Protein 5WX6 (pdb70)

Organism: NCBI:txid354523

Solvent-accessible surface area: 50178 Å² total; per-residue (Å²): 121,0,6,0,42,0,4,10,25,6,28,5,119,68,73,26,92,9,92,89,6,8,79,30,0,0,117,13,12,172,5,92,137,61,83,156,14,34,65,73,0,78,133,48,5,87,130,7,29,2,18,22,2,24,12,61,8,23,52,92,18,12,141,129,30,76,54,2,7,95,45,88,16,77,2,8,45,29,3,1,109,22,2,34,99,34,2,3,94,19,0,64,86,0,0,80,101,0,15,174,80,29,60,74,80,46,55,79,1,20,11,1,2,0,0,2,2,2,7,5,7,0,8,2,8,1,12,30,0,12,96,61,16,52,15,25,61,114,3,22,8,9,1,3,4,5,10,1,15,6,2,0,0,5,0,0,10,6,0,20,9,6,0,47,45,67,36,41,126,2,40,0,0,0,0,0,0,1,1,13,0,13,6,14,3,4,4,10,105,104,108,74,43,10,0,52,2,9,1,23,21,0,1,0,0,0,0,0,0,0,3,41,102,17,0,33,0,40,36,16,75,1,44,20,18,88,152,13,37,116,7,25,16,2,52,9,26,25,16,1,12,54,12,75,28,39,208,74,16,34,82,55,0,0,72,39,0,10,92,21,0,101,98,62,38,172,145,54,41,63,12,0,0,0,0,1,0,21,10,22,41,2,0,93,25,0,33,132,101,9,51,16,47,61,68,18,0,61,5,0,43,66,1,1,8,20,51,0,6,0,16,0,0,0,0,0,7,0,0,16,29,2,32,52,48,2,93,127,22,28,93,59,20,7,0,27,29,35,87,97,0,0,0,0,0,7,0,5,0,1,0,0,0,10,0,11,0,75,12,26,89,32,131,112,0,3,0,6,0,5,10,26,6,28,6,117,66,73,28,99,9,100,87,5,9,80,30,0,0,116,17,10,129,9,48,26,28,42,128,12,37,71,71,0,73,132,48,5,137,164,5,102,9,126,24,2,22,2,62,3,23,45,95,20,8,139,131,31,81,50,2,7,64,29,59,1,28,2,10,46,24,2,1,108,24,3,36,101,30,2,4,104,17,0,63,82,0,0,83,99,0,16,173,61,9,55,37,74,51,56,117,0,32,12,0,0,0,0,2,1,3,7,6,7,10,5,2,8,1,13,24,0,13,117,69,14,54,18,25,65,107,3,20,9,11,1,2,3,6,11,2,16,5,2,0,0,6,0,0,10,6,0,26,12,6,0,46,43,72,23,30,168,9,13,0,0,0,0,0,0,5,2,14,0,16,4,8,3,4,6,0,75,92,93,63,38,10,0,49,1,9,2,20,18,2,0,0,0,0,0,0,0,0,0,4,95,43,75,127,122,64,12,181,47,11,0,28,0,39,39,15,72,3,44,20,19,93,142,16,50,115,7,29,19,3,54,9,28,26,17,1,7,53,11,58,32,40,232,82,14,38,83,54,0,0,75,37,0,10,83,21,0,130,91,43,0,84,103,73,58,23,141,64,52,50,42,0,0,1,0,0,0,0,18,10,20,29,3,0,95,21,0,36,128,116,17,49,18,52,180,52,18,0,94,4,0,40,66,2,1,31,31,51,0,4,0,20,0,0,0,0,0,8,0,0,18,23,0,34,53,62,1,90,129,79,55,79,63,20,6,0,22,31,36,82,51,0,0,0,0,0,9,0,8,0,2,0,0,1,11,0,3,0,93,11,26,93,28,151,111,0,1,0,1,0,3,11,24,5,27,5,120,75,75,26,97,11,97,84,4,11,81,25,0,0,110,12,7,173,5,87,136,56,94,149,9,32,61,70,0,81,123,43,4,135,161,4,96,12,118,23,2,25,10,62,8,24,52,94,19,10,136,128,33,73,44,1,6,77,45,100,13,30,2,9,47,26,2,1,108,22,2,35,102,34,1,4,98,19,0,67,85,0,0,75,99,0,14,165,52,7,58,30,76,37,64,96,1,34,10,0,0,0,0,1,2,2,8,6,6,11,7,4,9,1,8,29,0,12,98,66,16,48,14,24,64,110,2,18,9,7,2,3,2,4,11,1,16,7,1,0,0,6,0,0,11,7,0,25,12,6,0,51,45,79,26,25,149,9,13,0,0,0,0,0,0,1,2,13,0,11,4,13,3,5,4,19,105,110,92,62,46,6,1,54,2,9,2,21,21,0,1,0,0,0,0,0,0,0,0,5,101,39,70,123,120,72,13,112,41,5,0,32,0,42,41,14,74,2,45,22,11,81,151,16,39,112,7,26,17,2,57,10,31,26,26,1,8,32,11,52,34,39,222,86,13,38,113,48,0,0,51,44,0,0,81,17,0,92,108,65,80,105,54,86,18,0,1,0,0,1,0,20,10,22,44,2,0,96,30,0,42,130,95,12,56,17,39,156,69,21,0,94,6,0,45,63,1,2,31,35,54,0,4,0,10,0,0,0,0,0,7,0,0,18,28,1,30,53,62,1,116,128,78,65,71,71,20,13,0,27,27,38,85,92,0,0,0,0,0,6,0,7,0,1,0,0,0,10,0,11,0,77,10,38,90,78,98,154,112,51,63,146,21,0,1,0,7,0,4,10,24,4,27,7,118,73,77,26,94,10,97,90,8,10,81,33,0,0,111,10,8,151,8,92,142,37,79,140,13,36,67,78,0,78,124,48,4,129,141,6,82,10,116,23,1,21,13,64,12,23,47,97,21,9,136,128,33,73,56,1,7,91,48,86,15,75,1,8,48,28,2,2,107,24,2,33,104,31,1,5,101,21,0,65,88,0,0,89,102,0,17,182,74,4,52,35,77,51,60,69,0,10,13,0,1,0,0,2,1,2,7,5,6,11,7,3,8,1,15,22,0,13,110,60,17,53,18,25,67,96,3,17,9,8,1,1,3,4,11,0,15,6,1,1,0,6,0,1,8,7,0,26,13,6,0,42,41,79,24,26,119,6,3,0,0,0,0,0,0,0,2,11,0,12,11,13,3,9,7,12,102,103,75,58,48,10,3,49,6,15,2,16,12,0,1,0,0,0,0,0,0,0,0,2,67,38,68,123,110,67,5,172,34,13,0,8,0,42,37,15,75,2,52,18,23,86,140,13,49,102,5,14,22,0,53,8,26,30,12,1,2,31,9,54,27,18,172,79,15,32,92,55,0,0,73,39,0,6,98,19,0,113,114,62,90,143,66,39,66,10,0,0,0,0,1,0,20,9,18,37,2,0,89,22,0,37,129,101,9,52,20,49,176,104,23,0,67,1,0,53,59,2,0,30,33,53,0,4,0,2,0,0,0,0,1,8,0,0,18,22,0,36,56,59,2,120,128,107,60,86,72,14,14,0,23,27,37,82,98,0,0,0,0,0,6,0,6,0,2,0,0,1,12,1,12,0,46,10,41,89,80

InterPro domains:
  IPR001099 Chalcone/stilbene synthase, N-terminal [PF00195] (6-221)
  IPR011141 Polyketide synthase, type III [PIRSF000451] (6-381)
  IPR011141 Polyketide synthase, type III [PTHR11877] (6-381)
  IPR012328 Chalcone/stilbene synthase, C-terminal [PF02797] (233-381)
  IPR016039 Thiolase-like [G3DSA:3.40.47.10] (2-229)
  IPR016039 Thiolase-like [G3DSA:3.40.47.10] (230-384)
  IPR016039 Thiolase-like [SSF53901] (7-221)
  IPR016039 Thiolase-like [SSF53901] (229-380)

Sequence (1482 aa):
QAAVLAIATANPPNIFYQADYPDFYFRVTKSEHMTQLKDKFKRMCEKSMIRKRHMYLTEDVIKENPNIGILNAPSFNARQEIMVEEVPKLGKEAALKAIKEWGQPLSKLTHLIFCTSSGVNMPSADYHLAKIMGLPPYVQRTMIYQQGCFAGATALRLAKDIAENNGGHTRILIVCVELMVVCFQAPSDTYLDLLVGNAIFSDGAAAAIVGAPIFNIVSANQTTIPDSEDGIVGHIREMGMKYYLSRTVPQVIGNNIVQCCRDTFTDWNSMFYIVHPGGPAVLRMMEEKLGLSKERMRASWHVLSEYGNMQGPSVLFILDEMRNKSMEEGKSTTGEGLEWGVMFGFGPGLTVETVVLRSVAINQAAVLAIATANPPNIFYQADYPDFYFRVTKSEHMTQLKDKFKRMCEKSMIRKRHMYLTEDVIKENPNIGILNAPSFNARQEIMVEEVPKLGKEAALKAIKEWGQPLSKLTHLIFCTSSGVNMPSADYHLAKIMGLPPYVQRTMIYQQGCFAGATALRLAKDIAENNGGHTRILIVCVELMMVVCFQAPSDTYLDLLVGNAIFSDGAAAAIVGADLDTTTERPIFNIVSANQTTIPDSEDGIVGHIREMGMKYYLSRTVPQVIGNNIVQCCRDTFTPLGINDWNSMFYIVHPGGPAVLRMMEEKLGLSKERMRASWHVLSEYGNMQGPSVLFILDEMRNKSMEEGKSTTGEGLEWGVMFGFGPGLTVETVVLRSVAINQAAVLAIATANPPNIFYQADYPDFYFRVTKSEHMTQLKDKFKRMCEKSMIRKRHMYLTEDVIKENPNIGILNAPSFNARQEIMVEEVPKLGKEAALKAIKEWGQPLSKLTHLIFCTSSGVNMPSADYHLAKIMGLPPYVQRTMIYQQGCFAGATALRLAKDIAENNGGHTRILIVCVELMVVCFQAPSDTYLDLLVGNAIFSDGAAAAIVGADLDTTTERPIFNIVSANQTTIPDSEDGIVGHIREMGMKYYLSRTVPQVIGNNIVQCCRDTFWNSMFYIVHPGGPAVLRMMEEKLGLSKERMRASWHVLSEYGNMQGPSVLFILDEMRNKSMEEGKSTTGEGLEWGVMFGFGPGLTVETVVLRSVAISKVESRQAAVLAIATANPPNIFYQADYPDFYFRVTKSEHMTQLKDKFKRMCEKSMIRKRHMYLTEDVIKENPNIGILNAPSFNARQEIMVEEVPKLGKEAALKAIKEWGQPLSKLTHLIFCTSSGVNMPSADYHLAKIMGLPPYVQRTMIYQQGCFAGATALRLAKDIAENNGGHTRILIVCVELMVVCFQAPSDTYLDLLVGNAIFSDGAAAAIVGADLDTTTERPIFNIVSANQTTIPDSEDGIVGHIREMGMKYYLSRTVPQVIGNNIVQCCRDTFDWNSMFYIVHPGGPAVLRMMEEKLGLSKERMRASWHVLSEYGNMQGPSVLFILDEMRNKSMEEGKSTTGEGLEWGVMFGFGPGLTVETVVLRSVAI

Nearest PDB structures (foldseek):
  5wx6-assembly2_B  TM=1.003E+00  e=2.037E-95  Tetradium ruticarpum
  5wx7-assembly2_C  TM=1.002E+00  e=7.881E-94  Tetradium ruticarpum
  5wx3-assembly1_A  TM=1.002E+00  e=5.242E-92  Tetradium ruticarpum
  6op5-assembly2_C  TM=9.780E-01  e=2.610E-65  Piper methysticum
  6op5-assembly1_B  TM=9.750E-01  e=3.917E-65  Piper methysticum

Radius of gyration: 42.51 Å; Cα contacts (8 Å, |Δi|>4): 3746; chains: 4; bounding box: 128×47×110 Å

CATH classification: 3.40.47.10 (+1 more: 3.40.47.10)

Foldseek 3Di:
DKEWLFKFKFFAPDKDFLQCQLVVQCVLLVNVVVPVLSVVLNVLLVQFLAGMAGAPDDSVLCVVQVLLSYAPRQRQVVQQVVCQPVFLVQLLVQLVRRVVSSVDDLQLAQEEEEEEQRHADVVGSQVVNCVVNVHDPRYHYHYHYNPWQCQQLVVVQVLVCVQVVPDFSHKYKYKYWYHCSQPQGRDDPVQCQNSNCSSFEHTMMMIIMMHVYFKGFPHKDKDFDPPCQQQWDWDQDSSGIHIGHDPCVLVSLLVVVLVVCVVVDPLPQQAAEQEQCPGVSSVVSNCVVSVYDDVRCVLVSVLCHHHGRHIHCRSSSSLVSQQVCCQVVVAFWSRNVHFKYWYWTAHRSRMIMITIMTTGTDD/DKFWFFKFKFFAPDKAFLQCQLVVQCVLLVNVVVPVVSVVLNVLLVQFLAGMAGAPDDSVLCVVQVLLSHAPRQRQVVQQVVCQPVQLVQQLVQLVRRVVSQPDDLQLEQEEEEEEQRHADVVGSQVVNCVVNVHDPRHHYDYHYNQWQCQQLVVVQVVVCVQVVVDDSYKYKYKYWYHCSQEQGRDDPVACQNSNCSSFEHTMMMMTMMHPNDPPVRTDGFKGFPHKDKDFDPPCQQQWDWDQDSSGIHIGHDPCVLVSVLVVVVVVCCVPCVVVPPPADAQAAEQEQCPGVSSLVSVCVVRVYDPPRCVLVSVLCHHHGRHIHCSSSSSLVSQQVCCAVVVAQWSRVVHFWYWHWTAHRSRMIMITIMGTGTDD/DKFWFFKFKFFAPDKDFLQCQLVQQCVLLVNVVVPVVSVVLNVLLVQFLAGMAGAPDDSVLCVVQVLLSHAPRQRLVVQQVVCQPVFLVQLLVQQVRRVVSLPDDLQLEQEEEEEEQRHADVVGSQVVNCVVNVRDPRHYYHYHYNPWQCQQLVVVQVVVCVQVVVDASHKYKYKYWYHCSQLRGRDDPVQVQSSSCSSFEHTMMMIIMMHPNYDPVRTDGFKGFDHKDKDFDPPCQLQWDWDQDSSGIDIGHDPCNLVSLLVVVVVVVVVPPAQLAAEQEQCPGPSSLVSCCVVVVYDPPRCVLVSVLCHHHGRHRHCSSSSSLVSQQVVLVVVVAQWSRNVHFKYWYWTAHRSRMIMITIMTTDTD/DVLLQLFKFWFFKFKFFADDKDFLQCLLVVQCVLLVNVVPPVQSVVLNVLLVQQLAGMAGAPDDSVLCVVQVLLSYAPRQRLVVQQVVCQPVQLVLLLVQLVVRCVRLQDDLQLEQEEEEEEQRHADVVGSQVVNCVVVVRDPRHHYDYHYNPWQCQQLVVVQVLGCQQNVPDQSHKYKYKYWYHCSQERHHDDPVQPQSSSCSSFEHTMMMMIMMHHNDDVPRTDGFKTFNHKDKDFDPPCQQQWDWDQDSNGIHIGHDPCVLVVVLVVVLVVVVVPHLPQQAAEQEQCPGPSSLVSCCVVSVYDPVRCVLLSVLCHHHGRHIHCSSSSSLVSQQVVCVVVVAQWSRVNHFKYWYWTAHRSGMIMITIMTTDTD

Secondary structure (DSSP, 8-state):
--EEEEEEEE--S-EEEGGGHHHHHHHHTT-TT-HHHHHHHHHHHHTS---EEE-S--HHHHHHSGGGGSTT---HHHHHHHHHHHHHHHHHHHHHHHHHHH-S-GGG--EEEEEESS---BS-HHHHHHHHHT--TTPEEEEEES-GGGHHHHHHHHHHHHHHHH-SS-EEEEEEEE-GGGT-----TT-THHHHHHHHB--EEEEEEEE---EEEEEEEEEE-TT-GGGEEEEEETTEEEEEE-TTHHHHHHHHHHHHHHHH---GGGSEEEE--S-HHHHHHHHHHHT--TTTSHHHHHHHHHH-B-STTHHHHHHHHHHHHHHHTT-SBTBTTBSEEEEEEEETTTEEEEEEEEE-B--/--EEEEEEEE--S-EEEGGGHHHHHHHHTT-TT-HHHHHHHHHHHHTS---EEE-S--HHHHHHSGGGGSTTS--HHHHHHHHHHHHHHHHHHHHHHHHHHH-S-GGG--EEEEEESS---BS-HHHHHHHHHT--TTPEEEEEES-GGGHHHHHHHHHHHHHHHH-TT-EEEEEEEE-GGGT-----TT-HHHHHHHHHB--EEEEEEEESS--TTT---SEEEEEEEEEE-TT-TTSEEEEEETTEEEEEE-TTHHHHHHHHHHHHHHHHHTTTT--SGGGSEEEE--S-HHHHHHHHHHHT--TTTTHHHHHHHHHH-B-STTHHHHHHHHHHHHHHHTT-SBTTTT-SEEEEEEEETTTEEEEEEEEE-B--/--EEEEEEEE--S-EEEGGGHHHHHHHHTT-TT-HHHHHHHHHHHHTS---EEE-S--HHHHHHSGGGGSTTS--HHHHHHHHHHHHHHHHHHHHHHHHHHHT--GGG--EEEEEESS---BS-HHHHHHHHHT--TT-EEEEEES-GGGHHHHHHHHHHHHHHHH-TT-EEEEEEEE-GGGT-----TT-HHHHHHHHHB--EEEEEEEESS--TTT---SEEEEEEEEEE-TT-TTSEEEEEETTEEEEEE-TTHHHHHHHHHHHHHHHH--TTEEEEE--S-HHHHHHHHHHHT--GGGSHHHHHHHHHH-B-STTHHHHHHHHHHHHHHHTT-SBTBTTBSEEEEEEEETTTEEEEEEEEE-B-/-HHHHTS-EEEEEEEE--S-EEEGGGHHHHHHHHTT-TT-HHHHHHHHHHHHTTT--EEE-S--HHHHHHSGGGGSTT---HHHHHHHHHHHHHHHHHHHHHHHHHHHT--GGG--EEEEEESS---BS-HHHHHHHHHT--TTPEEEEEES-GGGHHHHHHHHHHHHHHHH-TT-EEEEEEEE-GGGT-----SS-HHHHTHHHHB--EEEEEEEESS--TTT---SEEEEEEEEEE-TT-TTSEEEEEETTEEEEEE-TTHHHHHHHHHHHHHHHH--TTSSEEEE--S-HHHHHHHHHHHT--GGGSHHHHHHHHHH-B-STTHHHHHHHHHHHHHHHTT-SBTBTTBSEEEEEEEETTTEEEEEEEE--B-

B-factor: mean 37.38, std 15.33, range [15.09, 123.44]

Structure (mmCIF, N/CA/C/O backbone):
data_5WX6
#
_entry.id   5WX6
#
_cell.length_a   164.080
_cell.length_b   84.660
_cell.length_c   137.860
_cell.angle_alpha   90.000
_cell.angle_beta   124.630
_cell.angle_gamma   90.000
#
_symmetry.space_group_name_H-M   'C 1 2 1'
#
loop_
_entity.id
_entity.type
_entity.pdbx_description
1 polymer 'Alkyldiketide-CoA synthase'
2 non-polymer 'SULFATE ION'
3 non-polymer 'COENZYME A'
4 water water
#
loop_
_atom_site.group_PDB
_atom_site.id
_atom_site.type_symbol
_atom_site.label_atom_id
_atom_site.label_alt_id
_atom_site.label_comp_id
_atom_site.label_asym_id
_atom_site.label_entity_id
_atom_site.label_seq_id
_atom_site.pdbx_PDB_ins_code
_atom_site.Cartn_x
_atom_site.Cartn_y
_atom_site.Cartn_z
_atom_site.occupancy
_atom_site.B_iso_or_equiv
_atom_site.auth_seq_id
_atom_site.auth_comp_id
_atom_site.auth_asym_id
_atom_site.auth_atom_id
_atom_site.pdbx_PDB_model_num
ATOM 1 N N . GLN A 1 21 ? -2.481 -14.939 18.289 1.00 40.57 9 GLN A N 1
ATOM 2 C CA . GLN A 1 21 ? -1.730 -15.555 19.405 1.00 42.04 9 GLN A CA 1
ATOM 3 C C . GLN A 1 21 ? -0.933 -14.598 20.336 1.00 39.35 9 GLN A C 1
ATOM 4 O O . GLN A 1 21 ? -0.280 -13.659 19.875 1.00 36.33 9 GLN A O 1
ATOM 10 N N . ALA A 1 22 ? -0.957 -14.886 21.643 1.00 34.80 10 ALA A N 1
ATOM 11 C CA . ALA A 1 22 ? -0.381 -13.996 22.649 1.00 30.74 10 ALA A CA 1
ATOM 12 C C . ALA A 1 22 ? 1.139 -13.883 22.520 1.00 29.49 10 ALA A C 1
ATOM 13 O O . ALA A 1 22 ? 1.838 -14.875 22.305 1.00 32.76 10 ALA A O 1
ATOM 15 N N . ALA A 1 23 ? 1.652 -12.663 22.692 1.00 33.04 11 ALA A N 1
ATOM 16 C CA . ALA A 1 23 ? 3.084 -12.379 22.623 1.00 30.48 11 ALA A CA 1
ATOM 17 C C . ALA A 1 23 ? 3.502 -11.447 23.750 1.00 28.86 11 ALA A C 1
ATOM 18 O O . ALA A 1 23 ? 2.716 -10.627 24.226 1.00 27.38 11 ALA A O 1
ATOM 20 N N . VAL A 1 24 ? 4.763 -11.569 24.152 1.00 28.78 12 VAL A N 1
ATOM 21 C CA . VAL A 1 24 ? 5.382 -10.618 25.074 1.00 28.91 12 VAL A CA 1
ATOM 22 C C . VAL A 1 24 ? 5.857 -9.423 24.257 1.00 28.08 12 VAL A C 1
ATOM 23 O O . VAL A 1 24 ? 6.661 -9.576 23.332 1.00 31.44 12 VAL A O 1
ATOM 27 N N . LEU A 1 25 ? 5.377 -8.229 24.608 1.00 24.74 13 LEU A N 1
ATOM 28 C CA . LEU A 1 25 ? 5.656 -7.023 23.835 1.00 26.48 13 LEU A CA 1
ATOM 29 C C . LEU A 1 25 ? 6.715 -6.126 24.472 1.00 28.42 13 LEU A C 1
ATOM 30 O O . LEU A 1 25 ? 7.234 -5.232 23.793 1.00 33.81 13 LEU A O 1
ATOM 35 N N . ALA A 1 26 ? 7.036 -6.340 25.749 1.00 26.08 14 ALA A N 1
ATOM 36 C CA . ALA A 1 26 ? 7.994 -5.547 26.508 1.00 24.64 14 ALA A CA 1
ATOM 37 C C . ALA A 1 26 ? 8.311 -6.291 27.795 1.00 25.49 14 ALA A C 1
ATOM 38 O O . ALA A 1 26 ? 7.462 -7.029 28.304 1.00 24.70 14 ALA A O 1
ATOM 40 N N . ILE A 1 27 ? 9.539 -6.096 28.310 1.00 23.70 15 ILE A N 1
ATOM 41 C CA . ILE A 1 27 ? 9.982 -6.621 29.607 1.00 23.07 15 ILE A CA 1
ATOM 42 C C . ILE A 1 27 ? 10.941 -5.618 30.248 1.00 21.88 15 ILE A C 1
ATOM 43 O O . ILE A 1 27 ? 11.813 -5.061 29.572 1.00 24.17 15 ILE A O 1
ATOM 48 N N . ALA A 1 28 ? 10.804 -5.412 31.559 1.00 21.40 16 ALA A N 1
ATOM 49 C CA . ALA A 1 28 ? 11.752 -4.586 32.307 1.00 20.69 16 ALA A CA 1
ATOM 50 C C . ALA A 1 28 ? 11.772 -5.040 33.754 1.00 22.21 16 ALA A C 1
ATOM 51 O O . ALA A 1 28 ? 10.866 -5.730 34.224 1.00 21.25 16 ALA A O 1
ATOM 53 N N . THR A 1 29 ? 12.819 -4.632 34.465 1.00 23.16 17 THR A N 1
ATOM 54 C CA . THR A 1 29 ? 13.063 -5.125 35.815 1.00 24.69 17 THR A CA 1
ATOM 55 C C . THR A 1 29 ? 13.479 -3.971 36.723 1.00 21.57 17 THR A C 1
ATOM 56 O O . THR A 1 29 ? 13.887 -2.900 36.261 1.00 23.81 17 THR A O 1
ATOM 60 N N . ALA A 1 30 ? 13.372 -4.204 38.034 1.00 20.55 18 ALA A N 1
ATOM 61 C CA . ALA A 1 30 ? 13.887 -3.282 39.041 1.00 24.12 18 ALA A CA 1
ATOM 62 C C . ALA A 1 30 ? 14.305 -4.088 40.269 1.00 25.47 18 ALA A C 1
ATOM 63 O O . ALA A 1 30 ? 13.846 -5.214 40.461 1.00 21.93 18 ALA A O 1
ATOM 65 N N . ASN A 1 31 ? 15.174 -3.498 41.100 1.00 24.04 19 ASN A N 1
ATOM 66 C CA . ASN A 1 31 ? 15.643 -4.096 42.347 1.00 19.89 19 ASN A CA 1
ATOM 67 C C . ASN A 1 31 ? 15.869 -2.999 43.377 1.00 24.56 19 ASN A C 1
ATOM 68 O O . ASN A 1 31 ? 16.205 -1.857 42.998 1.00 23.67 19 ASN A O 1
ATOM 73 N N . PRO A 1 32 ? 15.741 -3.311 44.676 1.00 22.58 20 PRO A N 1
ATOM 74 C CA . PRO A 1 32 ? 16.176 -2.339 45.695 1.00 22.40 20 PRO A CA 1
ATOM 75 C C . PRO A 1 32 ? 17.627 -1.969 45.526 1.00 23.04 20 PRO A C 1
ATOM 76 O O . PRO A 1 32 ? 18.448 -2.790 45.074 1.00 22.81 20 PRO A O 1
ATOM 80 N N . PRO A 1 33 ? 18.019 -0.729 45.875 1.00 24.25 21 PRO A N 1
ATOM 81 C CA . PRO A 1 33 ? 19.355 -0.250 45.507 1.00 27.68 21 PRO A CA 1
ATOM 82 C C . PRO A 1 33 ? 20.508 -0.866 46.306 1.00 28.80 21 PRO A C 1
ATOM 83 O O . PRO A 1 33 ? 21.654 -0.858 45.819 1.00 28.35 21 PRO A O 1
ATOM 87 N N . ASN A 1 34 ? 20.254 -1.401 47.497 1.00 26.47 22 ASN A N 1
ATOM 88 C CA . ASN A 1 34 ? 21.327 -1.866 48.375 1.00 24.32 22 ASN A CA 1
ATOM 89 C C . ASN A 1 34 ? 21.821 -3.238 47.950 1.00 20.56 22 ASN A C 1
ATOM 90 O O . ASN A 1 34 ? 21.058 -4.202 47.952 1.00 24.94 22 ASN A O 1
ATOM 95 N N . ILE A 1 35 ? 23.104 -3.334 47.627 1.00 22.82 23 ILE A N 1
ATOM 96 C CA . ILE A 1 35 ? 23.710 -4.572 47.157 1.00 24.47 23 ILE A CA 1
ATOM 97 C C . ILE A 1 35 ? 24.393 -5.276 48.320 1.00 24.85 23 ILE A C 1
ATOM 98 O O . ILE A 1 35 ? 25.092 -4.650 49.126 1.00 26.13 23 ILE A O 1
ATOM 103 N N . PHE A 1 36 ? 24.176 -6.582 48.407 1.00 28.26 24 PHE A N 1
ATOM 104 C CA . PHE A 1 36 ? 24.799 -7.457 49.398 1.00 26.78 24 PHE A CA 1
ATOM 105 C C . PHE A 1 36 ? 25.616 -8.499 48.645 1.00 24.88 24 PHE A C 1
ATOM 106 O O . PHE A 1 36 ? 25.046 -9.455 48.106 1.00 25.07 24 PHE A O 1
ATOM 114 N N . TYR A 1 37 ? 26.940 -8.311 48.600 1.00 23.49 25 TYR A N 1
ATOM 115 C CA . TYR A 1 37 ? 27.811 -9.308 47.994 1.00 22.04 25 TYR A CA 1
ATOM 116 C C . TYR A 1 37 ? 27.840 -10.555 48.863 1.00 23.03 25 TYR A C 1
ATOM 117 O O . TYR A 1 37 ? 27.975 -10.466 50.085 1.00 28.34 25 TYR A O 1
ATOM 126 N N . GLN A 1 38 ? 27.688 -11.723 48.229 1.00 21.40 26 GLN A N 1
ATOM 127 C CA . GLN A 1 38 ? 27.550 -12.970 48.979 1.00 22.28 26 GLN A CA 1
ATOM 128 C C . GLN A 1 38 ? 28.781 -13.279 49.828 1.00 23.76 26 GLN A C 1
ATOM 129 O O . GLN A 1 38 ? 28.664 -13.918 50.879 1.00 23.58 26 GLN A O 1
ATOM 135 N N . ALA A 1 39 ? 29.966 -12.844 49.400 1.00 27.50 27 ALA A N 1
ATOM 136 C CA . ALA A 1 39 ? 31.175 -13.114 50.180 1.00 27.37 27 ALA A CA 1
ATOM 137 C C . ALA A 1 39 ? 31.094 -12.486 51.567 1.00 29.92 27 ALA A C 1
ATOM 138 O O . ALA A 1 39 ? 31.709 -12.986 52.517 1.00 29.94 27 ALA A O 1
ATOM 140 N N . ASP A 1 40 ? 30.328 -11.401 51.700 1.00 27.47 28 ASP A N 1
ATOM 141 C CA . ASP A 1 40 ? 30.203 -10.649 52.938 1.00 27.55 28 ASP A CA 1
ATOM 142 C C . ASP A 1 40 ? 29.007 -11.069 53.766 1.00 24.63 28 ASP A C 1
ATOM 143 O O . ASP A 1 40 ? 28.870 -10.597 54.897 1.00 26.50 28 ASP A O 1
ATOM 148 N N . TYR A 1 41 ? 28.135 -11.917 53.228 1.00 24.52 29 TYR A N 1
ATOM 149 C CA . TYR A 1 41 ? 26.805 -12.070 53.808 1.00 22.48 29 TYR A CA 1
ATOM 150 C C . TYR A 1 41 ? 26.783 -12.909 55.084 1.00 19.71 29 TYR A C 1
ATOM 151 O O . TYR A 1 41 ? 26.063 -12.534 56.015 1.00 21.30 29 TYR A O 1
ATOM 160 N N . PRO A 1 42 ? 27.513 -14.028 55.192 1.00 22.82 30 PRO A N 1
ATOM 161 C CA . PRO A 1 42 ? 27.553 -14.718 56.496 1.00 26.05 30 PRO A CA 1
ATOM 162 C C . PRO A 1 42 ? 27.970 -13.796 57.641 1.00 27.31 30 PRO A C 1
ATOM 163 O O . PRO A 1 42 ? 27.330 -13.799 58.701 1.00 24.34 30 PRO A O 1
ATOM 167 N N . ASP A 1 43 ? 29.008 -12.979 57.435 1.00 27.19 31 ASP A N 1
ATOM 168 C CA . ASP A 1 43 ? 29.410 -12.014 58.453 1.00 30.17 31 ASP A CA 1
ATOM 169 C C . ASP A 1 43 ? 28.279 -11.050 58.768 1.00 25.61 31 ASP A C 1
ATOM 170 O O . ASP A 1 43 ? 27.968 -10.799 59.937 1.00 29.12 31 ASP A O 1
ATOM 175 N N . PHE A 1 44 ? 27.658 -10.492 57.732 1.00 23.82 32 PHE A N 1
ATOM 176 C CA . PHE A 1 44 ? 26.586 -9.526 57.942 1.00 24.07 32 PHE A CA 1
ATOM 177 C C . PHE A 1 44 ? 25.387 -10.158 58.647 1.00 24.51 32 PHE A C 1
ATOM 178 O O . PHE A 1 44 ? 24.878 -9.615 59.635 1.00 26.36 32 PHE A O 1
ATOM 186 N N . TYR A 1 45 ? 24.916 -11.300 58.143 1.00 23.60 33 TYR A N 1
ATOM 187 C CA . TYR A 1 45 ? 23.720 -11.960 58.667 1.00 25.57 33 TYR A CA 1
ATOM 188 C C . TYR A 1 45 ? 23.868 -12.326 60.152 1.00 26.89 33 TYR A C 1
ATOM 189 O O . TYR A 1 45 ? 22.959 -12.090 60.959 1.00 25.54 33 TYR A O 1
ATOM 198 N N . PHE A 1 46 ? 24.999 -12.922 60.528 1.00 21.08 34 PHE A N 1
ATOM 199 C CA . PHE A 1 46 ? 25.219 -13.271 61.929 1.00 21.62 34 PHE A CA 1
ATOM 200 C C . PHE A 1 46 ? 25.506 -12.053 62.800 1.00 25.03 34 PHE A C 1
ATOM 201 O O . PHE A 1 46 ? 25.210 -12.085 64.000 1.00 26.79 34 PHE A O 1
ATOM 209 N N . ARG A 1 47 ? 26.000 -10.955 62.221 1.00 23.59 35 ARG A N 1
ATOM 210 C CA . ARG A 1 47 ? 26.243 -9.757 63.020 1.00 25.85 35 ARG A CA 1
ATOM 211 C C . ARG A 1 47 ? 24.943 -9.033 63.356 1.00 26.91 35 ARG A C 1
ATOM 212 O O . ARG A 1 47 ? 24.706 -8.703 64.525 1.00 25.12 35 ARG A O 1
ATOM 220 N N . VAL A 1 48 ? 24.081 -8.791 62.354 1.00 27.85 36 VAL A N 1
ATOM 221 C CA . VAL A 1 48 ? 22.865 -8.002 62.588 1.00 27.83 36 VAL A CA 1
ATOM 222 C C . VAL A 1 48 ? 21.847 -8.763 63.428 1.00 21.42 36 VAL A C 1
ATOM 223 O O . VAL A 1 48 ? 20.987 -8.140 64.061 1.00 24.15 36 VAL A O 1
ATOM 227 N N . THR A 1 49 ? 21.929 -10.090 63.460 1.00 21.83 37 THR A N 1
ATOM 228 C CA . THR A 1 49 ? 21.094 -10.913 64.326 1.00 22.74 37 THR A CA 1
ATOM 229 C C . THR A 1 49 ? 21.774 -11.240 65.661 1.00 24.71 37 THR A C 1
ATOM 230 O O . THR A 1 49 ? 21.222 -12.012 66.451 1.00 26.75 37 THR A O 1
ATOM 234 N N . LYS A 1 50 ? 22.939 -10.655 65.936 1.00 22.25 38 LYS A N 1
ATOM 235 C CA . LYS A 1 50 ? 23.664 -10.853 67.194 1.00 25.04 38 LYS A CA 1
ATOM 236 C C . LYS A 1 50 ? 23.780 -12.335 67.548 1.00 22.46 38 LYS A C 1
ATOM 237 O O . LYS A 1 50 ? 23.527 -12.754 68.678 1.00 23.11 38 LYS A O 1
ATOM 243 N N . SER A 1 51 ? 24.197 -13.127 66.556 1.00 25.83 39 SER A N 1
ATOM 244 C CA . SER A 1 51 ? 24.317 -14.578 66.682 1.00 24.43 39 SER A CA 1
ATOM 245 C C . SER A 1 51 ? 25.707 -15.100 66.348 1.00 22.31 39 SER A C 1
ATOM 246 O O . SER A 1 51 ? 25.856 -16.300 66.094 1.00 24.89 39 SER A O 1
ATOM 249 N N . GLU A 1 52 ? 26.733 -14.243 66.356 1.00 27.20 40 GLU A N 1
ATOM 250 C CA . GLU A 1 52 ? 28.050 -14.669 65.879 1.00 25.57 40 GLU A CA 1
ATOM 251 C C . GLU A 1 52 ? 28.747 -15.668 66.812 1.00 23.51 40 GLU A C 1
ATOM 252 O O . GLU A 1 52 ? 29.700 -16.322 66.385 1.00 26.12 40 GLU A O 1
ATOM 258 N N . HIS A 1 53 ? 28.288 -15.828 68.057 1.00 22.31 41 HIS A N 1
ATOM 259 C CA . HIS A 1 53 ? 28.813 -16.886 68.920 1.00 23.65 41 HIS A CA 1
ATOM 260 C C . HIS A 1 53 ? 28.373 -18.275 68.476 1.00 22.70 41 HIS A C 1
ATOM 261 O O . HIS A 1 53 ? 28.938 -19.270 68.937 1.00 24.89 41 HIS A O 1
ATOM 268 N N . MET A 1 54 ? 27.367 -18.366 67.606 1.00 21.71 42 MET A N 1
ATOM 269 C CA . MET A 1 54 ? 26.924 -19.640 67.051 1.00 23.84 42 MET A CA 1
ATOM 270 C C . MET A 1 54 ? 27.878 -20.031 65.922 1.00 22.76 42 MET A C 1
ATOM 271 O O . MET A 1 54 ? 27.536 -20.012 64.737 1.00 25.58 42 MET A O 1
ATOM 276 N N . THR A 1 55 ? 29.111 -20.371 66.316 1.00 22.64 43 THR A N 1
ATOM 277 C CA . THR A 1 55 ? 30.190 -20.417 65.336 1.00 24.66 43 THR A CA 1
ATOM 278 C C . THR A 1 55 ? 30.076 -21.622 64.411 1.00 27.93 43 THR A C 1
ATOM 279 O O . THR A 1 55 ? 30.415 -21.509 63.232 1.00 28.41 43 THR A O 1
ATOM 283 N N . GLN A 1 56 ? 29.598 -22.770 64.898 1.00 28.36 44 GLN A N 1
ATOM 284 C CA . GLN A 1 56 ? 29.447 -23.914 63.999 1.00 29.42 44 GLN A CA 1
ATOM 285 C C . GLN A 1 56 ? 28.298 -23.706 63.026 1.00 27.59 44 GLN A C 1
ATOM 286 O O . GLN A 1 56 ? 28.389 -24.085 61.852 1.00 24.52 44 GLN A O 1
ATOM 292 N N . LEU A 1 57 ? 27.207 -23.105 63.496 1.00 30.93 45 LEU A N 1
ATOM 293 C CA . LEU A 1 57 ? 26.119 -22.727 62.608 1.00 28.08 45 LEU A CA 1
ATOM 294 C C . LEU A 1 57 ? 26.598 -21.731 61.555 1.00 23.87 45 LEU A C 1
ATOM 295 O O . LEU A 1 57 ? 26.244 -21.844 60.374 1.00 23.25 45 LEU A O 1
ATOM 300 N N . LYS A 1 58 ? 27.441 -20.772 61.956 1.00 24.55 46 LYS A N 1
ATOM 301 C CA . LYS A 1 58 ? 27.913 -19.785 60.996 1.00 23.15 46 LYS A CA 1
ATOM 302 C C . LYS A 1 58 ? 28.809 -20.424 59.939 1.00 23.73 46 LYS A C 1
ATOM 303 O O . LYS A 1 58 ? 28.741 -20.045 58.763 1.00 28.19 46 LYS A O 1
ATOM 309 N N . ASP A 1 59 ? 29.642 -21.411 60.323 1.00 24.65 47 ASP A N 1
ATOM 310 C CA . ASP A 1 59 ? 30.471 -22.088 59.322 1.00 25.06 47 ASP A CA 1
ATOM 311 C C . ASP A 1 59 ? 29.619 -22.915 58.359 1.00 26.54 47 ASP A C 1
ATOM 312 O O . ASP A 1 59 ? 29.928 -22.998 57.167 1.00 27.21 47 ASP A O 1
ATOM 317 N N . LYS A 1 60 ? 28.533 -23.518 58.844 1.00 27.08 48 LYS A N 1
ATOM 318 C CA . LYS A 1 60 ? 27.605 -24.184 57.936 1.00 27.18 48 LYS A CA 1
ATOM 319 C C . LYS A 1 60 ? 26.983 -23.193 56.952 1.00 28.08 48 LYS A C 1
ATOM 320 O O . LYS A 1 60 ? 26.878 -23.480 55.755 1.00 26.16 48 LYS A O 1
ATOM 326 N N . PHE A 1 61 ? 26.583 -22.011 57.442 1.00 25.90 49 PHE A N 1
ATOM 327 C CA . PHE A 1 61 ? 26.028 -20.970 56.578 1.00 25.97 49 PHE A CA 1
ATOM 328 C C . PHE A 1 61 ? 27.044 -20.490 55.550 1.00 24.09 49 PHE A C 1
ATOM 329 O O . PHE A 1 61 ? 26.687 -20.259 54.390 1.00 23.49 49 PHE A O 1
ATOM 337 N N . LYS A 1 62 ? 28.309 -20.323 55.961 1.00 29.50 50 LYS A N 1
ATOM 338 C CA . LYS A 1 62 ? 29.373 -19.963 55.023 1.00 28.03 50 LYS A CA 1
ATOM 339 C C . LYS A 1 62 ? 29.475 -20.979 53.890 1.00 28.68 50 LYS A C 1
ATOM 340 O O . LYS A 1 62 ? 29.552 -20.613 52.711 1.00 27.48 50 LYS A O 1
ATOM 346 N N . ARG A 1 63 ? 29.495 -22.268 54.233 1.00 28.70 51 ARG A N 1
ATOM 347 C CA . ARG A 1 63 ? 29.550 -23.284 53.193 1.00 27.53 51 ARG A CA 1
ATOM 348 C C . ARG A 1 63 ? 28.341 -23.215 52.277 1.00 29.51 51 ARG A C 1
ATOM 349 O O . ARG A 1 63 ? 28.477 -23.442 51.073 1.00 35.14 51 ARG A O 1
ATOM 357 N N . MET A 1 64 ? 27.158 -22.875 52.804 1.00 28.89 52 MET A N 1
ATOM 358 C CA . MET A 1 64 ? 25.974 -22.750 51.953 1.00 30.42 52 MET A CA 1
ATOM 359 C C . MET A 1 64 ? 26.092 -21.568 50.997 1.00 28.84 52 MET A C 1
ATOM 360 O O . MET A 1 64 ? 25.780 -21.687 49.809 1.00 29.44 52 MET A O 1
ATOM 365 N N . CYS A 1 65 ? 26.527 -20.411 51.501 1.00 27.93 53 CYS A N 1
ATOM 366 C CA . CYS A 1 65 ? 26.710 -19.249 50.639 1.00 27.08 53 CYS A CA 1
ATOM 367 C C . CYS A 1 65 ? 27.787 -19.499 49.584 1.00 27.64 53 CYS A C 1
ATOM 368 O O . CYS A 1 65 ? 27.637 -19.100 48.419 1.00 31.80 53 CYS A O 1
ATOM 371 N N . GLU A 1 66 ? 28.865 -20.186 49.967 1.00 26.39 54 GLU A N 1
ATOM 372 C CA . GLU A 1 66 ? 29.974 -20.418 49.057 1.00 23.82 54 GLU A CA 1
ATOM 373 C C . GLU A 1 66 ? 29.619 -21.395 47.945 1.00 26.36 54 GLU A C 1
ATOM 374 O O . GLU A 1 66 ? 30.252 -21.357 46.884 1.00 31.92 54 GLU A O 1
ATOM 380 N N . LYS A 1 67 ? 28.607 -22.242 48.141 1.00 28.02 55 LYS A N 1
ATOM 381 C CA . LYS A 1 67 ? 28.170 -23.188 47.122 1.00 28.41 55 LYS A CA 1
ATOM 382 C C . LYS A 1 67 ? 26.937 -22.730 46.361 1.00 31.01 55 LYS A C 1
ATOM 383 O O . LYS A 1 67 ? 26.459 -23.464 45.488 1.00 30.71 55 LYS A O 1
ATOM 389 N N . SER A 1 68 ? 26.431 -21.528 46.647 1.00 32.20 56 SER A N 1
ATOM 390 C CA . SER A 1 68 ? 25.148 -21.080 46.114 1.00 28.36 56 SER A CA 1
ATOM 391 C C . SER A 1 68 ? 25.220 -20.629 44.660 1.00 25.40 56 SER A C 1
ATOM 392 O O . SER A 1 68 ? 24.178 -20.583 43.999 1.00 26.70 56 SER A O 1
ATOM 395 N N . MET A 1 69 ? 26.415 -20.306 44.153 1.00 26.59 57 MET A N 1
ATOM 396 C CA . MET A 1 69 ? 26.609 -19.664 42.851 1.00 28.26 57 MET A CA 1
ATOM 397 C C . MET A 1 69 ? 25.930 -18.291 42.770 1.00 22.04 57 MET A C 1
ATOM 398 O O . MET A 1 69 ? 25.638 -17.803 41.676 1.00 25.32 57 MET A O 1
ATOM 403 N N . ILE A 1 70 ? 25.703 -17.639 43.909 1.00 21.06 58 ILE A N 1
ATOM 404 C CA . ILE A 1 70 ? 25.187 -16.277 43.959 1.00 22.27 58 ILE A CA 1
ATOM 405 C C . ILE A 1 70 ? 26.341 -15.342 44.295 1.00 26.49 58 ILE A C 1
ATOM 406 O O . ILE A 1 70 ? 27.036 -15.542 45.298 1.00 24.68 58 ILE A O 1
ATOM 411 N N . ARG A 1 71 ? 26.552 -14.330 43.442 1.00 24.11 59 ARG A N 1
ATOM 412 C CA . ARG A 1 71 ? 27.591 -13.335 43.656 1.00 22.19 59 ARG A CA 1
ATOM 413 C C . ARG A 1 71 ? 27.075 -12.154 44.460 1.00 22.23 59 ARG A C 1
ATOM 414 O O . ARG A 1 71 ? 27.769 -11.668 45.362 1.00 25.98 59 ARG A O 1
ATOM 422 N N . LYS A 1 72 ? 25.858 -11.699 44.175 1.00 24.29 60 LYS A N 1
ATOM 423 C CA . LYS A 1 72 ? 25.294 -10.566 44.890 1.00 22.95 60 LYS A CA 1
ATOM 424 C C . LYS A 1 72 ? 23.779 -10.659 44.884 1.00 22.31 60 LYS A C 1
ATOM 425 O O . LYS A 1 72 ? 23.177 -11.313 44.029 1.00 23.95 60 LYS A O 1
ATOM 431 N N . ARG A 1 73 ? 23.173 -9.974 45.849 1.00 23.46 61 ARG A N 1
ATOM 432 C CA . ARG A 1 73 ? 21.725 -9.878 45.982 1.00 25.01 61 ARG A CA 1
ATOM 433 C C . ARG A 1 73 ? 21.355 -8.446 46.329 1.00 22.50 61 ARG A C 1
ATOM 434 O O . ARG A 1 73 ? 22.077 -7.774 47.073 1.00 23.12 61 ARG A O 1
ATOM 442 N N . HIS A 1 74 ? 20.242 -7.983 45.780 1.00 21.72 62 HIS A N 1
ATOM 443 C CA . HIS A 1 74 ? 19.665 -6.702 46.149 1.00 23.86 62 HIS A CA 1
ATOM 444 C C . HIS A 1 74 ? 18.584 -6.936 47.185 1.00 23.46 62 HIS A C 1
ATOM 445 O O . HIS A 1 74 ? 17.806 -7.884 47.075 1.00 24.12 62 HIS A O 1
ATOM 452 N N . MET A 1 75 ? 18.541 -6.080 48.197 1.00 25.17 63 MET A N 1
ATOM 453 C CA . MET A 1 75 ? 17.638 -6.329 49.303 1.00 23.19 63 MET A CA 1
ATOM 454 C C . MET A 1 75 ? 17.148 -5.019 49.902 1.00 23.54 63 MET A C 1
ATOM 455 O O . MET A 1 75 ? 17.928 -4.080 50.100 1.00 25.93 63 MET A O 1
ATOM 460 N N . TYR A 1 76 ? 15.834 -4.973 50.174 1.00 25.69 64 TYR A N 1
ATOM 461 C CA . TYR A 1 76 ? 15.232 -3.853 50.892 1.00 23.72 64 TYR A CA 1
ATOM 462 C C . TYR A 1 76 ? 15.661 -3.834 52.358 1.00 22.57 64 TYR A C 1
ATOM 463 O O . TYR A 1 76 ? 15.995 -2.778 52.911 1.00 24.88 64 TYR A O 1
ATOM 472 N N . LEU A 1 77 ? 15.608 -4.987 53.012 1.00 26.36 65 LEU A N 1
ATOM 473 C CA . LEU A 1 77 ? 15.928 -5.115 54.431 1.00 28.16 65 LEU A CA 1
ATOM 474 C C . LEU A 1 77 ? 17.415 -4.871 54.654 1.00 31.58 65 LEU A C 1
ATOM 475 O O . LEU A 1 77 ? 18.248 -5.759 54.457 1.00 30.72 65 LEU A O 1
ATOM 480 N N . THR A 1 78 ? 17.753 -3.666 55.085 1.00 32.48 66 THR A N 1
ATOM 481 C CA . THR A 1 78 ? 19.115 -3.336 55.449 1.00 28.74 66 THR A CA 1
ATOM 482 C C . THR A 1 78 ? 19.263 -3.399 56.963 1.00 27.26 66 THR A C 1
ATOM 483 O O . THR A 1 78 ? 18.294 -3.614 57.705 1.00 26.13 66 THR A O 1
ATOM 487 N N . GLU A 1 79 ? 20.508 -3.224 57.420 1.00 26.70 67 GLU A N 1
ATOM 488 C CA . GLU A 1 79 ? 20.769 -3.114 58.848 1.00 25.67 67 GLU A CA 1
ATOM 489 C C . GLU A 1 79 ? 19.939 -2.000 59.468 1.00 28.03 67 GLU A C 1
ATOM 490 O O . GLU A 1 79 ? 19.397 -2.161 60.568 1.00 31.10 67 GLU A O 1
ATOM 496 N N . ASP A 1 80 ? 19.798 -0.872 58.762 1.00 24.66 68 ASP A N 1
ATOM 497 C CA . ASP A 1 80 ? 19.001 0.233 59.286 1.00 26.57 68 ASP A CA 1
ATOM 498 C C . ASP A 1 80 ? 17.525 -0.141 59.411 1.00 26.38 68 ASP A C 1
ATOM 499 O O . ASP A 1 80 ? 16.863 0.257 60.373 1.00 27.93 68 ASP A O 1
ATOM 504 N N . VAL A 1 81 ? 16.988 -0.902 58.451 1.00 27.21 69 VAL A N 1
ATOM 505 C CA . VAL A 1 81 ? 15.590 -1.321 58.544 1.00 27.15 69 VAL A CA 1
ATOM 506 C C . VAL A 1 81 ? 15.415 -2.340 59.671 1.00 26.06 69 VAL A C 1
ATOM 507 O O . VAL A 1 81 ? 14.378 -2.357 60.343 1.00 27.40 69 VAL A O 1
ATOM 511 N N . ILE A 1 82 ? 16.418 -3.182 59.929 1.00 24.51 70 ILE A N 1
ATOM 512 C CA . ILE A 1 82 ? 16.341 -4.074 61.089 1.00 26.02 70 ILE A CA 1
ATOM 513 C C . ILE A 1 82 ? 16.378 -3.278 62.393 1.00 26.77 70 ILE A C 1
ATOM 514 O O . ILE A 1 82 ? 15.635 -3.574 63.333 1.00 32.35 70 ILE A O 1
ATOM 519 N N . LYS A 1 83 ? 17.247 -2.268 62.479 1.00 25.82 71 LYS A N 1
ATOM 520 C CA . LYS A 1 83 ? 17.298 -1.432 63.674 1.00 26.90 71 LYS A CA 1
ATOM 521 C C . LYS A 1 83 ? 15.978 -0.710 63.918 1.00 31.74 71 LYS A C 1
ATOM 522 O O . LYS A 1 83 ? 15.554 -0.552 65.067 1.00 34.01 71 LYS A O 1
ATOM 528 N N . GLU A 1 84 ? 15.331 -0.238 62.849 1.00 30.29 72 GLU A N 1
ATOM 529 C CA . GLU A 1 84 ? 14.028 0.409 62.990 1.00 31.42 72 GLU A CA 1
ATOM 530 C C . GLU A 1 84 ? 12.951 -0.587 63.411 1.00 33.61 72 GLU A C 1
ATOM 531 O O . GLU A 1 84 ? 11.961 -0.201 64.043 1.00 40.76 72 GLU A O 1
ATOM 537 N N . ASN A 1 85 ? 13.125 -1.864 63.069 1.00 30.41 73 ASN A N 1
ATOM 538 C CA . ASN A 1 85 ? 12.127 -2.909 63.315 1.00 29.53 73 ASN A CA 1
ATOM 539 C C . ASN A 1 85 ? 12.792 -4.077 64.024 1.00 29.10 73 ASN A C 1
ATOM 540 O O . ASN A 1 85 ? 12.861 -5.188 63.487 1.00 27.87 73 ASN A O 1
ATOM 545 N N . PRO A 1 86 ? 13.294 -3.860 65.242 1.00 32.33 74 PRO A N 1
ATOM 546 C CA . PRO A 1 86 ? 14.253 -4.826 65.810 1.00 32.72 74 PRO A CA 1
ATOM 547 C C . PRO A 1 86 ? 13.731 -6.254 65.885 1.00 30.70 74 PRO A C 1
ATOM 548 O O . PRO A 1 86 ? 14.531 -7.194 65.785 1.00 33.13 74 PRO A O 1
ATOM 552 N N . ASN A 1 87 ? 12.419 -6.456 66.019 1.00 28.01 75 ASN A N 1
ATOM 553 C CA . ASN A 1 87 ? 11.908 -7.816 66.179 1.00 29.96 75 ASN A CA 1
ATOM 554 C C . ASN A 1 87 ? 12.095 -8.660 64.929 1.00 24.86 75 ASN A C 1
ATOM 555 O O . ASN A 1 87 ? 12.100 -9.886 65.033 1.00 24.65 75 ASN A O 1
ATOM 560 N N . ILE A 1 88 ? 12.275 -8.041 63.759 1.00 26.49 76 ILE A N 1
ATOM 561 C CA . ILE A 1 88 ? 12.552 -8.825 62.557 1.00 27.70 76 ILE A CA 1
ATOM 562 C C . ILE A 1 88 ? 13.844 -9.623 62.731 1.00 30.21 76 ILE A C 1
ATOM 563 O O . ILE A 1 88 ? 13.968 -10.747 62.224 1.00 27.66 76 ILE A O 1
ATOM 568 N N . GLY A 1 89 ? 14.795 -9.089 63.491 1.00 28.75 77 GLY A N 1
ATOM 569 C CA . GLY A 1 89 ? 16.068 -9.735 63.722 1.00 26.36 77 GLY A CA 1
ATOM 570 C C . GLY A 1 89 ? 16.167 -10.587 64.968 1.00 26.90 77 GLY A C 1
ATOM 571 O O . GLY A 1 89 ? 17.273 -11.022 65.304 1.00 26.31 77 GLY A O 1
ATOM 572 N N . ILE A 1 90 ? 15.060 -10.846 65.664 1.00 27.54 78 ILE A N 1
ATOM 573 C CA . ILE A 1 90 ? 15.056 -11.625 66.900 1.00 27.53 78 ILE A CA 1
ATOM 574 C C . ILE A 1 90 ? 14.186 -12.848 66.667 1.00 27.30 78 ILE A C 1
ATOM 575 O O . ILE A 1 90 ? 12.978 -12.722 66.441 1.00 26.85 78 ILE A O 1
ATOM 580 N N . LEU A 1 91 ? 14.789 -14.030 66.709 1.00 24.90 79 LEU A N 1
ATOM 581 C CA . LEU A 1 91 ? 14.071 -15.223 66.292 1.00 26.47 79 LEU A CA 1
ATOM 582 C C . LEU A 1 91 ? 12.868 -15.468 67.194 1.00 29.94 79 LEU A C 1
ATOM 583 O O . LEU A 1 91 ? 12.974 -15.412 68.421 1.00 32.53 79 LEU A O 1
ATOM 588 N N . ASN A 1 92 ? 11.721 -15.728 66.572 1.00 29.82 80 ASN A N 1
ATOM 589 C CA . ASN A 1 92 ? 10.416 -16.030 67.151 1.00 30.39 80 ASN A CA 1
ATOM 590 C C . ASN A 1 92 ? 9.692 -14.781 67.661 1.00 30.04 80 ASN A C 1
ATOM 591 O O . ASN A 1 92 ? 8.518 -14.881 68.007 1.00 31.29 80 ASN A O 1
ATOM 596 N N . ALA A 1 93 ? 10.341 -13.619 67.724 1.00 28.60 81 ALA A N 1
ATOM 597 C CA . ALA A 1 93 ? 9.687 -12.407 68.201 1.00 28.23 81 ALA A CA 1
ATOM 598 C C . ALA A 1 93 ? 8.534 -12.006 67.276 1.00 36.01 81 ALA A C 1
ATOM 599 O O . ALA A 1 93 ? 8.575 -12.261 66.066 1.00 32.59 81 ALA A O 1
ATOM 601 N N . PRO A 1 94 ? 7.488 -11.376 67.818 1.00 38.74 82 PRO A N 1
ATOM 602 C CA . PRO A 1 94 ? 6.372 -10.920 66.968 1.00 39.69 82 PRO A CA 1
ATOM 603 C C . PRO A 1 94 ? 6.809 -9.766 66.077 1.00 31.44 82 PRO A C 1
ATOM 604 O O . PRO A 1 94 ? 7.134 -8.679 66.556 1.00 34.45 82 PRO A O 1
ATOM 608 N N . SER A 1 95 ? 6.794 -10.002 64.772 1.00 26.45 83 SER A N 1
ATOM 609 C CA . SER A 1 95 ? 7.271 -9.013 63.821 1.00 22.71 83 SER A CA 1
ATOM 610 C C . SER A 1 95 ? 6.374 -8.943 62.593 1.00 26.08 83 SER A C 1
ATOM 611 O O . SER A 1 95 ? 6.710 -8.241 61.631 1.00 23.98 83 SER A O 1
ATOM 614 N N . PHE A 1 96 ? 5.248 -9.650 62.597 1.00 29.60 84 PHE A N 1
ATOM 615 C CA . PHE A 1 96 ? 4.395 -9.711 61.415 1.00 26.85 84 PHE A CA 1
ATOM 616 C C . PHE A 1 96 ? 3.850 -8.331 61.043 1.00 24.69 84 PHE A C 1
ATOM 617 O O . PHE A 1 96 ? 3.877 -7.949 59.864 1.00 26.90 84 PHE A O 1
ATOM 625 N N . ASN A 1 97 ? 3.379 -7.555 62.030 1.00 22.86 85 ASN A N 1
ATOM 626 C CA . ASN A 1 97 ? 2.801 -6.244 61.726 1.00 25.77 85 ASN A CA 1
ATOM 627 C C . ASN A 1 97 ? 3.850 -5.315 61.138 1.00 24.52 85 ASN A C 1
ATOM 628 O O . ASN A 1 97 ? 3.562 -4.539 60.223 1.00 24.01 85 ASN A O 1
ATOM 633 N N . ALA A 1 98 ? 5.072 -5.383 61.666 1.00 30.12 86 ALA A N 1
ATOM 634 C CA . ALA A 1 98 ? 6.167 -4.561 61.155 1.00 26.80 86 ALA A CA 1
ATOM 635 C C . ALA A 1 98 ? 6.503 -4.933 59.725 1.00 23.32 86 ALA A C 1
ATOM 636 O O . ALA A 1 98 ? 6.685 -4.054 58.878 1.00 25.82 86 ALA A O 1
ATOM 638 N N . ARG A 1 99 ? 6.564 -6.236 59.434 1.00 21.62 87 ARG A N 1
ATOM 639 C CA . ARG A 1 99 ? 6.830 -6.690 58.072 1.00 22.64 87 ARG A CA 1
ATOM 640 C C . ARG A 1 99 ? 5.716 -6.263 57.126 1.00 24.30 87 ARG A C 1
ATOM 641 O O . ARG A 1 99 ? 5.977 -5.734 56.040 1.00 22.81 87 ARG A O 1
ATOM 649 N N . GLN A 1 100 ? 4.462 -6.504 57.527 1.00 25.12 88 GLN A N 1
ATOM 650 C CA . GLN A 1 100 ? 3.304 -6.138 56.716 1.00 23.51 88 GLN A CA 1
ATOM 651 C C . GLN A 1 100 ? 3.333 -4.660 56.348 1.00 25.21 88 GLN A C 1
ATOM 652 O O . GLN A 1 100 ? 3.141 -4.294 55.184 1.00 24.12 88 GLN A O 1
ATOM 658 N N . GLU A 1 101 ? 3.579 -3.793 57.325 1.00 25.52 89 GLU A N 1
ATOM 659 C CA . GLU A 1 101 ? 3.503 -2.368 57.048 1.00 29.54 89 GLU A CA 1
ATOM 660 C C . GLU A 1 101 ? 4.580 -1.919 56.077 1.00 30.16 89 GLU A C 1
ATOM 661 O O . GLU A 1 101 ? 4.338 -1.018 55.269 1.00 31.85 89 GLU A O 1
ATOM 667 N N . ILE A 1 102 ? 5.756 -2.547 56.109 1.00 28.33 90 ILE A N 1
ATOM 668 C CA . ILE A 1 102 ? 6.774 -2.242 55.106 1.00 27.21 90 ILE A CA 1
ATOM 669 C C . ILE A 1 102 ? 6.319 -2.709 53.724 1.00 27.64 90 ILE A C 1
ATOM 670 O O . ILE A 1 102 ? 6.382 -1.959 52.742 1.00 28.74 90 ILE A O 1
ATOM 675 N N . MET A 1 103 ? 5.835 -3.948 53.632 1.00 22.97 91 MET A N 1
ATOM 676 C CA . MET A 1 103 ? 5.635 -4.570 52.326 1.00 21.26 91 MET A CA 1
ATOM 677 C C . MET A 1 103 ? 4.417 -4.016 51.608 1.00 24.87 91 MET A C 1
ATOM 678 O O . MET A 1 103 ? 4.426 -3.895 50.379 1.00 24.61 91 MET A O 1
ATOM 683 N N . VAL A 1 104 ? 3.356 -3.683 52.350 1.00 26.84 92 VAL A N 1
ATOM 684 C CA . VAL A 1 104 ? 2.154 -3.182 51.696 1.00 27.69 92 VAL A CA 1
ATOM 685 C C . VAL A 1 104 ? 2.472 -1.884 50.964 1.00 24.00 92 VAL A C 1
ATOM 686 O O . VAL A 1 104 ? 1.933 -1.625 49.887 1.00 26.50 92 VAL A O 1
ATOM 690 N N . GLU A 1 105 ? 3.423 -1.106 51.477 1.00 26.55 93 GLU A N 1
ATOM 691 C CA . GLU A 1 105 ? 3.838 0.132 50.815 1.00 26.86 93 GLU A CA 1
ATOM 692 C C . GLU A 1 105 ? 4.910 -0.109 49.752 1.00 25.56 93 GLU A C 1
ATOM 693 O O . GLU A 1 105 ? 4.822 0.420 48.634 1.00 24.62 93 GLU A O 1
ATOM 699 N N . GLU A 1 106 ? 5.922 -0.915 50.078 1.00 23.44 94 GLU A N 1
ATOM 700 C CA . GLU A 1 106 ? 7.125 -1.003 49.257 1.00 21.20 94 GLU A CA 1
ATOM 701 C C . GLU A 1 106 ? 6.984 -1.953 48.074 1.00 21.47 94 GLU A C 1
ATOM 702 O O . GLU A 1 106 ? 7.663 -1.759 47.059 1.00 22.43 94 GLU A O 1
ATOM 708 N N . VAL A 1 107 ? 6.137 -2.978 48.179 1.00 21.40 95 VAL A N 1
ATOM 709 C CA . VAL A 1 107 ? 5.960 -3.905 47.059 1.00 20.69 95 VAL A CA 1
ATOM 710 C C . VAL A 1 107 ? 5.388 -3.207 45.833 1.00 23.61 95 VAL A C 1
ATOM 711 O O . VAL A 1 107 ? 5.983 -3.326 44.750 1.00 22.64 95 VAL A O 1
ATOM 715 N N . PRO A 1 108 ? 4.263 -2.482 45.913 1.00 24.84 96 PRO A N 1
ATOM 716 C CA . PRO A 1 108 ? 3.800 -1.791 44.703 1.00 24.78 96 PRO A CA 1
ATOM 717 C C . PRO A 1 108 ? 4.746 -0.694 44.243 1.00 22.85 96 PRO A C 1
ATOM 718 O O . PRO A 1 108 ? 4.866 -0.485 43.031 1.00 26.55 96 PRO A O 1
ATOM 722 N N . LYS A 1 109 ? 5.444 -0.004 45.147 1.00 20.46 97 LYS A N 1
ATOM 723 C CA . LYS A 1 109 ? 6.385 1.021 44.698 1.00 23.84 97 LYS A CA 1
ATOM 724 C C . LYS A 1 109 ? 7.498 0.424 43.846 1.00 26.20 97 LYS A C 1
ATOM 725 O O . LYS A 1 109 ? 7.851 0.982 42.799 1.00 26.20 97 LYS A O 1
ATOM 731 N N . LEU A 1 110 ? 8.064 -0.714 44.272 1.00 22.77 98 LEU A N 1
ATOM 732 C CA . LEU A 1 110 ? 9.095 -1.362 43.470 1.00 21.98 98 LEU A CA 1
ATOM 733 C C . LEU A 1 110 ? 8.524 -1.856 42.150 1.00 23.85 98 LEU A C 1
ATOM 734 O O . LEU A 1 110 ? 9.170 -1.713 41.103 1.00 22.71 98 LEU A O 1
ATOM 739 N N . GLY A 1 111 ? 7.312 -2.435 42.182 1.00 22.16 99 GLY A N 1
ATOM 740 C CA . GLY A 1 111 ? 6.665 -2.864 40.950 1.00 19.14 99 GLY A CA 1
ATOM 741 C C . GLY A 1 111 ? 6.465 -1.724 39.973 1.00 19.32 99 GLY A C 1
ATOM 742 O O . GLY A 1 111 ? 6.603 -1.906 38.763 1.00 21.57 99 GLY A O 1
ATOM 743 N N . LYS A 1 112 ? 6.154 -0.529 40.492 1.00 21.80 100 LYS A N 1
ATOM 744 C CA . LYS A 1 112 ? 5.937 0.643 39.649 1.00 22.11 100 LYS A CA 1
ATOM 745 C C . LYS A 1 112 ? 7.187 0.994 38.859 1.00 24.33 100 LYS A C 1
ATOM 746 O O . LYS A 1 112 ? 7.105 1.335 37.675 1.00 22.23 100 LYS A O 1
ATOM 752 N N . GLU A 1 113 ? 8.357 0.919 39.496 1.00 24.38 101 GLU A N 1
ATOM 753 C CA . GLU A 1 113 ? 9.597 1.240 38.801 1.00 24.92 101 GLU A CA 1
ATOM 754 C C . GLU A 1 113 ? 9.806 0.332 37.590 1.00 23.96 101 GLU A C 1
ATOM 755 O O . GLU A 1 113 ? 10.183 0.802 36.507 1.00 27.26 101 GLU A O 1
ATOM 761 N N . ALA A 1 114 ? 9.529 -0.968 37.743 1.00 23.09 102 ALA A N 1
ATOM 762 C CA . ALA A 1 114 ? 9.634 -1.896 36.616 1.00 25.03 102 ALA A CA 1
ATOM 763 C C . ALA A 1 114 ? 8.541 -1.660 35.569 1.00 23.75 102 ALA A C 1
ATOM 764 O O . ALA A 1 114 ? 8.820 -1.689 34.366 1.00 21.86 102 ALA A O 1
ATOM 766 N N . ALA A 1 115 ? 7.292 -1.447 36.007 1.00 23.70 103 ALA A N 1
ATOM 767 C CA . ALA A 1 115 ? 6.179 -1.266 35.073 1.00 21.39 103 ALA A CA 1
ATOM 768 C C . ALA A 1 115 ? 6.370 -0.035 34.206 1.00 23.48 103 ALA A C 1
ATOM 769 O O . ALA A 1 115 ? 6.072 -0.064 33.009 1.00 25.40 103 ALA A O 1
ATOM 771 N N . LEU A 1 116 ? 6.855 1.064 34.788 1.00 26.08 104 LEU A N 1
ATOM 772 C CA . LEU A 1 116 ? 7.081 2.268 33.992 1.00 26.89 104 LEU A CA 1
ATOM 773 C C . LEU A 1 116 ? 8.111 2.021 32.895 1.00 27.56 104 LEU A C 1
ATOM 774 O O . LEU A 1 116 ? 7.955 2.494 31.761 1.00 26.31 104 LEU A O 1
ATOM 779 N N . LYS A 1 117 ? 9.168 1.270 33.211 1.00 29.60 105 LYS A N 1
ATOM 780 C CA . LYS A 1 117 ? 10.172 0.957 32.203 1.00 25.43 105 LYS A CA 1
ATOM 781 C C . LYS A 1 117 ? 9.609 0.045 31.116 1.00 25.88 105 LYS A C 1
ATOM 782 O O . LYS A 1 117 ? 9.930 0.216 29.931 1.00 27.20 105 LYS A O 1
ATOM 788 N N . ALA A 1 118 ? 8.765 -0.924 31.494 1.00 24.07 106 ALA A N 1
ATOM 789 C CA . ALA A 1 118 ? 8.144 -1.797 30.500 1.00 22.79 106 ALA A CA 1
ATOM 790 C C . ALA A 1 118 ? 7.183 -1.028 29.595 1.00 30.98 106 ALA A C 1
ATOM 791 O O . ALA A 1 118 ? 7.135 -1.286 28.384 1.00 31.00 106 ALA A O 1
ATOM 793 N N . ILE A 1 119 ? 6.388 -0.103 30.158 1.00 29.21 107 ILE A N 1
ATOM 794 C CA . ILE A 1 119 ? 5.468 0.676 29.330 1.00 25.92 107 ILE A CA 1
ATOM 795 C C . ILE A 1 119 ? 6.257 1.556 28.370 1.00 27.54 107 ILE A C 1
ATOM 796 O O . ILE A 1 119 ? 5.858 1.751 27.216 1.00 27.90 107 ILE A O 1
ATOM 801 N N . LYS A 1 120 ? 7.404 2.074 28.822 1.00 33.20 108 LYS A N 1
ATOM 802 C CA . LYS A 1 120 ? 8.231 2.915 27.958 1.00 38.14 108 LYS A CA 1
ATOM 803 C C . LYS A 1 120 ? 8.782 2.128 26.776 1.00 35.96 108 LYS A C 1
ATOM 804 O O . LYS A 1 120 ? 8.748 2.607 25.637 1.00 38.83 108 LYS A O 1
ATOM 810 N N . GLU A 1 121 ? 9.317 0.928 27.023 1.00 28.51 109 GLU A N 1
ATOM 811 C CA . GLU A 1 121 ? 9.774 0.093 25.915 1.00 30.11 109 GLU A CA 1
ATOM 812 C C . GLU A 1 121 ? 8.636 -0.219 24.944 1.00 31.83 109 GLU A C 1
ATOM 813 O O . GLU A 1 121 ? 8.815 -0.164 23.718 1.00 34.55 109 GLU A O 1
ATOM 819 N N . TRP A 1 122 ? 7.455 -0.546 25.483 1.00 31.86 110 TRP A N 1
ATOM 820 C CA . TRP A 1 122 ? 6.273 -0.831 24.676 1.00 31.49 110 TRP A CA 1
ATOM 821 C C . TRP A 1 122 ? 5.975 0.284 23.673 1.00 33.87 110 TRP A C 1
ATOM 822 O O . TRP A 1 122 ? 5.616 0.015 22.519 1.00 35.33 110 TRP A O 1
ATOM 833 N N . GLY A 1 123 ? 6.107 1.545 24.100 1.00 31.48 111 GLY A N 1
ATOM 834 C CA . GLY A 1 123 ? 5.849 2.692 23.255 1.00 31.09 111 GLY A CA 1
ATOM 835 C C . GLY A 1 123 ? 4.405 3.166 23.199 1.00 32.43 111 GLY A C 1
ATOM 836 O O . GLY A 1 123 ? 4.143 4.209 22.595 1.00 34.87 111 GLY A O 1
ATOM 837 N N . GLN A 1 124 ? 3.462 2.443 23.797 1.00 34.19 112 GLN A N 1
ATOM 838 C CA . GLN A 1 124 ? 2.054 2.811 23.809 1.00 31.89 112 GLN A CA 1
ATOM 839 C C . GLN A 1 124 ? 1.691 3.533 25.098 1.00 34.73 112 GLN A C 1
ATOM 840 O O . GLN A 1 124 ? 2.381 3.394 26.116 1.00 36.08 112 GLN A O 1
ATOM 846 N N . PRO A 1 125 ? 0.605 4.315 25.090 1.00 35.10 113 PRO A N 1
ATOM 847 C CA . PRO A 1 125 ? 0.169 4.987 26.322 1.00 33.21 113 PRO A CA 1
ATOM 848 C C . PRO A 1 125 ? -0.172 4.001 27.431 1.00 27.33 113 PRO A C 1
ATOM 849 O O . PRO A 1 125 ? -0.722 2.923 27.195 1.00 26.42 113 PRO A O 1
ATOM 853 N N . LEU A 1 126 ? 0.155 4.398 28.658 1.00 25.19 114 LEU A N 1
ATOM 854 C CA . LEU A 1 126 ? -0.292 3.661 29.831 1.00 27.74 114 LEU A CA 1
ATOM 855 C C . LEU A 1 126 ? -1.795 3.398 29.785 1.00 29.29 114 LEU A C 1
ATOM 856 O O . LEU A 1 126 ? -2.251 2.338 30.226 1.00 28.99 114 LEU A O 1
ATOM 861 N N . SER A 1 127 ? -2.576 4.333 29.235 1.00 29.28 115 SER A N 1
ATOM 862 C CA . SER A 1 127 ? -4.033 4.208 29.197 1.00 32.80 115 SER A CA 1
ATOM 863 C C . SER A 1 127 ? -4.528 3.146 28.213 1.00 29.93 115 SER A C 1
ATOM 864 O O . SER A 1 127 ? -5.715 2.804 28.248 1.00 29.71 115 SER A O 1
ATOM 867 N N . LYS A 1 128 ? -3.653 2.610 27.353 1.00 32.81 116 LYS A N 1
ATOM 868 C CA . LYS A 1 128 ? -4.003 1.570 26.384 1.00 31.52 116 LYS A CA 1
ATOM 869 C C . LYS A 1 128 ? -4.030 0.171 26.994 1.00 27.65 116 LYS A C 1
ATOM 870 O O . LYS A 1 128 ? -4.466 -0.778 26.329 1.00 26.30 116 LYS A O 1
ATOM 876 N N . LEU A 1 129 ? -3.550 0.014 28.224 1.00 24.07 117 LEU A N 1
ATOM 877 C CA . LEU A 1 129 ? -3.699 -1.247 28.928 1.00 22.49 117 LEU A CA 1
ATOM 878 C C . LEU A 1 129 ? -5.155 -1.507 29.279 1.00 27.45 117 LEU A C 1
ATOM 879 O O . LEU A 1 129 ? -5.940 -0.588 29.538 1.00 32.53 117 LEU A O 1
ATOM 884 N N . THR A 1 130 ? -5.517 -2.784 29.274 1.00 27.67 118 THR A N 1
ATOM 885 C CA . THR A 1 130 ? -6.849 -3.215 29.668 1.00 26.39 118 THR A CA 1
ATOM 886 C C . THR A 1 130 ? -6.847 -4.075 30.922 1.00 24.74 118 THR A C 1
ATOM 887 O O . THR A 1 130 ? -7.880 -4.148 31.598 1.00 24.99 118 THR A O 1
ATOM 891 N N . HIS A 1 131 ? -5.714 -4.696 31.263 1.00 23.82 119 HIS A N 1
ATOM 892 C CA . HIS A 1 131 ? -5.623 -5.656 32.353 1.00 21.99 119 HIS A CA 1
ATOM 893 C C . HIS A 1 131 ? -4.320 -5.468 33.114 1.00 22.48 119 HIS A C 1
ATOM 894 O O . HIS A 1 131 ? -3.306 -5.055 32.544 1.00 25.31 119 HIS A O 1
ATOM 901 N N . LEU A 1 132 ? -4.358 -5.796 34.408 1.00 22.50 120 LEU A N 1
ATOM 902 C CA . LEU A 1 132 ? -3.189 -5.852 35.276 1.00 19.09 120 LEU A CA 1
ATOM 903 C C . LEU A 1 132 ? -3.221 -7.170 36.036 1.00 17.98 120 LEU A C 1
ATOM 904 O O . LEU A 1 132 ? -4.222 -7.492 36.677 1.00 25.29 120 LEU A O 1
ATOM 909 N N . ILE A 1 133 ? -2.147 -7.944 35.952 1.00 18.83 121 ILE A N 1
ATOM 910 C CA . ILE A 1 133 ? -1.962 -9.103 36.818 1.00 19.26 121 ILE A CA 1
ATOM 911 C C . ILE A 1 133 ? -0.790 -8.801 37.744 1.00 21.61 121 ILE A C 1
ATOM 912 O O . ILE A 1 133 ? 0.340 -8.638 37.279 1.00 22.69 121 ILE A O 1
ATOM 917 N N . PHE A 1 134 ? -1.046 -8.729 39.047 1.00 22.83 122 PHE A N 1
ATOM 918 C CA . PHE A 1 134 ? 0.001 -8.499 40.035 1.00 23.05 122 PHE A CA 1
ATOM 919 C C . PHE A 1 134 ? 0.272 -9.804 40.777 1.00 24.71 122 PHE A C 1
ATOM 920 O O . PHE A 1 134 ? -0.675 -10.502 41.154 1.00 24.64 122 PHE A O 1
ATOM 928 N N . CYS A 1 135 ? 1.557 -10.143 40.959 1.00 21.07 123 CYS A N 1
ATOM 929 C CA . CYS A 1 135 ? 1.979 -11.345 41.682 1.00 23.62 123 CYS A CA 1
ATOM 930 C C . CYS A 1 135 ? 2.976 -11.004 42.781 1.00 22.96 123 CYS A C 1
ATOM 931 O O . CYS A 1 135 ? 4.016 -10.398 42.511 1.00 20.34 123 CYS A O 1
ATOM 934 N N . THR A 1 136 ? 2.690 -11.434 44.008 1.00 20.91 124 THR A N 1
ATOM 935 C CA . THR A 1 136 ? 3.666 -11.301 45.074 1.00 21.89 124 THR A CA 1
ATOM 936 C C . THR A 1 136 ? 3.352 -12.319 46.155 1.00 22.35 124 THR A C 1
ATOM 937 O O . THR A 1 136 ? 2.197 -12.668 46.380 1.00 22.88 124 THR A O 1
ATOM 941 N N . SER A 1 137 ? 4.395 -12.797 46.821 1.00 21.20 125 SER A N 1
ATOM 942 C CA . SER A 1 137 ? 4.222 -13.537 48.059 1.00 23.36 125 SER A CA 1
ATOM 943 C C . SER A 1 137 ? 4.718 -12.726 49.251 1.00 28.29 125 SER A C 1
ATOM 944 O O . SER A 1 137 ? 4.970 -13.288 50.323 1.00 32.59 125 SER A O 1
ATOM 947 N N . SER A 1 138 ? 4.860 -11.412 49.083 1.00 21.31 126 SER A N 1
ATOM 948 C CA . SER A 1 138 ? 5.432 -10.532 50.105 1.00 21.85 126 SER A CA 1
ATOM 949 C C . SER A 1 138 ? 4.362 -9.555 50.580 1.00 23.25 126 SER A C 1
ATOM 950 O O . SER A 1 138 ? 4.271 -8.432 50.087 1.00 25.80 126 SER A O 1
ATOM 953 N N . GLY A 1 139 ? 3.570 -9.975 51.549 1.00 25.43 127 GLY A N 1
ATOM 954 C CA . GLY A 1 139 ? 2.575 -9.100 52.143 1.00 28.17 127 GLY A CA 1
ATOM 955 C C . GLY A 1 139 ? 1.192 -9.382 51.601 1.00 30.64 127 GLY A C 1
ATOM 956 O O . GLY A 1 139 ? 1.024 -9.828 50.464 1.00 34.14 127 GLY A O 1
ATOM 957 N N . VAL A 1 140 ? 0.175 -9.144 52.433 1.00 29.45 128 VAL A N 1
ATOM 958 C CA . VAL A 1 140 ? -1.223 -9.272 52.025 1.00 26.03 128 VAL A CA 1
ATOM 959 C C . VAL A 1 140 ? -2.016 -8.130 52.641 1.00 29.22 128 VAL A C 1
ATOM 960 O O . VAL A 1 140 ? -1.804 -7.762 53.803 1.00 28.43 128 VAL A O 1
ATOM 964 N N . ASN A 1 141 ? -2.935 -7.573 51.856 1.00 27.34 129 ASN A N 1
ATOM 965 C CA . ASN A 1 141 ? -3.737 -6.442 52.292 1.00 22.69 129 ASN A CA 1
ATOM 966 C C . ASN A 1 141 ? -5.010 -6.430 51.467 1.00 26.17 129 ASN A C 1
ATOM 967 O O . ASN A 1 141 ? -5.076 -7.034 50.392 1.00 29.89 129 ASN A O 1
ATOM 972 N N . MET A 1 142 ? -6.026 -5.744 51.986 1.00 26.53 130 MET A N 1
ATOM 973 C CA . MET A 1 142 ? -7.248 -5.471 51.211 1.00 26.62 130 MET A CA 1
ATOM 974 C C . MET A 1 142 ? -7.565 -3.974 51.279 1.00 23.95 130 MET A C 1
ATOM 975 O O . MET A 1 142 ? -7.793 -3.449 52.363 1.00 28.19 130 MET A O 1
ATOM 980 N N . PRO A 1 143 ? -7.567 -3.275 50.129 1.00 24.31 131 PRO A N 1
ATOM 981 C CA . PRO A 1 143 ? -7.286 -3.795 48.791 1.00 25.19 131 PRO A CA 1
ATOM 982 C C . PRO A 1 143 ? -5.836 -4.188 48.612 1.00 23.18 131 PRO A C 1
ATOM 983 O O . PRO A 1 143 ? -4.945 -3.767 49.362 1.00 22.23 131 PRO A O 1
ATOM 987 N N . SER A 1 144 ? -5.598 -5.021 47.616 1.00 22.18 132 SER A N 1
ATOM 988 C CA . SER A 1 144 ? -4.311 -5.674 47.525 1.00 25.42 132 SER A CA 1
ATOM 989 C C . SER A 1 144 ? -3.327 -4.859 46.700 1.00 27.33 132 SER A C 1
ATOM 990 O O . SER A 1 144 ? -3.621 -3.763 46.210 1.00 28.16 132 SER A O 1
ATOM 993 N N . ALA A 1 145 ? -2.136 -5.436 46.544 1.00 24.82 133 ALA A N 1
ATOM 994 C CA . ALA A 1 145 ? -1.042 -4.760 45.879 1.00 18.82 133 ALA A CA 1
ATOM 995 C C . ALA A 1 145 ? -1.402 -4.356 44.463 1.00 21.20 133 ALA A C 1
ATOM 996 O O . ALA A 1 145 ? -0.881 -3.354 43.969 1.00 22.84 133 ALA A O 1
ATOM 998 N N . ASP A 1 146 ? -2.269 -5.127 43.789 1.00 22.24 134 ASP A N 1
ATOM 999 C CA . ASP A 1 146 ? -2.671 -4.775 42.429 1.00 20.27 134 ASP A CA 1
ATOM 1000 C C . ASP A 1 146 ? -3.418 -3.448 42.404 1.00 24.73 134 ASP A C 1
ATOM 1001 O O . ASP A 1 146 ? -3.168 -2.604 41.529 1.00 22.91 134 ASP A O 1
ATOM 1006 N N . TYR A 1 147 ? -4.334 -3.239 43.361 1.00 24.97 135 TYR A N 1
ATOM 1007 C CA . TYR A 1 147 ? -5.014 -1.951 43.462 1.00 23.04 135 TYR A CA 1
ATOM 1008 C C . TYR A 1 147 ? -4.022 -0.838 43.777 1.00 25.15 135 TYR A C 1
ATOM 1009 O O . TYR A 1 147 ? -4.040 0.221 43.137 1.00 24.18 135 TYR A O 1
ATOM 1018 N N . HIS A 1 148 ? -3.150 -1.059 44.771 1.00 20.61 136 HIS A N 1
ATOM 1019 C CA . HIS A 1 148 ? -2.188 -0.029 45.155 1.00 24.97 136 HIS A CA 1
ATOM 1020 C C . HIS A 1 148 ? -1.299 0.364 43.984 1.00 23.94 136 HIS A C 1
ATOM 1021 O O . HIS A 1 148 ? -1.035 1.547 43.779 1.00 25.18 136 HIS A O 1
ATOM 1028 N N . LEU A 1 149 ? -0.857 -0.615 43.188 1.00 25.13 137 LEU A N 1
ATOM 1029 C CA . LEU A 1 149 ? -0.100 -0.302 41.979 1.00 24.42 137 LEU A CA 1
ATOM 1030 C C . LEU A 1 149 ? -0.927 0.551 41.026 1.00 23.61 137 LEU A C 1
ATOM 1031 O O . LEU A 1 149 ? -0.460 1.591 40.548 1.00 23.04 137 LEU A O 1
ATOM 1036 N N . ALA A 1 150 ? -2.161 0.121 40.727 1.00 21.70 138 ALA A N 1
ATOM 1037 C CA . ALA A 1 150 ? -3.009 0.911 39.840 1.00 24.66 138 ALA A CA 1
ATOM 1038 C C . ALA A 1 150 ? -3.168 2.328 40.370 1.00 26.10 138 ALA A C 1
ATOM 1039 O O . ALA A 1 150 ? -3.202 3.292 39.597 1.00 29.23 138 ALA A O 1
ATOM 1041 N N . LYS A 1 151 ? -3.241 2.468 41.691 1.00 24.26 139 LYS A N 1
ATOM 1042 C CA . LYS A 1 151 ? -3.429 3.775 42.301 1.00 27.07 139 LYS A CA 1
ATOM 1043 C C . LYS A 1 151 ? -2.185 4.646 42.142 1.00 27.67 139 LYS A C 1
ATOM 1044 O O . LYS A 1 151 ? -2.266 5.793 41.684 1.00 29.13 139 LYS A O 1
ATOM 1050 N N . ILE A 1 152 ? -1.020 4.126 42.512 1.00 29.05 140 ILE A N 1
ATOM 1051 C CA . ILE A 1 152 ? 0.170 4.967 42.453 1.00 28.78 140 ILE A CA 1
ATOM 1052 C C . ILE A 1 152 ? 0.650 5.158 41.016 1.00 25.63 140 ILE A C 1
ATOM 1053 O O . ILE A 1 152 ? 1.369 6.123 40.741 1.00 23.68 140 ILE A O 1
ATOM 1058 N N . MET A 1 153 ? 0.245 4.298 40.080 1.00 25.89 141 MET A N 1
ATOM 1059 C CA . MET A 1 153 ? 0.550 4.509 38.671 1.00 27.36 141 MET A CA 1
ATOM 1060 C C . MET A 1 153 ? -0.468 5.362 37.951 1.00 28.51 141 MET A C 1
ATOM 1061 O O . MET A 1 153 ? -0.208 5.769 36.814 1.00 31.98 141 MET A O 1
ATOM 1066 N N . GLY A 1 154 ? -1.617 5.623 38.565 1.00 26.40 142 GLY A N 1
ATOM 1067 C CA . GLY A 1 154 ? -2.690 6.302 37.869 1.00 25.95 142 GLY A CA 1
ATOM 1068 C C . GLY A 1 154 ? -3.250 5.503 36.714 1.00 29.63 142 GLY A C 1
ATOM 1069 O O . GLY A 1 154 ? -3.587 6.086 35.678 1.00 31.09 142 GLY A O 1
ATOM 1070 N N . LEU A 1 155 ? -3.336 4.176 36.853 1.00 25.42 143 LEU A N 1
ATOM 1071 C CA . LEU A 1 155 ? -4.001 3.380 35.831 1.00 24.93 143 LEU A CA 1
ATOM 1072 C C . LEU A 1 155 ? -5.482 3.751 35.773 1.00 28.32 143 LEU A C 1
ATOM 1073 O O . LEU A 1 155 ? -6.113 3.936 36.826 1.00 29.53 143 LEU A O 1
ATOM 1078 N N . PRO A 1 156 ? -6.069 3.871 34.576 1.00 26.95 144 PRO A N 1
ATOM 1079 C CA . PRO A 1 156 ? -7.483 4.268 34.467 1.00 26.09 144 PRO A CA 1
ATOM 1080 C C . PRO A 1 156 ? -8.388 3.262 35.153 1.00 26.58 144 PRO A C 1
ATOM 1081 O O . PRO A 1 156 ? -8.016 2.085 35.297 1.00 25.80 144 PRO A O 1
ATOM 1085 N N . PRO A 1 157 ? -9.586 3.690 35.572 1.00 27.55 145 PRO A N 1
ATOM 1086 C CA . PRO A 1 157 ? -10.496 2.791 36.305 1.00 26.54 145 PRO A CA 1
ATOM 1087 C C . PRO A 1 157 ? -10.992 1.610 35.499 1.00 25.53 145 PRO A C 1
ATOM 1088 O O . PRO A 1 157 ? -11.574 0.694 36.089 1.00 25.35 145 PRO A O 1
ATOM 1092 N N . TYR A 1 158 ? -10.802 1.601 34.182 1.00 23.03 146 TYR A N 1
ATOM 1093 C CA . TYR A 1 158 ? -11.236 0.472 33.377 1.00 22.63 146 TYR A CA 1
ATOM 1094 C C . TYR A 1 158 ? -10.223 -0.673 33.342 1.00 24.47 146 TYR A C 1
ATOM 1095 O O . TYR A 1 158 ? -10.539 -1.737 32.797 1.00 25.00 146 TYR A O 1
ATOM 1104 N N . VAL A 1 159 ? -9.028 -0.496 33.905 1.00 23.12 147 VAL A N 1
ATOM 1105 C CA . VAL A 1 159 ? -8.045 -1.576 33.916 1.00 23.10 147 VAL A CA 1
ATOM 1106 C C . VAL A 1 159 ? -8.529 -2.664 34.869 1.00 21.82 147 VAL A C 1
ATOM 1107 O O . VAL A 1 159 ? -8.819 -2.400 36.043 1.00 23.28 147 VAL A O 1
ATOM 1111 N N . GLN A 1 160 ? -8.655 -3.887 34.353 1.00 23.10 148 GLN A N 1
ATOM 1112 C CA . GLN A 1 160 ? -9.221 -4.998 35.109 1.00 22.33 148 GLN A CA 1
ATOM 1113 C C . GLN A 1 160 ? -8.094 -5.748 35.804 1.00 21.10 148 GLN A C 1
ATOM 1114 O O . GLN A 1 160 ? -7.177 -6.244 35.146 1.00 25.96 148 GLN A O 1
ATOM 1120 N N . ARG A 1 161 ? -8.166 -5.838 37.125 1.00 21.55 149 ARG A N 1
ATOM 1121 C CA . ARG A 1 161 ? -7.064 -6.325 37.937 1.00 23.97 149 ARG A CA 1
ATOM 1122 C C . ARG A 1 161 ? -7.268 -7.771 38.372 1.00 24.35 149 ARG A C 1
ATOM 1123 O O . ARG A 1 161 ? -8.396 -8.221 38.593 1.00 24.53 149 ARG A O 1
ATOM 1131 N N . THR A 1 162 ? -6.156 -8.495 38.483 1.00 22.42 150 THR A N 1
ATOM 1132 C CA . THR A 1 162 ? -6.123 -9.840 39.049 1.00 24.94 150 THR A CA 1
ATOM 1133 C C . THR A 1 162 ? -4.931 -9.901 39.992 1.00 25.43 150 THR A C 1
ATOM 1134 O O . THR A 1 162 ? -3.831 -9.487 39.621 1.00 25.19 150 THR A O 1
ATOM 1138 N N . MET A 1 163 ? -5.154 -10.394 41.207 1.00 23.59 151 MET A N 1
ATOM 1139 C CA . MET A 1 163 ? -4.119 -10.479 42.227 1.00 23.53 151 MET A CA 1
ATOM 1140 C C . MET A 1 163 ? -3.731 -11.940 42.428 1.00 26.22 151 MET A C 1
ATOM 1141 O O . MET A 1 163 ? -4.579 -12.769 42.779 1.00 23.04 151 MET A O 1
ATOM 1146 N N . ILE A 1 164 ? -2.454 -12.249 42.228 1.00 25.28 152 ILE A N 1
ATOM 1147 C CA . ILE A 1 164 ? -1.921 -13.589 42.470 1.00 24.33 152 ILE A CA 1
ATOM 1148 C C . ILE A 1 164 ? -1.017 -13.520 43.700 1.00 21.57 152 ILE A C 1
ATOM 1149 O O . ILE A 1 164 ? 0.149 -13.134 43.600 1.00 21.20 152 ILE A O 1
ATOM 1154 N N . TYR A 1 165 ? -1.551 -13.920 44.857 1.00 24.42 153 TYR A N 1
ATOM 1155 C CA . TYR A 1 165 ? -0.856 -13.902 46.139 1.00 22.44 153 TYR A CA 1
ATOM 1156 C C . TYR A 1 165 ? -0.310 -15.288 46.496 1.00 22.27 153 TYR A C 1
ATOM 1157 O O . TYR A 1 165 ? -0.970 -16.303 46.261 1.00 23.32 153 TYR A O 1
ATOM 1166 N N . GLN A 1 166 ? 0.912 -15.315 47.047 1.00 24.06 154 GLN A N 1
ATOM 1167 C CA . GLN A 1 166 ? 1.510 -16.450 47.786 1.00 29.49 154 GLN A CA 1
ATOM 1168 C C . GLN A 1 166 ? 1.773 -17.689 46.931 1.00 28.05 154 GLN A C 1
ATOM 1169 O O . GLN A 1 166 ? 1.870 -18.800 47.470 1.00 33.41 154 GLN A O 1
ATOM 1175 N N . GLN A 1 167 ? 1.938 -17.547 45.613 1.00 21.32 155 GLN A N 1
ATOM 1176 C CA . GLN A 1 167 ? 2.184 -18.703 44.757 1.00 24.57 155 GLN A CA 1
ATOM 1177 C C . GLN A 1 167 ? 3.672 -19.029 44.588 1.00 35.50 155 GLN A C 1
ATOM 1178 O O . GLN A 1 167 ? 4.027 -19.798 43.692 1.00 45.76 155 GLN A O 1
ATOM 1184 N N . GLY A 1 168 ? 4.545 -18.474 45.422 1.00 36.18 156 GLY A N 1
ATOM 1185 C CA . GLY A 1 168 ? 5.926 -18.907 45.340 1.00 34.94 156 GLY A CA 1
ATOM 1186 C C . GLY A 1 168 ? 6.612 -18.530 44.043 1.00 34.67 156 GLY A C 1
ATOM 1187 O O . GLY A 1 168 ? 6.338 -17.500 43.417 1.00 40.78 156 GLY A O 1
ATOM 1188 N N . CYS A 1 169 ? 7.521 -19.396 43.624 1.00 31.60 157 CYS A N 1
ATOM 1189 C CA . CYS A 1 169 ? 8.400 -19.097 42.504 1.00 31.91 157 CYS A CA 1
ATOM 1190 C C . CYS A 1 169 ? 7.808 -19.450 41.136 1.00 34.16 157 CYS A C 1
ATOM 1191 O O . CYS A 1 169 ? 8.492 -19.271 40.118 1.00 34.38 157 CYS A O 1
ATOM 1194 N N . PHE A 1 170 ? 6.571 -19.943 41.062 1.00 29.86 158 PHE A N 1
ATOM 1195 C CA . PHE A 1 170 ? 5.974 -20.177 39.755 1.00 25.94 158 PHE A CA 1
ATOM 1196 C C . PHE A 1 170 ? 4.991 -19.082 39.356 1.00 27.00 158 PHE A C 1
ATOM 1197 O O . PHE A 1 170 ? 4.418 -19.154 38.264 1.00 26.36 158 PHE A O 1
ATOM 1205 N N . ALA A 1 171 ? 4.851 -18.039 40.188 1.00 25.98 159 ALA A N 1
ATOM 1206 C CA . ALA A 1 171 ? 3.902 -16.957 39.939 1.00 25.87 159 ALA A CA 1
ATOM 1207 C C . ALA A 1 171 ? 4.156 -16.267 38.602 1.00 26.23 159 ALA A C 1
ATOM 1208 O O . ALA A 1 171 ? 3.214 -15.876 37.909 1.00 26.16 159 ALA A O 1
ATOM 1210 N N . GLY A 1 172 ? 5.423 -16.081 38.236 1.00 26.64 160 GLY A N 1
ATOM 1211 C CA . GLY A 1 172 ? 5.720 -15.387 36.995 1.00 26.62 160 GLY A CA 1
ATOM 1212 C C . GLY A 1 172 ? 5.253 -16.157 35.778 1.00 31.80 160 GLY A C 1
ATOM 1213 O O . GLY A 1 172 ? 4.628 -15.591 34.874 1.00 32.60 160 GLY A O 1
ATOM 1214 N N . ALA A 1 173 ? 5.522 -17.464 35.750 1.00 31.83 161 ALA A N 1
ATOM 1215 C CA . ALA A 1 173 ? 5.021 -18.301 34.668 1.00 26.30 161 ALA A CA 1
ATOM 1216 C C . ALA A 1 173 ? 3.503 -18.411 34.711 1.00 26.65 161 ALA A C 1
ATOM 1217 O O . ALA A 1 173 ? 2.851 -18.402 33.660 1.00 32.15 161 ALA A O 1
ATOM 1219 N N . THR A 1 174 ? 2.914 -18.499 35.916 1.00 26.90 162 THR A N 1
ATOM 1220 C CA . THR A 1 174 ? 1.455 -18.602 36.013 1.00 28.76 162 THR A CA 1
ATOM 1221 C C . THR A 1 174 ? 0.767 -17.360 35.447 1.00 24.23 162 THR A C 1
ATOM 1222 O O . THR A 1 174 ? -0.296 -17.466 34.828 1.00 23.29 162 THR A O 1
ATOM 1226 N N . ALA A 1 175 ? 1.376 -16.181 35.602 1.00 24.24 163 ALA A N 1
ATOM 1227 C CA . ALA A 1 175 ? 0.773 -14.976 35.053 1.00 23.85 163 ALA A CA 1
ATOM 1228 C C . ALA A 1 175 ? 0.810 -14.991 33.530 1.00 26.66 163 ALA A C 1
ATOM 1229 O O . ALA A 1 175 ? -0.120 -14.500 32.883 1.00 28.29 163 ALA A O 1
ATOM 1231 N N . LEU A 1 176 ? 1.854 -15.577 32.945 1.00 22.62 164 LEU A N 1
ATOM 1232 C CA . LEU A 1 176 ? 1.886 -15.754 31.499 1.00 25.24 164 LEU A CA 1
ATOM 1233 C C . LEU A 1 176 ? 0.813 -16.726 31.032 1.00 23.86 164 LEU A C 1
ATOM 1234 O O . LEU A 1 176 ? 0.237 -16.544 29.954 1.00 24.25 164 LEU A O 1
ATOM 1239 N N . ARG A 1 177 ? 0.544 -17.770 31.819 1.00 24.08 165 ARG A N 1
ATOM 1240 C CA . ARG A 1 177 ? -0.465 -18.744 31.427 1.00 25.31 165 ARG A CA 1
ATOM 1241 C C . ARG A 1 177 ? -1.851 -18.116 31.407 1.00 28.57 165 ARG A C 1
ATOM 1242 O O . ARG A 1 177 ? -2.640 -18.363 30.483 1.00 31.16 165 ARG A O 1
ATOM 1250 N N . LEU A 1 178 ? -2.151 -17.275 32.400 1.00 28.72 166 LEU A N 1
ATOM 1251 C CA . LEU A 1 178 ? -3.438 -16.595 32.420 1.00 28.55 166 LEU A CA 1
ATOM 1252 C C . LEU A 1 178 ? -3.496 -15.501 31.363 1.00 26.92 166 LEU A C 1
ATOM 1253 O O . LEU A 1 178 ? -4.512 -15.349 30.682 1.00 27.19 166 LEU A O 1
ATOM 1258 N N . ALA A 1 179 ? -2.409 -14.742 31.207 1.00 28.56 167 ALA A N 1
ATOM 1259 C CA . ALA A 1 179 ? -2.392 -13.649 30.238 1.00 27.22 167 ALA A CA 1
ATOM 1260 C C . ALA A 1 179 ? -2.608 -14.147 28.818 1.00 28.42 167 ALA A C 1
ATOM 1261 O O . ALA A 1 179 ? -3.202 -13.439 27.999 1.00 28.14 167 ALA A O 1
ATOM 1263 N N . LYS A 1 180 ? -2.129 -15.350 28.506 1.00 26.62 168 LYS A N 1
ATOM 1264 C CA . LYS A 1 180 ? -2.321 -15.892 27.171 1.00 25.70 168 LYS A CA 1
ATOM 1265 C C . LYS A 1 180 ? -3.803 -16.048 26.863 1.00 28.51 168 LYS A C 1
ATOM 1266 O O . LYS A 1 180 ? -4.279 -15.623 25.807 1.00 32.07 168 LYS A O 1
ATOM 1272 N N . ASP A 1 181 ? -4.553 -16.643 27.785 1.00 27.98 169 ASP A N 1
ATOM 1273 C CA . ASP A 1 181 ? -5.968 -16.857 27.519 1.00 30.19 169 ASP A CA 1
ATOM 1274 C C . ASP A 1 181 ? -6.762 -15.553 27.548 1.00 30.94 169 ASP A C 1
ATOM 1275 O O . ASP A 1 181 ? -7.740 -15.422 26.803 1.00 31.42 169 ASP A O 1
ATOM 1280 N N . ILE A 1 182 ? -6.363 -14.577 28.370 1.00 29.91 170 ILE A N 1
ATOM 1281 C CA . ILE A 1 182 ? -7.059 -13.286 28.390 1.00 29.76 170 ILE A CA 1
ATOM 1282 C C . ILE A 1 182 ? -6.816 -12.522 27.090 1.00 32.26 170 ILE A C 1
ATOM 1283 O O . ILE A 1 182 ? -7.753 -11.995 26.469 1.00 32.98 170 ILE A O 1
ATOM 1288 N N . ALA A 1 183 ? -5.553 -12.445 26.664 1.00 29.23 171 ALA A N 1
ATOM 1289 C CA . ALA A 1 183 ? -5.227 -11.733 25.436 1.00 30.47 171 ALA A CA 1
ATOM 1290 C C . ALA A 1 183 ? -5.887 -12.381 24.224 1.00 36.29 171 ALA A C 1
ATOM 1291 O O . ALA A 1 183 ? -6.427 -11.681 23.360 1.00 37.82 171 ALA A O 1
ATOM 1293 N N . GLU A 1 184 ? -5.857 -13.717 24.143 1.00 32.21 172 GLU A N 1
ATOM 1294 C CA . GLU A 1 184 ? -6.337 -14.409 22.951 1.00 32.13 172 GLU A CA 1
ATOM 1295 C C . GLU A 1 184 ? -7.863 -14.482 22.876 1.00 34.69 172 GLU A C 1
ATOM 1296 O O . GLU A 1 184 ? -8.424 -14.520 21.768 1.00 35.52 172 GLU A O 1
ATOM 1302 N N . ASN A 1 185 ? -8.556 -14.492 24.019 1.00 31.69 173 ASN A N 1
ATOM 1303 C CA . ASN A 1 185 ? -10.008 -14.613 23.970 1.00 36.09 173 ASN A CA 1
ATOM 1304 C C . ASN A 1 185 ? -10.731 -13.274 23.858 1.00 33.42 173 ASN A C 1
ATOM 1305 O O . ASN A 1 185 ? -11.907 -13.257 23.496 1.00 37.78 173 ASN A O 1
ATOM 1310 N N . ASN A 1 186 ? -10.047 -12.176 24.162 1.00 36.45 174 ASN A N 1
ATOM 1311 C CA . ASN A 1 186 ? -10.676 -10.858 24.120 1.00 36.55 174 ASN A CA 1
ATOM 1312 C C . ASN A 1 186 ? -10.436 -10.058 22.839 1.00 42.49 174 ASN A C 1
ATOM 1313 O O . ASN A 1 186 ? -11.145 -9.090 22.571 1.00 49.96 174 ASN A O 1
ATOM 1318 N N . GLY A 1 187 ? -9.440 -10.450 22.053 1.00 45.93 175 GLY A N 1
ATOM 1319 C CA . GLY A 1 187 ? -9.162 -9.751 20.812 1.00 56.77 175 GLY A CA 1
ATOM 1320 C C . GLY A 1 187 ? -7.767 -9.170 20.690 1.00 62.03 175 GLY A C 1
ATOM 1321 O O . GLY A 1 187 ? -6.813 -9.693 21.264 1.00 68.33 175 GLY A O 1
ATOM 1322 N N . GLY A 1 188 ? -7.653 -8.080 19.937 1.00 60.38 176 GLY A N 1
ATOM 1323 C CA . GLY A 1 188 ? -6.372 -7.433 19.717 1.00 61.79 176 GLY A CA 1
ATOM 1324 C C . GLY A 1 188 ? -6.145 -6.151 20.496 1.00 57.82 176 GLY A C 1
ATOM 1325 O O . GLY A 1 188 ? -5.014 -5.678 20.593 1.00 68.65 176 GLY A O 1
ATOM 1326 N N . HIS A 1 189 ? -7.211 -5.581 21.046 1.00 43.55 177 HIS A N 1
ATOM 1327 C CA . HIS A 1 189 ? -7.090 -4.347 21.816 1.00 45.38 177 HIS A CA 1
ATOM 1328 C C . HIS A 1 189 ? -6.735 -4.641 23.273 1.00 41.32 177 HIS A C 1
ATOM 1329 O O . HIS A 1 189 ? -6.333 -3.750 24.019 1.00 42.66 177 HIS A O 1
ATOM 1336 N N . THR A 1 190 ? -6.886 -5.902 23.662 1.00 36.13 178 THR A N 1
ATOM 1337 C CA . THR A 1 190 ? -6.577 -6.348 25.014 1.00 30.42 178 THR A CA 1
ATOM 1338 C C . THR A 1 190 ? -5.072 -6.335 25.242 1.00 29.02 178 THR A C 1
ATOM 1339 O O . THR A 1 190 ? -4.321 -6.939 24.473 1.00 31.67 178 THR A O 1
ATOM 1343 N N . ARG A 1 191 ? -4.638 -5.630 26.288 1.00 24.46 179 ARG A N 1
ATOM 1344 C CA . ARG A 1 191 ? -3.228 -5.499 26.644 1.00 25.71 179 ARG A CA 1
ATOM 1345 C C . ARG A 1 191 ? -3.107 -5.681 28.145 1.00 24.77 179 ARG A C 1
ATOM 1346 O O . ARG A 1 191 ? -3.719 -4.938 28.916 1.00 26.19 179 ARG A O 1
ATOM 1354 N N . ILE A 1 192 ? -2.296 -6.648 28.551 1.00 25.38 180 ILE A N 1
ATOM 1355 C CA . ILE A 1 192 ? -2.166 -7.054 29.942 1.00 25.25 180 ILE A CA 1
ATOM 1356 C C . ILE A 1 192 ? -0.790 -6.632 30.447 1.00 24.26 180 ILE A C 1
ATOM 1357 O O . ILE A 1 192 ? 0.239 -7.008 29.869 1.00 26.92 180 ILE A O 1
ATOM 1362 N N . LEU A 1 193 ? -0.770 -5.858 31.521 1.00 22.52 181 LEU A N 1
ATOM 1363 C CA . LEU A 1 193 ? 0.457 -5.603 32.266 1.00 24.45 181 LEU A CA 1
ATOM 1364 C C . LEU A 1 193 ? 0.612 -6.669 33.351 1.00 22.00 181 LEU A C 1
ATOM 1365 O O . LEU A 1 193 ? -0.293 -6.870 34.167 1.00 21.28 181 LEU A O 1
ATOM 1370 N N . ILE A 1 194 ? 1.736 -7.376 33.336 1.00 20.87 182 ILE A N 1
ATOM 1371 C CA . ILE A 1 194 ? 2.083 -8.330 34.387 1.00 23.11 182 ILE A CA 1
ATOM 1372 C C . ILE A 1 194 ? 3.167 -7.707 35.264 1.00 20.91 182 ILE A C 1
ATOM 1373 O O . ILE A 1 194 ? 4.182 -7.233 34.745 1.00 20.23 182 ILE A O 1
ATOM 1378 N N . VAL A 1 195 ? 2.967 -7.700 36.589 1.00 22.10 183 VAL A N 1
ATOM 1379 C CA . VAL A 1 195 ? 3.955 -7.172 37.542 1.00 20.42 183 VAL A CA 1
ATOM 1380 C C . VAL A 1 195 ? 4.151 -8.185 38.673 1.00 19.41 183 VAL A C 1
ATOM 1381 O O . VAL A 1 195 ? 3.193 -8.520 39.387 1.00 19.61 183 VAL A O 1
ATOM 1385 N N . CYS A 1 196 ? 5.390 -8.660 38.840 1.00 17.75 184 CYS A N 1
ATOM 1386 C CA . CYS A 1 196 ? 5.778 -9.598 39.899 1.00 22.15 184 CYS A CA 1
ATOM 1387 C C . CYS A 1 196 ? 6.836 -8.955 40.780 1.00 21.97 184 CYS A C 1
ATOM 1388 O O . CYS A 1 196 ? 7.860 -8.487 40.273 1.00 21.92 184 CYS A O 1
ATOM 1391 N N . VAL A 1 197 ? 6.607 -8.952 42.091 1.00 21.40 185 VAL A N 1
ATOM 1392 C CA . VAL A 1 197 ? 7.510 -8.312 43.039 1.00 19.56 185 VAL A CA 1
ATOM 1393 C C . VAL A 1 197 ? 7.733 -9.243 44.222 1.00 19.81 185 VAL A C 1
ATOM 1394 O O . VAL A 1 197 ? 6.798 -9.904 44.685 1.00 21.32 185 VAL A O 1
ATOM 1398 N N . GLU A 1 198 ? 8.972 -9.293 44.715 1.00 21.97 186 GLU A N 1
ATOM 1399 C CA . GLU A 1 198 ? 9.257 -9.977 45.970 1.00 24.70 186 GLU A CA 1
ATOM 1400 C C . GLU A 1 198 ? 10.197 -9.139 46.819 1.00 20.40 186 GLU A C 1
ATOM 1401 O O . GLU A 1 198 ? 11.170 -8.564 46.314 1.00 20.35 186 GLU A O 1
ATOM 1407 N N . LEU A 1 199 ? 9.897 -9.081 48.114 1.00 18.75 187 LEU A N 1
ATOM 1408 C CA . LEU A 1 199 ? 10.780 -8.504 49.125 1.00 21.69 187 LEU A CA 1
ATOM 1409 C C . LEU A 1 199 ? 10.961 -9.524 50.234 1.00 23.66 187 LEU A C 1
ATOM 1410 O O . LEU A 1 199 ? 9.973 -9.992 50.801 1.00 22.72 187 LEU A O 1
ATOM 1415 N N . MET A 1 200 ? 12.214 -9.861 50.555 1.00 21.62 188 MET A N 1
ATOM 1416 C CA . MET A 1 200 ? 12.466 -10.856 51.594 1.00 25.01 188 MET A CA 1
ATOM 1417 C C . MET A 1 200 ? 12.297 -10.310 53.016 1.00 23.86 188 MET A C 1
ATOM 1418 O O . MET A 1 200 ? 12.547 -11.046 53.976 1.00 26.03 188 MET A O 1
ATOM 1423 N N . VAL A 1 201 ? 11.845 -9.060 53.170 1.00 25.29 189 VAL A N 1
ATOM 1424 C CA . VAL A 1 201 ? 11.248 -8.622 54.427 1.00 24.87 189 VAL A CA 1
ATOM 1425 C C . VAL A 1 201 ? 10.253 -9.666 54.915 1.00 26.66 189 VAL A C 1
ATOM 1426 O O . VAL A 1 201 ? 10.099 -9.876 56.127 1.00 26.16 189 VAL A O 1
ATOM 1430 N N . VAL A 1 202 ? 9.596 -10.369 53.985 1.00 27.35 190 VAL A N 1
ATOM 1431 C CA . VAL A 1 202 ? 8.493 -11.260 54.346 1.00 25.07 190 VAL A CA 1
ATOM 1432 C C . VAL A 1 202 ? 8.990 -12.426 55.191 1.00 29.25 190 VAL A C 1
ATOM 1433 O O . VAL A 1 202 ? 8.304 -12.858 56.126 1.00 29.18 190 VAL A O 1
ATOM 1437 N N . CYS A 1 203 ? 10.204 -12.931 54.909 1.00 26.22 191 CYS A N 1
ATOM 1438 C CA . CYS A 1 203 ? 10.623 -14.226 55.429 1.00 22.32 191 CYS A CA 1
ATOM 1439 C C . CYS A 1 203 ? 12.007 -14.241 56.046 1.00 23.52 191 CYS A C 1
ATOM 1440 O O . CYS A 1 203 ? 12.451 -15.312 56.474 1.00 25.03 191 CYS A O 1
ATOM 1443 N N . PHE A 1 204 ? 12.707 -13.102 56.099 1.00 22.16 192 PHE A N 1
ATOM 1444 C CA . PHE A 1 204 ? 13.981 -13.035 56.805 1.00 24.08 192 PHE A CA 1
ATOM 1445 C C . PHE A 1 204 ? 13.811 -13.562 58.223 1.00 25.28 192 PHE A C 1
ATOM 1446 O O . PHE A 1 204 ? 12.886 -13.160 58.936 1.00 23.31 192 PHE A O 1
ATOM 1454 N N . GLN A 1 205 ? 14.696 -14.484 58.622 1.00 23.05 193 GLN A N 1
ATOM 1455 C CA . GLN A 1 205 ? 14.674 -15.060 59.965 1.00 24.90 193 GLN A CA 1
ATOM 1456 C C . GLN A 1 205 ? 16.096 -15.217 60.499 1.00 26.03 193 GLN A C 1
ATOM 1457 O O . GLN A 1 205 ? 17.009 -15.581 59.753 1.00 22.94 193 GLN A O 1
ATOM 1463 N N . ALA A 1 206 ? 16.265 -14.936 61.801 1.00 26.27 194 ALA A N 1
ATOM 1464 C CA . ALA A 1 206 ? 17.524 -15.081 62.504 1.00 23.16 194 ALA A CA 1
ATOM 1465 C C . ALA A 1 206 ? 17.902 -16.557 62.613 1.00 26.48 194 ALA A C 1
ATOM 1466 O O . ALA A 1 206 ? 17.033 -17.436 62.564 1.00 24.53 194 ALA A O 1
ATOM 1468 N N . PRO A 1 207 ? 19.199 -16.862 62.752 1.00 28.22 195 PRO A N 1
ATOM 1469 C CA . PRO A 1 207 ? 19.622 -18.267 62.689 1.00 25.78 195 PRO A CA 1
ATOM 1470 C C . PRO A 1 207 ? 19.254 -19.065 63.937 1.00 25.88 195 PRO A C 1
ATOM 1471 O O . PRO A 1 207 ? 19.215 -18.548 65.058 1.00 27.09 195 PRO A O 1
ATOM 1475 N N . SER A 1 208 ? 18.971 -20.352 63.720 1.00 27.95 196 SER A N 1
ATOM 1476 C CA . SER A 1 208 ? 18.779 -21.318 64.794 1.00 34.74 196 SER A CA 1
ATOM 1477 C C . SER A 1 208 ? 19.403 -22.645 64.401 1.00 32.13 196 SER A C 1
ATOM 1478 O O . SER A 1 208 ? 19.280 -23.074 63.251 1.00 37.27 196 SER A O 1
ATOM 1481 N N . ASP A 1 209 ? 20.041 -23.307 65.368 1.00 27.96 197 ASP A N 1
ATOM 1482 C CA . ASP A 1 209 ? 20.700 -24.583 65.113 1.00 40.16 197 ASP A CA 1
ATOM 1483 C C . ASP A 1 209 ? 19.723 -25.748 64.980 1.00 45.93 197 ASP A C 1
ATOM 1484 O O . ASP A 1 209 ? 20.141 -26.843 64.577 1.00 48.88 197 ASP A O 1
ATOM 1489 N N . THR A 1 210 ? 18.447 -25.542 65.305 1.00 42.38 198 THR A N 1
ATOM 1490 C CA . THR A 1 210 ? 17.445 -26.594 65.261 1.00 48.05 198 THR A CA 1
ATOM 1491 C C . THR A 1 210 ? 16.438 -26.396 64.131 1.00 56.02 198 THR A C 1
ATOM 1492 O O . THR A 1 210 ? 15.524 -27.218 63.966 1.00 57.61 198 THR A O 1
ATOM 1496 N N . TYR A 1 211 ? 16.645 -25.339 63.354 1.00 59.51 199 TYR A N 1
ATOM 1497 C CA . TYR A 1 211 ? 15.810 -25.013 62.210 1.00 59.61 199 TYR A CA 1
ATOM 1498 C C . TYR A 1 211 ? 16.755 -24.652 61.071 1.00 45.39 199 TYR A C 1
ATOM 1499 O O . TYR A 1 211 ? 16.971 -23.477 60.777 1.00 43.06 199 TYR A O 1
ATOM 1508 N N . LEU A 1 212 ? 17.314 -25.677 60.432 1.00 39.62 200 LEU A N 1
ATOM 1509 C CA . LEU A 1 212 ? 18.275 -25.498 59.341 1.00 42.06 200 LEU A CA 1
ATOM 1510 C C . LEU A 1 212 ? 17.678 -25.086 57.993 1.00 46.67 200 LEU A C 1
ATOM 1511 O O . LEU A 1 212 ? 18.415 -24.757 57.064 1.00 43.25 200 LEU A O 1
ATOM 1516 N N . ASP A 1 213 ? 16.353 -25.100 57.884 1.00 49.37 201 ASP A N 1
ATOM 1517 C CA . ASP A 1 213 ? 15.683 -24.708 56.649 1.00 44.17 201 ASP A CA 1
ATOM 1518 C C . ASP A 1 213 ? 15.879 -23.220 56.374 1.00 50.84 201 ASP A C 1
ATOM 1519 O O . ASP A 1 213 ? 16.004 -22.803 55.223 1.00 55.24 201 ASP A O 1
ATOM 1524 N N . LEU A 1 214 ? 15.910 -22.423 57.440 1.00 47.93 202 LEU A N 1
ATOM 1525 C CA . LEU A 1 214 ? 16.106 -20.982 57.326 1.00 51.70 202 LEU A CA 1
ATOM 1526 C C . LEU A 1 214 ? 17.491 -20.664 56.772 1.00 56.34 202 LEU A C 1
ATOM 1527 O O . LEU A 1 214 ? 17.659 -19.716 56.006 1.00 64.28 202 LEU A O 1
ATOM 1532 N N . LEU A 1 215 ? 18.481 -21.454 57.173 1.00 46.92 203 LEU A N 1
ATOM 1533 C CA . LEU A 1 215 ? 19.845 -21.263 56.704 1.00 45.37 203 LEU A CA 1
ATOM 1534 C C . LEU A 1 215 ? 19.888 -21.270 55.181 1.00 39.91 203 LEU A C 1
ATOM 1535 O O . LEU A 1 215 ? 20.605 -20.479 54.571 1.00 43.03 203 LEU A O 1
ATOM 1540 N N . VAL A 1 216 ? 19.118 -22.164 54.566 1.00 30.61 204 VAL A N 1
ATOM 1541 C CA . VAL A 1 216 ? 19.092 -22.244 53.109 1.00 27.74 204 VAL A CA 1
ATOM 1542 C C . VAL A 1 216 ? 18.468 -20.989 52.529 1.00 26.17 204 VAL A C 1
ATOM 1543 O O . VAL A 1 216 ? 19.041 -20.343 51.645 1.00 30.36 204 VAL A O 1
ATOM 1547 N N . GLY A 1 217 ? 17.284 -20.620 53.022 1.00 27.92 205 GLY A N 1
ATOM 1548 C CA . GLY A 1 217 ? 16.579 -19.483 52.452 1.00 24.80 205 GLY A CA 1
ATOM 1549 C C . GLY A 1 217 ? 17.334 -18.181 52.620 1.00 21.98 205 GLY A C 1
ATOM 1550 O O . GLY A 1 217 ? 17.321 -17.326 51.730 1.00 21.24 205 GLY A O 1
ATOM 1551 N N . ASN A 1 218 ? 18.032 -18.026 53.751 1.00 22.51 206 ASN A N 1
ATOM 1552 C CA . ASN A 1 218 ? 18.829 -16.826 53.974 1.00 22.50 206 ASN A CA 1
ATOM 1553 C C . ASN A 1 218 ? 20.067 -16.774 53.086 1.00 20.89 206 ASN A C 1
ATOM 1554 O O . ASN A 1 218 ? 20.614 -15.689 52.876 1.00 26.37 206 ASN A O 1
ATOM 1559 N N . ALA A 1 219 ? 20.509 -17.906 52.541 1.00 23.88 207 ALA A N 1
ATOM 1560 C CA . ALA A 1 219 ? 21.635 -17.894 51.618 1.00 25.62 207 ALA A CA 1
ATOM 1561 C C . ALA A 1 219 ? 21.216 -17.597 50.180 1.00 25.92 207 ALA A C 1
ATOM 1562 O O . ALA A 1 219 ? 22.074 -17.222 49.368 1.00 24.94 207 ALA A O 1
ATOM 1564 N N . ILE A 1 220 ? 19.928 -17.742 49.844 1.00 22.04 208 ILE A N 1
ATOM 1565 C CA . ILE A 1 220 ? 19.530 -17.704 48.439 1.00 20.99 208 ILE A CA 1
ATOM 1566 C C . ILE A 1 220 ? 18.486 -16.640 48.091 1.00 23.24 208 ILE A C 1
ATOM 1567 O O . ILE A 1 220 ? 18.507 -16.119 46.967 1.00 25.43 208 ILE A O 1
ATOM 1572 N N . PHE A 1 221 ? 17.558 -16.307 49.001 1.00 22.96 209 PHE A N 1
ATOM 1573 C CA . PHE A 1 221 ? 16.408 -15.465 48.621 1.00 23.33 209 PHE A CA 1
ATOM 1574 C C . PHE A 1 221 ? 16.770 -13.980 48.557 1.00 23.32 209 PHE A C 1
ATOM 1575 O O . PHE A 1 221 ? 17.544 -13.475 49.374 1.00 24.26 209 PHE A O 1
ATOM 1583 N N . SER A 1 222 ? 16.192 -13.274 47.581 1.00 20.74 210 SER A N 1
ATOM 1584 C CA . SER A 1 222 ? 16.559 -11.887 47.299 1.00 21.24 210 SER A CA 1
ATOM 1585 C C . SER A 1 222 ? 15.355 -11.108 46.758 1.00 17.57 210 SER A C 1
ATOM 1586 O O . SER A 1 222 ? 14.283 -11.669 46.516 1.00 21.68 210 SER A O 1
ATOM 1589 N N . ASP A 1 223 ? 15.555 -9.805 46.526 1.00 18.33 211 ASP A N 1
ATOM 1590 C CA . ASP A 1 223 ? 14.492 -8.865 46.174 1.00 18.29 211 ASP A CA 1
ATOM 1591 C C . ASP A 1 223 ? 14.556 -8.451 44.710 1.00 20.34 211 ASP A C 1
ATOM 1592 O O . ASP A 1 223 ? 15.641 -8.261 44.159 1.00 23.09 211 ASP A O 1
ATOM 1597 N N . GLY A 1 224 ? 13.387 -8.267 44.097 1.00 20.79 212 GLY A N 1
ATOM 1598 C CA . GLY A 1 224 ? 13.336 -7.774 42.730 1.00 21.09 212 GLY A CA 1
ATOM 1599 C C . GLY A 1 224 ? 11.910 -7.637 42.245 1.00 19.36 212 GLY A C 1
ATOM 1600 O O . GLY A 1 224 ? 10.964 -8.167 42.840 1.00 21.10 212 GLY A O 1
ATOM 1601 N N . ALA A 1 225 ? 11.773 -6.912 41.141 1.00 19.54 213 ALA A N 1
ATOM 1602 C CA . ALA A 1 225 ? 10.497 -6.741 40.468 1.00 21.29 213 ALA A CA 1
ATOM 1603 C C . ALA A 1 225 ? 10.713 -6.857 38.968 1.00 23.69 213 ALA A C 1
ATOM 1604 O O . ALA A 1 225 ? 11.731 -6.389 38.446 1.00 21.67 213 ALA A O 1
ATOM 1606 N N . ALA A 1 226 ? 9.758 -7.486 38.276 1.00 20.13 214 ALA A N 1
ATOM 1607 C CA . ALA A 1 226 ? 9.760 -7.522 36.822 1.00 18.99 214 ALA A CA 1
ATOM 1608 C C . ALA A 1 226 ? 8.361 -7.215 36.297 1.00 24.54 214 ALA A C 1
ATOM 1609 O O . ALA A 1 226 ? 7.351 -7.505 36.951 1.00 23.76 214 ALA A O 1
ATOM 1611 N N . ALA A 1 227 ? 8.320 -6.601 35.112 1.00 21.92 215 ALA A N 1
ATOM 1612 C CA . ALA A 1 227 ? 7.080 -6.243 34.441 1.00 22.18 215 ALA A CA 1
ATOM 1613 C C . ALA A 1 227 ? 7.137 -6.698 32.990 1.00 23.93 215 ALA A C 1
ATOM 1614 O O . ALA A 1 227 ? 8.190 -6.626 32.344 1.00 23.45 215 ALA A O 1
ATOM 1616 N N . ALA A 1 228 ? 5.999 -7.173 32.486 1.00 21.88 216 ALA A N 1
ATOM 1617 C CA . ALA A 1 228 ? 5.853 -7.587 31.100 1.00 20.28 216 ALA A CA 1
ATOM 1618 C C . ALA A 1 228 ? 4.487 -7.146 30.599 1.00 19.88 216 ALA A C 1
ATOM 1619 O O . ALA A 1 228 ? 3.526 -7.054 31.376 1.00 23.66 216 ALA A O 1
ATOM 1621 N N . ILE A 1 229 ? 4.412 -6.849 29.300 1.00 25.50 217 ILE A N 1
ATOM 1622 C CA . ILE A 1 229 ? 3.159 -6.519 28.619 1.00 25.12 217 ILE A CA 1
ATOM 1623 C C . ILE A 1 229 ? 2.842 -7.648 27.651 1.00 25.69 217 ILE A C 1
ATOM 1624 O O . ILE A 1 229 ? 3.708 -8.041 26.858 1.00 28.08 217 ILE A O 1
ATOM 1629 N N . VAL A 1 230 ? 1.608 -8.154 27.694 1.00 23.75 218 VAL A N 1
ATOM 1630 C CA . VAL A 1 230 ? 1.159 -9.221 26.799 1.00 27.84 218 VAL A CA 1
ATOM 1631 C C . VAL A 1 230 ? -0.029 -8.729 25.969 1.00 24.91 218 VAL A C 1
ATOM 1632 O O . VAL A 1 230 ? -0.928 -8.052 26.479 1.00 25.24 218 VAL A O 1
ATOM 1636 N N . GLY A 1 231 ? -0.016 -9.057 24.676 1.00 28.12 219 GLY A N 1
ATOM 1637 C CA . GLY A 1 231 ? -1.148 -8.798 23.804 1.00 27.62 219 GLY A CA 1
ATOM 1638 C C . GLY A 1 231 ? -1.155 -9.795 22.666 1.00 31.21 219 GLY A C 1
ATOM 1639 O O . GLY A 1 231 ? -0.133 -10.410 22.337 1.00 29.79 219 GLY A O 1
ATOM 1640 N N . ALA A 1 232 ? -2.316 -9.939 22.037 1.00 51.59 220 ALA A N 1
ATOM 1641 C CA . ALA A 1 232 ? -2.475 -10.841 20.905 1.00 46.44 220 ALA A CA 1
ATOM 1642 C C . ALA A 1 232 ? -2.877 -10.038 19.672 1.00 41.31 220 ALA A C 1
ATOM 1643 O O . ALA A 1 232 ? -3.692 -9.123 19.766 1.00 42.09 220 ALA A O 1
ATOM 1645 N N . PRO A 1 241 ? 6.625 -8.084 18.723 1.00 27.55 229 PRO A N 1
ATOM 1646 C CA . PRO A 1 241 ? 6.776 -9.149 19.718 1.00 32.50 229 PRO A CA 1
ATOM 1647 C C . PRO A 1 241 ? 8.234 -9.499 19.970 1.00 38.95 229 PRO A C 1
ATOM 1648 O O . PRO A 1 241 ? 9.109 -9.330 19.115 1.00 42.62 229 PRO A O 1
ATOM 1652 N N . ILE A 1 242 ? 8.477 -10.002 21.176 1.00 36.72 230 ILE A N 1
ATOM 1653 C CA . ILE A 1 242 ? 9.786 -10.469 21.605 1.00 25.98 230 ILE A CA 1
ATOM 1654 C C . ILE A 1 242 ? 9.821 -11.992 21.688 1.00 26.23 230 ILE A C 1
ATOM 1655 O O . ILE A 1 242 ? 10.763 -12.632 21.216 1.00 28.54 230 ILE A O 1
ATOM 1660 N N . PHE A 1 243 ? 8.798 -12.585 22.303 1.00 23.73 231 PHE A N 1
ATOM 1661 C CA . PHE A 1 243 ? 8.552 -14.017 22.276 1.00 24.65 231 PHE A CA 1
ATOM 1662 C C . PHE A 1 243 ? 7.057 -14.211 22.085 1.00 28.75 231 PHE A C 1
ATOM 1663 O O . PHE A 1 243 ? 6.258 -13.361 22.481 1.00 29.67 231 PHE A O 1
ATOM 1671 N N . ASN A 1 244 ? 6.690 -15.365 21.536 1.00 30.72 232 ASN A N 1
ATOM 1672 C CA . ASN A 1 244 ? 5.295 -15.734 21.338 1.00 32.57 232 ASN A CA 1
ATOM 1673 C C . ASN A 1 244 ? 4.970 -16.832 22.348 1.00 29.17 232 ASN A C 1
ATOM 1674 O O . ASN A 1 244 ? 5.751 -17.766 22.527 1.00 30.13 232 ASN A O 1
ATOM 1679 N N . ILE A 1 245 ? 3.821 -16.721 23.008 1.00 23.90 233 ILE A N 1
ATOM 1680 C CA . ILE A 1 245 ? 3.423 -17.690 24.022 1.00 27.17 233 ILE A CA 1
ATOM 1681 C C . ILE A 1 245 ? 2.634 -18.784 23.313 1.00 24.69 233 ILE A C 1
ATOM 1682 O O . ILE A 1 245 ? 1.436 -18.651 23.085 1.00 32.34 233 ILE A O 1
ATOM 1687 N N . VAL A 1 246 ? 3.320 -19.872 22.966 1.00 27.00 234 VAL A N 1
ATOM 1688 C CA . VAL A 1 246 ? 2.691 -20.947 22.209 1.00 30.52 234 VAL A CA 1
ATOM 1689 C C . VAL A 1 246 ? 1.691 -21.701 23.075 1.00 30.85 234 VAL A C 1
ATOM 1690 O O . VAL A 1 246 ? 0.550 -21.947 22.668 1.00 31.17 234 VAL A O 1
ATOM 1694 N N . SER A 1 247 ? 2.105 -22.093 24.274 1.00 31.17 235 SER A N 1
ATOM 1695 C CA . SER A 1 247 ? 1.212 -22.799 25.183 1.00 33.80 235 SER A CA 1
ATOM 1696 C C . SER A 1 247 ? 1.774 -22.662 26.584 1.00 29.58 235 SER A C 1
ATOM 1697 O O . SER A 1 247 ? 2.920 -22.252 26.772 1.00 26.53 235 SER A O 1
ATOM 1700 N N . ALA A 1 248 ? 0.949 -23.010 27.570 1.00 32.95 236 ALA A N 1
ATOM 1701 C CA . ALA A 1 248 ? 1.350 -22.976 28.969 1.00 32.55 236 ALA A CA 1
ATOM 1702 C C . ALA A 1 248 ? 0.526 -24.002 29.724 1.00 32.73 236 ALA A C 1
ATOM 1703 O O . ALA A 1 248 ? -0.686 -24.094 29.512 1.00 30.80 236 ALA A O 1
ATOM 1705 N N . ASN A 1 249 ? 1.181 -24.775 30.597 1.00 30.44 237 ASN A N 1
ATOM 1706 C CA . ASN A 1 249 ? 0.491 -25.815 31.348 1.00 29.19 237 ASN A CA 1
ATOM 1707 C C . ASN A 1 249 ? 1.088 -25.941 32.736 1.00 29.65 237 ASN A C 1
ATOM 1708 O O . ASN A 1 249 ? 2.310 -25.969 32.902 1.00 27.84 237 ASN A O 1
ATOM 1713 N N . GLN A 1 250 ? 0.215 -26.045 33.726 1.00 28.18 238 GLN A N 1
ATOM 1714 C CA . GLN A 1 250 ? 0.626 -26.345 35.081 1.00 24.56 238 GLN A CA 1
ATOM 1715 C C . GLN A 1 250 ? 0.424 -27.827 35.363 1.00 30.50 238 GLN A C 1
ATOM 1716 O O . GLN A 1 250 ? -0.559 -28.426 34.921 1.00 33.57 238 GLN A O 1
ATOM 1722 N N . THR A 1 251 ? 1.364 -28.408 36.100 1.00 33.62 239 THR A N 1
ATOM 1723 C CA . THR A 1 251 ? 1.242 -29.758 36.619 1.00 35.21 239 THR A CA 1
ATOM 1724 C C . THR A 1 251 ? 1.709 -29.773 38.071 1.00 33.88 239 THR A C 1
ATOM 1725 O O . THR A 1 251 ? 2.379 -28.849 38.546 1.00 32.75 239 THR A O 1
ATOM 1729 N N . THR A 1 252 ? 1.341 -30.827 38.783 1.00 30.86 240 THR A N 1
ATOM 1730 C CA . THR A 1 252 ? 1.735 -30.990 40.173 1.00 30.26 240 THR A CA 1
ATOM 1731 C C . THR A 1 252 ? 2.449 -32.333 40.338 1.00 33.89 240 THR A C 1
ATOM 1732 O O . THR A 1 252 ? 2.063 -33.328 39.721 1.00 34.12 240 THR A O 1
ATOM 1736 N N . ILE A 1 253 ? 3.507 -32.348 41.143 1.00 33.79 241 ILE A N 1
ATOM 1737 C CA . ILE A 1 253 ? 4.294 -33.551 41.383 1.00 32.19 241 ILE A CA 1
ATOM 1738 C C . ILE A 1 253 ? 3.692 -34.264 42.589 1.00 35.47 241 ILE A C 1
ATOM 1739 O O . ILE A 1 253 ? 3.600 -33.653 43.677 1.00 32.19 241 ILE A O 1
ATOM 1744 N N . PRO A 1 254 ? 3.267 -35.520 42.447 1.00 41.94 242 PRO A N 1
ATOM 1745 C CA . PRO A 1 254 ? 2.666 -36.234 43.583 1.00 42.95 242 PRO A CA 1
ATOM 1746 C C . PRO A 1 254 ? 3.644 -36.432 44.732 1.00 38.06 242 PRO A C 1
ATOM 1747 O O . PRO A 1 254 ? 4.854 -36.534 44.529 1.00 40.67 242 PRO A O 1
ATOM 1751 N N . ASP A 1 255 ? 3.096 -36.487 45.949 1.00 43.61 243 ASP A N 1
ATOM 1752 C CA . ASP A 1 255 ? 3.845 -36.845 47.163 1.00 43.35 243 ASP A CA 1
ATOM 1753 C C . ASP A 1 255 ? 5.082 -35.975 47.326 1.00 41.96 243 ASP A C 1
ATOM 1754 O O . ASP A 1 255 ? 6.175 -36.457 47.617 1.00 41.84 243 ASP A O 1
ATOM 1759 N N . SER A 1 256 ? 4.898 -34.672 47.131 1.00 41.86 244 SER A N 1
ATOM 1760 C CA . SER A 1 256 ? 5.984 -33.708 47.255 1.00 36.79 244 SER A CA 1
ATOM 1761 C C . SER A 1 256 ? 5.548 -32.483 48.045 1.00 31.81 244 SER A C 1
ATOM 1762 O O . SER A 1 256 ? 6.195 -31.440 47.965 1.00 33.64 244 SER A O 1
ATOM 1765 N N . GLU A 1 257 ? 4.446 -32.582 48.790 1.00 32.68 245 GLU A N 1
ATOM 1766 C CA . GLU A 1 257 ? 3.872 -31.396 49.413 1.00 32.56 245 GLU A CA 1
ATOM 1767 C C . GLU A 1 257 ? 4.872 -30.711 50.333 1.00 33.59 245 GLU A C 1
ATOM 1768 O O . GLU A 1 257 ? 4.920 -29.476 50.400 1.00 36.41 245 GLU A O 1
ATOM 1774 N N . ASP A 1 258 ? 5.693 -31.494 51.031 1.00 34.36 246 ASP A N 1
ATOM 1775 C CA . ASP A 1 258 ? 6.576 -30.975 52.064 1.00 37.25 246 ASP A CA 1
ATOM 1776 C C . ASP A 1 258 ? 7.903 -30.471 51.525 1.00 33.41 246 ASP A C 1
ATOM 1777 O O . ASP A 1 258 ? 8.780 -30.122 52.317 1.00 35.89 246 ASP A O 1
ATOM 1782 N N . GLY A 1 259 ? 8.061 -30.392 50.205 1.00 31.44 247 GLY A N 1
ATOM 1783 C CA . GLY A 1 259 ? 9.326 -29.947 49.648 1.00 25.96 247 GLY A CA 1
ATOM 1784 C C . GLY A 1 259 ? 9.575 -28.461 49.827 1.00 24.21 247 GLY A C 1
ATOM 1785 O O . GLY A 1 259 ? 10.677 -28.054 50.182 1.00 28.08 247 GLY A O 1
ATOM 1786 N N . ILE A 1 260 ? 8.573 -27.632 49.566 1.00 28.67 248 ILE A N 1
ATOM 1787 C CA . ILE A 1 260 ? 8.667 -26.184 49.741 1.00 27.83 248 ILE A CA 1
ATOM 1788 C C . ILE A 1 260 ? 7.418 -25.746 50.487 1.00 28.87 248 ILE A C 1
ATOM 1789 O O . ILE A 1 260 ? 6.316 -25.763 49.925 1.00 29.91 248 ILE A O 1
ATOM 1794 N N . VAL A 1 261 ? 7.585 -25.358 51.748 1.00 30.60 249 VAL A N 1
ATOM 1795 C CA . VAL A 1 261 ? 6.476 -25.053 52.640 1.00 32.40 249 VAL A CA 1
ATOM 1796 C C . VAL A 1 261 ? 6.671 -23.653 53.209 1.00 35.10 249 VAL A C 1
ATOM 1797 O O . VAL A 1 261 ? 7.746 -23.336 53.728 1.00 32.29 249 VAL A O 1
ATOM 1801 N N . GLY A 1 262 ? 5.631 -22.817 53.106 1.00 31.46 250 GLY A N 1
ATOM 1802 C CA . GLY A 1 262 ? 5.638 -21.478 53.675 1.00 27.90 250 GLY A CA 1
ATOM 1803 C C . GLY A 1 262 ? 4.544 -21.247 54.703 1.00 29.28 250 GLY A C 1
ATOM 1804 O O . GLY A 1 262 ? 3.353 -21.297 54.376 1.00 29.78 250 GLY A O 1
ATOM 1805 N N . HIS A 1 263 ? 4.932 -20.989 55.953 1.00 32.13 251 HIS A N 1
ATOM 1806 C CA . HIS A 1 263 ? 3.994 -20.832 57.059 1.00 29.26 251 HIS A CA 1
ATOM 1807 C C . HIS A 1 263 ? 4.019 -19.379 57.508 1.00 27.65 251 HIS A C 1
ATOM 1808 O O . HIS A 1 263 ? 5.009 -18.924 58.090 1.00 27.80 251 HIS A O 1
ATOM 1815 N N . ILE A 1 264 ? 2.941 -18.655 57.212 1.00 28.16 252 ILE A N 1
ATOM 1816 C CA . ILE A 1 264 ? 2.828 -17.237 57.536 1.00 27.29 252 ILE A CA 1
ATOM 1817 C C . ILE A 1 264 ? 2.320 -17.136 58.968 1.00 24.13 252 ILE A C 1
ATOM 1818 O O . ILE A 1 264 ? 1.246 -17.654 59.294 1.00 27.11 252 ILE A O 1
ATOM 1823 N N . ARG A 1 265 ? 3.102 -16.485 59.827 1.00 23.31 253 ARG A N 1
ATOM 1824 C CA . ARG A 1 265 ? 2.920 -16.540 61.271 1.00 24.57 253 ARG A CA 1
ATOM 1825 C C . ARG A 1 265 ? 3.156 -15.156 61.859 1.00 24.18 253 ARG A C 1
ATOM 1826 O O . ARG A 1 265 ? 3.549 -14.217 61.159 1.00 26.17 253 ARG A O 1
ATOM 1834 N N . GLU A 1 266 ? 2.972 -15.053 63.177 1.00 26.08 254 GLU A N 1
ATOM 1835 C CA . GLU A 1 266 ? 3.198 -13.792 63.878 1.00 23.92 254 GLU A CA 1
ATOM 1836 C C . GLU A 1 266 ? 4.667 -13.378 63.894 1.00 24.90 254 GLU A C 1
ATOM 1837 O O . GLU A 1 266 ? 4.960 -12.197 64.120 1.00 24.73 254 GLU A O 1
ATOM 1843 N N . MET A 1 267 ? 5.591 -14.312 63.653 1.00 26.25 255 MET A N 1
ATOM 1844 C CA . MET A 1 267 ? 7.017 -14.025 63.505 1.00 29.70 255 MET A CA 1
ATOM 1845 C C . MET A 1 267 ? 7.433 -13.767 62.058 1.00 28.21 255 MET A C 1
ATOM 1846 O O . MET A 1 267 ? 8.637 -13.725 61.767 1.00 27.89 255 MET A O 1
ATOM 1851 N N . GLY A 1 268 ? 6.473 -13.570 61.163 1.00 27.88 256 GLY A N 1
ATOM 1852 C CA . GLY A 1 268 ? 6.734 -13.506 59.748 1.00 25.86 256 GLY A CA 1
ATOM 1853 C C . GLY A 1 268 ? 6.567 -14.863 59.104 1.00 26.71 256 GLY A C 1
ATOM 1854 O O . GLY A 1 268 ? 6.046 -15.818 59.687 1.00 28.44 256 GLY A O 1
ATOM 1855 N N . MET A 1 269 ? 7.041 -14.949 57.872 1.00 26.41 257 MET A N 1
ATOM 1856 C CA . MET A 1 269 ? 6.938 -16.185 57.110 1.00 30.48 257 MET A CA 1
ATOM 1857 C C . MET A 1 269 ? 8.039 -17.164 57.512 1.00 33.84 257 MET A C 1
ATOM 1858 O O . MET A 1 269 ? 9.224 -16.813 57.538 1.00 31.67 257 MET A O 1
ATOM 1863 N N . LYS A 1 270 ? 7.629 -18.391 57.813 1.00 35.49 258 LYS A N 1
ATOM 1864 C CA . LYS A 1 270 ? 8.546 -19.457 58.185 1.00 36.22 258 LYS A CA 1
ATOM 1865 C C . LYS A 1 270 ? 8.537 -20.485 57.063 1.00 36.76 258 LYS A C 1
ATOM 1866 O O . LYS A 1 270 ? 7.555 -21.201 56.873 1.00 37.08 258 LYS A O 1
ATOM 1872 N N . TYR A 1 271 ? 9.631 -20.549 56.315 1.00 40.28 259 TYR A N 1
ATOM 1873 C CA . TYR A 1 271 ? 9.733 -21.479 55.199 1.00 41.46 259 TYR A CA 1
ATOM 1874 C C . TYR A 1 271 ? 10.489 -22.751 55.562 1.00 44.59 259 TYR A C 1
ATOM 1875 O O . TYR A 1 271 ? 11.323 -22.761 56.466 1.00 46.36 259 TYR A O 1
ATOM 1884 N N . TYR A 1 272 ? 10.182 -23.823 54.842 1.00 39.76 260 TYR A N 1
ATOM 1885 C CA . TYR A 1 272 ? 10.826 -25.110 55.047 1.00 35.15 260 TYR A CA 1
ATOM 1886 C C . TYR A 1 272 ? 11.203 -25.667 53.683 1.00 41.24 260 TYR A C 1
ATOM 1887 O O . TYR A 1 272 ? 10.333 -25.969 52.867 1.00 42.71 260 TYR A O 1
ATOM 1896 N N . LEU A 1 273 ? 12.501 -25.789 53.434 1.00 38.37 261 LEU A N 1
ATOM 1897 C CA . LEU A 1 273 ? 12.981 -26.292 52.155 1.00 36.87 261 LEU A CA 1
ATOM 1898 C C . LEU A 1 273 ? 13.632 -27.664 52.269 1.00 39.22 261 LEU A C 1
ATOM 1899 O O . LEU A 1 273 ? 14.650 -27.824 52.940 1.00 43.64 261 LEU A O 1
ATOM 1904 N N . SER A 1 274 ? 13.034 -28.651 51.612 1.00 37.55 262 SER A N 1
ATOM 1905 C CA . SER A 1 274 ? 13.571 -30.001 51.620 1.00 38.29 262 SER A CA 1
ATOM 1906 C C . SER A 1 274 ? 14.860 -30.074 50.800 1.00 41.24 262 SER A C 1
ATOM 1907 O O . SER A 1 274 ? 14.981 -29.474 49.733 1.00 38.77 262 SER A O 1
ATOM 1910 N N . ARG A 1 275 ? 15.828 -30.828 51.305 1.00 44.28 263 ARG A N 1
ATOM 1911 C CA . ARG A 1 275 ? 17.090 -30.995 50.602 1.00 49.17 263 ARG A CA 1
ATOM 1912 C C . ARG A 1 275 ? 16.936 -31.725 49.277 1.00 45.82 263 ARG A C 1
ATOM 1913 O O . ARG A 1 275 ? 17.827 -31.640 48.425 1.00 49.82 263 ARG A O 1
ATOM 1921 N N . THR A 1 276 ? 15.854 -32.485 49.106 1.00 41.24 264 THR A N 1
ATOM 1922 C CA . THR A 1 276 ? 15.644 -33.258 47.886 1.00 46.75 264 THR A CA 1
ATOM 1923 C C . THR A 1 276 ? 14.869 -32.491 46.825 1.00 46.16 264 THR A C 1
ATOM 1924 O O . THR A 1 276 ? 14.616 -33.044 45.750 1.00 45.22 264 THR A O 1
ATOM 1928 N N . VAL A 1 277 ? 14.484 -31.244 47.102 1.00 41.81 265 VAL A N 1
ATOM 1929 C CA . VAL A 1 277 ? 13.715 -30.474 46.129 1.00 35.33 265 VAL A CA 1
ATOM 1930 C C . VAL A 1 277 ? 14.426 -30.349 44.789 1.00 33.43 265 VAL A C 1
ATOM 1931 O O . VAL A 1 277 ? 13.792 -30.622 43.755 1.00 32.13 265 VAL A O 1
ATOM 1935 N N . PRO A 1 278 ? 15.703 -29.938 44.716 1.00 31.87 266 PRO A N 1
ATOM 1936 C CA . PRO A 1 278 ? 16.336 -29.790 43.393 1.00 32.85 266 PRO A CA 1
ATOM 1937 C C . PRO A 1 278 ? 16.335 -31.059 42.564 1.00 36.42 266 PRO A C 1
ATOM 1938 O O . PRO A 1 278 ? 16.329 -30.977 41.330 1.00 39.94 266 PRO A O 1
ATOM 1942 N N . GLN A 1 279 ? 16.348 -32.231 43.195 1.00 37.38 267 GLN A N 1
ATOM 1943 C CA . GLN A 1 279 ? 16.358 -33.474 42.435 1.00 37.35 267 GLN A CA 1
ATOM 1944 C C . GLN A 1 279 ? 14.954 -33.856 41.980 1.00 37.42 267 GLN A C 1
ATOM 1945 O O . GLN A 1 279 ? 14.777 -34.363 40.867 1.00 37.90 267 GLN A O 1
ATOM 1951 N N . VAL A 1 280 ? 13.947 -33.626 42.825 1.00 34.26 268 VAL A N 1
ATOM 1952 C CA . VAL A 1 280 ? 12.568 -33.862 42.417 1.00 32.02 268 VAL A CA 1
ATOM 1953 C C . VAL A 1 280 ? 12.193 -32.902 41.296 1.00 32.93 268 VAL A C 1
ATOM 1954 O O . VAL A 1 280 ? 11.635 -33.305 40.269 1.00 33.45 268 VAL A O 1
ATOM 1958 N N . ILE A 1 281 ? 12.539 -31.623 41.462 1.00 35.77 269 ILE A N 1
ATOM 1959 C CA . ILE A 1 281 ? 12.270 -30.626 40.425 1.00 36.26 269 ILE A CA 1
ATOM 1960 C C . ILE A 1 281 ? 13.005 -30.982 39.139 1.00 34.55 269 ILE A C 1
ATOM 1961 O O . ILE A 1 281 ? 12.397 -31.096 38.066 1.00 36.43 269 ILE A O 1
ATOM 1966 N N . GLY A 1 282 ? 14.326 -31.166 39.232 1.00 33.47 270 GLY A N 1
ATOM 1967 C CA . GLY A 1 282 ? 15.136 -31.345 38.038 1.00 33.94 270 GLY A CA 1
ATOM 1968 C C . GLY A 1 282 ? 14.742 -32.562 37.226 1.00 39.60 270 GLY A C 1
ATOM 1969 O O . GLY A 1 282 ? 14.703 -32.509 35.994 1.00 41.54 270 GLY A O 1
ATOM 1970 N N . ASN A 1 283 ? 14.448 -33.678 37.900 1.00 41.66 271 ASN A N 1
ATOM 1971 C CA . ASN A 1 283 ? 14.006 -34.871 37.183 1.00 42.53 271 ASN A CA 1
ATOM 1972 C C . ASN A 1 283 ? 12.665 -34.633 36.517 1.00 42.70 271 ASN A C 1
ATOM 1973 O O . ASN A 1 283 ? 12.410 -35.122 35.409 1.00 40.00 271 ASN A O 1
ATOM 1978 N N . ASN A 1 284 ? 11.803 -33.863 37.174 1.00 44.29 272 ASN A N 1
ATOM 1979 C CA . ASN A 1 284 ? 10.480 -33.604 36.632 1.00 46.36 272 ASN A CA 1
ATOM 1980 C C . ASN A 1 284 ? 10.542 -32.697 35.399 1.00 42.77 272 ASN A C 1
ATOM 1981 O O . ASN A 1 284 ? 9.947 -33.012 34.361 1.00 42.83 272 ASN A O 1
ATOM 1986 N N . ILE A 1 285 ? 11.270 -31.573 35.472 1.00 43.80 273 ILE A N 1
ATOM 1987 C CA . ILE A 1 285 ? 11.278 -30.673 34.318 1.00 39.66 273 ILE A CA 1
ATOM 1988 C C . ILE A 1 285 ? 12.084 -31.261 33.165 1.00 43.19 273 ILE A C 1
ATOM 1989 O O . ILE A 1 285 ? 11.782 -30.984 31.997 1.00 48.99 273 ILE A O 1
ATOM 1994 N N . VAL A 1 286 ? 13.118 -32.060 33.450 1.00 42.92 274 VAL A N 1
ATOM 1995 C CA . VAL A 1 286 ? 13.759 -32.812 32.375 1.00 42.32 274 VAL A CA 1
ATOM 1996 C C . VAL A 1 286 ? 12.722 -33.670 31.666 1.00 43.46 274 VAL A C 1
ATOM 1997 O O . VAL A 1 286 ? 12.677 -33.725 30.431 1.00 47.25 274 VAL A O 1
ATOM 2001 N N . GLN A 1 287 ? 11.833 -34.304 32.436 1.00 42.81 275 GLN A N 1
ATOM 2002 C CA . GLN A 1 287 ? 10.793 -35.140 31.842 1.00 43.39 275 GLN A CA 1
ATOM 2003 C C . GLN A 1 287 ? 9.749 -34.300 31.105 1.00 46.44 275 GLN A C 1
ATOM 2004 O O . GLN A 1 287 ? 9.276 -34.699 30.034 1.00 46.99 275 GLN A O 1
ATOM 2010 N N . CYS A 1 288 ? 9.384 -33.135 31.658 1.00 48.21 276 CYS A N 1
ATOM 2011 C CA . CYS A 1 288 ? 8.461 -32.215 30.986 1.00 46.75 276 CYS A CA 1
ATOM 2012 C C . CYS A 1 288 ? 8.963 -31.818 29.606 1.00 42.09 276 CYS A C 1
ATOM 2013 O O . CYS A 1 288 ? 8.190 -31.784 28.642 1.00 47.91 276 CYS A O 1
ATOM 2016 N N . CYS A 1 289 ? 10.243 -31.455 29.505 1.00 33.91 277 CYS A N 1
ATOM 2017 C CA . CYS A 1 289 ? 10.864 -31.225 28.204 1.00 38.82 277 CYS A CA 1
ATOM 2018 C C . CYS A 1 289 ? 10.577 -32.362 27.238 1.00 45.23 277 CYS A C 1
ATOM 2019 O O . CYS A 1 289 ? 10.100 -32.144 26.118 1.00 46.87 277 CYS A O 1
ATOM 2022 N N . ARG A 1 290 ? 10.890 -33.587 27.655 1.00 51.46 278 ARG A N 1
ATOM 2023 C CA . ARG A 1 290 ? 10.744 -34.739 26.779 1.00 59.46 278 ARG A CA 1
ATOM 2024 C C . ARG A 1 290 ? 9.298 -34.896 26.305 1.00 61.31 278 ARG A C 1
ATOM 2025 O O . ARG A 1 290 ? 9.033 -34.965 25.096 1.00 63.88 278 ARG A O 1
ATOM 2033 N N . ASP A 1 291 ? 8.346 -34.937 27.244 1.00 57.28 279 ASP A N 1
ATOM 2034 C CA . ASP A 1 291 ? 6.945 -35.121 26.874 1.00 57.97 279 ASP A CA 1
ATOM 2035 C C . ASP A 1 291 ? 6.432 -33.963 26.027 1.00 57.65 279 ASP A C 1
ATOM 2036 O O . ASP A 1 291 ? 5.631 -34.164 25.105 1.00 60.66 279 ASP A O 1
ATOM 2041 N N . THR A 1 292 ? 6.869 -32.743 26.327 1.00 53.47 280 THR A N 1
ATOM 2042 C CA . THR A 1 292 ? 6.278 -31.593 25.654 1.00 55.02 280 THR A CA 1
ATOM 2043 C C . THR A 1 292 ? 6.807 -31.441 24.235 1.00 54.11 280 THR A C 1
ATOM 2044 O O . THR A 1 292 ? 6.028 -31.221 23.301 1.00 56.29 280 THR A O 1
ATOM 2048 N N . PHE A 1 293 ? 8.111 -31.597 24.045 1.00 51.13 281 PHE A N 1
ATOM 2049 C CA . PHE A 1 293 ? 8.754 -31.272 22.782 1.00 54.59 281 PHE A CA 1
ATOM 2050 C C . PHE A 1 293 ? 8.876 -32.525 21.917 1.00 62.86 281 PHE A C 1
ATOM 2051 O O . PHE A 1 293 ? 9.553 -33.486 22.293 1.00 63.81 281 PHE A O 1
ATOM 2059 N N . THR A 1 294 ? 8.174 -32.523 20.781 1.00 71.58 282 THR A N 1
ATOM 2060 C CA . THR A 1 294 ? 8.110 -33.656 19.849 1.00 69.81 282 THR A CA 1
ATOM 2061 C C . THR A 1 294 ? 8.005 -33.175 18.398 1.00 69.32 282 THR A C 1
ATOM 2062 O O . THR A 1 294 ? 8.976 -32.701 17.806 1.00 70.00 282 THR A O 1
ATOM 2066 N N . ASP A 1 300 ? 17.270 -32.571 18.664 1.00 54.81 288 ASP A N 1
ATOM 2067 C CA . ASP A 1 300 ? 18.444 -32.163 19.442 1.00 55.44 288 ASP A CA 1
ATOM 2068 C C . ASP A 1 300 ? 18.120 -31.121 20.523 1.00 54.96 288 ASP A C 1
ATOM 2069 O O . ASP A 1 300 ? 17.580 -30.063 20.213 1.00 55.00 288 ASP A O 1
ATOM 2074 N N . TRP A 1 301 ? 18.506 -31.403 21.778 1.00 53.20 289 TRP A N 1
ATOM 2075 C CA . TRP A 1 301 ? 18.150 -30.532 22.899 1.00 45.21 289 TRP A CA 1
ATOM 2076 C C . TRP A 1 301 ? 18.955 -29.240 22.924 1.00 42.98 289 TRP A C 1
ATOM 2077 O O . TRP A 1 301 ? 18.491 -28.253 23.500 1.00 47.31 289 TRP A O 1
ATOM 2088 N N . ASN A 1 302 ? 20.142 -29.216 22.321 1.00 36.92 290 ASN A N 1
ATOM 2089 C CA . ASN A 1 302 ? 20.898 -27.974 22.219 1.00 40.40 290 ASN A CA 1
ATOM 2090 C C . ASN A 1 302 ? 20.321 -27.001 21.208 1.00 40.44 290 ASN A C 1
ATOM 2091 O O . ASN A 1 302 ? 20.819 -25.873 21.117 1.00 41.11 290 ASN A O 1
ATOM 2096 N N . SER A 1 303 ? 19.311 -27.404 20.440 1.00 38.00 291 SER A N 1
ATOM 2097 C CA . SER A 1 303 ? 18.765 -26.568 19.382 1.00 40.60 291 SER A CA 1
ATOM 2098 C C . SER A 1 303 ? 17.542 -25.784 19.823 1.00 39.83 291 SER A C 1
ATOM 2099 O O . SER A 1 303 ? 16.912 -25.132 18.991 1.00 40.21 291 SER A O 1
ATOM 2102 N N . MET A 1 304 ? 17.184 -25.836 21.100 1.00 34.56 292 MET A N 1
ATOM 2103 C CA . MET A 1 304 ? 16.134 -24.989 21.636 1.00 30.28 292 MET A CA 1
ATOM 2104 C C . MET A 1 304 ? 16.686 -24.180 22.793 1.00 31.69 292 MET A C 1
ATOM 2105 O O . MET A 1 304 ? 17.747 -24.491 23.332 1.00 33.56 292 MET A O 1
ATOM 2110 N N . PHE A 1 305 ? 15.977 -23.122 23.163 1.00 30.53 293 PHE A N 1
ATOM 2111 C CA . PHE A 1 305 ? 16.451 -22.279 24.248 1.00 31.43 293 PHE A CA 1
ATOM 2112 C C . PHE A 1 305 ? 15.651 -22.542 25.523 1.00 27.53 293 PHE A C 1
ATOM 2113 O O . PHE A 1 305 ? 14.581 -23.155 25.490 1.00 28.70 293 PHE A O 1
ATOM 2121 N N . TYR A 1 306 ? 16.207 -22.085 26.658 1.00 30.26 294 TYR A N 1
ATOM 2122 C CA . TYR A 1 306 ? 15.780 -22.486 28.001 1.00 28.47 294 TYR A CA 1
ATOM 2123 C C . TYR A 1 306 ? 15.786 -21.312 28.977 1.00 25.73 294 TYR A C 1
ATOM 2124 O O . TYR A 1 306 ? 16.777 -20.581 29.067 1.00 28.66 294 TYR A O 1
ATOM 2133 N N . ILE A 1 307 ? 14.686 -21.156 29.723 1.00 26.77 295 ILE A N 1
ATOM 2134 C CA . ILE A 1 307 ? 14.596 -20.268 30.887 1.00 26.02 295 ILE A CA 1
ATOM 2135 C C . ILE A 1 307 ? 14.177 -21.141 32.062 1.00 25.80 295 ILE A C 1
ATOM 2136 O O . ILE A 1 307 ? 13.050 -21.652 32.079 1.00 27.44 295 ILE A O 1
ATOM 2141 N N . VAL A 1 308 ? 15.070 -21.332 33.036 1.00 27.87 296 VAL A N 1
ATOM 2142 C CA . VAL A 1 308 ? 14.786 -22.161 34.206 1.00 24.81 296 VAL A CA 1
ATOM 2143 C C . VAL A 1 308 ? 14.913 -21.290 35.445 1.00 26.03 296 VAL A C 1
ATOM 2144 O O . VAL A 1 308 ? 15.966 -20.676 35.669 1.00 28.48 296 VAL A O 1
ATOM 2148 N N . HIS A 1 309 ? 13.838 -21.229 36.242 1.00 26.39 297 HIS A N 1
ATOM 2149 C CA . HIS A 1 309 ? 13.839 -20.498 37.502 1.00 26.72 297 HIS A CA 1
ATOM 2150 C C . HIS A 1 309 ? 15.068 -20.888 38.317 1.00 31.42 297 HIS A C 1
ATOM 2151 O O . HIS A 1 309 ? 15.261 -22.083 38.609 1.00 28.90 297 HIS A O 1
ATOM 2158 N N . PRO A 1 310 ? 15.868 -19.985 38.671 1.00 31.49 298 PRO A N 1
ATOM 2159 C CA . PRO A 1 310 ? 17.130 -20.330 39.338 1.00 33.46 298 PRO A CA 1
ATOM 2160 C C . PRO A 1 310 ? 16.901 -20.715 40.796 1.00 31.03 298 PRO A C 1
ATOM 2161 O O . PRO A 1 310 ? 17.208 -19.979 41.746 1.00 34.51 298 PRO A O 1
ATOM 2165 N N . GLY A 1 311 ? 16.328 -21.901 41.001 1.00 25.59 299 GLY A N 1
ATOM 2166 C CA . GLY A 1 311 ? 16.077 -22.359 42.355 1.00 35.49 299 GLY A CA 1
ATOM 2167 C C . GLY A 1 311 ? 17.352 -22.610 43.127 1.00 47.23 299 GLY A C 1
ATOM 2168 O O . GLY A 1 311 ? 17.384 -22.445 44.353 1.00 46.28 299 GLY A O 1
ATOM 2169 N N . GLY A 1 312 ? 18.418 -22.987 42.416 1.00 51.96 300 GLY A N 1
ATOM 2170 C CA . GLY A 1 312 ? 19.732 -23.234 42.961 1.00 49.60 300 GLY A CA 1
ATOM 2171 C C . GLY A 1 312 ? 20.589 -23.847 41.873 1.00 44.72 300 GLY A C 1
ATOM 2172 O O . GLY A 1 312 ? 20.109 -24.115 40.768 1.00 44.63 300 GLY A O 1
ATOM 2173 N N . PRO A 1 313 ? 21.875 -24.074 42.143 1.00 41.31 301 PRO A N 1
ATOM 2174 C CA . PRO A 1 313 ? 22.736 -24.593 41.068 1.00 37.87 301 PRO A CA 1
ATOM 2175 C C . PRO A 1 313 ? 22.388 -26.010 40.638 1.00 36.52 301 PRO A C 1
ATOM 2176 O O . PRO A 1 313 ? 22.549 -26.334 39.455 1.00 38.11 301 PRO A O 1
ATOM 2180 N N . ALA A 1 314 ? 21.884 -26.852 41.544 1.00 36.72 302 ALA A N 1
ATOM 2181 C CA . ALA A 1 314 ? 21.720 -28.268 41.225 1.00 36.00 302 ALA A CA 1
ATOM 2182 C C . ALA A 1 314 ? 20.613 -28.494 40.194 1.00 35.89 302 ALA A C 1
ATOM 2183 O O . ALA A 1 314 ? 20.734 -29.384 39.344 1.00 36.51 302 ALA A O 1
ATOM 2185 N N . VAL A 1 315 ? 19.537 -27.697 40.236 1.00 34.61 303 VAL A N 1
ATOM 2186 C CA . VAL A 1 315 ? 18.490 -27.813 39.216 1.00 32.21 303 VAL A CA 1
ATOM 2187 C C . VAL A 1 315 ? 19.059 -27.509 37.830 1.00 30.56 303 VAL A C 1
ATOM 2188 O O . VAL A 1 315 ? 18.854 -28.269 36.878 1.00 29.19 303 VAL A O 1
ATOM 2192 N N . LEU A 1 316 ? 19.786 -26.394 37.695 1.00 29.68 304 LEU A N 1
ATOM 2193 C CA . LEU A 1 316 ? 20.396 -26.066 36.409 1.00 32.20 304 LEU A CA 1
ATOM 2194 C C . LEU A 1 316 ? 21.387 -27.140 35.971 1.00 36.22 304 LEU A C 1
ATOM 2195 O O . LEU A 1 316 ? 21.417 -27.527 34.796 1.00 35.92 304 LEU A O 1
ATOM 2200 N N . ARG A 1 317 ? 22.208 -27.642 36.897 1.00 35.24 305 ARG A N 1
ATOM 2201 C CA . ARG A 1 317 ? 23.186 -28.647 36.501 1.00 38.58 305 ARG A CA 1
ATOM 2202 C C . ARG A 1 317 ? 22.515 -29.947 36.071 1.00 40.44 305 ARG A C 1
ATOM 2203 O O . ARG A 1 317 ? 23.073 -30.689 35.257 1.00 45.75 305 ARG A O 1
ATOM 2211 N N . MET A 1 318 ? 21.322 -30.232 36.595 1.00 35.72 306 MET A N 1
ATOM 2212 C CA . MET A 1 318 ? 20.597 -31.439 36.207 1.00 38.21 306 MET A CA 1
ATOM 2213 C C . MET A 1 318 ? 20.053 -31.336 34.788 1.00 40.65 306 MET A C 1
ATOM 2214 O O . MET A 1 318 ? 20.107 -32.302 34.020 1.00 39.90 306 MET A O 1
ATOM 2219 N N . MET A 1 319 ? 19.498 -30.179 34.442 1.00 41.56 307 MET A N 1
ATOM 2220 C CA . MET A 1 319 ? 19.099 -29.913 33.070 1.00 42.61 307 MET A CA 1
ATOM 2221 C C . MET A 1 319 ? 20.265 -30.107 32.112 1.00 42.06 307 MET A C 1
ATOM 2222 O O . MET A 1 319 ? 20.142 -30.810 31.102 1.00 46.07 307 MET A O 1
ATOM 2227 N N . GLU A 1 320 ? 21.404 -29.479 32.406 1.00 37.60 308 GLU A N 1
ATOM 2228 C CA . GLU A 1 320 ? 22.549 -29.610 31.515 1.00 43.94 308 GLU A CA 1
ATOM 2229 C C . GLU A 1 320 ? 22.958 -31.067 31.361 1.00 48.64 308 GLU A C 1
ATOM 2230 O O . GLU A 1 320 ? 23.270 -31.518 30.252 1.00 48.47 308 GLU A O 1
ATOM 2236 N N . GLU A 1 321 ? 22.931 -31.830 32.457 1.00 51.21 309 GLU A N 1
ATOM 2237 C CA . GLU A 1 321 ? 23.488 -33.179 32.426 1.00 56.74 309 GLU A CA 1
ATOM 2238 C C . GLU A 1 321 ? 22.525 -34.182 31.806 1.00 54.43 309 GLU A C 1
ATOM 2239 O O . GLU A 1 321 ? 22.941 -35.022 30.999 1.00 58.70 309 GLU A O 1
ATOM 2245 N N . LYS A 1 322 ? 21.237 -34.109 32.150 1.00 48.94 310 LYS A N 1
ATOM 2246 C CA . LYS A 1 322 ? 20.292 -35.092 31.625 1.00 46.96 310 LYS A CA 1
ATOM 2247 C C . LYS A 1 322 ? 19.949 -34.834 30.155 1.00 51.96 310 LYS A C 1
ATOM 2248 O O . LYS A 1 322 ? 19.615 -35.778 29.423 1.00 54.01 310 LYS A O 1
ATOM 2254 N N . LEU A 1 323 ? 20.039 -33.584 29.696 1.00 49.94 311 LEU A N 1
ATOM 2255 C CA . LEU A 1 323 ? 19.752 -33.251 28.306 1.00 46.03 311 LEU A CA 1
ATOM 2256 C C . LEU A 1 323 ? 21.000 -33.068 27.460 1.00 45.73 311 LEU A C 1
ATOM 2257 O O . LEU A 1 323 ? 20.881 -32.772 26.265 1.00 49.24 311 LEU A O 1
ATOM 2262 N N . GLY A 1 324 ? 22.185 -33.236 28.046 1.00 45.21 312 GLY A N 1
ATOM 2263 C CA . GLY A 1 324 ? 23.436 -33.059 27.336 1.00 45.80 312 GLY A CA 1
ATOM 2264 C C . GLY A 1 324 ? 23.548 -31.685 26.720 1.00 47.95 312 GLY A C 1
ATOM 2265 O O . GLY A 1 324 ? 23.900 -31.545 25.545 1.00 51.46 312 GLY A O 1
ATOM 2266 N N . LEU A 1 325 ? 23.229 -30.661 27.507 1.00 47.55 313 LEU A N 1
ATOM 2267 C CA . LEU A 1 325 ? 23.232 -29.292 27.018 1.00 42.79 313 LEU A CA 1
ATOM 2268 C C . LEU A 1 325 ? 24.637 -28.715 27.053 1.00 45.39 313 LEU A C 1
ATOM 2269 O O . LEU A 1 325 ? 25.403 -28.952 27.993 1.00 51.90 313 LEU A O 1
ATOM 2274 N N . SER A 1 326 ? 24.979 -27.960 26.017 1.00 41.76 314 SER A N 1
ATOM 2275 C CA . SER A 1 326 ? 26.243 -27.256 26.036 1.00 49.01 314 SER A CA 1
ATOM 2276 C C . SER A 1 326 ? 26.159 -26.112 27.041 1.00 52.93 314 SER A C 1
ATOM 2277 O O . SER A 1 326 ? 25.103 -25.826 27.611 1.00 57.40 314 SER A O 1
ATOM 2280 N N . LYS A 1 327 ? 27.292 -25.446 27.255 1.00 54.57 315 LYS A N 1
ATOM 2281 C CA . LYS A 1 327 ? 27.426 -24.500 28.356 1.00 60.97 315 LYS A CA 1
ATOM 2282 C C . LYS A 1 327 ? 26.645 -23.208 28.134 1.00 64.48 315 LYS A C 1
ATOM 2283 O O . LYS A 1 327 ? 26.194 -22.584 29.104 1.00 68.57 315 LYS A O 1
ATOM 2289 N N . GLU A 1 328 ? 26.470 -22.787 26.883 1.00 62.55 316 GLU A N 1
ATOM 2290 C CA . GLU A 1 328 ? 25.780 -21.533 26.619 1.00 59.21 316 GLU A CA 1
ATOM 2291 C C . GLU A 1 328 ? 24.268 -21.637 26.769 1.00 45.46 316 GLU A C 1
ATOM 2292 O O . GLU A 1 328 ? 23.595 -20.598 26.792 1.00 45.78 316 GLU A O 1
ATOM 2298 N N . ARG A 1 329 ? 23.713 -22.850 26.871 1.00 33.97 317 ARG A N 1
ATOM 2299 C CA . ARG A 1 329 ? 22.259 -22.964 26.936 1.00 32.74 317 ARG A CA 1
ATOM 2300 C C . ARG A 1 329 ? 21.719 -22.348 28.220 1.00 39.94 317 ARG A C 1
ATOM 2301 O O . ARG A 1 329 ? 20.739 -21.595 28.191 1.00 41.71 317 ARG A O 1
ATOM 2309 N N . MET A 1 330 ? 22.352 -22.635 29.359 1.00 38.23 318 MET A N 1
ATOM 2310 C CA . MET A 1 330 ? 21.871 -22.148 30.647 1.00 31.40 318 MET A CA 1
ATOM 2311 C C . MET A 1 330 ? 22.487 -20.817 31.054 1.00 28.16 318 MET A C 1
ATOM 2312 O O . MET A 1 330 ? 22.208 -20.341 32.158 1.00 33.17 318 MET A O 1
ATOM 2317 N N . ARG A 1 331 ? 23.287 -20.204 30.176 1.00 25.38 319 ARG A N 1
ATOM 2318 C CA . ARG A 1 331 ? 24.047 -19.001 30.512 1.00 25.99 319 ARG A CA 1
ATOM 2319 C C . ARG A 1 331 ? 23.171 -17.907 31.124 1.00 28.71 319 ARG A C 1
ATOM 2320 O O . ARG A 1 331 ? 23.554 -17.277 32.116 1.00 28.45 319 ARG A O 1
ATOM 2328 N N . ALA A 1 332 ? 21.993 -17.657 30.544 1.00 28.67 320 ALA A N 1
ATOM 2329 C CA . ALA A 1 332 ? 21.142 -16.580 31.049 1.00 23.44 320 ALA A CA 1
ATOM 2330 C C . ALA A 1 332 ? 20.579 -16.913 32.429 1.00 21.64 320 ALA A C 1
ATOM 2331 O O . ALA A 1 332 ? 20.466 -16.031 33.287 1.00 23.72 320 ALA A O 1
ATOM 2333 N N . SER A 1 333 ? 20.249 -18.184 32.672 1.00 23.28 321 SER A N 1
ATOM 2334 C CA . SER A 1 333 ? 19.725 -18.593 33.974 1.00 23.70 321 SER A CA 1
ATOM 2335 C C . SER A 1 333 ? 20.806 -18.554 35.047 1.00 27.43 321 SER A C 1
ATOM 2336 O O . SER A 1 333 ? 20.541 -18.155 36.188 1.00 21.35 321 SER A O 1
ATOM 2339 N N . TRP A 1 334 ? 22.015 -19.010 34.702 1.00 27.91 322 TRP A N 1
ATOM 2340 C CA . TRP A 1 334 ? 23.171 -18.863 35.579 1.00 26.90 322 TRP A CA 1
ATOM 2341 C C . TRP A 1 334 ? 23.469 -17.396 35.870 1.00 26.64 322 TRP A C 1
ATOM 2342 O O . TRP A 1 334 ? 23.850 -17.040 36.995 1.00 23.46 322 TRP A O 1
ATOM 2353 N N . HIS A 1 335 ? 23.321 -16.531 34.860 1.00 24.89 323 HIS A N 1
ATOM 2354 C CA . HIS A 1 335 ? 23.675 -15.131 35.041 1.00 23.21 323 HIS A CA 1
ATOM 2355 C C . HIS A 1 335 ? 22.753 -14.458 36.044 1.00 24.67 323 HIS A C 1
ATOM 2356 O O . HIS A 1 335 ? 23.209 -13.693 36.901 1.00 25.97 323 HIS A O 1
ATOM 2363 N N . VAL A 1 336 ? 21.452 -14.734 35.960 1.00 22.62 324 VAL A N 1
ATOM 2364 C CA . VAL A 1 336 ? 20.520 -14.105 36.887 1.00 24.23 324 VAL A CA 1
ATOM 2365 C C . VAL A 1 336 ? 20.755 -14.617 38.311 1.00 22.66 324 VAL A C 1
ATOM 2366 O O . VAL A 1 336 ? 20.806 -13.831 39.266 1.00 23.68 324 VAL A O 1
ATOM 2370 N N . LEU A 1 337 ? 20.940 -15.930 38.475 1.00 22.12 325 LEU A N 1
ATOM 2371 C CA . LEU A 1 337 ? 21.300 -16.462 39.788 1.00 23.33 325 LEU A CA 1
ATOM 2372 C C . LEU A 1 337 ? 22.539 -15.773 40.356 1.00 24.27 325 LEU A C 1
ATOM 2373 O O . LEU A 1 337 ? 22.555 -15.352 41.514 1.00 24.82 325 LEU A O 1
ATOM 2378 N N . SER A 1 338 ? 23.591 -15.654 39.550 1.00 22.59 326 SER A N 1
ATOM 2379 C CA . SER A 1 338 ? 24.820 -14.995 39.997 1.00 25.06 326 SER A CA 1
ATOM 2380 C C . SER A 1 338 ? 24.570 -13.569 40.476 1.00 25.06 326 SER A C 1
ATOM 2381 O O . SER A 1 338 ? 25.017 -13.178 41.563 1.00 20.96 326 SER A O 1
ATOM 2384 N N . GLU A 1 339 ? 23.852 -12.772 39.685 1.00 26.68 327 GLU A N 1
ATOM 2385 C CA . GLU A 1 339 ? 23.805 -11.330 39.878 1.00 22.80 327 GLU A CA 1
ATOM 2386 C C . GLU A 1 339 ? 22.613 -10.864 40.693 1.00 19.71 327 GLU A C 1
ATOM 2387 O O . GLU A 1 339 ? 22.602 -9.714 41.148 1.00 23.16 327 GLU A O 1
ATOM 2393 N N . TYR A 1 340 ? 21.620 -11.720 40.901 1.00 22.14 328 TYR A N 1
ATOM 2394 C CA . TYR A 1 340 ? 20.449 -11.351 41.671 1.00 23.70 328 TYR A CA 1
ATOM 2395 C C . TYR A 1 340 ? 20.042 -12.370 42.722 1.00 24.14 328 TYR A C 1
ATOM 2396 O O . TYR A 1 340 ? 19.206 -12.036 43.563 1.00 28.54 328 TYR A O 1
ATOM 2405 N N . GLY A 1 341 ? 20.585 -13.585 42.708 1.00 23.30 329 GLY A N 1
ATOM 2406 C CA . GLY A 1 341 ? 20.057 -14.550 43.653 1.00 22.85 329 GLY A CA 1
ATOM 2407 C C . GLY A 1 341 ? 18.702 -15.097 43.205 1.00 24.54 329 GLY A C 1
ATOM 2408 O O . GLY A 1 341 ? 18.271 -14.937 42.060 1.00 26.78 329 GLY A O 1
ATOM 2409 N N . ASN A 1 342 ? 18.019 -15.746 44.150 1.00 22.60 330 ASN A N 1
ATOM 2410 C CA . ASN A 1 342 ? 16.711 -16.365 43.923 1.00 20.91 330 ASN A CA 1
ATOM 2411 C C . ASN A 1 342 ? 15.633 -15.360 44.334 1.00 24.43 330 ASN A C 1
ATOM 2412 O O . ASN A 1 342 ? 15.266 -15.266 45.511 1.00 24.08 330 ASN A O 1
ATOM 2417 N N . MET A 1 343 ? 15.121 -14.602 43.361 1.00 21.27 331 MET A N 1
ATOM 2418 C CA . MET A 1 343 ? 14.092 -13.595 43.602 1.00 22.68 331 MET A CA 1
ATOM 2419 C C . MET A 1 343 ? 12.677 -14.168 43.589 1.00 28.78 331 MET A C 1
ATOM 2420 O O . MET A 1 343 ? 11.712 -13.394 43.604 1.00 36.32 331 MET A O 1
ATOM 2425 N N . GLN A 1 344 ? 12.528 -15.491 43.551 1.00 28.17 332 GLN A N 1
ATOM 2426 C CA . GLN A 1 344 ? 11.213 -16.161 43.554 1.00 28.95 332 GLN A CA 1
ATOM 2427 C C . GLN A 1 344 ? 10.430 -15.689 42.331 1.00 28.96 332 GLN A C 1
ATOM 2428 O O . GLN A 1 344 ? 10.993 -15.698 41.226 1.00 33.45 332 GLN A O 1
ATOM 2434 N N . GLY A 1 345 ? 9.177 -15.262 42.480 1.00 31.52 333 GLY A N 1
ATOM 2435 C CA . GLY A 1 345 ? 8.257 -14.991 41.388 1.00 28.58 333 GLY A CA 1
ATOM 2436 C C . GLY A 1 345 ? 8.800 -14.346 40.120 1.00 26.90 333 GLY A C 1
ATOM 2437 O O . GLY A 1 345 ? 8.633 -14.888 39.022 1.00 27.27 333 GLY A O 1
ATOM 2438 N N . PRO A 1 346 ? 9.447 -13.173 40.237 1.00 23.91 334 PRO A N 1
ATOM 2439 C CA . PRO A 1 346 ? 9.902 -12.447 39.036 1.00 23.28 334 PRO A CA 1
ATOM 2440 C C . PRO A 1 346 ? 11.136 -13.035 38.332 1.00 27.39 334 PRO A C 1
ATOM 2441 O O . PRO A 1 346 ? 11.496 -12.529 37.261 1.00 27.81 334 PRO A O 1
ATOM 2445 N N . SER A 1 347 ? 11.784 -14.073 38.872 1.00 24.48 335 SER A N 1
ATOM 2446 C CA . SER A 1 347 ? 13.078 -14.509 38.347 1.00 21.45 335 SER A CA 1
ATOM 2447 C C . SER A 1 347 ? 13.036 -14.899 36.867 1.00 21.56 335 SER A C 1
ATOM 2448 O O . SER A 1 347 ? 13.960 -14.564 36.120 1.00 21.90 335 SER A O 1
ATOM 2451 N N . VAL A 1 348 ? 12.004 -15.635 36.428 1.00 24.64 336 VAL A N 1
ATOM 2452 C CA . VAL A 1 348 ? 11.953 -16.082 35.025 1.00 27.30 336 VAL A CA 1
ATOM 2453 C C . VAL A 1 348 ? 11.877 -14.903 34.064 1.00 25.57 336 VAL A C 1
ATOM 2454 O O . VAL A 1 348 ? 12.382 -14.983 32.936 1.00 24.78 336 VAL A O 1
ATOM 2458 N N . LEU A 1 349 ? 11.243 -13.802 34.474 1.00 23.78 337 LEU A N 1
ATOM 2459 C CA . LEU A 1 349 ? 11.185 -12.629 33.608 1.00 25.37 337 LEU A CA 1
ATOM 2460 C C . LEU A 1 349 ? 12.542 -11.928 33.518 1.00 23.64 337 LEU A C 1
ATOM 2461 O O . LEU A 1 349 ? 12.899 -11.397 32.459 1.00 23.03 337 LEU A O 1
ATOM 2466 N N . PHE A 1 350 ? 13.296 -11.889 34.621 1.00 23.44 338 PHE A N 1
ATOM 2467 C CA . PHE A 1 350 ? 14.680 -11.418 34.558 1.00 24.47 338 PHE A CA 1
ATOM 2468 C C . PHE A 1 350 ? 15.487 -12.219 33.540 1.00 22.98 338 PHE A C 1
ATOM 2469 O O . PHE A 1 350 ? 16.270 -11.645 32.766 1.00 22.36 338 PHE A O 1
ATOM 2477 N N . ILE A 1 351 ? 15.312 -13.551 33.539 1.00 24.72 339 ILE A N 1
ATOM 2478 C CA . ILE A 1 351 ? 16.082 -14.432 32.660 1.00 22.76 339 ILE A CA 1
ATOM 2479 C C . ILE A 1 351 ? 15.641 -14.244 31.223 1.00 24.16 339 ILE A C 1
ATOM 2480 O O . ILE A 1 351 ? 16.468 -14.196 30.306 1.00 25.79 339 ILE A O 1
ATOM 2485 N N . LEU A 1 352 ? 14.327 -14.139 31.008 1.00 22.93 340 LEU A N 1
ATOM 2486 C CA . LEU A 1 352 ? 13.800 -13.853 29.678 1.00 24.01 340 LEU A CA 1
ATOM 2487 C C . LEU A 1 352 ? 14.346 -12.537 29.139 1.00 24.92 340 LEU A C 1
ATOM 2488 O O . LEU A 1 352 ? 14.752 -12.457 27.973 1.00 29.41 340 LEU A O 1
ATOM 2493 N N . ASP A 1 353 ? 14.386 -11.502 29.985 1.00 25.49 341 ASP A N 1
ATOM 2494 C CA . ASP A 1 353 ? 14.920 -10.200 29.584 1.00 25.23 341 ASP A CA 1
ATOM 2495 C C . ASP A 1 353 ? 16.410 -10.283 29.249 1.00 26.54 341 ASP A C 1
ATOM 2496 O O . ASP A 1 353 ? 16.852 -9.774 28.212 1.00 26.70 341 ASP A O 1
ATOM 2501 N N . GLU A 1 354 ? 17.198 -10.919 30.122 1.00 24.64 342 GLU A N 1
ATOM 2502 C CA . GLU A 1 354 ? 18.636 -11.061 29.877 1.00 29.47 342 GLU A CA 1
ATOM 2503 C C . GLU A 1 354 ? 18.903 -11.808 28.571 1.00 26.15 342 GLU A C 1
ATOM 2504 O O . GLU A 1 354 ? 19.827 -11.466 27.823 1.00 26.19 342 GLU A O 1
ATOM 2510 N N . MET A 1 355 ? 18.097 -12.831 28.285 1.00 25.82 343 MET A N 1
ATOM 2511 C CA . MET A 1 355 ? 18.318 -13.646 27.098 1.00 25.03 343 MET A CA 1
ATOM 2512 C C . MET A 1 355 ? 18.131 -12.832 25.827 1.00 27.90 343 MET A C 1
ATOM 2513 O O . MET A 1 355 ? 19.006 -12.825 24.951 1.00 27.51 343 MET A O 1
ATOM 2518 N N . ARG A 1 356 ? 16.995 -12.133 25.699 1.00 28.16 344 ARG A N 1
ATOM 2519 C CA . ARG A 1 356 ? 16.757 -11.359 24.485 1.00 25.82 344 ARG A CA 1
ATOM 2520 C C . ARG A 1 356 ? 17.697 -10.164 24.390 1.00 25.21 344 ARG A C 1
ATOM 2521 O O . ARG A 1 356 ? 18.126 -9.806 23.287 1.00 27.95 344 ARG A O 1
ATOM 2529 N N . ASN A 1 357 ? 18.066 -9.562 25.522 1.00 20.78 345 ASN A N 1
ATOM 2530 C CA . ASN A 1 357 ? 18.991 -8.434 25.475 1.00 19.93 345 ASN A CA 1
ATOM 2531 C C . ASN A 1 357 ? 20.353 -8.870 24.949 1.00 28.71 345 ASN A C 1
ATOM 2532 O O . ASN A 1 357 ? 20.911 -8.243 24.041 1.00 31.05 345 ASN A O 1
ATOM 2537 N N . LYS A 1 358 ? 20.897 -9.957 25.500 1.00 28.73 346 LYS A N 1
ATOM 2538 C CA . LYS A 1 358 ? 22.197 -10.438 25.050 1.00 28.94 346 LYS A CA 1
ATOM 2539 C C . LYS A 1 358 ? 22.130 -10.972 23.628 1.00 26.35 346 LYS A C 1
ATOM 2540 O O . LYS A 1 358 ? 23.116 -10.873 22.888 1.00 29.85 346 LYS A O 1
ATOM 2546 N N . SER A 1 359 ? 20.971 -11.516 23.231 1.00 29.14 347 SER A N 1
ATOM 2547 C CA . SER A 1 359 ? 20.778 -12.007 21.872 1.00 27.42 347 SER A CA 1
ATOM 2548 C C . SER A 1 359 ? 20.918 -10.878 20.863 1.00 30.51 347 SER A C 1
ATOM 2549 O O . SER A 1 359 ? 21.557 -11.045 19.823 1.00 33.65 347 SER A O 1
ATOM 2552 N N . MET A 1 360 ? 20.325 -9.722 21.169 1.00 31.20 348 MET A N 1
ATOM 2553 C CA . MET A 1 360 ? 20.442 -8.556 20.304 1.00 32.28 348 MET A CA 1
ATOM 2554 C C . MET A 1 360 ? 21.869 -8.014 20.292 1.00 32.21 348 MET A C 1
ATOM 2555 O O . MET A 1 360 ? 22.463 -7.829 19.226 1.00 33.85 348 MET A O 1
ATOM 2560 N N . GLU A 1 361 ? 22.420 -7.735 21.476 1.00 30.71 349 GLU A N 1
ATOM 2561 C CA . GLU A 1 361 ? 23.723 -7.082 21.580 1.00 34.69 349 GLU A CA 1
ATOM 2562 C C . GLU A 1 361 ? 24.844 -7.929 20.997 1.00 33.92 349 GLU A C 1
ATOM 2563 O O . GLU A 1 361 ? 25.842 -7.385 20.517 1.00 31.66 349 GLU A O 1
ATOM 2569 N N . GLU A 1 362 ? 24.725 -9.251 21.066 1.00 35.79 350 GLU A N 1
ATOM 2570 C CA . GLU A 1 362 ? 25.768 -10.144 20.593 1.00 37.13 350 GLU A CA 1
ATOM 2571 C C . GLU A 1 362 ? 25.509 -10.618 19.177 1.00 39.39 350 GLU A C 1
ATOM 2572 O O . GLU A 1 362 ? 26.218 -11.505 18.689 1.00 38.46 350 GLU A O 1
ATOM 2578 N N . GLY A 1 363 ? 24.525 -10.027 18.501 1.00 36.97 351 GLY A N 1
ATOM 2579 C CA . GLY A 1 363 ? 24.333 -10.261 17.083 1.00 30.28 351 GLY A CA 1
ATOM 2580 C C . GLY A 1 363 ? 23.727 -11.592 16.714 1.00 29.19 351 GLY A C 1
ATOM 2581 O O . GLY A 1 363 ? 23.964 -12.077 15.605 1.00 33.45 351 GLY A O 1
ATOM 2582 N N . LYS A 1 364 ? 22.946 -12.196 17.607 1.00 28.38 352 LYS A N 1
ATOM 2583 C CA . LYS A 1 364 ? 22.243 -13.435 17.307 1.00 28.12 352 LYS A CA 1
ATOM 2584 C C . LYS A 1 364 ? 21.028 -13.160 16.412 1.00 31.15 352 LYS A C 1
ATOM 2585 O O . LYS A 1 364 ? 20.534 -12.031 16.314 1.00 33.77 352 LYS A O 1
ATOM 2591 N N . SER A 1 365 ? 20.533 -14.213 15.761 1.00 29.19 353 SER A N 1
ATOM 2592 C CA . SER A 1 365 ? 19.522 -14.035 14.726 1.00 32.45 353 SER A CA 1
ATOM 2593 C C . SER A 1 365 ? 18.093 -14.052 15.256 1.00 34.31 353 SER A C 1
ATOM 2594 O O . SER A 1 365 ? 17.179 -13.654 14.529 1.00 32.28 353 SER A O 1
ATOM 2597 N N . THR A 1 366 ? 17.870 -14.510 16.484 1.00 31.91 354 THR A N 1
ATOM 2598 C CA . THR A 1 366 ? 16.552 -14.458 17.093 1.00 26.36 354 THR A CA 1
ATOM 2599 C C . THR A 1 366 ? 16.689 -14.003 18.536 1.00 31.71 354 THR A C 1
ATOM 2600 O O . THR A 1 366 ? 17.791 -13.944 19.099 1.00 32.89 354 THR A O 1
ATOM 2604 N N . THR A 1 367 ? 15.537 -13.716 19.143 1.00 31.56 355 THR A N 1
ATOM 2605 C CA . THR A 1 367 ? 15.502 -13.329 20.549 1.00 32.66 355 THR A CA 1
ATOM 2606 C C . THR A 1 367 ? 15.837 -14.483 21.486 1.00 26.91 355 THR A C 1
ATOM 2607 O O . THR A 1 367 ? 16.152 -14.242 22.653 1.00 25.73 355 THR A O 1
ATOM 2611 N N . GLY A 1 368 ? 15.749 -15.720 21.010 1.00 25.81 356 GLY A N 1
ATOM 2612 C CA . GLY A 1 368 ? 16.101 -16.869 21.805 1.00 23.39 356 GLY A CA 1
ATOM 2613 C C . GLY A 1 368 ? 17.457 -17.413 21.418 1.00 26.80 356 GLY A C 1
ATOM 2614 O O . GLY A 1 368 ? 17.589 -18.611 21.151 1.00 31.56 356 GLY A O 1
ATOM 2615 N N . GLU A 1 369 ? 18.466 -16.533 21.368 1.00 26.50 357 GLU A N 1
ATOM 2616 C CA . GLU A 1 369 ? 19.870 -16.919 21.202 1.00 32.68 357 GLU A CA 1
ATOM 2617 C C . GLU A 1 369 ? 20.141 -17.534 19.829 1.00 38.96 357 GLU A C 1
ATOM 2618 O O . GLU A 1 369 ? 21.055 -18.354 19.679 1.00 34.77 357 GLU A O 1
ATOM 2624 N N . GLY A 1 370 ? 19.358 -17.106 18.819 1.00 36.77 358 GLY A N 1
ATOM 2625 C CA . GLY A 1 370 ? 19.423 -17.621 17.469 1.00 26.84 358 GLY A CA 1
ATOM 2626 C C . GLY A 1 370 ? 18.571 -18.845 17.231 1.00 28.62 358 GLY A C 1
ATOM 2627 O O . GLY A 1 370 ? 18.517 -19.340 16.100 1.00 33.57 358 GLY A O 1
ATOM 2628 N N . LEU A 1 371 ? 17.906 -19.351 18.255 1.00 25.50 359 LEU A N 1
ATOM 2629 C CA . LEU A 1 371 ? 17.126 -20.571 18.161 1.00 27.44 359 LEU A CA 1
ATOM 2630 C C . LEU A 1 371 ? 15.644 -20.244 17.998 1.00 31.09 359 LEU A C 1
ATOM 2631 O O . LEU A 1 371 ? 15.194 -19.120 18.248 1.00 29.88 359 LEU A O 1
ATOM 2636 N N . GLU A 1 372 ? 14.879 -21.249 17.571 1.00 30.95 360 GLU A N 1
ATOM 2637 C CA . GLU A 1 372 ? 13.480 -21.015 17.226 1.00 34.58 360 GLU A CA 1
ATOM 2638 C C . GLU A 1 372 ? 12.534 -21.283 18.392 1.00 31.72 360 GLU A C 1
ATOM 2639 O O . GLU A 1 372 ? 11.744 -20.414 18.771 1.00 33.87 360 GLU A O 1
ATOM 2645 N N . TRP A 1 373 ? 12.586 -22.485 18.952 1.00 28.50 361 TRP A N 1
ATOM 2646 C CA . TRP A 1 373 ? 11.724 -22.857 20.064 1.00 28.35 361 TRP A CA 1
ATOM 2647 C C . TRP A 1 373 ? 12.454 -22.738 21.393 1.00 29.01 361 TRP A C 1
ATOM 2648 O O . TRP A 1 373 ? 13.663 -22.949 21.478 1.00 32.07 361 TRP A O 1
ATOM 2659 N N . GLY A 1 374 ? 11.690 -22.439 22.447 1.00 31.90 362 GLY A N 1
ATOM 2660 C CA . GLY A 1 374 ? 12.220 -22.381 23.794 1.00 29.63 362 GLY A CA 1
ATOM 2661 C C . GLY A 1 374 ? 11.195 -22.852 24.802 1.00 29.35 362 GLY A C 1
ATOM 2662 O O . GLY A 1 374 ? 10.041 -23.139 24.465 1.00 28.94 362 GLY A O 1
ATOM 2663 N N . VAL A 1 375 ? 11.638 -22.932 26.059 1.00 30.53 363 VAL A N 1
ATOM 2664 C CA . VAL A 1 375 ? 10.776 -23.333 27.167 1.00 26.29 363 VAL A CA 1
ATOM 2665 C C . VAL A 1 375 ? 11.148 -22.532 28.405 1.00 29.48 363 VAL A C 1
ATOM 2666 O O . VAL A 1 375 ? 12.329 -22.273 28.673 1.00 30.57 363 VAL A O 1
ATOM 2670 N N . MET A 1 376 ? 10.128 -22.129 29.153 1.00 29.46 364 MET A N 1
ATOM 2671 C CA . MET A 1 376 ? 10.292 -21.486 30.445 1.00 28.00 364 MET A CA 1
ATOM 2672 C C . MET A 1 376 ? 9.691 -22.394 31.516 1.00 22.93 364 MET A C 1
ATOM 2673 O O . MET A 1 376 ? 8.578 -22.905 31.337 1.00 27.15 364 MET A O 1
ATOM 2678 N N . PHE A 1 377 ? 10.434 -22.617 32.608 1.00 26.44 365 PHE A N 1
ATOM 2679 C CA . PHE A 1 377 ? 9.987 -23.434 33.736 1.00 26.36 365 PHE A CA 1
ATOM 2680 C C . PHE A 1 377 ? 9.961 -22.585 34.996 1.00 23.67 365 PHE A C 1
ATOM 2681 O O . PHE A 1 377 ? 11.009 -22.113 35.441 1.00 25.61 365 PHE A O 1
ATOM 2689 N N . GLY A 1 378 ? 8.777 -22.416 35.583 1.00 27.26 366 GLY A N 1
ATOM 2690 C CA . GLY A 1 378 ? 8.672 -21.936 36.955 1.00 27.81 366 GLY A CA 1
ATOM 2691 C C . GLY A 1 378 ? 8.252 -23.065 37.882 1.00 24.09 366 GLY A C 1
ATOM 2692 O O . GLY A 1 378 ? 7.634 -24.021 37.411 1.00 26.58 366 GLY A O 1
ATOM 2693 N N . PHE A 1 379 ? 8.567 -22.997 39.177 1.00 26.17 367 PHE A N 1
ATOM 2694 C CA . PHE A 1 379 ? 8.164 -24.070 40.083 1.00 24.01 367 PHE A CA 1
ATOM 2695 C C . PHE A 1 379 ? 8.163 -23.544 41.509 1.00 25.83 367 PHE A C 1
ATOM 2696 O O . PHE A 1 379 ? 8.813 -22.546 41.821 1.00 30.19 367 PHE A O 1
ATOM 2704 N N . GLY A 1 380 ? 7.424 -24.234 42.377 1.00 26.40 368 GLY A N 1
ATOM 2705 C CA . GLY A 1 380 ? 7.258 -23.778 43.737 1.00 28.30 368 GLY A CA 1
ATOM 2706 C C . GLY A 1 380 ? 6.431 -24.736 44.564 1.00 27.45 368 GLY A C 1
ATOM 2707 O O . GLY A 1 380 ? 6.327 -25.927 44.247 1.00 28.37 368 GLY A O 1
ATOM 2708 N N . PRO A 1 381 ? 5.811 -24.230 45.634 1.00 27.90 369 PRO A N 1
ATOM 2709 C CA . PRO A 1 381 ? 5.189 -25.129 46.615 1.00 27.95 369 PRO A CA 1
ATOM 2710 C C . PRO A 1 381 ? 4.148 -26.025 45.961 1.00 31.13 369 PRO A C 1
ATOM 2711 O O . PRO A 1 381 ? 3.441 -25.610 45.040 1.00 27.41 369 PRO A O 1
ATOM 2715 N N . GLY A 1 382 ? 4.082 -27.272 46.429 1.00 33.20 370 GLY A N 1
ATOM 2716 C CA . GLY A 1 382 ? 3.193 -28.269 45.844 1.00 34.61 370 GLY A CA 1
ATOM 2717 C C . GLY A 1 382 ? 3.671 -29.722 45.886 1.00 32.95 370 GLY A C 1
ATOM 2718 O O . GLY A 1 382 ? 3.053 -30.551 46.545 1.00 32.36 370 GLY A O 1
ATOM 2719 N N . LEU A 1 383 ? 4.736 -30.068 45.167 1.00 30.15 371 LEU A N 1
ATOM 2720 C CA . LEU A 1 383 ? 5.450 -29.168 44.273 1.00 25.94 371 LEU A CA 1
ATOM 2721 C C . LEU A 1 383 ? 4.683 -28.926 42.982 1.00 26.65 371 LEU A C 1
ATOM 2722 O O . LEU A 1 383 ? 4.134 -29.845 42.396 1.00 28.82 371 LEU A O 1
ATOM 2727 N N . THR A 1 384 ? 4.674 -27.677 42.547 1.00 25.78 372 THR A N 1
ATOM 2728 C CA . THR A 1 384 ? 3.959 -27.256 41.358 1.00 24.33 372 THR A CA 1
ATOM 2729 C C . THR A 1 384 ? 4.964 -26.822 40.306 1.00 27.09 372 THR A C 1
ATOM 2730 O O . THR A 1 384 ? 5.979 -26.192 40.630 1.00 29.02 372 THR A O 1
ATOM 2734 N N . VAL A 1 385 ? 4.685 -27.183 39.053 1.00 28.41 373 VAL A N 1
ATOM 2735 C CA . VAL A 1 385 ? 5.520 -26.844 37.908 1.00 28.24 373 VAL A CA 1
ATOM 2736 C C . VAL A 1 385 ? 4.659 -26.127 36.878 1.00 24.29 373 VAL A C 1
ATOM 2737 O O . VAL A 1 385 ? 3.598 -26.631 36.501 1.00 22.37 373 VAL A O 1
ATOM 2741 N N . GLU A 1 386 ? 5.116 -24.955 36.430 1.00 25.25 374 GLU A N 1
ATOM 2742 C CA . GLU A 1 386 ? 4.506 -24.217 35.327 1.00 26.18 374 GLU A CA 1
ATOM 2743 C C . GLU A 1 386 ? 5.445 -24.273 34.123 1.00 22.78 374 GLU A C 1
ATOM 2744 O O . GLU A 1 386 ? 6.588 -23.820 34.210 1.00 25.23 374 GLU A O 1
ATOM 2750 N N . THR A 1 387 ? 4.959 -24.824 33.006 1.00 31.08 375 THR A N 1
ATOM 2751 C CA . THR A 1 387 ? 5.726 -24.987 31.770 1.00 31.25 375 THR A CA 1
ATOM 2752 C C . THR A 1 387 ? 5.139 -24.071 30.703 1.00 30.00 375 THR A C 1
ATOM 2753 O O . THR A 1 387 ? 3.950 -24.172 30.385 1.00 29.80 375 THR A O 1
ATOM 2757 N N . VAL A 1 388 ? 5.965 -23.196 30.140 1.00 31.02 376 VAL A N 1
ATOM 2758 C CA . VAL A 1 388 ? 5.525 -22.252 29.117 1.00 30.89 376 VAL A CA 1
ATOM 2759 C C . VAL A 1 388 ? 6.357 -22.509 27.867 1.00 30.06 376 VAL A C 1
ATOM 2760 O O . VAL A 1 388 ? 7.574 -22.292 27.871 1.00 28.17 376 VAL A O 1
ATOM 2764 N N . VAL A 1 389 ? 5.709 -22.970 26.801 1.00 32.48 377 VAL A N 1
ATOM 2765 C CA . VAL A 1 389 ? 6.363 -23.140 25.506 1.00 35.28 377 VAL A CA 1
ATOM 2766 C C . VAL A 1 389 ? 6.443 -21.783 24.819 1.00 31.26 377 VAL A C 1
ATOM 2767 O O . VAL A 1 389 ? 5.422 -21.118 24.614 1.00 31.21 377 VAL A O 1
ATOM 2771 N N . LEU A 1 390 ? 7.653 -21.375 24.459 1.00 24.82 378 LEU A N 1
ATOM 2772 C CA . LEU A 1 390 ? 7.873 -20.088 23.828 1.00 26.80 378 LEU A CA 1
ATOM 2773 C C . LEU A 1 390 ? 8.390 -20.267 22.416 1.00 34.12 378 LEU A C 1
ATOM 2774 O O . LEU A 1 390 ? 8.865 -21.335 22.030 1.00 34.54 378 LEU A O 1
ATOM 2779 N N . ARG A 1 391 ? 8.306 -19.187 21.655 1.00 35.80 379 ARG A N 1
ATOM 2780 C CA . ARG A 1 391 ? 8.944 -19.117 20.359 1.00 36.81 379 ARG A CA 1
ATOM 2781 C C . ARG A 1 391 ? 9.605 -17.758 20.202 1.00 28.72 379 ARG A C 1
ATOM 2782 O O . ARG A 1 391 ? 9.025 -16.738 20.583 1.00 30.08 379 ARG A O 1
ATOM 2790 N N . SER A 1 392 ? 10.819 -17.751 19.650 1.00 26.20 380 SER A N 1
ATOM 2791 C CA . SER A 1 392 ? 11.579 -16.525 19.463 1.00 30.33 380 SER A CA 1
ATOM 2792 C C . SER A 1 392 ? 11.065 -15.742 18.250 1.00 28.52 380 SER A C 1
ATOM 2793 O O . SER A 1 392 ? 10.245 -16.220 17.455 1.00 31.90 380 SER A O 1
ATOM 2796 N N . VAL A 1 393 ? 11.546 -14.511 18.114 1.00 30.75 381 VAL A N 1
ATOM 2797 C CA . VAL A 1 393 ? 11.274 -13.707 16.929 1.00 32.66 381 VAL A CA 1
ATOM 2798 C C . VAL A 1 393 ? 12.610 -13.283 16.343 1.00 38.63 381 VAL A C 1
ATOM 2799 O O . VAL A 1 393 ? 13.621 -13.192 17.048 1.00 39.25 381 VAL A O 1
ATOM 2803 N N . ALA A 1 394 ? 12.610 -13.026 15.040 1.00 38.03 382 ALA A N 1
ATOM 2804 C CA . ALA A 1 394 ? 13.851 -12.713 14.350 1.00 35.50 382 ALA A CA 1
ATOM 2805 C C . ALA A 1 394 ? 14.337 -11.309 14.695 1.00 33.97 382 ALA A C 1
ATOM 2806 O O . ALA A 1 394 ? 13.550 -10.360 14.776 1.00 36.26 382 ALA A O 1
ATOM 2808 N N . ILE A 1 395 ? 15.646 -11.186 14.899 1.00 30.30 383 ILE A N 1
ATOM 2809 C CA . ILE A 1 395 ? 16.300 -9.902 15.097 1.00 31.93 383 ILE A CA 1
ATOM 2810 C C . ILE A 1 395 ? 17.570 -9.907 14.261 1.00 36.36 383 ILE A C 1
ATOM 2811 O O . ILE A 1 395 ? 17.805 -10.833 13.475 1.00 38.31 383 ILE A O 1
ATOM 2816 N N . ASN A 1 396 ? 18.397 -8.877 14.426 1.00 40.03 384 ASN A N 1
ATOM 2817 C CA . ASN A 1 396 ? 19.839 -8.997 14.148 1.00 47.59 384 ASN A CA 1
ATOM 2818 C C . ASN A 1 396 ? 20.673 -8.535 15.367 1.00 41.82 384 ASN A C 1
ATOM 2819 O O . ASN A 1 396 ? 21.050 -7.370 15.513 1.00 40.81 384 ASN A O 1
ATOM 2825 N N . GLN B 1 21 ? 79.832 -16.442 9.641 1.00 36.05 9 GLN B N 1
ATOM 2826 C CA . GLN B 1 21 ? 78.853 -17.045 10.554 1.00 35.95 9 GLN B CA 1
ATOM 2827 C C . GLN B 1 21 ? 78.049 -16.005 11.334 1.00 33.16 9 GLN B C 1
ATOM 2828 O O . GLN B 1 21 ? 78.611 -15.069 11.898 1.00 37.20 9 GLN B O 1
ATOM 2834 N N . ALA B 1 22 ? 76.731 -16.205 11.375 1.00 31.90 10 ALA B N 1
ATOM 2835 C CA . ALA B 1 22 ? 75.812 -15.224 11.935 1.00 26.63 10 ALA B CA 1
ATOM 2836 C C . ALA B 1 22 ? 75.993 -15.070 13.441 1.00 28.57 10 ALA B C 1
ATOM 2837 O O . ALA B 1 22 ? 76.233 -16.044 14.164 1.00 30.15 10 ALA B O 1
ATOM 2839 N N . ALA B 1 23 ? 75.835 -13.835 13.917 1.00 30.68 11 ALA B N 1
ATOM 2840 C CA . ALA B 1 23 ? 76.003 -13.505 15.324 1.00 27.68 11 ALA B CA 1
ATOM 2841 C C . ALA B 1 23 ? 74.878 -12.585 15.776 1.00 26.39 11 ALA B C 1
ATOM 2842 O O . ALA B 1 23 ? 74.333 -11.811 14.981 1.00 25.84 11 ALA B O 1
ATOM 2844 N N . VAL B 1 24 ? 74.523 -12.686 17.058 1.00 29.02 12 VAL B N 1
ATOM 2845 C CA . VAL B 1 24 ? 73.654 -11.697 17.691 1.00 29.60 12 VAL B CA 1
ATOM 2846 C C . VAL B 1 24 ? 74.520 -10.517 18.116 1.00 26.73 12 VAL B C 1
ATOM 2847 O O . VAL B 1 24 ? 75.475 -10.684 18.878 1.00 25.33 12 VAL B O 1
ATOM 2851 N N . LEU B 1 25 ? 74.178 -9.324 17.621 1.00 31.06 13 LEU B N 1
ATOM 2852 C CA . LEU B 1 25 ? 74.949 -8.104 17.831 1.00 29.17 13 LEU B CA 1
ATOM 2853 C C . LEU B 1 25 ? 74.323 -7.163 18.844 1.00 26.46 13 LEU B C 1
ATOM 2854 O O . LEU B 1 25 ? 75.005 -6.253 19.322 1.00 31.11 13 LEU B O 1
ATOM 2859 N N . ALA B 1 26 ? 73.040 -7.337 19.138 1.00 27.11 14 ALA B N 1
ATOM 2860 C CA . ALA B 1 26 ? 72.339 -6.524 20.116 1.00 28.71 14 ALA B CA 1
ATOM 2861 C C . ALA B 1 26 ? 71.124 -7.312 20.569 1.00 28.32 14 ALA B C 1
ATOM 2862 O O . ALA B 1 26 ? 70.586 -8.120 19.808 1.00 28.84 14 ALA B O 1
ATOM 2864 N N . ILE B 1 27 ? 70.735 -7.104 21.831 1.00 30.89 15 ILE B N 1
ATOM 2865 C CA . ILE B 1 27 ? 69.498 -7.632 22.417 1.00 26.79 15 ILE B CA 1
ATOM 2866 C C . ILE B 1 27 ? 68.904 -6.542 23.304 1.00 25.18 15 ILE B C 1
ATOM 2867 O O . ILE B 1 27 ? 69.630 -5.873 24.044 1.00 29.06 15 ILE B O 1
ATOM 2872 N N . ALA B 1 28 ? 67.588 -6.360 23.242 1.00 26.62 16 ALA B N 1
ATOM 2873 C CA . ALA B 1 28 ? 66.917 -5.449 24.160 1.00 22.44 16 ALA B CA 1
ATOM 2874 C C . ALA B 1 28 ? 65.475 -5.892 24.328 1.00 24.97 16 ALA B C 1
ATOM 2875 O O . ALA B 1 28 ? 64.934 -6.637 23.505 1.00 25.44 16 ALA B O 1
ATOM 2877 N N . THR B 1 29 ? 64.850 -5.416 25.406 1.00 28.95 17 THR B N 1
ATOM 2878 C CA . THR B 1 29 ? 63.520 -5.874 25.798 1.00 26.87 17 THR B CA 1
ATOM 2879 C C . THR B 1 29 ? 62.660 -4.694 26.250 1.00 25.46 17 THR B C 1
ATOM 2880 O O . THR B 1 29 ? 63.162 -3.607 26.527 1.00 28.76 17 THR B O 1
ATOM 2884 N N . ALA B 1 30 ? 61.348 -4.933 26.326 1.00 22.47 18 ALA B N 1
ATOM 2885 C CA . ALA B 1 30 ? 60.374 -3.979 26.843 1.00 23.78 18 ALA B CA 1
ATOM 2886 C C . ALA B 1 30 ? 59.145 -4.752 27.309 1.00 26.67 18 ALA B C 1
ATOM 2887 O O . ALA B 1 30 ? 58.896 -5.876 26.860 1.00 26.23 18 ALA B O 1
ATOM 2889 N N . ASN B 1 31 ? 58.374 -4.137 28.211 1.00 29.32 19 ASN B N 1
ATOM 2890 C CA . ASN B 1 31 ? 57.132 -4.707 28.740 1.00 25.16 19 ASN B CA 1
ATOM 2891 C C . ASN B 1 31 ? 56.113 -3.598 28.980 1.00 25.55 19 ASN B C 1
ATOM 2892 O O . ASN B 1 31 ? 56.499 -2.448 29.221 1.00 26.78 19 ASN B O 1
ATOM 2897 N N . PRO B 1 32 ? 54.814 -3.909 28.930 1.00 25.47 20 PRO B N 1
ATOM 2898 C CA . PRO B 1 32 ? 53.820 -2.946 29.399 1.00 25.17 20 PRO B CA 1
ATOM 2899 C C . PRO B 1 32 ? 54.103 -2.551 30.834 1.00 29.12 20 PRO B C 1
ATOM 2900 O O . PRO B 1 32 ? 54.648 -3.349 31.618 1.00 27.85 20 PRO B O 1
ATOM 2904 N N . PRO B 1 33 ? 53.767 -1.312 31.223 1.00 32.36 21 PRO B N 1
ATOM 2905 C CA . PRO B 1 33 ? 54.223 -0.810 32.532 1.00 29.64 21 PRO B CA 1
ATOM 2906 C C . PRO B 1 33 ? 53.457 -1.353 33.722 1.00 29.07 21 PRO B C 1
ATOM 2907 O O . PRO B 1 33 ? 53.972 -1.290 34.845 1.00 30.60 21 PRO B O 1
ATOM 2911 N N . ASN B 1 34 ? 52.258 -1.883 33.527 1.00 30.76 22 ASN B N 1
ATOM 2912 C CA . ASN B 1 34 ? 51.437 -2.301 34.651 1.00 31.61 22 ASN B CA 1
ATOM 2913 C C . ASN B 1 34 ? 51.869 -3.670 35.148 1.00 28.56 22 ASN B C 1
ATOM 2914 O O . ASN B 1 34 ? 51.863 -4.646 34.392 1.00 25.85 22 ASN B O 1
ATOM 2919 N N . ILE B 1 35 ? 52.223 -3.732 36.429 1.00 32.39 23 ILE B N 1
ATOM 2920 C CA . ILE B 1 35 ? 52.754 -4.932 37.062 1.00 30.42 23 ILE B CA 1
ATOM 2921 C C . ILE B 1 35 ? 51.655 -5.616 37.864 1.00 27.85 23 ILE B C 1
ATOM 2922 O O . ILE B 1 35 ? 50.962 -4.980 38.667 1.00 30.92 23 ILE B O 1
ATOM 2927 N N . PHE B 1 36 ? 51.522 -6.918 37.669 1.00 23.30 24 PHE B N 1
ATOM 2928 C CA . PHE B 1 36 ? 50.576 -7.740 38.409 1.00 22.12 24 PHE B CA 1
ATOM 2929 C C . PHE B 1 36 ? 51.366 -8.776 39.199 1.00 22.91 24 PHE B C 1
ATOM 2930 O O . PHE B 1 36 ? 51.842 -9.767 38.638 1.00 28.19 24 PHE B O 1
ATOM 2938 N N . TYR B 1 37 ? 51.507 -8.543 40.496 1.00 25.16 25 TYR B N 1
ATOM 2939 C CA . TYR B 1 37 ? 52.166 -9.519 41.347 1.00 26.26 25 TYR B CA 1
ATOM 2940 C C . TYR B 1 37 ? 51.288 -10.750 41.481 1.00 21.06 25 TYR B C 1
ATOM 2941 O O . TYR B 1 37 ? 50.072 -10.651 41.656 1.00 21.72 25 TYR B O 1
ATOM 2950 N N . GLN B 1 38 ? 51.918 -11.922 41.382 1.00 23.26 26 GLN B N 1
ATOM 2951 C CA . GLN B 1 38 ? 51.164 -13.164 41.306 1.00 24.97 26 GLN B CA 1
ATOM 2952 C C . GLN B 1 38 ? 50.404 -13.454 42.601 1.00 23.69 26 GLN B C 1
ATOM 2953 O O . GLN B 1 38 ? 49.323 -14.061 42.561 1.00 22.17 26 GLN B O 1
ATOM 2959 N N . ALA B 1 39 ? 50.947 -13.021 43.751 1.00 25.90 27 ALA B N 1
ATOM 2960 C CA . ALA B 1 39 ? 50.251 -13.193 45.029 1.00 25.00 27 ALA B CA 1
ATOM 2961 C C . ALA B 1 39 ? 48.847 -12.566 45.015 1.00 24.85 27 ALA B C 1
ATOM 2962 O O . ALA B 1 39 ? 47.935 -13.087 45.666 1.00 28.04 27 ALA B O 1
ATOM 2964 N N . ASP B 1 40 ? 48.644 -11.477 44.264 1.00 24.01 28 ASP B N 1
ATOM 2965 C CA . ASP B 1 40 ? 47.370 -10.764 44.211 1.00 26.99 28 ASP B CA 1
ATOM 2966 C C . ASP B 1 40 ? 46.518 -11.158 43.020 1.00 29.33 28 ASP B C 1
ATOM 2967 O O . ASP B 1 40 ? 45.393 -10.666 42.902 1.00 26.29 28 ASP B O 1
ATOM 2972 N N . TYR B 1 41 ? 47.028 -12.001 42.121 1.00 27.27 29 TYR B N 1
ATOM 2973 C CA . TYR B 1 41 ? 46.340 -12.182 40.849 1.00 27.07 29 TYR B CA 1
ATOM 2974 C C . TYR B 1 41 ? 45.049 -12.998 40.945 1.00 23.19 29 TYR B C 1
ATOM 2975 O O . TYR B 1 41 ? 44.082 -12.644 40.269 1.00 21.91 29 TYR B O 1
ATOM 2984 N N . PRO B 1 42 ? 44.966 -14.076 41.737 1.00 23.89 30 PRO B N 1
ATOM 2985 C CA . PRO B 1 42 ? 43.672 -14.771 41.835 1.00 23.75 30 PRO B CA 1
ATOM 2986 C C . PRO B 1 42 ? 42.533 -13.863 42.266 1.00 25.99 30 PRO B C 1
ATOM 2987 O O . PRO B 1 42 ? 41.414 -13.980 41.738 1.00 27.09 30 PRO B O 1
ATOM 2991 N N . ASP B 1 43 ? 42.798 -12.935 43.188 1.00 24.33 31 ASP B N 1
ATOM 2992 C CA . ASP B 1 43 ? 41.773 -11.984 43.600 1.00 24.61 31 ASP B CA 1
ATOM 2993 C C . ASP B 1 43 ? 41.397 -11.056 42.457 1.00 23.76 31 ASP B C 1
ATOM 2994 O O . ASP B 1 43 ? 40.216 -10.840 42.190 1.00 26.29 31 ASP B O 1
ATOM 2999 N N . PHE B 1 44 ? 42.397 -10.477 41.789 1.00 25.26 32 PHE B N 1
ATOM 3000 C CA . PHE B 1 44 ? 42.146 -9.550 40.687 1.00 24.47 32 PHE B CA 1
ATOM 3001 C C . PHE B 1 44 ? 41.367 -10.218 39.553 1.00 23.88 32 PHE B C 1
ATOM 3002 O O . PHE B 1 44 ? 40.359 -9.684 39.075 1.00 24.52 32 PHE B O 1
ATOM 3010 N N . TYR B 1 45 ? 41.828 -11.394 39.120 1.00 23.86 33 TYR B N 1
ATOM 3011 C CA . TYR B 1 45 ? 41.248 -12.095 37.981 1.00 23.70 33 TYR B CA 1
ATOM 3012 C C . TYR B 1 45 ? 39.779 -12.443 38.215 1.00 25.13 33 TYR B C 1
ATOM 3013 O O . TYR B 1 45 ? 38.922 -12.166 37.367 1.00 23.24 33 TYR B O 1
ATOM 3022 N N . PHE B 1 46 ? 39.466 -13.065 39.352 1.00 25.34 34 PHE B N 1
ATOM 3023 C CA . PHE B 1 46 ? 38.072 -13.420 39.605 1.00 24.90 34 PHE B CA 1
ATOM 3024 C C . PHE B 1 46 ? 37.213 -12.194 39.868 1.00 24.59 34 PHE B C 1
ATOM 3025 O O . PHE B 1 46 ? 36.017 -12.217 39.586 1.00 27.82 34 PHE B O 1
ATOM 3033 N N . ARG B 1 47 ? 37.804 -11.107 40.363 1.00 23.23 35 ARG B N 1
ATOM 3034 C CA . ARG B 1 47 ? 37.028 -9.908 40.622 1.00 23.66 35 ARG B CA 1
ATOM 3035 C C . ARG B 1 47 ? 36.704 -9.174 39.327 1.00 23.93 35 ARG B C 1
ATOM 3036 O O . ARG B 1 47 ? 35.547 -8.823 39.090 1.00 26.50 35 ARG B O 1
ATOM 3044 N N . VAL B 1 48 ? 37.687 -8.963 38.448 1.00 23.47 36 VAL B N 1
ATOM 3045 C CA . VAL B 1 48 ? 37.396 -8.203 37.226 1.00 24.25 36 VAL B CA 1
ATOM 3046 C C . VAL B 1 48 ? 36.598 -9.010 36.200 1.00 26.41 36 VAL B C 1
ATOM 3047 O O . VAL B 1 48 ? 36.025 -8.428 35.274 1.00 29.75 36 VAL B O 1
ATOM 3051 N N . THR B 1 49 ? 36.547 -10.327 36.329 1.00 24.57 37 THR B N 1
ATOM 3052 C CA . THR B 1 49 ? 35.649 -11.146 35.540 1.00 25.00 37 THR B CA 1
ATOM 3053 C C . THR B 1 49 ? 34.331 -11.407 36.251 1.00 26.13 37 THR B C 1
ATOM 3054 O O . THR B 1 49 ? 33.540 -12.209 35.760 1.00 25.77 37 THR B O 1
ATOM 3058 N N . LYS B 1 50 ? 34.099 -10.771 37.401 1.00 27.18 38 LYS B N 1
ATOM 3059 C CA . LYS B 1 50 ? 32.863 -10.909 38.174 1.00 27.50 38 LYS B CA 1
ATOM 3060 C C . LYS B 1 50 ? 32.502 -12.377 38.386 1.00 27.83 38 LYS B C 1
ATOM 3061 O O . LYS B 1 50 ? 31.367 -12.809 38.176 1.00 25.44 38 LYS B O 1
ATOM 3067 N N . SER B 1 51 ? 33.497 -13.159 38.800 1.00 26.64 39 SER B N 1
ATOM 3068 C CA . SER B 1 51 ? 33.299 -14.591 38.972 1.00 23.80 39 SER B CA 1
ATOM 3069 C C . SER B 1 51 ? 33.665 -15.068 40.371 1.00 23.99 39 SER B C 1
ATOM 3070 O O . SER B 1 51 ? 33.960 -16.252 40.537 1.00 28.04 39 SER B O 1
ATOM 3073 N N . GLU B 1 52 ? 33.633 -14.187 41.382 1.00 29.75 40 GLU B N 1
ATOM 3074 C CA . GLU B 1 52 ? 34.013 -14.592 42.742 1.00 30.82 40 GLU B CA 1
ATOM 3075 C C . GLU B 1 52 ? 33.134 -15.694 43.306 1.00 33.52 40 GLU B C 1
ATOM 3076 O O . GLU B 1 52 ? 33.532 -16.345 44.277 1.00 34.67 40 GLU B O 1
ATOM 3082 N N . HIS B 1 53 ? 31.936 -15.883 42.766 1.00 33.93 41 HIS B N 1
ATOM 3083 C CA . HIS B 1 53 ? 31.015 -16.875 43.293 1.00 26.37 41 HIS B CA 1
ATOM 3084 C C . HIS B 1 53 ? 31.396 -18.296 42.900 1.00 25.89 41 HIS B C 1
ATOM 3085 O O . HIS B 1 53 ? 30.841 -19.245 43.463 1.00 28.82 41 HIS B O 1
ATOM 3092 N N . MET B 1 54 ? 32.311 -18.469 41.946 1.00 25.34 42 MET B N 1
ATOM 3093 C CA . MET B 1 54 ? 32.866 -19.789 41.635 1.00 26.29 42 MET B CA 1
ATOM 3094 C C . MET B 1 54 ? 33.991 -20.104 42.618 1.00 25.23 42 MET B C 1
ATOM 3095 O O . MET B 1 54 ? 35.182 -20.066 42.295 1.00 25.18 42 MET B O 1
ATOM 3100 N N . THR B 1 55 ? 33.594 -20.431 43.851 1.00 27.31 43 THR B N 1
ATOM 3101 C CA . THR B 1 55 ? 34.577 -20.425 44.934 1.00 27.93 43 THR B CA 1
ATOM 3102 C C . THR B 1 55 ? 35.563 -21.590 44.812 1.00 24.44 43 THR B C 1
ATOM 3103 O O . THR B 1 55 ? 36.768 -21.394 44.971 1.00 23.93 43 THR B O 1
ATOM 3107 N N . GLN B 1 56 ? 35.086 -22.796 44.490 1.00 29.55 44 GLN B N 1
ATOM 3108 C CA . GLN B 1 56 ? 35.995 -23.925 44.285 1.00 27.51 44 GLN B CA 1
ATOM 3109 C C . GLN B 1 56 ? 36.978 -23.653 43.160 1.00 26.82 44 GLN B C 1
ATOM 3110 O O . GLN B 1 56 ? 38.166 -23.978 43.267 1.00 26.59 44 GLN B O 1
ATOM 3116 N N . LEU B 1 57 ? 36.482 -23.109 42.050 1.00 26.43 45 LEU B N 1
ATOM 3117 C CA . LEU B 1 57 ? 37.336 -22.797 40.912 1.00 22.45 45 LEU B CA 1
ATOM 3118 C C . LEU B 1 57 ? 38.399 -21.791 41.301 1.00 22.53 45 LEU B C 1
ATOM 3119 O O . LEU B 1 57 ? 39.556 -21.901 40.879 1.00 22.75 45 LEU B O 1
ATOM 3124 N N . LYS B 1 58 ? 38.037 -20.816 42.129 1.00 23.28 46 LYS B N 1
ATOM 3125 C CA . LYS B 1 58 ? 39.027 -19.844 42.572 1.00 22.96 46 LYS B CA 1
ATOM 3126 C C . LYS B 1 58 ? 40.094 -20.490 43.461 1.00 23.18 46 LYS B C 1
ATOM 3127 O O . LYS B 1 58 ? 41.279 -20.144 43.363 1.00 25.21 46 LYS B O 1
ATOM 3133 N N . ASP B 1 59 ? 39.703 -21.440 44.325 1.00 25.57 47 ASP B N 1
ATOM 3134 C CA . ASP B 1 59 ? 40.698 -22.173 45.119 1.00 25.00 47 ASP B CA 1
ATOM 3135 C C . ASP B 1 59 ? 41.676 -22.919 44.225 1.00 22.97 47 ASP B C 1
ATOM 3136 O O . ASP B 1 59 ? 42.884 -22.936 44.484 1.00 26.32 47 ASP B O 1
ATOM 3141 N N . LYS B 1 60 ? 41.163 -23.568 43.184 1.00 25.12 48 LYS B N 1
ATOM 3142 C CA . LYS B 1 60 ? 42.005 -24.278 42.233 1.00 22.66 48 LYS B CA 1
ATOM 3143 C C . LYS B 1 60 ? 42.938 -23.332 41.488 1.00 25.30 48 LYS B C 1
ATOM 3144 O O . LYS B 1 60 ? 44.099 -23.671 41.233 1.00 24.56 48 LYS B O 1
ATOM 3150 N N . PHE B 1 61 ? 42.453 -22.142 41.120 1.00 23.23 49 PHE B N 1
ATOM 3151 C CA . PHE B 1 61 ? 43.301 -21.178 40.420 1.00 22.33 49 PHE B CA 1
ATOM 3152 C C . PHE B 1 61 ? 44.378 -20.597 41.338 1.00 24.11 49 PHE B C 1
ATOM 3153 O O . PHE B 1 61 ? 45.499 -20.325 40.885 1.00 23.74 49 PHE B O 1
ATOM 3161 N N . LYS B 1 62 ? 44.051 -20.372 42.624 1.00 24.76 50 LYS B N 1
ATOM 3162 C CA . LYS B 1 62 ? 45.063 -19.964 43.601 1.00 20.72 50 LYS B CA 1
ATOM 3163 C C . LYS B 1 62 ? 46.198 -20.965 43.676 1.00 22.46 50 LYS B C 1
ATOM 3164 O O . LYS B 1 62 ? 47.367 -20.571 43.724 1.00 23.12 50 LYS B O 1
ATOM 3170 N N . ARG B 1 63 ? 45.875 -22.265 43.722 1.00 23.79 51 ARG B N 1
ATOM 3171 C CA . ARG B 1 63 ? 46.915 -23.289 43.787 1.00 24.23 51 ARG B CA 1
ATOM 3172 C C . ARG B 1 63 ? 47.751 -23.293 42.517 1.00 31.24 51 ARG B C 1
ATOM 3173 O O . ARG B 1 63 ? 48.973 -23.489 42.575 1.00 30.59 51 ARG B O 1
ATOM 3181 N N . MET B 1 64 ? 47.105 -23.095 41.362 1.00 27.18 52 MET B N 1
ATOM 3182 C CA . MET B 1 64 ? 47.839 -23.001 40.108 1.00 26.61 52 MET B CA 1
ATOM 3183 C C . MET B 1 64 ? 48.801 -21.825 40.119 1.00 26.49 52 MET B C 1
ATOM 3184 O O . MET B 1 64 ? 49.953 -21.954 39.695 1.00 25.96 52 MET B O 1
ATOM 3189 N N . CYS B 1 65 ? 48.349 -20.667 40.589 1.00 22.72 53 CYS B N 1
ATOM 3190 C CA . CYS B 1 65 ? 49.251 -19.521 40.703 1.00 23.87 53 CYS B CA 1
ATOM 3191 C C . CYS B 1 65 ? 50.352 -19.760 41.740 1.00 24.71 53 CYS B C 1
ATOM 3192 O O . CYS B 1 65 ? 51.516 -19.398 41.513 1.00 25.10 53 CYS B O 1
ATOM 3195 N N . GLU B 1 66 ? 50.022 -20.383 42.876 1.00 23.37 54 GLU B N 1
ATOM 3196 C CA . GLU B 1 66 ? 51.026 -20.617 43.913 1.00 25.48 54 GLU B CA 1
ATOM 3197 C C . GLU B 1 66 ? 52.110 -21.597 43.471 1.00 29.61 54 GLU B C 1
ATOM 3198 O O . GLU B 1 66 ? 53.234 -21.546 43.996 1.00 30.95 54 GLU B O 1
ATOM 3204 N N . LYS B 1 67 ? 51.817 -22.456 42.495 1.00 24.96 55 LYS B N 1
ATOM 3205 C CA . LYS B 1 67 ? 52.791 -23.405 41.969 1.00 25.96 55 LYS B CA 1
ATOM 3206 C C . LYS B 1 67 ? 53.500 -22.909 40.708 1.00 22.78 55 LYS B C 1
ATOM 3207 O O . LYS B 1 67 ? 54.401 -23.595 40.212 1.00 23.26 55 LYS B O 1
ATOM 3213 N N . SER B 1 68 ? 53.144 -21.728 40.192 1.00 21.47 56 SER B N 1
ATOM 3214 C CA . SER B 1 68 ? 53.653 -21.274 38.900 1.00 21.35 56 SER B CA 1
ATOM 3215 C C . SER B 1 68 ? 55.101 -20.813 38.943 1.00 21.19 56 SER B C 1
ATOM 3216 O O . SER B 1 68 ? 55.732 -20.737 37.885 1.00 20.51 56 SER B O 1
ATOM 3219 N N . MET B 1 69 ? 55.623 -20.469 40.126 1.00 22.75 57 MET B N 1
ATOM 3220 C CA . MET B 1 69 ? 56.975 -19.923 40.265 1.00 20.96 57 MET B CA 1
ATOM 3221 C C . MET B 1 69 ? 57.121 -18.599 39.505 1.00 20.78 57 MET B C 1
ATOM 3222 O O . MET B 1 69 ? 58.220 -18.213 39.094 1.00 19.69 57 MET B O 1
ATOM 3227 N N . ILE B 1 70 ? 56.000 -17.896 39.336 1.00 21.03 58 ILE B N 1
ATOM 3228 C CA . ILE B 1 70 ? 55.946 -16.564 38.736 1.00 20.94 58 ILE B CA 1
ATOM 3229 C C . ILE B 1 70 ? 55.722 -15.562 39.859 1.00 20.10 58 ILE B C 1
ATOM 3230 O O . ILE B 1 70 ? 54.757 -15.685 40.623 1.00 21.85 58 ILE B O 1
ATOM 3235 N N . ARG B 1 71 ? 56.609 -14.573 39.968 1.00 19.02 59 ARG B N 1
ATOM 3236 C CA . ARG B 1 71 ? 56.456 -13.557 41.002 1.00 19.57 59 ARG B CA 1
ATOM 3237 C C . ARG B 1 71 ? 55.653 -12.361 40.512 1.00 20.69 59 ARG B C 1
ATOM 3238 O O . ARG B 1 71 ? 54.850 -11.798 41.264 1.00 22.53 59 ARG B O 1
ATOM 3246 N N . LYS B 1 72 ? 55.825 -11.974 39.254 1.00 21.07 60 LYS B N 1
ATOM 3247 C CA . LYS B 1 72 ? 55.046 -10.864 38.738 1.00 24.13 60 LYS B CA 1
ATOM 3248 C C . LYS B 1 72 ? 54.945 -10.991 37.226 1.00 22.09 60 LYS B C 1
ATOM 3249 O O . LYS B 1 72 ? 55.708 -11.724 36.589 1.00 19.59 60 LYS B O 1
ATOM 3255 N N . ARG B 1 73 ? 53.977 -10.276 36.667 1.00 23.47 61 ARG B N 1
ATOM 3256 C CA . ARG B 1 73 ? 53.803 -10.202 35.224 1.00 22.61 61 ARG B CA 1
ATOM 3257 C C . ARG B 1 73 ? 53.450 -8.776 34.832 1.00 24.00 61 ARG B C 1
ATOM 3258 O O . ARG B 1 73 ? 52.834 -8.032 35.595 1.00 26.70 61 ARG B O 1
ATOM 3266 N N . HIS B 1 74 ? 53.903 -8.396 33.649 1.00 25.48 62 HIS B N 1
ATOM 3267 C CA . HIS B 1 74 ? 53.541 -7.135 33.026 1.00 26.20 62 HIS B CA 1
ATOM 3268 C C . HIS B 1 74 ? 52.438 -7.407 32.024 1.00 22.11 62 HIS B C 1
ATOM 3269 O O . HIS B 1 74 ? 52.534 -8.344 31.227 1.00 24.67 62 HIS B O 1
ATOM 3276 N N . MET B 1 75 ? 51.388 -6.607 32.074 1.00 23.40 63 MET B N 1
ATOM 3277 C CA . MET B 1 75 ? 50.247 -6.891 31.224 1.00 26.40 63 MET B CA 1
ATOM 3278 C C . MET B 1 75 ? 49.607 -5.600 30.746 1.00 25.41 63 MET B C 1
ATOM 3279 O O . MET B 1 75 ? 49.436 -4.652 31.523 1.00 25.56 63 MET B O 1
ATOM 3284 N N . TYR B 1 76 ? 49.307 -5.562 29.441 1.00 25.65 64 TYR B N 1
ATOM 3285 C CA . TYR B 1 76 ? 48.597 -4.428 28.868 1.00 26.76 64 TYR B CA 1
ATOM 3286 C C . TYR B 1 76 ? 47.149 -4.386 29.346 1.00 26.35 64 TYR B C 1
ATOM 3287 O O . TYR B 1 7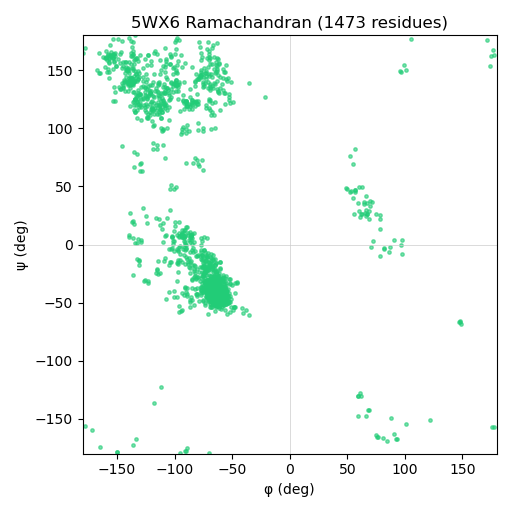6 ? 46.588 -3.301 29.540 1.00 27.74 64 TYR B O 1
ATOM 3296 N N . LEU B 1 77 ? 46.534 -5.546 29.548 1.00 28.25 65 LEU B N 1
ATOM 3297 C CA . LEU B 1 77 ? 45.119 -5.629 29.898 1.00 29.73 65 LEU B CA 1
ATOM 3298 C C . LEU B 1 77 ? 44.951 -5.335 31.384 1.00 33.44 65 LEU B C 1
ATOM 3299 O O . LEU B 1 77 ? 45.139 -6.212 32.233 1.00 37.41 65 LEU B O 1
ATOM 3304 N N . THR B 1 78 ? 44.586 -4.092 31.694 1.00 29.88 66 THR B N 1
ATOM 3305 C CA . THR B 1 78 ? 44.308 -3.635 33.043 1.00 28.10 66 THR B CA 1
ATOM 3306 C C . THR B 1 78 ? 42.805 -3.701 33.297 1.00 33.19 66 THR B C 1
ATOM 3307 O O . THR B 1 78 ? 42.012 -4.019 32.404 1.00 31.72 66 THR B O 1
ATOM 3311 N N . GLU B 1 79 ? 42.401 -3.392 34.534 1.00 35.20 67 GLU B N 1
ATOM 3312 C CA . GLU B 1 79 ? 40.973 -3.322 34.826 1.00 31.35 67 GLU B CA 1
ATOM 3313 C C . GLU B 1 79 ? 40.306 -2.215 34.017 1.00 29.05 67 GLU B C 1
ATOM 3314 O O . GLU B 1 79 ? 39.167 -2.375 33.568 1.00 29.82 67 GLU B O 1
ATOM 3320 N N . ASP B 1 80 ? 41.010 -1.092 33.805 1.00 28.48 68 ASP B N 1
ATOM 3321 C CA . ASP B 1 80 ? 40.463 -0.011 32.984 1.00 36.35 68 ASP B CA 1
ATOM 3322 C C . ASP B 1 80 ? 40.199 -0.480 31.558 1.00 32.51 68 ASP B C 1
ATOM 3323 O O . ASP B 1 80 ? 39.152 -0.165 30.977 1.00 33.15 68 ASP B O 1
ATOM 3328 N N . VAL B 1 81 ? 41.134 -1.240 30.982 1.00 28.64 69 VAL B N 1
ATOM 3329 C CA . VAL B 1 81 ? 40.969 -1.742 29.622 1.00 28.56 69 VAL B CA 1
ATOM 3330 C C . VAL B 1 81 ? 39.783 -2.694 29.545 1.00 28.93 69 VAL B C 1
ATOM 3331 O O . VAL B 1 81 ? 39.014 -2.666 28.575 1.00 29.20 69 VAL B O 1
ATOM 3335 N N . ILE B 1 82 ? 39.598 -3.538 30.567 1.00 27.41 70 ILE B N 1
ATOM 3336 C CA . ILE B 1 82 ? 38.468 -4.464 30.547 1.00 25.67 70 ILE B CA 1
ATOM 3337 C C . ILE B 1 82 ? 37.155 -3.705 30.676 1.00 30.07 70 ILE B C 1
ATOM 3338 O O . ILE B 1 82 ? 36.171 -4.029 30.003 1.00 34.01 70 ILE B O 1
ATOM 3343 N N . LYS B 1 83 ? 37.119 -2.664 31.508 1.00 29.50 71 LYS B N 1
ATOM 3344 C CA . LYS B 1 83 ? 35.895 -1.876 31.613 1.00 27.57 71 LYS B CA 1
ATOM 3345 C C . LYS B 1 83 ? 35.571 -1.160 30.309 1.00 29.07 71 LYS B C 1
ATOM 3346 O O . LYS B 1 83 ? 34.394 -0.971 29.991 1.00 38.55 71 LYS B O 1
ATOM 3352 N N . GLU B 1 84 ? 36.587 -0.756 29.540 1.00 30.75 72 GLU B N 1
ATOM 3353 C CA . GLU B 1 84 ? 36.342 -0.129 28.242 1.00 32.27 72 GLU B CA 1
ATOM 3354 C C . GLU B 1 84 ? 35.915 -1.137 27.177 1.00 33.14 72 GLU B C 1
ATOM 3355 O O . GLU B 1 84 ? 35.271 -0.747 26.197 1.00 31.43 72 GLU B O 1
ATOM 3361 N N . ASN B 1 85 ? 36.274 -2.410 27.341 1.00 32.01 73 ASN B N 1
ATOM 3362 C CA . ASN B 1 85 ? 35.940 -3.480 26.400 1.00 29.54 73 ASN B CA 1
ATOM 3363 C C . ASN B 1 85 ? 35.347 -4.636 27.190 1.00 27.76 73 ASN B C 1
ATOM 3364 O O . ASN B 1 85 ? 35.962 -5.702 27.320 1.00 27.90 73 ASN B O 1
ATOM 3369 N N . PRO B 1 86 ? 34.140 -4.456 27.730 1.00 28.94 74 PRO B N 1
ATOM 3370 C CA . PRO B 1 86 ? 33.646 -5.386 28.771 1.00 28.51 74 PRO B CA 1
ATOM 3371 C C . PRO B 1 86 ? 33.502 -6.829 28.327 1.00 31.73 74 PRO B C 1
ATOM 3372 O O . PRO B 1 86 ? 33.599 -7.719 29.178 1.00 30.90 74 PRO B O 1
ATOM 3376 N N . ASN B 1 87 ? 33.238 -7.096 27.039 1.00 31.63 75 ASN B N 1
ATOM 3377 C CA . ASN B 1 87 ? 33.068 -8.479 26.594 1.00 23.02 75 ASN B CA 1
ATOM 3378 C C . ASN B 1 87 ? 34.359 -9.280 26.704 1.00 22.09 75 ASN B C 1
ATOM 3379 O O . ASN B 1 87 ? 34.311 -10.514 26.732 1.00 24.12 75 ASN B O 1
ATOM 3384 N N . ILE B 1 88 ? 35.511 -8.612 26.783 1.00 21.74 76 ILE B N 1
ATOM 3385 C CA . ILE B 1 88 ? 36.743 -9.349 27.016 1.00 24.79 76 ILE B CA 1
ATOM 3386 C C . ILE B 1 88 ? 36.657 -10.119 28.332 1.00 25.43 76 ILE B C 1
ATOM 3387 O O . ILE B 1 88 ? 37.187 -11.230 28.449 1.00 26.04 76 ILE B O 1
ATOM 3392 N N . GLY B 1 89 ? 35.946 -9.579 29.319 1.00 28.20 77 GLY B N 1
ATOM 3393 C CA . GLY B 1 89 ? 35.773 -10.234 30.594 1.00 26.60 77 GLY B CA 1
ATOM 3394 C C . GLY B 1 89 ? 34.537 -11.091 30.762 1.00 24.12 77 GLY B C 1
ATOM 3395 O O . GLY B 1 89 ? 34.267 -11.523 31.887 1.00 28.53 77 GLY B O 1
ATOM 3396 N N . ILE B 1 90 ? 33.789 -11.365 29.695 1.00 27.60 78 ILE B N 1
ATOM 3397 C CA . ILE B 1 90 ? 32.544 -12.139 29.758 1.00 28.72 78 ILE B CA 1
ATOM 3398 C C . ILE B 1 90 ? 32.749 -13.394 28.927 1.00 27.84 78 ILE B C 1
ATOM 3399 O O . ILE B 1 90 ? 32.858 -13.310 27.698 1.00 27.02 78 ILE B O 1
ATOM 3404 N N . LEU B 1 91 ? 32.792 -14.555 29.580 1.00 24.04 79 LEU B N 1
ATOM 3405 C CA . LEU B 1 91 ? 33.095 -15.781 28.852 1.00 25.93 79 LEU B CA 1
ATOM 3406 C C . LEU B 1 91 ? 32.104 -15.992 27.710 1.00 29.02 79 LEU B C 1
ATOM 3407 O O . LEU B 1 91 ? 30.889 -15.879 27.891 1.00 28.95 79 LEU B O 1
ATOM 3412 N N . ASN B 1 92 ? 32.645 -16.265 26.524 1.00 29.02 80 ASN B N 1
ATOM 3413 C CA . ASN B 1 92 ? 31.930 -16.558 25.287 1.00 29.49 80 ASN B CA 1
ATOM 3414 C C . ASN B 1 92 ? 31.243 -15.345 24.665 1.00 27.04 80 ASN B C 1
ATOM 3415 O O . ASN B 1 92 ? 30.574 -15.505 23.630 1.00 28.96 80 ASN B O 1
ATOM 3420 N N . ALA B 1 93 ? 31.379 -14.142 25.234 1.00 25.25 81 ALA B N 1
ATOM 3421 C CA . ALA B 1 93 ? 30.837 -12.957 24.576 1.00 27.49 81 ALA B CA 1
ATOM 3422 C C . ALA B 1 93 ? 31.694 -12.584 23.361 1.00 27.89 81 ALA B C 1
ATOM 3423 O O . ALA B 1 93 ? 32.899 -12.830 23.346 1.00 28.19 81 ALA B O 1
ATOM 3425 N N . PRO B 1 94 ? 31.093 -11.998 22.311 1.00 30.91 82 PRO B N 1
ATOM 3426 C CA . PRO B 1 94 ? 31.906 -11.580 21.159 1.00 27.76 82 PRO B CA 1
ATOM 3427 C C . PRO B 1 94 ? 32.846 -10.434 21.515 1.00 27.25 82 PRO B C 1
ATOM 3428 O O . PRO B 1 94 ? 32.413 -9.327 21.841 1.00 30.40 82 PRO B O 1
ATOM 3432 N N . SER B 1 95 ? 34.147 -10.694 21.483 1.00 25.35 83 SER B N 1
ATOM 3433 C CA . SER B 1 95 ? 35.134 -9.701 21.891 1.00 24.29 83 SER B CA 1
ATOM 3434 C C . SER B 1 95 ? 36.300 -9.658 20.910 1.00 28.40 83 SER B C 1
ATOM 3435 O O . SER B 1 95 ? 37.276 -8.941 21.155 1.00 27.22 83 SER B O 1
ATOM 3438 N N . PHE B 1 96 ? 36.219 -10.405 19.802 1.00 27.97 84 PHE B N 1
ATOM 3439 C CA . PHE B 1 96 ? 37.343 -10.513 18.877 1.00 24.49 84 PHE B CA 1
ATOM 3440 C C . PHE B 1 96 ? 37.671 -9.178 18.216 1.00 24.36 84 PHE B C 1
ATOM 3441 O O . PHE B 1 96 ? 38.850 -8.837 18.080 1.00 23.45 84 PHE B O 1
ATOM 3449 N N . ASN B 1 97 ? 36.651 -8.418 17.782 1.00 23.65 85 ASN B N 1
ATOM 3450 C CA . ASN B 1 97 ? 36.901 -7.095 17.197 1.00 23.48 85 ASN B CA 1
ATOM 3451 C C . ASN B 1 97 ? 37.593 -6.171 18.199 1.00 23.14 85 ASN B C 1
ATOM 3452 O O . ASN B 1 97 ? 38.552 -5.466 17.853 1.00 23.86 85 ASN B O 1
ATOM 3457 N N . ALA B 1 98 ? 37.101 -6.147 19.444 1.00 23.24 86 ALA B N 1
ATOM 3458 C CA . ALA B 1 98 ? 37.717 -5.312 20.479 1.00 27.44 86 ALA B CA 1
ATOM 3459 C C . ALA B 1 98 ? 39.182 -5.687 20.713 1.00 27.35 86 ALA B C 1
ATOM 3460 O O . ALA B 1 98 ? 40.050 -4.811 20.817 1.00 26.03 86 ALA B O 1
ATOM 3462 N N . ARG B 1 99 ? 39.478 -6.984 20.800 1.00 23.37 87 ARG B N 1
ATOM 3463 C CA . ARG B 1 99 ? 40.855 -7.411 21.008 1.00 21.07 87 ARG B CA 1
ATOM 3464 C C . ARG B 1 99 ? 41.732 -7.053 19.813 1.00 24.61 87 ARG B C 1
ATOM 3465 O O . ARG B 1 99 ? 42.861 -6.570 19.987 1.00 24.75 87 ARG B O 1
ATOM 3473 N N . GLN B 1 100 ? 41.233 -7.292 18.594 1.00 24.98 88 GLN B N 1
ATOM 3474 C CA . GLN B 1 100 ? 41.988 -6.985 17.379 1.00 21.30 88 GLN B CA 1
ATOM 3475 C C . GLN B 1 100 ? 42.350 -5.504 17.302 1.00 25.66 88 GLN B C 1
ATOM 3476 O O . GLN B 1 100 ? 43.502 -5.150 17.027 1.00 27.64 88 GLN B O 1
ATOM 3482 N N . GLU B 1 101 ? 41.364 -4.625 17.512 1.00 26.10 89 GLU B N 1
ATOM 3483 C CA . GLU B 1 101 ? 41.626 -3.189 17.482 1.00 27.96 89 GLU B CA 1
ATOM 3484 C C . GLU B 1 101 ? 42.738 -2.794 18.458 1.00 30.74 89 GLU B C 1
ATOM 3485 O O . GLU B 1 101 ? 43.629 -2.009 18.108 1.00 31.60 89 GLU B O 1
ATOM 3491 N N . ILE B 1 102 ? 42.719 -3.343 19.676 1.00 27.51 90 ILE B N 1
ATOM 3492 C CA . ILE B 1 102 ? 43.784 -3.058 20.637 1.00 27.84 90 ILE B CA 1
ATOM 3493 C C . ILE B 1 102 ? 45.136 -3.531 20.106 1.00 27.33 90 ILE B C 1
ATOM 3494 O O . ILE B 1 102 ? 46.123 -2.788 20.120 1.00 26.45 90 ILE B O 1
ATOM 3499 N N . MET B 1 103 ? 45.202 -4.764 19.617 1.00 27.69 91 MET B N 1
ATOM 3500 C CA . MET B 1 103 ? 46.495 -5.386 19.350 1.00 25.21 91 MET B CA 1
ATOM 3501 C C . MET B 1 103 ? 47.148 -4.887 18.070 1.00 27.71 91 MET B C 1
ATOM 3502 O O . MET B 1 103 ? 48.378 -4.784 18.007 1.00 26.47 91 MET B O 1
ATOM 3507 N N . VAL B 1 104 ? 46.361 -4.620 17.028 1.00 29.46 92 VAL B N 1
ATOM 3508 C CA . VAL B 1 104 ? 46.936 -4.161 15.764 1.00 31.27 92 VAL B CA 1
ATOM 3509 C C . VAL B 1 104 ? 47.737 -2.877 15.974 1.00 28.60 92 VAL B C 1
ATOM 3510 O O . VAL B 1 104 ? 48.765 -2.664 15.319 1.00 32.15 92 VAL B O 1
ATOM 3514 N N . GLU B 1 105 ? 47.334 -2.045 16.934 1.00 24.50 93 GLU B N 1
ATOM 3515 C CA . GLU B 1 105 ? 48.063 -0.830 17.301 1.00 26.50 93 GLU B CA 1
ATOM 3516 C C . GLU B 1 105 ? 49.167 -1.072 18.337 1.00 30.81 93 GLU B C 1
ATOM 3517 O O . GLU B 1 105 ? 50.306 -0.621 18.150 1.00 29.70 93 GLU B O 1
ATOM 3523 N N . GLU B 1 106 ? 48.851 -1.768 19.442 1.00 25.99 94 GLU B N 1
ATOM 3524 C CA . GLU B 1 106 ? 49.750 -1.814 20.598 1.00 26.37 94 GLU B CA 1
ATOM 3525 C C . GLU B 1 106 ? 50.913 -2.785 20.435 1.00 24.31 94 GLU B C 1
ATOM 3526 O O . GLU B 1 106 ? 51.943 -2.593 21.094 1.00 25.81 94 GLU B O 1
ATOM 3532 N N . VAL B 1 107 ? 50.781 -3.805 19.586 1.00 22.01 95 VAL B N 1
ATOM 3533 C CA . VAL B 1 107 ? 51.847 -4.781 19.368 1.00 22.24 95 VAL B CA 1
ATOM 3534 C C . VAL B 1 107 ? 53.019 -4.107 18.652 1.00 25.72 95 VAL B C 1
ATOM 3535 O O . VAL B 1 107 ? 54.158 -4.215 19.144 1.00 28.33 95 VAL B O 1
ATOM 3539 N N . PRO B 1 108 ? 52.827 -3.388 17.529 1.00 29.54 96 PRO B N 1
ATOM 3540 C CA . PRO B 1 108 ? 53.977 -2.663 16.954 1.00 30.38 96 PRO B CA 1
ATOM 3541 C C . PRO B 1 108 ? 54.528 -1.551 17.844 1.00 29.03 96 PRO B C 1
ATOM 3542 O O . PRO B 1 108 ? 55.741 -1.307 17.803 1.00 25.24 96 PRO B O 1
ATOM 3546 N N . LYS B 1 109 ? 53.693 -0.881 18.651 1.00 29.99 97 LYS B N 1
ATOM 3547 C CA . LYS B 1 109 ? 54.198 0.153 19.559 1.00 27.87 97 LYS B CA 1
ATOM 3548 C C . LYS B 1 109 ? 55.183 -0.421 20.567 1.00 22.73 97 LYS B C 1
ATOM 3549 O O . LYS B 1 109 ? 56.253 0.149 20.796 1.00 28.53 97 LYS B O 1
ATOM 3555 N N . LEU B 1 110 ? 54.834 -1.546 21.193 1.00 23.27 98 LEU B N 1
ATOM 3556 C CA . LEU B 1 110 ? 55.733 -2.155 22.163 1.00 23.86 98 LEU B CA 1
ATOM 3557 C C . LEU B 1 110 ? 56.975 -2.723 21.479 1.00 26.04 98 LEU B C 1
ATOM 3558 O O . LEU B 1 110 ? 58.064 -2.722 22.068 1.00 24.75 98 LEU B O 1
ATOM 3563 N N . GLY B 1 111 ? 56.834 -3.188 20.234 1.00 25.73 99 GLY B N 1
ATOM 3564 C CA . GLY B 1 111 ? 57.987 -3.679 19.500 1.00 26.12 99 GLY B CA 1
ATOM 3565 C C . GLY B 1 111 ? 58.992 -2.587 19.189 1.00 27.15 99 GLY B C 1
ATOM 3566 O O . GLY B 1 111 ? 60.202 -2.822 19.223 1.00 27.11 99 GLY B O 1
ATOM 3567 N N . LYS B 1 112 ? 58.509 -1.377 18.889 1.00 25.29 100 LYS B N 1
ATOM 3568 C CA . LYS B 1 112 ? 59.422 -0.271 18.599 1.00 26.35 100 LYS B CA 1
ATOM 3569 C C . LYS B 1 112 ? 60.275 0.106 19.807 1.00 23.73 100 LYS B C 1
ATOM 3570 O O . LYS B 1 112 ? 61.437 0.491 19.645 1.00 26.55 100 LYS B O 1
ATOM 3576 N N . GLU B 1 113 ? 59.727 -0.009 21.020 1.00 22.67 101 GLU B N 1
ATOM 3577 C CA . GLU B 1 113 ? 60.490 0.321 22.226 1.00 28.12 101 GLU B CA 1
ATOM 3578 C C . GLU B 1 113 ? 61.683 -0.613 22.422 1.00 28.20 101 GLU B C 1
ATOM 3579 O O . GLU B 1 113 ? 62.779 -0.164 22.779 1.00 28.64 101 GLU B O 1
ATOM 3585 N N . ALA B 1 114 ? 61.483 -1.919 22.224 1.00 28.13 102 ALA B N 1
ATOM 3586 C CA . ALA B 1 114 ? 62.597 -2.862 22.297 1.00 26.41 102 ALA B CA 1
ATOM 3587 C C . ALA B 1 114 ? 63.580 -2.655 21.147 1.00 26.64 102 ALA B C 1
ATOM 3588 O O . ALA B 1 114 ? 64.799 -2.669 21.353 1.00 26.81 102 ALA B O 1
ATOM 3590 N N . ALA B 1 115 ? 63.067 -2.449 19.932 1.00 26.81 103 ALA B N 1
ATOM 3591 C CA . ALA B 1 115 ? 63.929 -2.321 18.761 1.00 25.70 103 ALA B CA 1
ATOM 3592 C C . ALA B 1 115 ? 64.798 -1.073 18.830 1.00 23.23 103 ALA B C 1
ATOM 3593 O O . ALA B 1 115 ? 65.960 -1.102 18.417 1.00 28.26 103 ALA B O 1
ATOM 3595 N N . LEU B 1 116 ? 64.247 0.044 19.317 1.00 24.49 104 LEU B N 1
ATOM 3596 C CA . LEU B 1 116 ? 65.046 1.257 19.449 1.00 28.54 104 LEU B CA 1
ATOM 3597 C C . LEU B 1 116 ? 66.220 1.048 20.402 1.00 30.29 104 LEU B C 1
ATOM 3598 O O . LEU B 1 116 ? 67.314 1.584 20.188 1.00 27.79 104 LEU B O 1
ATOM 3603 N N . LYS B 1 117 ? 66.017 0.269 21.459 1.00 30.44 105 LYS B N 1
ATOM 3604 C CA . LYS B 1 117 ? 67.112 0.024 22.385 1.00 28.78 105 LYS B CA 1
ATOM 3605 C C . LYS B 1 117 ? 68.145 -0.925 21.788 1.00 27.67 105 LYS B C 1
ATOM 3606 O O . LYS B 1 117 ? 69.349 -0.746 22.011 1.00 34.19 105 LYS B O 1
ATOM 3612 N N . ALA B 1 118 ? 67.701 -1.925 21.013 1.00 27.71 106 ALA B N 1
ATOM 3613 C CA . ALA B 1 118 ? 68.643 -2.854 20.388 1.00 23.92 106 ALA B CA 1
ATOM 3614 C C . ALA B 1 118 ? 69.491 -2.149 19.331 1.00 29.52 106 ALA B C 1
ATOM 3615 O O . ALA B 1 118 ? 70.693 -2.412 19.213 1.00 27.20 106 ALA B O 1
ATOM 3617 N N . ILE B 1 119 ? 68.889 -1.227 18.573 1.00 29.08 107 ILE B N 1
ATOM 3618 C CA . ILE B 1 119 ? 69.636 -0.466 17.575 1.00 27.23 107 ILE B CA 1
ATOM 3619 C C . ILE B 1 119 ? 70.647 0.449 18.248 1.00 30.97 107 ILE B C 1
ATOM 3620 O O . ILE B 1 119 ? 71.764 0.640 17.751 1.00 34.05 107 ILE B O 1
ATOM 3625 N N . LYS B 1 120 ? 70.272 1.032 19.387 1.00 31.29 108 LYS B N 1
ATOM 3626 C CA . LYS B 1 120 ? 71.196 1.886 20.116 1.00 30.86 108 LYS B CA 1
ATOM 3627 C C . LYS B 1 120 ? 72.384 1.084 20.618 1.00 36.23 108 LYS B C 1
ATOM 3628 O O . LYS B 1 120 ? 73.531 1.540 20.529 1.00 38.91 108 LYS B O 1
ATOM 3634 N N . GLU B 1 121 ? 72.136 -0.125 21.129 1.00 33.07 109 GLU B N 1
ATOM 3635 C CA . GLU B 1 121 ? 73.244 -0.990 21.525 1.00 34.48 109 GLU B CA 1
ATOM 3636 C C . GLU B 1 121 ? 74.100 -1.367 20.321 1.00 32.19 109 GLU B C 1
ATOM 3637 O O . GLU B 1 121 ? 75.332 -1.308 20.374 1.00 34.47 109 GLU B O 1
ATOM 3643 N N . TRP B 1 122 ? 73.458 -1.781 19.232 1.00 28.61 110 TRP B N 1
ATOM 3644 C CA . TRP B 1 122 ? 74.167 -2.108 17.999 1.00 30.41 110 TRP B CA 1
ATOM 3645 C C . TRP B 1 122 ? 75.066 -0.961 17.550 1.00 34.12 110 TRP B C 1
ATOM 3646 O O . TRP B 1 122 ? 76.240 -1.162 17.207 1.00 32.33 110 TRP B O 1
ATOM 3657 N N . GLY B 1 123 ? 74.525 0.255 17.540 1.00 33.37 111 GLY B N 1
ATOM 3658 C CA . GLY B 1 123 ? 75.319 1.444 17.349 1.00 33.75 111 GLY B CA 1
ATOM 3659 C C . GLY B 1 123 ? 75.344 1.990 15.945 1.00 40.98 111 GLY B C 1
ATOM 3660 O O . GLY B 1 123 ? 76.061 2.967 15.699 1.00 45.89 111 GLY B O 1
ATOM 3661 N N . GLN B 1 124 ? 74.591 1.400 15.022 1.00 40.73 112 GLN B N 1
ATOM 3662 C CA . GLN B 1 124 ? 74.517 1.795 13.623 1.00 38.80 112 GLN B CA 1
ATOM 3663 C C . GLN B 1 124 ? 73.187 2.476 13.331 1.00 38.09 112 GLN B C 1
ATOM 3664 O O . GLN B 1 124 ? 72.215 2.302 14.074 1.00 40.66 112 GLN B O 1
ATOM 3670 N N . PRO B 1 125 ? 73.103 3.260 12.256 1.00 37.51 113 PRO B N 1
ATOM 3671 C CA . PRO B 1 125 ? 71.825 3.901 11.908 1.00 37.50 113 PRO B CA 1
ATOM 3672 C C . PRO B 1 125 ? 70.809 2.906 11.368 1.00 37.51 113 PRO B C 1
ATOM 3673 O O . PRO B 1 125 ? 71.144 1.812 10.911 1.00 36.37 113 PRO B O 1
ATOM 3677 N N . LEU B 1 126 ? 69.539 3.324 11.425 1.00 39.72 114 LEU B N 1
ATOM 3678 C CA . LEU B 1 126 ? 68.446 2.572 10.817 1.00 40.45 114 LEU B CA 1
ATOM 3679 C C . LEU B 1 126 ? 68.758 2.149 9.393 1.00 41.56 114 LEU B C 1
ATOM 3680 O O . LEU B 1 126 ? 68.300 1.089 8.946 1.00 37.70 114 LEU B O 1
ATOM 3685 N N . SER B 1 127 ? 69.511 2.980 8.662 1.00 41.93 115 SER B N 1
ATOM 3686 C CA . SER B 1 127 ? 69.718 2.788 7.232 1.00 40.23 115 SER B CA 1
ATOM 3687 C C . SER B 1 127 ? 70.654 1.627 6.917 1.00 40.54 115 SER B C 1
ATOM 3688 O O . SER B 1 127 ? 70.722 1.212 5.755 1.00 43.39 115 SER B O 1
ATOM 3691 N N . LYS B 1 128 ? 71.386 1.109 7.904 1.00 32.45 116 LYS B N 1
ATOM 3692 C CA . LYS B 1 128 ? 72.200 -0.082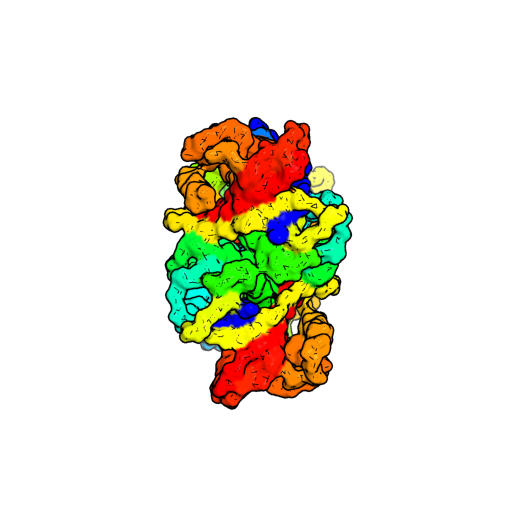 7.702 1.00 29.49 116 LYS B CA 1
ATOM 3693 C C . LYS B 1 128 ? 71.416 -1.375 7.891 1.00 30.64 116 LYS B C 1
ATOM 3694 O O . LYS B 1 128 ? 71.969 -2.457 7.658 1.00 29.74 116 LYS B O 1
ATOM 3700 N N . LEU B 1 129 ? 70.149 -1.286 8.307 1.00 30.86 117 LEU B N 1
ATOM 3701 C CA . LEU B 1 129 ? 69.270 -2.444 8.380 1.00 26.52 117 LEU B CA 1
ATOM 3702 C C . LEU B 1 129 ? 68.827 -2.848 6.987 1.00 27.21 117 LEU B C 1
ATOM 3703 O O . LEU B 1 129 ? 68.481 -2.001 6.159 1.00 29.58 117 LEU B O 1
ATOM 3708 N N . THR B 1 130 ? 68.846 -4.152 6.727 1.00 27.72 118 THR B N 1
ATOM 3709 C CA . THR B 1 130 ? 68.377 -4.671 5.458 1.00 27.50 118 THR B CA 1
ATOM 3710 C C . THR B 1 130 ? 67.147 -5.556 5.574 1.00 27.96 118 THR B C 1
ATOM 3711 O O . THR B 1 130 ? 66.431 -5.705 4.582 1.00 30.07 118 THR B O 1
ATOM 3715 N N . HIS B 1 131 ? 66.878 -6.140 6.738 1.00 26.15 119 HIS B N 1
ATOM 3716 C CA . HIS B 1 131 ? 65.728 -7.012 6.904 1.00 27.13 119 HIS B CA 1
ATOM 3717 C C . HIS B 1 131 ? 65.068 -6.755 8.246 1.00 26.35 119 HIS B C 1
ATOM 3718 O O . HIS B 1 131 ? 65.699 -6.286 9.199 1.00 26.62 119 HIS B O 1
ATOM 3725 N N . LEU B 1 132 ? 63.786 -7.112 8.304 1.00 26.18 120 LEU B N 1
ATOM 3726 C CA . LEU B 1 132 ? 63.002 -7.121 9.528 1.00 23.32 120 LEU B CA 1
ATOM 3727 C C . LEU B 1 132 ? 62.218 -8.426 9.570 1.00 21.10 120 LEU B C 1
ATOM 3728 O O . LEU B 1 132 ? 61.523 -8.764 8.607 1.00 24.32 120 LEU B O 1
ATOM 3733 N N . ILE B 1 133 ? 62.376 -9.186 10.653 1.00 21.59 121 ILE B N 1
ATOM 3734 C CA . ILE B 1 133 ? 61.530 -10.334 10.960 1.00 21.22 121 ILE B CA 1
ATOM 3735 C C . ILE B 1 133 ? 60.729 -9.983 12.204 1.00 23.74 121 ILE B C 1
ATOM 3736 O O . ILE B 1 133 ? 61.303 -9.779 13.279 1.00 25.46 121 ILE B O 1
ATOM 3741 N N . PHE B 1 134 ? 59.414 -9.895 12.058 1.00 22.01 122 PHE B N 1
ATOM 3742 C CA . PHE B 1 134 ? 58.498 -9.599 13.154 1.00 21.11 122 PHE B CA 1
ATOM 3743 C C . PHE B 1 134 ? 57.722 -10.869 13.477 1.00 22.59 122 PHE B C 1
ATOM 3744 O O . PHE B 1 134 ? 57.191 -11.512 12.564 1.00 23.36 122 PHE B O 1
ATOM 3752 N N . CYS B 1 135 ? 57.672 -11.235 14.766 1.00 26.40 123 CYS B N 1
ATOM 3753 C CA . CYS B 1 135 ? 56.967 -12.423 15.254 1.00 22.90 123 CYS B CA 1
ATOM 3754 C C . CYS B 1 135 ? 55.932 -12.009 16.287 1.00 21.34 123 CYS B C 1
ATOM 3755 O O . CYS B 1 135 ? 56.272 -11.294 17.238 1.00 22.14 123 CYS B O 1
ATOM 3758 N N . THR B 1 136 ? 54.681 -12.462 16.108 1.00 21.79 124 THR B N 1
ATOM 3759 C CA . THR B 1 136 ? 53.641 -12.313 17.132 1.00 20.25 124 THR B CA 1
ATOM 3760 C C . THR B 1 136 ? 52.544 -13.351 16.921 1.00 22.77 124 THR B C 1
ATOM 3761 O O . THR B 1 136 ? 52.308 -13.817 15.804 1.00 22.12 124 THR B O 1
ATOM 3765 N N . SER B 1 137 ? 51.904 -13.741 18.025 1.00 24.89 125 SER B N 1
ATOM 3766 C CA . SER B 1 137 ? 50.652 -14.489 17.999 1.00 26.18 125 SER B CA 1
ATOM 3767 C C . SER B 1 137 ? 49.504 -13.650 18.542 1.00 25.83 125 SER B C 1
ATOM 3768 O O . SER B 1 137 ? 48.446 -14.192 18.878 1.00 27.21 125 SER B O 1
ATOM 3771 N N . SER B 1 138 ? 49.701 -12.331 18.613 1.00 23.60 126 SER B N 1
ATOM 3772 C CA . SER B 1 138 ? 48.796 -11.370 19.244 1.00 26.31 126 SER B CA 1
ATOM 3773 C C . SER B 1 138 ? 48.260 -10.430 18.167 1.00 29.74 126 SER B C 1
ATOM 3774 O O . SER B 1 138 ? 48.763 -9.318 17.992 1.00 29.15 126 SER B O 1
ATOM 3777 N N . GLY B 1 139 ? 47.227 -10.877 17.457 1.00 30.02 127 GLY B N 1
ATOM 3778 C CA . GLY B 1 139 ? 46.531 -10.105 16.443 1.00 28.93 127 GLY B CA 1
ATOM 3779 C C . GLY B 1 139 ? 46.999 -10.450 15.041 1.00 29.09 127 GLY B C 1
ATOM 3780 O O . GLY B 1 139 ? 48.118 -10.928 14.829 1.00 32.87 127 GLY B O 1
ATOM 3781 N N . VAL B 1 140 ? 46.128 -10.223 14.064 1.00 27.34 128 VAL B N 1
ATOM 3782 C CA . V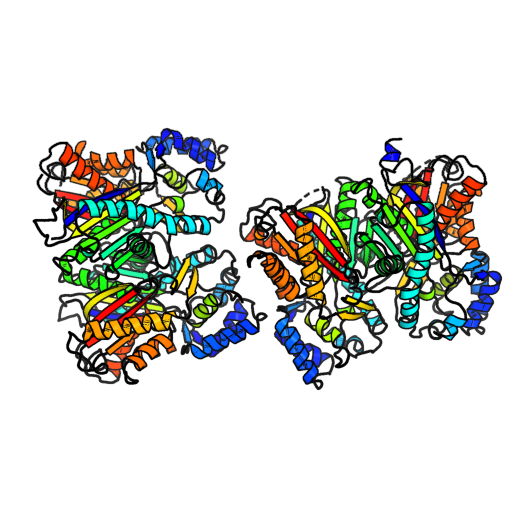AL B 1 140 ? 46.474 -10.353 12.649 1.00 27.28 128 VAL B CA 1
ATOM 3783 C C . VAL B 1 140 ? 45.820 -9.211 11.875 1.00 26.13 128 VAL B C 1
ATOM 3784 O O . VAL B 1 140 ? 44.669 -8.845 12.135 1.00 27.68 128 VAL B O 1
ATOM 3788 N N . ASN B 1 141 ? 46.549 -8.661 10.906 1.00 24.86 129 ASN B N 1
ATOM 3789 C CA . ASN B 1 141 ? 46.029 -7.569 10.096 1.00 22.81 129 ASN B CA 1
ATOM 3790 C C . ASN B 1 141 ? 46.755 -7.579 8.756 1.00 23.53 129 ASN B C 1
ATOM 3791 O O . ASN B 1 141 ? 47.774 -8.253 8.584 1.00 26.09 129 ASN B O 1
ATOM 3796 N N . MET B 1 142 ? 46.204 -6.846 7.798 1.00 23.83 130 MET B N 1
ATOM 3797 C CA . MET B 1 142 ? 46.847 -6.624 6.497 1.00 26.41 130 MET B CA 1
ATOM 3798 C C . MET B 1 142 ? 46.786 -5.124 6.153 1.00 22.09 130 MET B C 1
ATOM 3799 O O . MET B 1 142 ? 45.690 -4.577 5.999 1.00 26.01 130 MET B O 1
ATOM 3804 N N . PRO B 1 143 ? 47.946 -4.439 6.050 1.00 24.83 131 PRO B N 1
ATOM 3805 C CA . PRO B 1 143 ? 49.341 -4.870 6.213 1.00 23.38 131 PRO B CA 1
ATOM 3806 C C . PRO B 1 143 ? 49.577 -5.368 7.630 1.00 25.70 131 PRO B C 1
ATOM 3807 O O . PRO B 1 143 ? 48.796 -4.994 8.507 1.00 26.89 131 PRO B O 1
ATOM 3811 N N . SER B 1 144 ? 50.628 -6.159 7.860 1.00 26.80 132 SER B N 1
ATOM 3812 C CA . SER B 1 144 ? 50.838 -6.808 9.145 1.00 24.37 132 SER B CA 1
ATOM 3813 C C . SER B 1 144 ? 51.677 -5.951 10.084 1.00 22.01 132 SER B C 1
ATOM 3814 O O . SER B 1 144 ? 52.085 -4.834 9.760 1.00 24.00 132 SER B O 1
ATOM 3817 N N . ALA B 1 145 ? 51.951 -6.509 11.267 1.00 22.29 133 ALA B N 1
ATOM 3818 C CA . ALA B 1 145 ? 52.700 -5.802 12.304 1.00 20.39 133 ALA B CA 1
ATOM 3819 C C . ALA B 1 145 ? 54.121 -5.469 11.863 1.00 25.40 133 ALA B C 1
ATOM 3820 O O . ALA B 1 145 ? 54.683 -4.465 12.317 1.00 24.91 133 ALA B O 1
ATOM 3822 N N . ASP B 1 146 ? 54.723 -6.303 11.000 1.00 27.63 134 ASP B N 1
ATOM 3823 C CA . ASP B 1 146 ? 56.043 -5.993 10.442 1.00 24.81 134 ASP B CA 1
ATOM 3824 C C . ASP B 1 146 ? 56.001 -4.702 9.633 1.00 28.75 134 ASP B C 1
ATOM 3825 O O . ASP B 1 146 ? 56.911 -3.868 9.731 1.00 27.47 134 ASP B O 1
ATOM 3830 N N . TYR B 1 147 ? 54.938 -4.513 8.840 1.00 30.54 135 TYR B N 1
ATOM 3831 C CA . TYR B 1 147 ? 54.774 -3.267 8.101 1.00 25.99 135 TYR B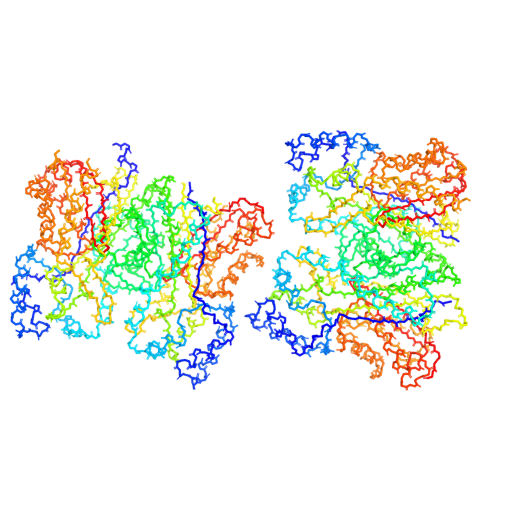 CA 1
ATOM 3832 C C . TYR B 1 147 ? 54.546 -2.102 9.053 1.00 24.16 135 TYR B C 1
ATOM 3833 O O . TYR B 1 147 ? 55.188 -1.053 8.933 1.00 23.82 135 TYR B O 1
ATOM 3842 N N . HIS B 1 148 ? 53.629 -2.267 10.006 1.00 22.56 136 HIS B N 1
ATOM 3843 C CA . HIS B 1 148 ? 53.324 -1.180 10.936 1.00 24.38 136 HIS B CA 1
ATOM 3844 C C . HIS B 1 148 ? 54.537 -0.772 11.772 1.00 27.04 136 HIS B C 1
ATOM 3845 O O . HIS B 1 148 ? 54.714 0.412 12.069 1.00 26.21 136 HIS B O 1
ATOM 3852 N N . LEU B 1 149 ? 55.368 -1.735 12.184 1.00 26.11 137 LEU B N 1
ATOM 3853 C CA . LEU B 1 149 ? 56.610 -1.390 12.873 1.00 26.35 137 LEU B CA 1
ATOM 3854 C C . LEU B 1 149 ? 57.541 -0.591 11.966 1.00 26.95 137 LEU B C 1
ATOM 3855 O O . LEU B 1 149 ? 58.141 0.396 12.405 1.00 24.76 137 LEU B O 1
ATOM 3860 N N . ALA B 1 150 ? 57.677 -1.007 10.697 1.00 26.37 138 ALA B N 1
ATOM 3861 C CA . ALA B 1 150 ? 58.517 -0.274 9.753 1.00 25.71 138 ALA B CA 1
ATOM 3862 C C . ALA B 1 150 ? 58.023 1.153 9.571 1.00 28.12 138 ALA B C 1
ATOM 3863 O O . ALA B 1 150 ? 58.826 2.092 9.485 1.00 29.81 138 ALA B O 1
ATOM 3865 N N . LYS B 1 151 ? 56.701 1.335 9.522 1.00 26.83 139 LYS B N 1
ATOM 3866 C CA . LYS B 1 151 ? 56.129 2.669 9.369 1.00 29.34 139 LYS B CA 1
ATOM 3867 C C . LYS B 1 151 ? 56.456 3.564 10.559 1.00 29.63 139 LYS B C 1
ATOM 3868 O O . LYS B 1 151 ? 56.974 4.674 10.392 1.00 30.55 139 LYS B O 1
ATOM 3874 N N . ILE B 1 152 ? 56.152 3.102 11.775 1.00 29.46 140 ILE B N 1
ATOM 3875 C CA . ILE B 1 152 ? 56.310 3.959 12.946 1.00 30.14 140 ILE B CA 1
ATOM 3876 C C . ILE B 1 152 ? 57.769 4.136 13.342 1.00 27.85 140 ILE B C 1
ATOM 3877 O O . ILE B 1 152 ? 58.090 5.067 14.082 1.00 32.67 140 ILE B O 1
ATOM 3882 N N . MET B 1 153 ? 58.661 3.269 12.886 1.00 30.23 141 MET B N 1
ATOM 3883 C CA . MET B 1 153 ? 60.088 3.461 13.094 1.00 27.99 141 MET B CA 1
ATOM 3884 C C . MET B 1 153 ? 60.739 4.253 11.975 1.00 31.26 141 MET B C 1
ATOM 3885 O O . MET B 1 153 ? 61.901 4.665 12.117 1.00 35.06 141 MET B O 1
ATOM 3890 N N . GLY B 1 154 ? 60.024 4.468 10.877 1.00 32.31 142 GLY B N 1
ATOM 3891 C CA . GLY B 1 154 ? 60.564 5.160 9.723 1.00 34.12 142 GLY B CA 1
ATOM 3892 C C . GLY B 1 154 ? 61.653 4.382 9.024 1.00 38.86 142 GLY B C 1
ATOM 3893 O O . GLY B 1 154 ? 62.617 4.986 8.529 1.00 37.67 142 GLY B O 1
ATOM 3894 N N . LEU B 1 155 ? 61.532 3.052 8.980 1.00 34.69 143 LEU B N 1
ATOM 3895 C CA . LEU B 1 155 ? 62.553 2.245 8.332 1.00 31.51 143 LEU B CA 1
ATOM 3896 C C . LEU B 1 155 ? 62.573 2.541 6.831 1.00 31.71 143 LEU B C 1
ATOM 3897 O O . LEU B 1 155 ? 61.549 2.913 6.249 1.00 36.35 143 LEU B O 1
ATOM 3902 N N . PRO B 1 156 ? 63.730 2.392 6.187 1.00 32.41 144 PRO B N 1
ATOM 3903 C CA . PRO B 1 156 ? 63.813 2.665 4.752 1.00 32.70 144 PRO B CA 1
ATOM 3904 C C . PRO B 1 156 ? 62.963 1.705 3.954 1.00 30.56 144 PRO B C 1
ATOM 3905 O O . PRO B 1 156 ? 62.714 0.557 4.376 1.00 28.87 144 PRO B O 1
ATOM 3909 N N . PRO B 1 157 ? 62.518 2.111 2.755 1.00 36.39 145 PRO B N 1
ATOM 3910 C CA . PRO B 1 157 ? 61.604 1.266 1.962 1.00 37.11 145 PRO B CA 1
ATOM 3911 C C . PRO B 1 157 ? 62.246 0.007 1.430 1.00 32.61 145 PRO B C 1
ATOM 3912 O O . PRO B 1 157 ? 61.525 -0.863 0.923 1.00 32.36 145 PRO B O 1
ATOM 3916 N N . TYR B 1 158 ? 63.568 -0.107 1.501 1.00 30.81 146 TYR B N 1
ATOM 3917 C CA . TYR B 1 158 ? 64.288 -1.289 1.050 1.00 32.74 146 TYR B CA 1
ATOM 3918 C C . TYR B 1 158 ? 64.508 -2.321 2.152 1.00 28.75 146 TYR B C 1
ATOM 3919 O O . TYR B 1 158 ? 65.097 -3.370 1.877 1.00 29.00 146 TYR B O 1
ATOM 3928 N N . VAL B 1 159 ? 64.085 -2.051 3.390 1.00 26.84 147 VAL B N 1
ATOM 3929 C CA . VAL B 1 159 ? 64.144 -3.079 4.426 1.00 24.85 147 VAL B CA 1
ATOM 3930 C C . VAL B 1 159 ? 63.151 -4.181 4.073 1.00 31.47 147 VAL B C 1
ATOM 3931 O O . VAL B 1 159 ? 61.947 -3.933 3.924 1.00 32.45 147 VAL B O 1
ATOM 3935 N N . GLN B 1 160 ? 63.660 -5.403 3.930 1.00 29.65 148 GLN B N 1
ATOM 3936 C CA . GLN B 1 160 ? 62.881 -6.540 3.455 1.00 27.65 148 GLN B CA 1
ATOM 3937 C C . GLN B 1 160 ? 62.233 -7.258 4.636 1.00 28.94 148 GLN B C 1
ATOM 3938 O O . GLN B 1 160 ? 62.934 -7.803 5.498 1.00 26.78 148 GLN B O 1
ATOM 3944 N N . ARG B 1 161 ? 60.901 -7.303 4.642 1.00 26.73 149 ARG B N 1
ATOM 3945 C CA . ARG B 1 161 ? 60.122 -7.740 5.791 1.00 24.14 149 ARG B CA 1
ATOM 3946 C C . ARG B 1 161 ? 59.683 -9.192 5.667 1.00 26.03 149 ARG B C 1
ATOM 3947 O O . ARG B 1 161 ? 59.329 -9.657 4.578 1.00 23.74 149 ARG B O 1
ATOM 3955 N N . THR B 1 162 ? 59.713 -9.896 6.804 1.00 27.23 150 THR B N 1
ATOM 3956 C CA . THR B 1 162 ? 59.149 -11.231 6.972 1.00 27.54 150 THR B CA 1
ATOM 3957 C C . THR B 1 162 ? 58.311 -11.243 8.243 1.00 26.55 150 THR B C 1
ATOM 3958 O O . THR B 1 162 ? 58.767 -10.795 9.302 1.00 24.58 150 THR B O 1
ATOM 3962 N N . MET B 1 163 ? 57.082 -11.745 8.125 1.00 27.26 151 MET B N 1
ATOM 3963 C CA . MET B 1 163 ? 56.090 -11.736 9.192 1.00 26.56 151 MET B CA 1
ATOM 3964 C C . MET B 1 163 ? 55.798 -13.179 9.613 1.00 25.27 151 MET B C 1
ATOM 3965 O O . MET B 1 163 ? 55.376 -14.002 8.788 1.00 23.62 151 MET B O 1
ATOM 3970 N N . ILE B 1 164 ? 56.054 -13.488 10.884 1.00 22.43 152 ILE B N 1
ATOM 3971 C CA . ILE B 1 164 ? 55.858 -14.823 11.446 1.00 22.31 152 ILE B CA 1
ATOM 3972 C C . ILE B 1 164 ? 54.697 -14.716 12.429 1.00 19.97 152 ILE B C 1
ATOM 3973 O O . ILE B 1 164 ? 54.855 -14.253 13.562 1.00 18.87 152 ILE B O 1
ATOM 3978 N N . TYR B 1 165 ? 53.513 -15.127 11.990 1.00 22.48 153 TYR B N 1
ATOM 3979 C CA . TYR B 1 165 ? 52.285 -15.042 12.766 1.00 22.76 153 TYR B CA 1
ATOM 3980 C C . TYR B 1 165 ? 51.966 -16.391 13.403 1.00 22.87 153 TYR B C 1
ATOM 3981 O O . TYR B 1 165 ? 52.083 -17.433 12.750 1.00 24.73 153 TYR B O 1
ATOM 3990 N N . GLN B 1 166 ? 51.525 -16.357 14.667 1.00 26.91 154 GLN B N 1
ATOM 3991 C CA . GLN B 1 166 ? 50.844 -17.477 15.343 1.00 29.70 154 GLN B CA 1
ATOM 3992 C C . GLN B 1 166 ? 51.754 -18.681 15.581 1.00 31.24 154 GLN B C 1
ATOM 3993 O O . GLN B 1 166 ? 51.277 -19.813 15.651 1.00 34.75 154 GLN B O 1
ATOM 3999 N N . GLN B 1 167 ? 53.059 -18.502 15.697 1.00 26.47 155 GLN B N 1
ATOM 4000 C CA . GLN B 1 167 ? 53.896 -19.667 15.923 1.00 23.94 155 GLN B CA 1
ATOM 4001 C C . GLN B 1 167 ? 54.154 -19.911 17.400 1.00 31.45 155 GLN B C 1
ATOM 4002 O O . GLN B 1 167 ? 54.956 -20.782 17.743 1.00 41.20 155 GLN B O 1
ATOM 4008 N N . GLY B 1 168 ? 53.486 -19.173 18.277 1.00 29.07 156 GLY B N 1
ATOM 4009 C CA . GLY B 1 168 ? 53.534 -19.496 19.692 1.00 30.65 156 GLY B CA 1
ATOM 4010 C C . GLY B 1 168 ? 54.894 -19.243 20.301 1.00 31.32 156 GLY B C 1
ATOM 4011 O O . GLY B 1 168 ? 55.603 -18.292 19.952 1.00 33.33 156 GLY B O 1
ATOM 4012 N N . CYS B 1 169 ? 55.277 -20.128 21.205 1.00 29.42 157 CYS B N 1
ATOM 4013 C CA . CYS B 1 169 ? 56.453 -19.925 22.033 1.00 26.89 157 CYS B CA 1
ATOM 4014 C C . CYS B 1 169 ? 57.751 -20.371 21.370 1.00 25.20 157 CYS B C 1
ATOM 4015 O O . CYS B 1 169 ? 58.798 -20.356 22.027 1.00 32.13 157 CYS B O 1
ATOM 4018 N N . PHE B 1 170 ? 57.732 -20.785 20.103 1.00 19.70 158 PHE B N 1
ATOM 4019 C CA . PHE B 1 170 ? 58.997 -21.069 19.443 1.00 19.21 158 PHE B CA 1
ATOM 4020 C C . PHE B 1 170 ? 59.352 -20.017 18.407 1.00 20.52 158 PHE B C 1
ATOM 4021 O O . PHE B 1 170 ? 60.360 -20.167 17.709 1.00 22.83 158 PHE B O 1
ATOM 4029 N N . ALA B 1 171 ? 58.596 -18.917 18.346 1.00 20.31 159 ALA B N 1
ATOM 4030 C CA . ALA B 1 171 ? 58.805 -17.925 17.293 1.00 22.57 159 ALA B CA 1
ATOM 4031 C C . ALA B 1 171 ? 60.137 -17.189 17.445 1.00 23.32 159 ALA B C 1
ATOM 4032 O O . ALA B 1 171 ? 60.730 -16.790 16.441 1.00 27.05 159 ALA B O 1
ATOM 4034 N N . GLY B 1 172 ? 60.621 -16.983 18.672 1.00 22.49 160 GLY B N 1
ATOM 4035 C CA . GLY B 1 172 ? 61.903 -16.313 18.831 1.00 25.57 160 GLY B CA 1
ATOM 4036 C C . GLY B 1 172 ? 63.054 -17.142 18.294 1.00 28.11 160 GLY B C 1
ATOM 4037 O O . GLY B 1 172 ? 63.939 -16.637 17.592 1.00 28.47 160 GLY B O 1
ATOM 4038 N N . ALA B 1 173 ? 63.051 -18.437 18.613 1.00 28.04 161 ALA B N 1
ATOM 4039 C CA . ALA B 1 173 ? 64.068 -19.336 18.084 1.00 25.27 161 ALA B CA 1
ATOM 4040 C C . ALA B 1 173 ? 63.953 -19.455 16.570 1.00 22.76 161 ALA B C 1
ATOM 4041 O O . ALA B 1 173 ? 64.966 -19.429 15.859 1.00 26.88 161 ALA B O 1
ATOM 4043 N N . THR B 1 174 ? 62.724 -19.550 16.052 1.00 19.40 162 THR B N 1
ATOM 4044 C CA . THR B 1 174 ? 62.541 -19.719 14.616 1.00 22.08 162 THR B CA 1
ATOM 4045 C C . THR B 1 174 ? 63.013 -18.489 13.854 1.00 21.89 162 THR B C 1
ATOM 4046 O O . THR B 1 174 ? 63.505 -18.610 12.729 1.00 22.37 162 THR B O 1
ATOM 4050 N N . ALA B 1 175 ? 62.895 -17.301 14.452 1.00 23.40 163 ALA B N 1
ATOM 4051 C CA . ALA B 1 175 ? 63.405 -16.099 13.803 1.00 24.46 163 ALA B CA 1
ATOM 4052 C C . ALA B 1 175 ? 64.918 -16.169 13.664 1.00 26.08 163 ALA B C 1
ATOM 4053 O O . ALA B 1 175 ? 65.470 -15.796 12.621 1.00 25.00 163 ALA B O 1
ATOM 4055 N N . LEU B 1 176 ? 65.604 -16.671 14.700 1.00 25.53 164 LEU B N 1
ATOM 4056 C CA . LEU B 1 176 ? 67.051 -16.848 14.633 1.00 25.39 164 LEU B CA 1
ATOM 4057 C C . LEU B 1 176 ? 67.443 -17.881 13.586 1.00 23.28 164 LEU B C 1
ATOM 4058 O O . LEU B 1 176 ? 68.478 -17.746 12.929 1.00 23.30 164 LEU B O 1
ATOM 4063 N N . ARG B 1 177 ? 66.650 -18.937 13.449 1.00 24.51 165 ARG B N 1
ATOM 4064 C CA . ARG B 1 177 ? 66.963 -19.933 12.432 1.00 25.75 165 ARG B CA 1
ATOM 4065 C C . ARG B 1 177 ? 66.864 -19.324 11.043 1.00 23.94 165 ARG B C 1
ATOM 4066 O O . ARG B 1 177 ? 67.698 -19.596 10.172 1.00 23.86 165 ARG B O 1
ATOM 4074 N N . LEU B 1 178 ? 65.869 -18.462 10.833 1.00 23.77 166 LEU B N 1
ATOM 4075 C CA . LEU B 1 178 ? 65.697 -17.820 9.535 1.00 25.24 166 LEU B CA 1
ATOM 4076 C C . LEU B 1 178 ? 66.764 -16.758 9.297 1.00 23.05 166 LEU B C 1
ATOM 4077 O O . LEU B 1 178 ? 67.337 -16.689 8.205 1.00 23.63 166 LEU B O 1
ATOM 4082 N N . ALA B 1 179 ? 67.047 -15.930 10.308 1.00 25.30 167 ALA B N 1
ATOM 4083 C CA . ALA B 1 179 ? 68.042 -14.872 10.156 1.00 22.08 167 ALA B CA 1
ATOM 4084 C C . ALA B 1 179 ? 69.432 -15.434 9.880 1.00 22.87 167 ALA B C 1
ATOM 4085 O O . ALA B 1 179 ? 70.205 -14.827 9.135 1.00 26.72 167 ALA B O 1
ATOM 4087 N N . LYS B 1 180 ? 69.770 -16.583 10.467 1.00 21.70 168 LYS B N 1
ATOM 4088 C CA . LYS B 1 180 ? 71.062 -17.199 10.184 1.00 26.10 168 LYS B CA 1
ATOM 4089 C C . LYS B 1 180 ? 71.266 -17.387 8.688 1.00 28.41 168 LYS B C 1
ATOM 4090 O O . LYS B 1 180 ? 72.287 -16.974 8.134 1.00 29.66 168 LYS B O 1
ATOM 4096 N N . ASP B 1 181 ? 70.291 -17.988 8.008 1.00 27.27 169 ASP B N 1
ATOM 4097 C CA . ASP B 1 181 ? 70.460 -18.255 6.586 1.00 27.81 169 ASP B CA 1
ATOM 4098 C C . ASP B 1 181 ? 70.392 -16.979 5.763 1.00 25.59 169 ASP B C 1
ATOM 4099 O O . ASP B 1 181 ? 71.068 -16.877 4.737 1.00 28.94 169 ASP B O 1
ATOM 4104 N N . ILE B 1 182 ? 69.593 -15.999 6.182 1.00 25.65 170 ILE B N 1
ATOM 4105 C CA . ILE B 1 182 ? 69.551 -14.735 5.454 1.00 25.11 170 ILE B CA 1
ATOM 4106 C C . ILE B 1 182 ? 70.867 -13.992 5.618 1.00 30.40 170 ILE B C 1
ATOM 4107 O O . ILE B 1 182 ? 71.420 -13.449 4.654 1.00 32.97 170 ILE B O 1
ATOM 4112 N N . ALA B 1 183 ? 71.371 -13.938 6.854 1.00 25.47 171 ALA B N 1
ATOM 4113 C CA . ALA B 1 183 ? 72.601 -13.215 7.127 1.00 25.70 171 ALA B CA 1
ATOM 4114 C C . ALA B 1 183 ? 73.787 -13.860 6.417 1.00 33.13 171 ALA B C 1
ATOM 4115 O O . ALA B 1 183 ? 74.664 -13.164 5.893 1.00 34.88 171 ALA B O 1
ATOM 4117 N N . GLU B 1 184 ? 73.833 -15.191 6.382 1.00 28.51 172 GLU B N 1
ATOM 4118 C CA . GLU B 1 184 ? 75.017 -15.844 5.846 1.00 27.23 172 GLU B CA 1
ATOM 4119 C C . GLU B 1 184 ? 74.964 -15.968 4.334 1.00 28.07 172 GLU B C 1
ATOM 4120 O O . GLU B 1 184 ? 76.008 -15.921 3.684 1.00 29.25 172 GLU B O 1
ATOM 4126 N N . ASN B 1 185 ? 73.784 -16.087 3.742 1.00 28.35 173 ASN B N 1
ATOM 4127 C CA . ASN B 1 185 ? 73.744 -16.232 2.291 1.00 31.19 173 ASN B CA 1
ATOM 4128 C C . ASN B 1 185 ? 73.887 -14.905 1.554 1.00 33.97 173 ASN B C 1
ATOM 4129 O O . ASN B 1 185 ? 74.281 -14.912 0.386 1.00 42.42 173 ASN B O 1
ATOM 4134 N N . ASN B 1 186 ? 73.608 -13.768 2.197 1.00 35.66 174 ASN B N 1
ATOM 4135 C CA . ASN B 1 186 ? 73.660 -12.477 1.514 1.00 42.70 174 ASN B CA 1
ATOM 4136 C C . ASN B 1 186 ? 74.914 -11.652 1.828 1.00 51.37 174 ASN B C 1
ATOM 4137 O O . ASN B 1 186 ? 75.097 -10.575 1.244 1.00 52.19 174 ASN B O 1
ATOM 4142 N N . GLY B 1 187 ? 75.778 -12.119 2.725 1.00 59.36 175 GLY B N 1
ATOM 4143 C CA . GLY B 1 187 ? 77.105 -11.544 2.846 1.00 65.54 175 GLY B CA 1
ATOM 4144 C C . GLY B 1 187 ? 77.256 -10.362 3.782 1.00 66.58 175 GLY B C 1
ATOM 4145 O O . GLY B 1 187 ? 76.531 -10.243 4.772 1.00 66.91 175 GLY B O 1
ATOM 4146 N N . GLY B 1 188 ? 78.191 -9.471 3.454 1.00 67.11 176 GLY B N 1
ATOM 4147 C CA . GLY B 1 188 ? 78.658 -8.436 4.356 1.00 65.95 176 GLY B CA 1
ATOM 4148 C C . GLY B 1 188 ? 77.644 -7.481 4.957 1.00 59.87 176 GLY B C 1
ATOM 4149 O O . GLY B 1 188 ? 77.568 -7.357 6.182 1.00 63.83 176 GLY B O 1
ATOM 4150 N N . HIS B 1 189 ? 76.868 -6.793 4.127 1.00 53.32 177 HIS B N 1
ATOM 4151 C CA . HIS B 1 189 ? 76.081 -5.663 4.600 1.00 53.45 177 HIS B CA 1
ATOM 4152 C C . HIS B 1 189 ? 74.644 -6.034 5.003 1.00 47.37 177 HIS B C 1
ATOM 4153 O O . HIS B 1 189 ? 73.829 -5.136 5.240 1.00 48.51 177 HIS B O 1
ATOM 4160 N N . THR B 1 190 ? 74.330 -7.325 5.126 1.00 38.85 178 THR B N 1
ATOM 4161 C CA . THR B 1 190 ? 72.997 -7.770 5.530 1.00 32.55 178 THR B CA 1
ATOM 4162 C C . THR B 1 190 ? 72.843 -7.712 7.045 1.00 29.86 178 THR B C 1
ATOM 4163 O O . THR B 1 190 ? 73.578 -8.380 7.777 1.00 34.14 178 THR B O 1
ATOM 4167 N N . ARG B 1 191 ? 71.893 -6.916 7.520 1.00 28.09 179 ARG B N 1
ATOM 4168 C CA . ARG B 1 191 ? 71.616 -6.792 8.944 1.00 27.13 179 ARG B CA 1
ATOM 4169 C C . ARG B 1 191 ? 70.135 -6.985 9.161 1.00 28.99 179 ARG B C 1
ATOM 4170 O O . ARG B 1 191 ? 69.323 -6.284 8.547 1.00 28.76 179 ARG B O 1
ATOM 4178 N N . ILE B 1 192 ? 69.790 -7.925 10.035 1.00 29.42 180 ILE B N 1
ATOM 4179 C CA . ILE B 1 192 ? 68.415 -8.344 10.251 1.00 25.91 180 ILE B CA 1
ATOM 4180 C C . ILE B 1 192 ? 67.988 -7.871 11.624 1.00 26.95 180 ILE B C 1
ATOM 4181 O O . ILE B 1 192 ? 68.616 -8.227 12.627 1.00 30.24 180 ILE B O 1
ATOM 4186 N N . LEU B 1 193 ? 66.923 -7.077 11.681 1.00 23.41 181 LEU B N 1
ATOM 4187 C CA . LEU B 1 193 ? 66.305 -6.732 12.955 1.00 22.94 181 LEU B CA 1
ATOM 4188 C C . LEU B 1 193 ? 65.190 -7.740 13.233 1.00 23.15 181 LEU B C 1
ATOM 4189 O O . LEU B 1 193 ? 64.313 -7.951 12.390 1.00 26.39 181 LEU B O 1
ATOM 4194 N N . ILE B 1 194 ? 65.264 -8.412 14.379 1.00 24.16 182 ILE B N 1
ATOM 4195 C CA . ILE B 1 194 ? 64.247 -9.355 14.834 1.00 22.08 182 ILE B CA 1
ATOM 4196 C C . ILE B 1 194 ? 63.467 -8.687 15.954 1.00 22.39 182 ILE B C 1
ATOM 4197 O O . ILE B 1 194 ? 64.067 -8.110 16.864 1.00 23.80 182 ILE B O 1
ATOM 4202 N N . VAL B 1 195 ? 62.137 -8.761 15.893 1.00 21.78 183 VAL B N 1
ATOM 4203 C CA . VAL B 1 195 ? 61.278 -8.182 16.925 1.00 21.04 183 VAL B CA 1
ATOM 4204 C C . VAL B 1 195 ? 60.141 -9.161 17.194 1.00 21.81 183 VAL B C 1
ATOM 4205 O O . VAL B 1 195 ? 59.361 -9.479 16.289 1.00 22.59 183 VAL B O 1
ATOM 4209 N N . CYS B 1 196 ? 60.049 -9.636 18.433 1.00 20.90 184 CYS B N 1
ATOM 4210 C CA . CYS B 1 196 ? 58.986 -10.519 18.893 1.00 24.75 184 CYS B CA 1
ATOM 4211 C C . CYS B 1 196 ? 58.196 -9.812 19.976 1.00 23.21 184 CYS B C 1
ATOM 4212 O O . CYS B 1 196 ? 58.781 -9.279 20.924 1.00 29.80 184 CYS B O 1
ATOM 4215 N N . VAL B 1 197 ? 56.875 -9.838 19.851 1.00 18.93 185 VAL B N 1
ATOM 4216 C CA . VAL B 1 197 ? 55.975 -9.149 20.767 1.00 22.08 185 VAL B CA 1
ATOM 4217 C C . VAL B 1 197 ? 54.818 -10.082 21.090 1.00 20.29 185 VAL B C 1
ATOM 4218 O O . VAL B 1 197 ? 54.342 -10.817 20.218 1.00 23.22 185 VAL B O 1
ATOM 4222 N N . GLU B 1 198 ? 54.368 -10.065 22.346 1.00 22.62 186 GLU B N 1
ATOM 4223 C CA . GLU B 1 198 ? 53.126 -10.736 22.726 1.00 22.69 186 GLU B CA 1
ATOM 4224 C C . GLU B 1 198 ? 52.358 -9.869 23.713 1.00 20.25 186 GLU B C 1
ATOM 4225 O O . GLU B 1 198 ? 52.950 -9.237 24.591 1.00 23.87 186 GLU B O 1
ATOM 4231 N N . LEU B 1 199 ? 51.038 -9.842 23.542 1.00 22.93 187 LEU B N 1
ATOM 4232 C CA . LEU B 1 199 ? 50.101 -9.192 24.445 1.00 22.32 187 LEU B CA 1
ATOM 4233 C C . LEU B 1 199 ? 48.993 -10.202 24.694 1.00 21.06 187 LEU B C 1
ATOM 4234 O O . LEU B 1 199 ? 48.368 -10.660 23.738 1.00 23.35 187 LEU B O 1
ATOM 4239 N N . MET B 1 200 ? 48.745 -10.562 25.961 1.00 25.12 188 MET B N 1
ATOM 4240 C CA A MET B 1 200 ? 47.708 -11.551 26.272 0.59 25.99 188 MET B CA 1
ATOM 4241 C CA B MET B 1 200 ? 47.710 -11.548 26.251 0.41 25.66 188 MET B CA 1
ATOM 4242 C C . MET B 1 200 ? 46.283 -10.988 26.150 1.00 25.39 188 MET B C 1
ATOM 4243 O O . MET B 1 200 ? 45.323 -11.671 26.533 1.00 25.98 188 MET B O 1
ATOM 4252 N N . VAL B 1 201 ? 46.111 -9.782 25.603 1.00 25.47 189 VAL B N 1
ATOM 4253 C CA . VAL B 1 201 ? 44.789 -9.356 25.156 1.00 23.13 189 VAL B CA 1
ATOM 4254 C C . VAL B 1 201 ? 44.194 -10.400 24.212 1.00 25.63 189 VAL B C 1
ATOM 4255 O O . VAL B 1 201 ? 42.969 -10.576 24.139 1.00 23.56 189 VAL B O 1
ATOM 4259 N N . VAL B 1 202 ? 45.050 -11.114 23.483 1.00 27.95 190 VAL B N 1
ATOM 4260 C CA . VAL B 1 202 ? 44.582 -12.039 22.455 1.00 25.64 190 VAL B CA 1
ATOM 4261 C C . VAL B 1 202 ? 43.785 -13.187 23.072 1.00 24.36 190 VAL B C 1
ATOM 4262 O O . VAL B 1 202 ? 42.796 -13.660 22.490 1.00 24.02 190 VAL B O 1
ATOM 4266 N N . CYS B 1 203 ? 44.186 -13.647 24.266 1.00 24.76 191 CYS B N 1
ATOM 4267 C CA . CYS B 1 203 ? 43.692 -14.918 24.777 1.00 25.87 191 CYS B CA 1
ATOM 4268 C C . CYS B 1 203 ? 43.201 -14.880 26.210 1.00 24.64 191 CYS B C 1
ATOM 4269 O O . CYS B 1 203 ? 42.854 -15.943 26.740 1.00 26.98 191 CYS B O 1
ATOM 4272 N N . PHE B 1 204 ? 43.163 -13.711 26.856 1.00 22.57 192 PHE B N 1
ATOM 4273 C CA . PHE B 1 204 ? 42.567 -13.626 28.185 1.00 22.80 192 PHE B CA 1
ATOM 4274 C C . PHE B 1 204 ? 41.137 -14.148 28.141 1.00 21.84 192 PHE B C 1
ATOM 4275 O O . PHE B 1 204 ? 40.354 -13.779 27.259 1.00 26.19 192 PHE B O 1
ATOM 4283 N N . GLN B 1 205 ? 40.798 -15.044 29.068 1.00 22.25 193 GLN B N 1
ATOM 4284 C CA . GLN B 1 205 ? 39.444 -15.583 29.113 1.00 27.82 193 GLN B CA 1
ATOM 4285 C C . GLN B 1 205 ? 38.965 -15.678 30.557 1.00 28.43 193 GLN B C 1
ATOM 4286 O O . GLN B 1 205 ? 39.722 -16.077 31.446 1.00 26.09 193 GLN B O 1
ATOM 4292 N N . ALA B 1 206 ? 37.706 -15.295 30.785 1.00 27.87 194 ALA B N 1
ATOM 4293 C CA . ALA B 1 206 ? 37.068 -15.443 32.086 1.00 32.04 194 ALA B CA 1
ATOM 4294 C C . ALA B 1 206 ? 36.995 -16.921 32.471 1.00 25.94 194 ALA B C 1
ATOM 4295 O O . ALA B 1 206 ? 36.997 -17.794 31.603 1.00 27.25 194 ALA B O 1
ATOM 4297 N N . PRO B 1 207 ? 36.915 -17.227 33.771 1.00 27.34 195 PRO B N 1
ATOM 4298 C CA . PRO B 1 207 ? 36.996 -18.635 34.215 1.00 30.07 195 PRO B CA 1
ATOM 4299 C C . PRO B 1 207 ? 35.740 -19.476 33.939 1.00 29.69 195 PRO B C 1
ATOM 4300 O O . PRO B 1 207 ? 34.613 -18.973 33.902 1.00 30.93 195 PRO B O 1
ATOM 4304 N N . SER B 1 208 ? 35.950 -20.795 33.765 1.00 29.39 196 SER B N 1
ATOM 4305 C CA . SER B 1 208 ? 34.842 -21.743 33.668 1.00 31.85 196 SER B CA 1
ATOM 4306 C C . SER B 1 208 ? 35.174 -23.031 34.398 1.00 30.11 196 SER B C 1
ATOM 4307 O O . SER B 1 208 ? 36.272 -23.570 34.251 1.00 31.76 196 SER B O 1
ATOM 4310 N N . ASP B 1 209 ? 34.181 -23.540 35.130 1.00 49.40 197 ASP B N 1
ATOM 4311 C CA . ASP B 1 209 ? 34.310 -24.766 35.910 1.00 54.87 197 ASP B CA 1
ATOM 4312 C C . ASP B 1 209 ? 34.667 -25.970 35.048 1.00 52.09 197 ASP B C 1
ATOM 4313 O O . ASP B 1 209 ? 35.297 -26.915 35.535 1.00 53.70 197 ASP B O 1
ATOM 4318 N N . THR B 1 210 ? 34.254 -25.971 33.782 1.00 48.23 198 THR B N 1
ATOM 4319 C CA . THR B 1 210 ? 34.336 -27.143 32.919 1.00 46.19 198 THR B CA 1
ATOM 4320 C C . THR B 1 210 ? 35.491 -27.083 31.941 1.00 45.73 198 THR B C 1
ATOM 4321 O O . THR B 1 210 ? 35.728 -28.047 31.207 1.00 49.98 198 THR B O 1
ATOM 4325 N N . TYR B 1 211 ? 36.231 -25.987 31.935 1.00 45.30 199 TYR B N 1
ATOM 4326 C CA . TYR B 1 211 ? 37.289 -25.755 30.968 1.00 47.99 199 TYR B CA 1
ATOM 4327 C C . TYR B 1 211 ? 38.503 -25.290 31.755 1.00 45.30 199 TYR B C 1
ATOM 4328 O O . TYR B 1 211 ? 38.805 -24.093 31.831 1.00 41.08 199 TYR B O 1
ATOM 4337 N N . LEU B 1 212 ? 39.184 -26.248 32.377 1.00 41.98 200 LEU B N 1
ATOM 4338 C CA . LEU B 1 212 ? 40.350 -25.965 33.209 1.00 38.56 200 LEU B CA 1
ATOM 4339 C C . LEU B 1 212 ? 41.579 -25.496 32.436 1.00 33.40 200 LEU B C 1
ATOM 4340 O O . LEU B 1 212 ? 42.551 -25.034 33.031 1.00 37.10 200 LEU B O 1
ATOM 4345 N N . ASP B 1 213 ? 41.535 -25.610 31.113 1.00 36.18 201 ASP B N 1
ATOM 4346 C CA . ASP B 1 213 ? 42.655 -25.181 30.284 1.00 38.30 201 ASP B CA 1
ATOM 4347 C C . ASP B 1 213 ? 42.867 -23.674 30.397 1.00 44.03 201 ASP B C 1
ATOM 4348 O O . ASP B 1 213 ? 44.002 -23.199 30.432 1.00 47.21 201 ASP B O 1
ATOM 4353 N N . LEU B 1 214 ? 41.768 -22.928 30.456 1.00 39.06 202 LEU B N 1
ATOM 4354 C CA . LEU B 1 214 ? 41.826 -21.476 30.572 1.00 46.80 202 LEU B CA 1
ATOM 4355 C C . LEU B 1 214 ? 42.499 -21.061 31.875 1.00 50.34 202 LEU B C 1
ATOM 4356 O O . LEU B 1 214 ? 43.280 -20.111 31.907 1.00 57.75 202 LEU B O 1
ATOM 4361 N N . LEU B 1 215 ? 42.192 -21.780 32.949 1.00 40.41 203 LEU B N 1
ATOM 4362 C CA . LEU B 1 215 ? 42.773 -21.491 34.252 1.00 46.23 203 LEU B CA 1
ATOM 4363 C C . LEU B 1 215 ? 44.295 -21.499 34.173 1.00 49.49 203 LEU B C 1
ATOM 4364 O O . LEU B 1 215 ? 44.958 -20.581 34.654 1.00 60.96 203 LEU B O 1
ATOM 4369 N N . VAL B 1 216 ? 44.843 -22.544 33.562 1.00 35.40 204 VAL B N 1
ATOM 4370 C CA . VAL B 1 216 ? 46.285 -22.671 33.419 1.00 28.84 204 VAL B CA 1
ATOM 4371 C C . VAL B 1 216 ? 46.890 -21.484 32.677 1.00 24.32 204 VAL B C 1
ATOM 4372 O O . VAL B 1 216 ? 47.887 -20.915 33.118 1.00 27.33 204 VAL B O 1
ATOM 4376 N N . GLY B 1 217 ? 46.285 -21.103 31.555 1.00 22.68 205 GLY B N 1
ATOM 4377 C CA . GLY B 1 217 ? 46.808 -19.997 30.780 1.00 20.73 205 GLY B CA 1
ATOM 4378 C C . GLY B 1 217 ? 46.781 -18.684 31.537 1.00 20.95 205 GLY B C 1
ATOM 4379 O O . GLY B 1 217 ? 47.730 -17.906 31.473 1.00 21.00 205 GLY B O 1
ATOM 4380 N N . ASN B 1 218 ? 45.691 -18.417 32.257 1.00 22.36 206 ASN B N 1
ATOM 4381 C CA . ASN B 1 218 ? 45.565 -17.160 32.987 1.00 23.71 206 ASN B CA 1
ATOM 4382 C C . ASN B 1 218 ? 46.522 -17.083 34.165 1.00 29.09 206 ASN B C 1
ATOM 4383 O O . ASN B 1 218 ? 46.756 -15.988 34.684 1.00 30.12 206 ASN B O 1
ATOM 4388 N N . ALA B 1 219 ? 47.095 -18.217 34.581 1.00 26.83 207 ALA B N 1
ATOM 4389 C CA . ALA B 1 219 ? 48.098 -18.236 35.635 1.00 27.18 207 ALA B CA 1
ATOM 4390 C C . ALA B 1 219 ? 49.504 -17.920 35.131 1.00 26.27 207 ALA B C 1
ATOM 4391 O O . ALA B 1 219 ? 50.337 -17.508 35.935 1.00 30.09 207 ALA B O 1
ATOM 4393 N N . ILE B 1 220 ? 49.791 -18.076 33.829 1.00 26.1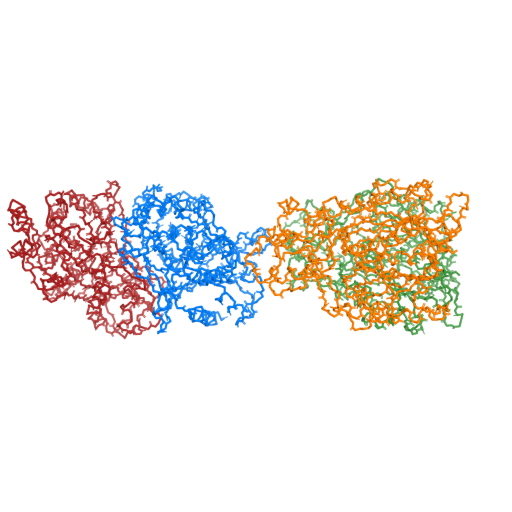3 208 ILE B N 1
ATOM 4394 C CA . ILE B 1 220 ? 51.180 -18.056 33.365 1.00 23.64 208 ILE B CA 1
ATOM 4395 C C . ILE B 1 220 ? 51.471 -17.048 32.255 1.00 21.30 208 ILE B C 1
ATOM 4396 O O . ILE B 1 220 ? 52.600 -16.558 32.152 1.00 23.43 208 ILE B O 1
ATOM 4401 N N . PHE B 1 221 ? 50.503 -16.749 31.400 1.00 21.73 209 PHE B N 1
ATOM 4402 C CA . PHE B 1 221 ? 50.774 -15.951 30.206 1.00 23.09 209 PHE B CA 1
ATOM 4403 C C . PHE B 1 221 ? 50.920 -14.475 30.549 1.00 20.92 209 PHE B C 1
ATOM 4404 O O . PHE B 1 221 ? 50.212 -13.955 31.414 1.00 23.92 209 PHE B O 1
ATOM 4412 N N . SER B 1 222 ? 51.819 -13.792 29.833 1.00 20.25 210 SER B N 1
ATOM 4413 C CA . SER B 1 222 ? 52.162 -12.403 30.131 1.00 22.59 210 SER B CA 1
ATOM 4414 C C . SER B 1 222 ? 52.654 -11.712 28.858 1.00 23.63 210 SER B C 1
ATOM 4415 O O . SER B 1 222 ? 52.787 -12.331 27.799 1.00 20.46 210 SER B O 1
ATOM 4418 N N . ASP B 1 223 ? 52.935 -10.413 28.983 1.00 25.78 211 ASP B N 1
ATOM 4419 C CA . ASP B 1 223 ? 53.247 -9.522 27.866 1.00 25.32 211 ASP B CA 1
ATOM 4420 C C . ASP B 1 223 ? 54.726 -9.124 27.855 1.00 25.66 211 ASP B C 1
ATOM 4421 O O . ASP B 1 223 ? 55.355 -8.961 28.906 1.00 24.11 211 ASP B O 1
ATOM 4426 N N . GLY B 1 224 ? 55.262 -8.912 26.658 1.00 21.62 212 GLY B N 1
ATOM 4427 C CA . GLY B 1 224 ? 56.630 -8.442 26.534 1.00 22.46 212 GLY B CA 1
ATOM 4428 C C . GLY B 1 224 ? 57.049 -8.392 25.079 1.00 25.20 212 GLY B C 1
ATOM 4429 O O . GLY B 1 224 ? 56.430 -9.007 24.205 1.00 21.95 212 GLY B O 1
ATOM 4430 N N . ALA B 1 225 ? 58.118 -7.637 24.839 1.00 25.97 213 ALA B N 1
ATOM 4431 C CA . ALA B 1 225 ? 58.729 -7.495 23.526 1.00 22.62 213 ALA B CA 1
ATOM 4432 C C . ALA B 1 225 ? 60.238 -7.673 23.666 1.00 24.62 213 ALA B C 1
ATOM 4433 O O . ALA B 1 225 ? 60.833 -7.206 24.643 1.00 21.16 213 ALA B O 1
ATOM 4435 N N . ALA B 1 226 ? 60.852 -8.357 22.696 1.00 23.26 214 ALA B N 1
ATOM 4436 C CA . ALA B 1 226 ? 62.303 -8.467 22.605 1.00 23.95 214 ALA B CA 1
ATOM 4437 C C . ALA B 1 226 ? 62.755 -8.167 21.180 1.00 28.59 214 ALA B C 1
ATOM 4438 O O . ALA B 1 226 ? 62.021 -8.410 20.214 1.00 27.79 214 ALA B O 1
ATOM 4440 N N . ALA B 1 227 ? 63.965 -7.619 21.052 1.00 27.47 215 ALA B N 1
ATOM 4441 C CA . ALA B 1 227 ? 64.503 -7.266 19.747 1.00 24.78 215 ALA B CA 1
ATOM 4442 C C . ALA B 1 227 ? 65.972 -7.637 19.700 1.00 29.85 215 ALA B C 1
ATOM 4443 O O . ALA B 1 227 ? 66.694 -7.493 20.691 1.00 29.72 215 ALA B O 1
ATOM 4445 N N . ALA B 1 228 ? 66.412 -8.099 18.536 1.00 30.24 216 ALA B N 1
ATOM 4446 C CA . ALA B 1 228 ? 67.792 -8.505 18.346 1.00 26.11 216 ALA B CA 1
ATOM 4447 C C . ALA B 1 228 ? 68.228 -8.071 16.959 1.00 24.51 216 ALA B C 1
ATOM 4448 O O . ALA B 1 228 ? 67.411 -7.974 16.044 1.00 26.11 216 ALA B O 1
ATOM 4450 N N . ILE B 1 229 ? 69.519 -7.782 16.819 1.00 26.77 217 ILE B N 1
ATOM 4451 C CA . ILE B 1 229 ? 70.146 -7.508 15.530 1.00 28.98 217 ILE B CA 1
ATOM 4452 C C . ILE B 1 229 ? 71.057 -8.684 15.197 1.00 31.26 217 ILE B C 1
ATOM 4453 O O . ILE B 1 229 ? 71.849 -9.127 16.039 1.00 30.45 217 ILE B O 1
ATOM 4458 N N . VAL B 1 230 ? 70.935 -9.204 13.982 1.00 23.56 218 VAL B N 1
ATOM 4459 C CA . VAL B 1 230 ? 71.729 -10.344 13.546 1.00 25.63 218 VAL B CA 1
ATOM 4460 C C . VAL B 1 230 ? 72.456 -9.984 12.257 1.00 27.70 218 VAL B C 1
ATOM 4461 O O . VAL B 1 230 ? 71.873 -9.379 11.347 1.00 28.14 218 VAL B O 1
ATOM 4465 N N . GLY B 1 231 ? 73.738 -10.345 12.187 1.00 28.20 219 GLY B N 1
ATOM 4466 C CA . GLY B 1 231 ? 74.501 -10.153 10.969 1.00 26.33 219 GLY B CA 1
ATOM 4467 C C . GLY B 1 231 ? 75.695 -11.074 10.916 1.00 31.50 219 GLY B C 1
ATOM 4468 O O . GLY B 1 231 ? 76.113 -11.644 11.928 1.00 33.87 219 GLY B O 1
ATOM 4469 N N . ALA B 1 232 ? 76.242 -11.219 9.712 1.00 34.40 220 ALA B N 1
ATOM 4470 C CA . ALA B 1 232 ? 77.490 -11.925 9.479 1.00 40.63 220 ALA B CA 1
ATOM 4471 C C . ALA B 1 232 ? 78.471 -10.989 8.782 1.00 51.09 220 ALA B C 1
ATOM 4472 O O . ALA B 1 232 ? 78.086 -9.949 8.239 1.00 55.74 220 ALA B O 1
ATOM 4474 N N . ASP B 1 233 ? 79.749 -11.362 8.810 1.00 58.97 221 ASP B N 1
ATOM 4475 C CA . ASP B 1 233 ? 80.841 -10.513 8.323 1.00 63.56 221 ASP B CA 1
ATOM 4476 C C . ASP B 1 233 ? 80.799 -9.147 9.012 1.00 52.81 221 ASP B C 1
ATOM 4477 O O . ASP B 1 233 ? 80.489 -8.113 8.417 1.00 50.07 221 ASP B O 1
ATOM 4482 N N . LEU B 1 234 ? 81.113 -9.189 10.304 1.00 48.67 222 LEU B N 1
ATOM 4483 C CA . LEU B 1 234 ? 81.068 -7.992 11.130 1.00 48.87 222 LEU B CA 1
ATOM 4484 C C . LEU B 1 234 ? 82.164 -7.007 10.744 1.00 56.16 222 LEU B C 1
ATOM 4485 O O . LEU B 1 234 ? 83.326 -7.384 10.551 1.00 58.98 222 LEU B O 1
ATOM 4490 N N . ASP B 1 235 ? 81.785 -5.740 10.628 1.00 57.50 223 ASP B N 1
ATOM 4491 C CA . ASP B 1 235 ? 82.749 -4.656 10.679 1.00 58.06 223 ASP B CA 1
ATOM 4492 C C . ASP B 1 235 ? 83.336 -4.684 12.079 1.00 61.06 223 ASP B C 1
ATOM 4493 O O . ASP B 1 235 ? 82.700 -4.252 13.042 1.00 60.50 223 ASP B O 1
ATOM 4498 N N . THR B 1 236 ? 84.534 -5.263 12.195 1.00 64.79 224 THR B N 1
ATOM 4499 C CA . THR B 1 236 ? 85.210 -5.382 13.486 1.00 68.44 224 THR B CA 1
ATOM 4500 C C . THR B 1 236 ? 85.283 -4.040 14.209 1.00 69.23 224 THR B C 1
ATOM 4501 O O . THR B 1 236 ? 85.199 -3.979 15.442 1.00 64.35 224 THR B O 1
ATOM 4505 N N . THR B 1 237 ? 85.431 -2.954 13.446 1.00 72.75 225 THR B N 1
ATOM 4506 C CA . THR B 1 237 ? 85.566 -1.621 14.024 1.00 74.93 225 THR B CA 1
ATOM 4507 C C . THR B 1 237 ? 84.345 -1.237 14.854 1.00 69.72 225 THR B C 1
ATOM 4508 O O . THR B 1 237 ? 84.484 -0.696 15.957 1.00 72.50 225 THR B O 1
ATOM 4512 N N . THR B 1 238 ? 83.140 -1.526 14.355 1.00 61.70 226 THR B N 1
ATOM 4513 C CA . THR B 1 238 ? 81.925 -0.945 14.913 1.00 55.35 226 THR B CA 1
ATOM 4514 C C . THR B 1 238 ? 80.977 -1.941 15.569 1.00 54.51 226 THR B C 1
ATOM 4515 O O . THR B 1 238 ? 80.066 -1.512 16.286 1.00 60.47 226 THR B O 1
ATOM 4519 N N . GLU B 1 239 ? 81.154 -3.241 15.350 1.00 47.41 227 GLU B N 1
ATOM 4520 C CA . GLU B 1 239 ? 80.155 -4.229 15.733 1.00 45.50 227 GLU B CA 1
ATOM 4521 C C . GLU B 1 239 ? 80.775 -5.307 16.611 1.00 45.07 227 GLU B C 1
ATOM 4522 O O . GLU B 1 239 ? 81.821 -5.867 16.267 1.00 44.92 227 GLU B O 1
ATOM 4528 N N . ARG B 1 240 ? 80.114 -5.596 17.738 1.00 44.27 228 ARG B N 1
ATOM 4529 C CA . ARG B 1 240 ? 80.535 -6.616 18.694 1.00 43.68 228 ARG B CA 1
ATOM 4530 C C . ARG B 1 240 ? 79.508 -7.740 18.719 1.00 37.98 228 ARG B C 1
ATOM 4531 O O . ARG B 1 240 ? 78.326 -7.483 18.992 1.00 38.51 228 ARG B O 1
ATOM 4539 N N . PRO B 1 241 ? 79.896 -8.981 18.454 1.00 31.22 229 PRO B N 1
ATOM 4540 C CA . PRO B 1 241 ? 78.971 -10.103 18.619 1.00 28.22 229 PRO B CA 1
ATOM 4541 C C . PRO B 1 241 ? 78.807 -10.495 20.079 1.00 31.99 229 PRO B C 1
ATOM 4542 O O . PRO B 1 241 ? 79.745 -10.414 20.878 1.00 33.54 229 PRO B O 1
ATOM 4546 N N . ILE B 1 242 ? 77.594 -10.924 20.417 1.00 28.37 230 ILE B N 1
ATOM 4547 C CA . ILE B 1 242 ? 77.273 -11.436 21.756 1.00 30.16 230 ILE B CA 1
ATOM 4548 C C . ILE B 1 242 ? 77.258 -12.960 21.772 1.00 28.30 230 ILE B C 1
ATOM 4549 O O . ILE B 1 242 ? 77.805 -13.594 22.677 1.00 26.77 230 ILE B O 1
ATOM 4554 N N . PHE B 1 243 ? 76.627 -13.560 20.768 1.00 26.20 231 PHE B N 1
ATOM 4555 C CA . PHE B 1 243 ? 76.586 -15.000 20.601 1.00 27.10 231 PHE B CA 1
ATOM 4556 C C . PHE B 1 243 ? 76.683 -15.296 19.114 1.00 27.05 231 PHE B C 1
ATOM 4557 O O . PHE B 1 243 ? 76.223 -14.508 18.284 1.00 26.22 231 PHE B O 1
ATOM 4565 N N . ASN B 1 244 ? 77.266 -16.443 18.781 1.00 25.79 232 ASN B N 1
ATOM 4566 C CA . ASN B 1 244 ? 77.269 -16.941 17.412 1.00 26.93 232 ASN B CA 1
ATOM 4567 C C . ASN B 1 244 ? 76.225 -18.030 17.244 1.00 26.69 232 ASN B C 1
ATOM 4568 O O . ASN B 1 244 ? 76.088 -18.910 18.096 1.00 26.70 232 ASN B O 1
ATOM 4573 N N . ILE B 1 245 ? 75.490 -17.969 16.138 1.00 30.19 233 ILE B N 1
ATOM 4574 C CA . ILE B 1 245 ? 74.447 -18.944 15.852 1.00 27.18 233 ILE B CA 1
ATOM 4575 C C . ILE B 1 245 ? 75.093 -20.036 15.001 1.00 23.57 233 ILE B C 1
ATOM 4576 O O . ILE B 1 245 ? 75.278 -19.884 13.793 1.00 25.71 233 ILE B O 1
ATOM 4581 N N . VAL B 1 246 ? 75.449 -21.146 15.648 1.00 22.40 234 VAL B N 1
ATOM 4582 C CA . VAL B 1 246 ? 76.214 -22.200 14.985 1.00 24.14 234 VAL B CA 1
ATOM 4583 C C . VAL B 1 246 ? 75.311 -23.070 14.111 1.00 27.37 234 VAL B C 1
ATOM 4584 O O . VAL B 1 246 ? 75.625 -23.341 12.948 1.00 27.58 234 VAL B O 1
ATOM 4588 N N . SER B 1 247 ? 74.187 -23.534 14.653 1.00 26.91 235 SER B N 1
ATOM 4589 C CA . SER B 1 247 ? 73.187 -24.226 13.856 1.00 25.92 235 SER B CA 1
ATOM 4590 C C . SER B 1 247 ? 71.836 -24.035 14.517 1.00 22.47 235 SER B C 1
ATOM 4591 O O . SER B 1 247 ? 71.740 -23.623 15.672 1.00 22.42 235 SER B O 1
ATOM 4594 N N . ALA B 1 248 ? 70.789 -24.313 13.747 1.00 24.20 236 ALA B N 1
ATOM 4595 C CA . ALA B 1 248 ? 69.416 -24.185 14.210 1.00 25.99 236 ALA B CA 1
ATOM 4596 C C . ALA B 1 248 ? 68.556 -25.182 13.447 1.00 25.23 236 ALA B C 1
ATOM 4597 O O . ALA B 1 248 ? 68.635 -25.259 12.216 1.00 25.99 236 ALA B O 1
ATOM 4599 N N . ASN B 1 249 ? 67.750 -25.946 14.181 1.00 22.01 237 ASN B N 1
ATOM 4600 C CA . ASN B 1 249 ? 66.922 -26.988 13.598 1.00 25.08 237 ASN B CA 1
ATOM 4601 C C . ASN B 1 249 ? 65.590 -27.050 14.316 1.00 21.82 237 ASN B C 1
ATOM 4602 O O . ASN B 1 249 ? 65.536 -27.103 15.548 1.00 24.80 237 ASN B O 1
ATOM 4607 N N . GLN B 1 250 ? 64.531 -27.078 13.536 1.00 23.69 238 GLN B N 1
ATOM 4608 C CA . GLN B 1 250 ? 63.211 -27.381 14.035 1.00 20.86 238 GLN B CA 1
ATOM 4609 C C . GLN B 1 250 ? 62.949 -28.872 13.916 1.00 25.15 238 GLN B C 1
ATOM 4610 O O . GLN B 1 250 ? 63.313 -29.505 12.917 1.00 24.38 238 GLN B O 1
ATOM 4616 N N . THR B 1 251 ? 62.316 -29.431 14.943 1.00 26.58 239 THR B N 1
ATOM 4617 C CA . THR B 1 251 ? 61.791 -30.786 14.889 1.00 24.70 239 THR B CA 1
ATOM 4618 C C . THR B 1 251 ? 60.365 -30.800 15.426 1.00 22.82 239 THR B C 1
ATOM 4619 O O . THR B 1 251 ? 59.929 -29.891 16.138 1.00 20.42 239 THR B O 1
ATOM 4623 N N . THR B 1 252 ? 59.645 -31.853 15.060 1.00 25.32 240 THR B N 1
ATOM 4624 C CA . THR B 1 252 ? 58.247 -32.045 15.412 1.00 26.71 240 THR B CA 1
ATOM 4625 C C . THR B 1 252 ? 58.111 -33.351 16.175 1.00 29.47 240 THR B C 1
ATOM 4626 O O . THR B 1 252 ? 58.626 -34.382 15.736 1.00 31.78 240 THR B O 1
ATOM 4630 N N . ILE B 1 253 ? 57.428 -33.311 17.310 1.00 26.58 241 ILE B N 1
ATOM 4631 C CA . ILE B 1 253 ? 57.256 -34.484 18.161 1.00 29.71 241 ILE B CA 1
ATOM 4632 C C . ILE B 1 253 ? 56.058 -35.265 17.632 1.00 29.66 241 ILE B C 1
ATOM 4633 O O . ILE B 1 253 ? 54.951 -34.699 17.555 1.00 25.79 241 ILE B O 1
ATOM 4638 N N . PRO B 1 254 ? 56.231 -36.524 17.226 1.00 31.82 242 PRO B N 1
ATOM 4639 C CA . PRO B 1 254 ? 55.112 -37.275 16.646 1.00 38.40 242 PRO B CA 1
ATOM 4640 C C . PRO B 1 254 ? 53.982 -37.478 17.646 1.00 39.46 242 PRO B C 1
ATOM 4641 O O . PRO B 1 254 ? 54.215 -37.694 18.839 1.00 38.02 242 PRO B O 1
ATOM 4645 N N . ASP B 1 255 ? 52.746 -37.368 17.147 1.00 35.06 243 ASP B N 1
ATOM 4646 C CA . ASP B 1 255 ? 51.551 -37.756 17.896 1.00 36.90 243 ASP B CA 1
ATOM 4647 C C . ASP B 1 255 ? 51.405 -36.958 19.195 1.00 35.48 243 ASP B C 1
ATOM 4648 O O . ASP B 1 255 ? 51.185 -37.520 20.272 1.00 37.00 243 ASP B O 1
ATOM 4653 N N . SER B 1 256 ? 51.528 -35.625 19.088 1.00 32.31 244 SER B N 1
ATOM 4654 C CA . SER B 1 256 ? 51.386 -34.750 20.250 1.00 28.19 244 SER B CA 1
ATOM 4655 C C . SER B 1 256 ? 50.558 -33.504 19.934 1.00 27.60 244 SER B C 1
ATOM 4656 O O . SER B 1 256 ? 50.631 -32.514 20.671 1.00 29.69 244 SER B O 1
ATOM 4659 N N . GLU B 1 257 ? 49.760 -33.530 18.869 1.00 29.60 245 GLU B N 1
ATOM 4660 C CA . GLU B 1 257 ? 49.171 -32.295 18.361 1.00 33.96 245 GLU B CA 1
ATOM 4661 C C . GLU B 1 257 ? 48.111 -31.700 19.283 1.00 30.22 245 GLU B C 1
ATOM 4662 O O . GLU B 1 257 ? 47.793 -30.514 19.152 1.00 32.02 245 GLU B O 1
ATOM 4668 N N . ASP B 1 258 ? 47.556 -32.475 20.209 1.00 26.97 246 ASP B N 1
ATOM 4669 C CA . ASP B 1 258 ? 46.596 -31.923 21.150 1.00 31.27 246 ASP B CA 1
ATOM 4670 C C . ASP B 1 258 ? 47.262 -31.324 22.387 1.00 31.19 246 ASP B C 1
ATOM 4671 O O . ASP B 1 258 ? 46.564 -30.904 23.312 1.00 34.07 246 ASP B O 1
ATOM 4676 N N . GLY B 1 259 ? 48.593 -31.251 22.412 1.00 29.78 247 GLY B N 1
ATOM 4677 C CA . GLY B 1 259 ? 49.271 -30.764 23.600 1.00 23.06 247 GLY B CA 1
ATOM 4678 C C . GLY B 1 259 ? 49.072 -29.278 23.829 1.00 24.41 247 GLY B C 1
ATOM 4679 O O . GLY B 1 259 ? 48.819 -28.840 24.954 1.00 28.15 247 GLY B O 1
ATOM 4680 N N . ILE B 1 260 ? 49.217 -28.478 22.774 1.00 22.47 248 ILE B N 1
ATOM 4681 C CA . ILE B 1 260 ? 49.042 -27.026 22.828 1.00 21.15 248 ILE B CA 1
ATOM 4682 C C . ILE B 1 260 ? 48.183 -26.644 21.622 1.00 27.00 248 ILE B C 1
ATOM 4683 O O . ILE B 1 260 ? 48.618 -26.796 20.471 1.00 30.49 248 ILE B O 1
ATOM 4688 N N . VAL B 1 261 ? 46.965 -26.166 21.872 1.00 23.59 249 VAL B N 1
ATOM 4689 C CA . VAL B 1 261 ? 46.026 -25.847 20.805 1.00 22.07 249 VAL B CA 1
ATOM 4690 C C . VAL B 1 261 ? 45.475 -24.443 21.028 1.00 28.19 249 VAL B C 1
ATOM 4691 O O . VAL B 1 261 ? 45.006 -24.123 22.124 1.00 27.95 249 VAL B O 1
ATOM 4695 N N . GLY B 1 262 ? 45.535 -23.607 19.986 1.00 26.48 250 GLY B N 1
ATOM 4696 C CA . GLY B 1 262 ? 44.973 -22.266 20.017 1.00 24.40 250 GLY B CA 1
ATOM 4697 C C . GLY B 1 262 ? 43.912 -22.062 18.952 1.00 25.47 250 GLY B C 1
ATOM 4698 O O . GLY B 1 262 ? 44.200 -22.148 17.755 1.00 25.04 250 GLY B O 1
ATOM 4699 N N . HIS B 1 263 ? 42.677 -21.803 19.365 1.00 24.61 251 HIS B N 1
ATOM 4700 C CA . HIS B 1 263 ? 41.558 -21.654 18.446 1.00 22.96 251 HIS B CA 1
ATOM 4701 C C . HIS B 1 263 ? 41.145 -20.195 18.462 1.00 19.20 251 HIS B C 1
ATOM 4702 O O . HIS B 1 263 ? 40.698 -19.682 19.489 1.00 24.53 251 HIS B O 1
ATOM 4709 N N . ILE B 1 264 ? 41.339 -19.523 17.338 1.00 22.20 252 ILE B N 1
ATOM 4710 C CA . ILE B 1 264 ? 41.030 -18.104 17.214 1.00 21.48 252 ILE B CA 1
ATOM 4711 C C . ILE B 1 264 ? 39.572 -17.984 16.798 1.00 19.63 252 ILE B C 1
ATOM 4712 O O . ILE B 1 264 ? 39.182 -18.460 15.725 1.00 24.04 252 ILE B O 1
ATOM 4717 N N . ARG B 1 265 ? 38.759 -17.372 17.660 1.00 23.02 253 ARG B N 1
ATOM 4718 C CA . ARG B 1 265 ? 37.300 -17.387 17.544 1.00 25.97 253 ARG B CA 1
ATOM 4719 C C . ARG B 1 265 ? 36.744 -15.978 17.759 1.00 23.43 253 ARG B C 1
ATOM 4720 O O . ARG B 1 265 ? 37.482 -15.023 18.004 1.00 25.70 253 ARG B O 1
ATOM 4728 N N . GLU B 1 266 ? 35.420 -15.865 17.676 1.00 23.43 254 GLU B N 1
ATOM 4729 C CA . GLU B 1 266 ? 34.723 -14.601 17.922 1.00 22.37 254 GLU B CA 1
ATOM 4730 C C . GLU B 1 266 ? 34.883 -14.116 19.365 1.00 22.60 254 GLU B C 1
ATOM 4731 O O . GLU B 1 266 ? 34.747 -12.916 19.627 1.00 23.63 254 GLU B O 1
ATOM 4737 N N . MET B 1 267 ? 35.182 -15.016 20.302 1.00 25.77 255 MET B N 1
ATOM 4738 C CA . MET B 1 267 ? 35.428 -14.669 21.694 1.00 27.76 255 MET B CA 1
ATOM 4739 C C . MET B 1 267 ? 36.900 -14.398 21.986 1.00 27.55 255 MET B C 1
ATOM 4740 O O . MET B 1 267 ? 37.270 -14.283 23.153 1.00 27.74 255 MET B O 1
ATOM 4745 N N . GLY B 1 268 ? 37.730 -14.258 20.957 1.00 21.36 256 GLY B N 1
ATOM 4746 C CA . GLY B 1 268 ? 39.157 -14.218 21.115 1.00 20.70 256 GLY B CA 1
ATOM 4747 C C . GLY B 1 268 ? 39.723 -15.611 20.976 1.00 20.25 256 GLY B C 1
ATOM 4748 O O . GLY B 1 268 ? 39.054 -16.551 20.544 1.00 22.95 256 GLY B O 1
ATOM 4749 N N . MET B 1 269 ? 40.983 -15.752 21.358 1.00 24.78 257 MET B N 1
ATOM 4750 C CA . MET B 1 269 ? 41.667 -17.028 21.205 1.00 26.46 257 MET B CA 1
ATOM 4751 C C . MET B 1 269 ? 41.404 -17.900 22.418 1.00 25.57 257 MET B C 1
ATOM 4752 O O . MET B 1 269 ? 41.670 -17.490 23.551 1.00 25.42 257 MET B O 1
ATOM 4757 N N . LYS B 1 270 ? 40.928 -19.114 22.163 1.00 29.91 258 LYS B N 1
ATOM 4758 C CA . LYS B 1 270 ? 40.672 -20.089 23.209 1.00 28.70 258 LYS B CA 1
ATOM 4759 C C . LYS B 1 270 ? 41.789 -21.122 23.142 1.00 35.66 258 LYS B C 1
ATOM 4760 O O . LYS B 1 270 ? 41.835 -21.937 22.222 1.00 43.40 258 LYS B O 1
ATOM 4766 N N . TYR B 1 271 ? 42.696 -21.076 24.109 1.00 42.13 259 TYR B N 1
ATOM 4767 C CA . TYR B 1 271 ? 43.818 -22.004 24.143 1.00 47.52 259 TYR B CA 1
ATOM 4768 C C . TYR B 1 271 ? 43.496 -23.265 24.936 1.00 55.60 259 TYR B C 1
ATOM 4769 O O . TYR B 1 271 ? 42.614 -23.266 25.795 1.00 68.52 259 TYR B O 1
ATOM 4778 N N . TYR B 1 272 ? 44.215 -24.340 24.633 1.00 46.56 260 TYR B N 1
ATOM 4779 C CA . TYR B 1 272 ? 44.032 -25.615 25.315 1.00 38.95 260 TYR B CA 1
ATOM 4780 C C . TYR B 1 272 ? 45.394 -26.206 25.652 1.00 37.98 260 TYR B C 1
ATOM 4781 O O . TYR B 1 272 ? 46.175 -26.530 24.758 1.00 32.58 260 TYR B O 1
ATOM 4790 N N . LEU B 1 273 ? 45.677 -26.340 26.943 1.00 38.17 261 LEU B N 1
ATOM 4791 C CA . LEU B 1 273 ? 46.955 -26.882 27.387 1.00 30.41 261 LEU B CA 1
ATOM 4792 C C . LEU B 1 273 ? 46.803 -28.234 28.074 1.00 28.36 261 LEU B C 1
ATOM 4793 O O . LEU B 1 273 ? 46.116 -28.354 29.086 1.00 32.22 261 LEU B O 1
ATOM 4798 N N . SER B 1 274 ? 47.448 -29.250 27.511 1.00 27.14 262 SER B N 1
ATOM 4799 C CA . SER B 1 274 ? 47.406 -30.592 28.070 1.00 30.20 262 SER B CA 1
ATOM 4800 C C . SER B 1 274 ? 48.251 -30.655 29.339 1.00 36.51 262 SER B C 1
ATOM 4801 O O . SER B 1 274 ? 49.302 -30.016 29.429 1.00 37.54 262 SER B O 1
ATOM 4804 N N . ARG B 1 275 ? 47.785 -31.412 30.337 1.00 36.58 263 ARG B N 1
ATOM 4805 C CA . ARG B 1 275 ? 48.569 -31.548 31.564 1.00 40.93 263 ARG B CA 1
ATOM 4806 C C . ARG B 1 275 ? 49.927 -32.189 31.317 1.00 39.56 263 ARG B C 1
ATOM 4807 O O . ARG B 1 275 ? 50.863 -31.965 32.094 1.00 41.20 263 ARG B O 1
ATOM 4815 N N . THR B 1 276 ? 50.062 -32.969 30.255 1.00 36.64 264 THR B N 1
ATOM 4816 C CA . THR B 1 276 ? 51.277 -33.725 30.013 1.00 34.85 264 THR B CA 1
ATOM 4817 C C . THR B 1 276 ? 52.318 -32.977 29.177 1.00 33.39 264 THR B C 1
ATOM 4818 O O . THR B 1 276 ? 53.404 -33.519 28.960 1.00 34.51 264 THR B O 1
ATOM 4822 N N . VAL B 1 277 ? 52.031 -31.759 28.701 1.00 28.84 265 VAL B N 1
ATOM 4823 C CA . VAL B 1 277 ? 52.967 -31.081 27.788 1.00 29.23 265 VAL B CA 1
ATOM 4824 C C . VAL B 1 277 ? 54.343 -30.868 28.406 1.00 34.60 265 VAL B C 1
ATOM 4825 O O . VAL B 1 277 ? 55.349 -31.089 27.706 1.00 32.22 265 VAL B O 1
ATOM 4829 N N . PRO B 1 278 ? 54.484 -30.456 29.683 1.00 35.26 266 PRO B N 1
ATOM 4830 C CA . PRO B 1 278 ? 55.843 -30.265 30.237 1.00 30.67 266 PRO B CA 1
ATOM 4831 C C . PRO B 1 278 ? 56.701 -31.512 30.207 1.00 34.41 266 PRO B C 1
ATOM 4832 O O . PRO B 1 278 ? 57.913 -31.418 29.976 1.00 45.13 266 PRO B O 1
ATOM 4836 N N . GLN B 1 279 ? 56.109 -32.682 30.441 1.00 33.89 267 GLN B N 1
ATOM 4837 C CA . GLN B 1 279 ? 56.881 -33.920 30.434 1.00 39.04 267 GLN B CA 1
ATOM 4838 C C . GLN B 1 279 ? 57.249 -34.329 29.015 1.00 36.42 267 GLN B C 1
ATOM 4839 O O . GLN B 1 279 ? 58.366 -34.806 28.770 1.00 33.11 267 GLN B O 1
ATOM 4845 N N . VAL B 1 280 ? 56.322 -34.138 28.066 1.00 32.98 268 VAL B N 1
ATOM 4846 C CA . VAL B 1 280 ? 56.576 -34.508 26.676 1.00 29.14 268 VAL B CA 1
ATOM 4847 C C . VAL B 1 280 ? 57.645 -33.600 26.077 1.00 29.23 268 VAL B C 1
ATOM 4848 O O . VAL B 1 280 ? 58.571 -34.072 25.399 1.00 28.00 268 VAL B O 1
ATOM 4852 N N . ILE B 1 281 ? 57.552 -32.293 26.344 1.00 28.47 269 ILE B N 1
ATOM 4853 C CA . ILE B 1 281 ? 58.568 -31.349 25.879 1.00 25.29 269 ILE B CA 1
ATOM 4854 C C . ILE B 1 281 ? 59.899 -31.619 26.571 1.00 26.89 269 ILE B C 1
ATOM 4855 O O . ILE B 1 281 ? 60.935 -31.771 25.915 1.00 27.29 269 ILE B O 1
ATOM 4860 N N . GLY B 1 282 ? 59.883 -31.685 27.908 1.00 27.08 270 GLY B N 1
ATOM 4861 C CA . GLY B 1 282 ? 61.109 -31.900 28.657 1.00 26.72 270 GLY B CA 1
ATOM 4862 C C . GLY B 1 282 ? 61.877 -33.119 28.197 1.00 29.63 270 GLY B C 1
ATOM 4863 O O . GLY B 1 282 ? 63.082 -33.043 27.933 1.00 33.53 270 GLY B O 1
ATOM 4864 N N . ASN B 1 283 ? 61.194 -34.265 28.089 1.00 25.72 271 ASN B N 1
ATOM 4865 C CA . ASN B 1 283 ? 61.892 -35.488 27.705 1.00 30.31 271 ASN B CA 1
ATOM 4866 C C . ASN B 1 283 ? 62.469 -35.368 26.306 1.00 31.29 271 ASN B C 1
ATOM 4867 O O . ASN B 1 283 ? 63.550 -35.903 26.015 1.00 27.08 271 ASN B O 1
ATOM 4872 N N . ASN B 1 284 ? 61.765 -34.647 25.430 1.00 28.38 272 ASN B N 1
ATOM 4873 C CA . ASN B 1 284 ? 62.229 -34.494 24.057 1.00 29.02 272 ASN B CA 1
ATOM 4874 C C . ASN B 1 284 ? 63.480 -33.619 23.984 1.00 26.34 272 ASN B C 1
ATOM 4875 O O . ASN B 1 284 ? 64.461 -33.976 23.315 1.00 27.03 272 ASN B O 1
ATOM 4880 N N . ILE B 1 285 ? 63.475 -32.475 24.677 1.00 25.52 273 ILE B N 1
ATOM 4881 C CA . ILE B 1 285 ? 64.618 -31.577 24.573 1.00 23.39 273 ILE B CA 1
ATOM 4882 C C . ILE B 1 285 ? 65.817 -32.141 25.323 1.00 23.64 273 ILE B C 1
ATOM 4883 O O . ILE B 1 285 ? 66.964 -31.850 24.963 1.00 25.65 273 ILE B O 1
ATOM 4888 N N . VAL B 1 286 ? 65.592 -32.976 26.347 1.00 23.04 274 VAL B N 1
ATOM 4889 C CA . VAL B 1 286 ? 66.702 -33.725 26.936 1.00 21.99 274 VAL B CA 1
ATOM 4890 C C . VAL B 1 286 ? 67.327 -34.646 25.891 1.00 23.70 274 VAL B C 1
ATOM 4891 O O . VAL B 1 286 ? 68.557 -34.735 25.768 1.00 28.42 274 VAL B O 1
ATOM 4895 N N . GLN B 1 287 ? 66.491 -35.332 25.108 1.00 24.48 275 GLN B N 1
ATOM 4896 C CA . GLN B 1 287 ? 67.012 -36.184 24.048 1.00 29.29 275 GLN B CA 1
ATOM 4897 C C . GLN B 1 287 ? 67.681 -35.364 22.950 1.00 27.17 275 GLN B C 1
ATOM 4898 O O . GLN B 1 287 ? 68.703 -35.787 22.402 1.00 28.73 275 GLN B O 1
ATOM 4904 N N . CYS B 1 288 ? 67.121 -34.198 22.613 1.00 26.11 276 CYS B N 1
ATOM 4905 C CA . CYS B 1 288 ? 67.772 -33.304 21.656 1.00 27.62 276 CYS B CA 1
ATOM 4906 C C . CYS B 1 288 ? 69.156 -32.890 22.143 1.00 32.87 276 CYS B C 1
ATOM 4907 O O . CYS B 1 288 ? 70.097 -32.812 21.344 1.00 37.16 276 CYS B O 1
ATOM 4910 N N . CYS B 1 289 ? 69.297 -32.594 23.443 1.00 31.36 277 CYS B N 1
ATOM 4911 C CA . CYS B 1 289 ? 70.614 -32.305 24.012 1.00 30.41 277 CYS B CA 1
ATOM 4912 C C . CYS B 1 289 ? 71.601 -33.416 23.743 1.00 26.89 277 CYS B C 1
ATOM 4913 O O . CYS B 1 289 ? 72.678 -33.189 23.175 1.00 30.50 277 CYS B O 1
ATOM 4916 N N . ARG B 1 290 ? 71.277 -34.617 24.218 1.00 24.83 278 ARG B N 1
ATOM 4917 C CA . ARG B 1 290 ? 72.176 -35.743 24.045 1.00 26.94 278 ARG B CA 1
ATOM 4918 C C . ARG B 1 290 ? 72.531 -35.942 22.579 1.00 31.16 278 ARG B C 1
ATOM 4919 O O . ARG B 1 290 ? 73.703 -36.131 22.236 1.00 31.67 278 ARG B O 1
ATOM 4927 N N . ASP B 1 291 ? 71.540 -35.852 21.694 1.00 29.92 279 ASP B N 1
ATOM 4928 C CA . ASP B 1 291 ? 71.797 -36.125 20.288 1.00 31.96 279 ASP B CA 1
ATOM 4929 C C . ASP B 1 291 ? 72.614 -35.022 19.642 1.00 30.21 279 ASP B C 1
ATOM 4930 O O . ASP B 1 291 ? 73.484 -35.301 18.810 1.00 33.44 279 ASP B O 1
ATOM 4935 N N . THR B 1 292 ? 72.352 -33.766 19.999 1.00 30.05 280 THR B N 1
ATOM 4936 C CA . THR B 1 292 ? 73.061 -32.671 19.344 1.00 31.21 280 THR B CA 1
ATOM 4937 C C . THR B 1 292 ? 74.449 -32.460 19.930 1.00 32.98 280 THR B C 1
ATOM 4938 O O . THR B 1 292 ? 75.419 -32.284 19.183 1.00 34.54 280 THR B O 1
ATOM 4942 N N . PHE B 1 293 ? 74.572 -32.481 21.256 1.00 29.40 281 PHE B N 1
ATOM 4943 C CA . PHE B 1 293 ? 75.796 -31.997 21.861 1.00 29.84 281 PHE B CA 1
ATOM 4944 C C . PHE B 1 293 ? 76.783 -33.086 22.216 1.00 31.97 281 PHE B C 1
ATOM 4945 O O . PHE B 1 293 ? 77.956 -32.770 22.421 1.00 32.57 281 PHE B O 1
ATOM 4953 N N . THR B 1 294 ? 76.365 -34.353 22.258 1.00 37.65 282 THR B N 1
ATOM 4954 C CA . THR B 1 294 ? 77.352 -35.426 22.389 1.00 39.16 282 THR B CA 1
ATOM 4955 C C . THR B 1 294 ? 78.324 -35.443 21.214 1.00 40.42 282 THR B C 1
ATOM 4956 O O . THR B 1 294 ? 79.543 -35.465 21.458 1.00 39.09 282 THR B O 1
ATOM 4960 N N . PRO B 1 295 ? 77.890 -35.406 19.941 1.00 42.16 283 PRO B N 1
ATOM 4961 C CA . PRO B 1 295 ? 78.877 -35.337 18.849 1.00 39.17 283 PRO B CA 1
ATOM 4962 C C . PRO B 1 295 ? 79.699 -34.055 18.831 1.00 40.38 283 PRO B C 1
ATOM 4963 O O . PRO B 1 295 ? 80.757 -34.042 18.196 1.00 43.22 283 PRO B O 1
ATOM 4967 N N . LEU B 1 296 ? 79.273 -32.987 19.504 1.00 41.27 284 LEU B N 1
ATOM 4968 C CA . LEU B 1 296 ? 80.116 -31.802 19.630 1.00 41.49 284 LEU B CA 1
ATOM 4969 C C . LEU B 1 296 ? 81.125 -31.923 20.758 1.00 48.76 284 LEU B C 1
ATOM 4970 O O . LEU B 1 296 ? 81.856 -30.959 21.014 1.00 54.49 284 LEU B O 1
ATOM 4975 N N . GLY B 1 297 ? 81.172 -33.061 21.449 1.00 46.01 285 GLY B N 1
ATOM 4976 C CA . GLY B 1 297 ? 82.178 -33.302 22.459 1.00 37.52 285 GLY B CA 1
ATOM 4977 C C . GLY B 1 297 ? 81.955 -32.638 23.800 1.00 38.12 285 GLY B C 1
ATOM 4978 O O . GLY B 1 297 ? 82.894 -32.597 24.597 1.00 39.37 285 GLY B O 1
ATOM 4979 N N . ILE B 1 298 ? 80.757 -32.111 24.087 1.00 36.32 286 ILE B N 1
ATOM 4980 C CA . ILE B 1 298 ? 80.509 -31.555 25.419 1.00 35.64 286 ILE B CA 1
ATOM 4981 C C . ILE B 1 298 ? 80.685 -32.667 26.439 1.00 34.79 286 ILE B C 1
ATOM 4982 O O . ILE B 1 298 ? 79.928 -33.647 26.446 1.00 33.27 286 ILE B O 1
ATOM 4987 N N . ASN B 1 299 ? 81.685 -32.515 27.312 1.00 36.19 287 ASN B N 1
ATOM 4988 C CA . ASN B 1 299 ? 82.084 -33.623 28.173 1.00 35.70 287 ASN B CA 1
ATOM 4989 C C . ASN B 1 299 ? 80.977 -34.012 29.136 1.00 35.40 287 ASN B C 1
ATOM 4990 O O . ASN B 1 299 ? 80.686 -35.202 29.313 1.00 36.00 287 ASN B O 1
ATOM 4995 N N . ASP B 1 300 ? 80.343 -33.024 29.756 1.00 33.38 288 ASP B N 1
ATOM 4996 C CA . ASP B 1 300 ? 79.290 -33.271 30.724 1.00 34.38 288 ASP B CA 1
ATOM 4997 C C . ASP B 1 300 ? 78.280 -32.138 30.626 1.00 29.52 288 ASP B C 1
ATOM 4998 O O . ASP B 1 300 ? 78.562 -31.070 30.067 1.00 27.52 288 ASP B O 1
ATOM 5003 N N . TRP B 1 301 ? 77.102 -32.377 31.195 1.00 24.59 289 TRP B N 1
ATOM 5004 C CA . TRP B 1 301 ? 75.993 -31.471 30.940 1.00 22.49 289 TRP B CA 1
ATOM 5005 C C . TRP B 1 301 ? 76.109 -30.153 31.694 1.00 22.21 289 TRP B C 1
ATOM 5006 O O . TRP B 1 301 ? 75.387 -29.214 31.352 1.00 29.45 289 TRP B O 1
ATOM 5017 N N . ASN B 1 302 ? 77.011 -30.034 32.667 1.00 24.13 290 ASN B N 1
ATOM 5018 C CA . ASN B 1 302 ? 77.199 -28.758 33.350 1.00 26.28 290 ASN B CA 1
ATOM 5019 C C . ASN B 1 302 ? 78.259 -27.886 32.705 1.00 29.54 290 ASN B C 1
ATOM 5020 O O . ASN B 1 302 ? 78.525 -26.789 33.208 1.00 29.92 290 ASN B O 1
ATOM 5025 N N . SER B 1 303 ? 78.860 -28.324 31.601 1.00 27.22 291 SER B N 1
ATOM 5026 C CA . SER B 1 303 ? 79.866 -27.515 30.930 1.00 32.38 291 SER B CA 1
ATOM 5027 C C . SER B 1 303 ? 79.340 -26.905 29.630 1.00 27.26 291 SER B C 1
ATOM 5028 O O . SER B 1 303 ? 80.122 -26.544 28.743 1.00 28.94 291 SER B O 1
ATOM 5031 N N . MET B 1 304 ? 78.028 -26.775 29.509 1.00 24.68 292 MET B N 1
ATOM 5032 C CA . MET B 1 304 ? 77.420 -25.978 28.459 1.00 22.30 292 MET B CA 1
ATOM 5033 C C . MET B 1 304 ? 76.344 -25.111 29.094 1.00 22.49 292 MET B C 1
ATOM 5034 O O . MET B 1 304 ? 75.914 -25.368 30.216 1.00 25.72 292 MET B O 1
ATOM 5039 N N . PHE B 1 305 ? 75.946 -24.045 28.410 1.00 23.05 293 PHE B N 1
ATOM 5040 C CA . PHE B 1 305 ? 74.904 -23.186 28.957 1.00 20.42 293 PHE B CA 1
ATOM 5041 C C . PHE B 1 305 ? 73.569 -23.447 28.268 1.00 19.83 293 PHE B C 1
ATOM 5042 O O . PHE B 1 305 ? 73.500 -24.044 27.190 1.00 21.41 293 PHE B O 1
ATOM 5050 N N . TYR B 1 306 ? 72.492 -22.998 28.921 1.00 23.85 294 TYR B N 1
ATOM 5051 C CA . TYR B 1 306 ? 71.127 -23.356 28.546 1.00 20.39 294 TYR B CA 1
ATOM 5052 C C . TYR B 1 306 ? 70.196 -22.157 28.567 1.00 21.22 294 TYR B C 1
ATOM 5053 O O . TYR B 1 306 ? 70.149 -21.427 29.560 1.00 21.44 294 TYR B O 1
ATOM 5062 N N . ILE B 1 307 ? 69.433 -21.989 27.481 1.00 26.81 295 ILE B N 1
ATOM 5063 C CA . ILE B 1 307 ? 68.279 -21.086 27.401 1.00 25.00 295 ILE B CA 1
ATOM 5064 C C . ILE B 1 307 ? 67.067 -21.946 27.045 1.00 24.50 295 ILE B C 1
ATOM 5065 O O . ILE B 1 307 ? 66.970 -22.477 25.929 1.00 24.24 295 ILE B O 1
ATOM 5070 N N . VAL B 1 308 ? 66.145 -22.097 27.988 1.00 24.37 296 VAL B N 1
ATOM 5071 C CA . VAL B 1 308 ? 64.979 -22.954 27.815 1.00 24.43 296 VAL B CA 1
ATOM 5072 C C . VAL B 1 308 ? 63.750 -22.077 27.976 1.00 24.75 296 VAL B C 1
ATOM 5073 O O . VAL B 1 308 ? 63.587 -21.420 29.013 1.00 22.33 296 VAL B O 1
ATOM 5077 N N . HIS B 1 309 ? 62.903 -22.051 26.950 1.00 25.03 297 HIS B N 1
ATOM 5078 C CA . HIS B 1 309 ? 61.657 -21.305 27.017 1.00 24.29 297 HIS B CA 1
ATOM 5079 C C . HIS B 1 309 ? 60.889 -21.704 28.272 1.00 26.09 297 HIS B C 1
ATOM 5080 O O . HIS B 1 309 ? 60.556 -22.889 28.437 1.00 23.44 297 HIS B O 1
ATOM 5087 N N . PRO B 1 310 ? 60.562 -20.705 29.215 1.00 29.97 298 PRO B N 1
ATOM 5088 C CA . PRO B 1 310 ? 59.959 -21.055 30.518 1.00 28.64 298 PRO B CA 1
ATOM 5089 C C . PRO B 1 310 ? 58.462 -21.309 30.381 1.00 25.64 298 PRO B C 1
ATOM 5090 O O . PRO B 1 310 ? 57.616 -20.497 30.780 1.00 24.74 298 PRO B O 1
ATOM 5094 N N . GLY B 1 311 ? 58.124 -22.459 29.777 1.00 23.70 299 GLY B N 1
ATOM 5095 C CA . GLY B 1 311 ? 56.720 -22.793 29.558 1.00 27.54 299 GLY B CA 1
ATOM 5096 C C . GLY B 1 311 ? 55.952 -22.976 30.852 1.00 35.25 299 GLY B C 1
ATOM 5097 O O . GLY B 1 311 ? 54.779 -22.600 30.959 1.00 38.18 299 GLY B O 1
ATOM 5098 N N . GLY B 1 312 ? 56.596 -23.578 31.837 1.00 37.97 300 GLY B N 1
ATOM 5099 C CA . GLY B 1 312 ? 56.161 -23.573 33.209 1.00 35.36 300 GLY B CA 1
ATOM 5100 C C . GLY B 1 312 ? 57.352 -24.035 34.015 1.00 30.00 300 GLY B C 1
ATOM 5101 O O . GLY B 1 312 ? 58.445 -24.227 33.466 1.00 29.92 300 GLY B O 1
ATOM 5102 N N . PRO B 1 313 ? 57.178 -24.241 35.322 1.00 24.70 301 PRO B N 1
ATOM 5103 C CA . PRO B 1 313 ? 58.318 -24.716 36.124 1.00 27.09 301 PRO B CA 1
ATOM 5104 C C . PRO B 1 313 ? 58.726 -26.150 35.809 1.00 23.33 301 PRO B C 1
ATOM 5105 O O . PRO B 1 313 ? 59.910 -26.476 35.928 1.00 23.59 301 PRO B O 1
ATOM 5109 N N . ALA B 1 314 ? 57.794 -27.016 35.390 1.00 25.03 302 ALA B N 1
ATOM 5110 C CA . ALA B 1 314 ? 58.127 -28.433 35.282 1.00 22.48 302 ALA B CA 1
ATOM 5111 C C . ALA B 1 314 ? 59.111 -28.714 34.150 1.00 25.67 302 ALA B C 1
ATOM 5112 O O . ALA B 1 314 ? 59.922 -29.637 34.268 1.00 27.42 302 ALA B O 1
ATOM 5114 N N . VAL B 1 315 ? 59.066 -27.954 33.051 1.00 25.42 303 VAL B N 1
ATOM 5115 C CA . VAL B 1 315 ? 60.003 -28.232 31.964 1.00 29.59 303 VAL B CA 1
ATOM 5116 C C . VAL B 1 315 ? 61.426 -27.857 32.375 1.00 28.42 303 VAL B C 1
ATOM 5117 O O . VAL B 1 315 ? 62.383 -28.553 32.018 1.00 25.50 303 VAL B O 1
ATOM 5121 N N . LEU B 1 316 ? 61.596 -26.794 33.167 1.00 23.63 304 LEU B N 1
ATOM 5122 C CA . LEU B 1 316 ? 62.936 -26.460 33.643 1.00 22.08 304 LEU B CA 1
ATOM 5123 C C . LEU B 1 316 ? 63.439 -27.504 34.630 1.00 26.32 304 LEU B C 1
ATOM 5124 O O . LEU B 1 316 ? 64.626 -27.847 34.629 1.00 32.50 304 LEU B O 1
ATOM 5129 N N . ARG B 1 317 ? 62.548 -28.039 35.460 1.00 25.54 305 ARG B N 1
ATOM 5130 C CA . ARG B 1 317 ? 62.933 -29.085 36.398 1.00 25.69 305 ARG B CA 1
ATOM 5131 C C . ARG B 1 317 ? 63.276 -30.409 35.706 1.00 26.46 305 ARG B C 1
ATOM 5132 O O . ARG B 1 317 ? 64.138 -31.147 36.199 1.00 30.53 305 ARG B O 1
ATOM 5140 N N . MET B 1 318 ? 62.613 -30.737 34.591 1.00 25.87 306 MET B N 1
ATOM 5141 C CA . MET B 1 318 ? 62.981 -31.915 33.795 1.00 29.89 306 MET B CA 1
ATOM 5142 C C . MET B 1 318 ? 64.432 -31.837 33.326 1.00 25.79 306 MET B C 1
ATOM 5143 O O . MET B 1 318 ? 65.187 -32.808 33.420 1.00 31.61 306 MET B O 1
ATOM 5148 N N . MET B 1 319 ? 64.808 -30.702 32.750 1.00 27.53 307 MET B N 1
ATOM 5149 C CA . MET B 1 319 ? 66.191 -30.428 32.397 1.00 25.91 307 MET B CA 1
ATOM 5150 C C . MET B 1 319 ? 67.142 -30.747 33.549 1.00 28.78 307 MET B C 1
ATOM 5151 O O . MET B 1 319 ? 68.107 -31.502 33.390 1.00 27.74 307 MET B O 1
ATOM 5156 N N . GLU B 1 320 ? 66.874 -30.174 34.724 1.00 28.74 308 GLU B N 1
ATOM 5157 C CA . GLU B 1 320 ? 67.775 -30.323 35.861 1.00 27.74 308 GLU B CA 1
ATOM 5158 C C . GLU B 1 320 ? 67.857 -31.770 36.316 1.00 28.29 308 GLU B C 1
ATOM 5159 O O . GLU B 1 320 ? 68.948 -32.290 36.570 1.00 32.38 308 GLU B O 1
ATOM 5165 N N . GLU B 1 321 ? 66.703 -32.434 36.434 1.00 25.82 309 GLU B N 1
ATOM 5166 C CA . GLU B 1 321 ? 66.671 -33.784 36.992 1.00 29.91 309 GLU B CA 1
ATOM 5167 C C . GLU B 1 321 ? 67.199 -34.828 36.012 1.00 31.33 309 GLU B C 1
ATOM 5168 O O . GLU B 1 321 ? 67.893 -35.767 36.427 1.00 31.93 309 GLU B O 1
ATOM 5174 N N . LYS B 1 322 ? 66.874 -34.698 34.717 1.00 22.36 310 LYS B N 1
ATOM 5175 C CA . LYS B 1 322 ? 67.273 -35.712 33.741 1.00 22.65 310 LYS B CA 1
ATOM 5176 C C . LYS B 1 322 ? 68.746 -35.594 33.362 1.00 24.62 310 LYS B C 1
ATOM 5177 O O . LYS B 1 322 ? 69.431 -36.614 33.198 1.00 27.64 310 LYS B O 1
ATOM 5183 N N . LEU B 1 323 ? 69.254 -34.368 33.221 1.00 26.03 311 LEU B N 1
ATOM 5184 C CA . LEU B 1 323 ? 70.654 -34.143 32.873 1.00 22.87 311 LEU B CA 1
ATOM 5185 C C . LEU B 1 323 ? 71.553 -33.968 34.089 1.00 22.87 311 LEU B C 1
ATOM 5186 O O . LEU B 1 323 ? 72.771 -33.862 33.922 1.00 25.78 311 LEU B O 1
ATOM 5191 N N . GLY B 1 324 ? 70.996 -33.949 35.299 1.00 22.76 312 GLY B N 1
ATOM 5192 C CA . GLY B 1 324 ? 71.780 -33.705 36.492 1.00 23.16 312 GLY B CA 1
ATOM 5193 C C . GLY B 1 324 ? 72.421 -32.329 36.511 1.00 23.36 312 GLY B C 1
ATOM 5194 O O . GLY B 1 324 ? 73.620 -32.208 36.773 1.00 25.66 312 GLY B O 1
ATOM 5195 N N . LEU B 1 325 ? 71.645 -31.283 36.238 1.00 22.42 313 LEU B N 1
ATOM 5196 C CA . LEU B 1 325 ? 72.186 -29.928 36.152 1.00 23.31 313 LEU B CA 1
ATOM 5197 C C . LEU B 1 325 ? 72.336 -29.285 37.528 1.00 27.19 313 LEU B C 1
ATOM 5198 O O . LEU B 1 325 ? 71.475 -29.428 38.404 1.00 28.63 313 LEU B O 1
ATOM 5203 N N . SER B 1 326 ? 73.431 -28.551 37.708 1.00 27.11 314 SER B N 1
ATOM 5204 C CA . SER B 1 326 ? 73.591 -27.774 38.925 1.00 28.91 314 SER B CA 1
ATOM 5205 C C . SER B 1 326 ? 72.607 -26.615 38.914 1.00 31.17 314 SER B C 1
ATOM 5206 O O . SER B 1 326 ? 72.009 -26.280 37.888 1.00 30.87 314 SER B O 1
ATOM 5209 N N . LYS B 1 327 ? 72.446 -25.988 40.078 1.00 36.60 315 LYS B N 1
ATOM 5210 C CA . LYS B 1 327 ? 71.459 -24.918 40.193 1.00 38.62 315 LYS B CA 1
ATOM 5211 C C . LYS B 1 327 ? 71.804 -23.736 39.297 1.00 34.26 315 LYS B C 1
ATOM 5212 O O . LYS B 1 327 ? 70.913 -22.996 38.874 1.00 37.53 315 LYS B O 1
ATOM 5218 N N . GLU B 1 328 ? 73.088 -23.568 38.981 1.00 29.36 316 GLU B N 1
ATOM 5219 C CA . GLU B 1 328 ? 73.547 -22.506 38.099 1.00 32.22 316 GLU B CA 1
ATOM 5220 C C . GLU B 1 328 ? 72.980 -22.597 36.681 1.00 27.05 316 GLU B C 1
ATOM 5221 O O . GLU B 1 328 ? 72.795 -21.567 36.019 1.00 27.43 316 GLU B O 1
ATOM 5227 N N . ARG B 1 329 ? 72.769 -23.802 36.163 1.00 23.38 317 ARG B N 1
ATOM 5228 C CA . ARG B 1 329 ? 72.611 -23.915 34.720 1.00 25.68 317 ARG B CA 1
ATOM 5229 C C . ARG B 1 329 ? 71.271 -23.377 34.241 1.00 28.40 317 ARG B C 1
ATOM 5230 O O . ARG B 1 329 ? 71.186 -22.829 33.132 1.00 27.84 317 ARG B O 1
ATOM 5238 N N . MET B 1 330 ? 70.216 -23.523 35.034 1.00 27.67 318 MET B N 1
ATOM 5239 C CA . MET B 1 330 ? 68.913 -23.041 34.607 1.00 28.31 318 MET B CA 1
ATOM 5240 C C . MET B 1 330 ? 68.550 -21.705 35.229 1.00 25.82 318 MET B C 1
ATOM 5241 O O . MET B 1 330 ? 67.411 -21.263 35.079 1.00 27.70 318 MET B O 1
ATOM 5246 N N . ARG B 1 331 ? 69.495 -21.032 35.872 1.00 20.89 319 ARG B N 1
ATOM 5247 C CA . ARG B 1 331 ? 69.149 -19.868 36.674 1.00 20.75 319 ARG B CA 1
ATOM 5248 C C . ARG B 1 331 ? 68.563 -18.727 35.831 1.00 21.45 319 ARG B C 1
ATOM 5249 O O . ARG B 1 331 ? 67.580 -18.092 36.236 1.00 22.08 319 ARG B O 1
ATOM 5257 N N . ALA B 1 332 ? 69.156 -18.431 34.673 1.00 22.25 320 ALA B N 1
ATOM 5258 C CA . ALA B 1 332 ? 68.636 -17.338 33.847 1.00 24.51 320 ALA B CA 1
ATOM 5259 C C . ALA B 1 332 ? 67.199 -17.603 33.387 1.00 20.83 320 ALA B C 1
ATOM 5260 O O . ALA B 1 332 ? 66.383 -16.679 33.329 1.00 20.57 320 ALA B O 1
ATOM 5262 N N . SER B 1 333 ? 66.868 -18.858 33.051 1.00 20.67 321 SER B N 1
ATOM 5263 C CA . SER B 1 333 ? 65.507 -19.192 32.632 1.00 21.85 321 SER B CA 1
ATOM 5264 C C . SER B 1 333 ? 64.520 -19.089 33.794 1.00 21.03 321 SER B C 1
ATOM 5265 O O . SER B 1 333 ? 63.399 -18.593 33.616 1.00 20.64 321 SER B O 1
ATOM 5268 N N . TRP B 1 334 ? 64.918 -19.572 34.988 1.00 22.94 322 TRP B N 1
ATOM 5269 C CA . TRP B 1 334 ? 64.099 -19.408 36.195 1.00 24.96 322 TRP B CA 1
ATOM 5270 C C . TRP B 1 334 ? 63.835 -17.940 36.489 1.00 22.13 322 TRP B C 1
ATOM 5271 O O . TRP B 1 334 ? 62.732 -17.566 36.908 1.00 22.45 322 TRP B O 1
ATOM 5282 N N . HIS B 1 335 ? 64.846 -17.098 36.286 1.00 21.52 323 HIS B N 1
ATOM 5283 C CA . HIS B 1 335 ? 64.722 -15.686 36.615 1.00 20.38 323 HIS B CA 1
ATOM 5284 C C . HIS B 1 335 ? 63.695 -14.993 35.733 1.00 22.05 323 HIS B C 1
ATOM 5285 O O . HIS B 1 335 ? 62.883 -14.200 36.226 1.00 22.96 323 HIS B O 1
ATOM 5292 N N . VAL B 1 336 ? 63.730 -15.259 34.422 1.00 19.43 324 VAL B N 1
ATOM 5293 C CA . VAL B 1 336 ? 62.764 -14.650 33.515 1.00 20.04 324 VAL B CA 1
ATOM 5294 C C . VAL B 1 336 ? 61.355 -15.123 33.848 1.00 20.56 324 VAL B C 1
ATOM 5295 O O . VAL B 1 336 ? 60.426 -14.315 33.923 1.00 21.12 324 VAL B O 1
ATOM 5299 N N . LEU B 1 337 ? 61.180 -16.425 34.099 1.00 20.08 325 LEU B N 1
ATOM 5300 C CA . LEU B 1 337 ? 59.876 -16.923 34.538 1.00 22.43 325 LEU B CA 1
ATOM 5301 C C . LEU B 1 337 ? 59.393 -16.176 35.782 1.00 21.92 325 LEU B C 1
ATOM 5302 O O . LEU B 1 337 ? 58.238 -15.741 35.854 1.00 21.20 325 LEU B O 1
ATOM 5307 N N . SER B 1 338 ? 60.281 -15.999 36.763 1.00 22.84 326 SER B N 1
ATOM 5308 C CA . SER B 1 338 ? 59.916 -15.352 38.019 1.00 20.78 326 SER B CA 1
ATOM 5309 C C . SER B 1 338 ? 59.497 -13.899 37.802 1.00 21.48 326 SER B C 1
ATOM 5310 O O . SER B 1 338 ? 58.463 -13.448 38.311 1.00 21.49 326 SER B O 1
ATOM 5313 N N . GLU B 1 339 ? 60.289 -13.147 37.044 1.00 20.88 327 GLU B N 1
ATOM 5314 C CA . GLU B 1 339 ? 60.094 -11.712 36.952 1.00 21.31 327 GLU B CA 1
ATOM 5315 C C . GLU B 1 339 ? 59.172 -11.294 35.823 1.00 21.00 327 GLU B C 1
ATOM 5316 O O . GLU B 1 339 ? 58.683 -10.159 35.843 1.00 26.41 327 GLU B O 1
ATOM 5322 N N . TYR B 1 340 ? 58.908 -12.173 34.845 1.00 26.26 328 TYR B N 1
ATOM 5323 C CA . TYR B 1 340 ? 58.043 -11.832 33.711 1.00 25.22 328 TYR B CA 1
ATOM 5324 C C . TYR B 1 340 ? 56.951 -12.850 33.399 1.00 22.83 328 TYR B C 1
ATOM 5325 O O . TYR B 1 340 ? 56.039 -12.513 32.638 1.00 25.86 328 TYR B O 1
ATOM 5334 N N . GLY B 1 341 ? 57.003 -14.067 33.940 1.00 20.73 329 GLY B N 1
ATOM 5335 C CA . GLY B 1 341 ? 56.023 -15.055 33.506 1.00 20.30 329 GLY B CA 1
ATOM 5336 C C . GLY B 1 341 ? 56.346 -15.587 32.110 1.00 24.13 329 GLY B C 1
ATOM 5337 O O . GLY B 1 341 ? 57.456 -15.423 31.587 1.00 26.73 329 GLY B O 1
ATOM 5338 N N . ASN B 1 342 ? 55.346 -16.237 31.501 1.00 24.27 330 ASN B N 1
ATOM 5339 C CA . ASN B 1 342 ? 55.496 -16.884 30.190 1.00 22.74 330 ASN B CA 1
ATOM 5340 C C . ASN B 1 342 ? 55.048 -15.901 29.114 1.00 23.26 330 ASN B C 1
ATOM 5341 O O . ASN B 1 342 ? 53.851 -15.788 28.815 1.00 24.89 330 ASN B O 1
ATOM 5346 N N . MET B 1 343 ? 56.010 -15.202 28.511 1.00 23.15 331 MET B N 1
ATOM 5347 C CA . MET B 1 343 ? 55.735 -14.214 27.471 1.00 22.10 331 MET B CA 1
ATOM 5348 C C . MET B 1 343 ? 55.639 -14.818 26.083 1.00 23.78 331 MET B C 1
ATOM 5349 O O . MET B 1 343 ? 55.555 -14.066 25.111 1.00 26.10 331 MET B O 1
ATOM 5354 N N . GLN B 1 344 ? 55.645 -16.140 25.966 1.00 25.31 332 GLN B N 1
ATOM 5355 C CA . GLN B 1 344 ? 55.574 -16.818 24.663 1.00 27.60 332 GLN B CA 1
ATOM 5356 C C . GLN B 1 344 ? 56.781 -16.366 23.840 1.00 26.83 332 GLN B C 1
ATOM 5357 O O . GLN B 1 344 ? 57.901 -16.385 24.369 1.00 29.63 332 GLN B O 1
ATOM 5363 N N . GLY B 1 345 ? 56.599 -15.930 22.591 1.00 25.04 333 GLY B N 1
ATOM 5364 C CA . GLY B 1 345 ? 57.647 -15.736 21.608 1.00 23.45 333 GLY B CA 1
ATOM 5365 C C . GLY B 1 345 ? 58.958 -15.113 22.038 1.00 27.22 333 GLY B C 1
ATOM 5366 O O . GLY B 1 345 ? 60.027 -15.683 21.801 1.00 29.30 333 GLY B O 1
ATOM 5367 N N . PRO B 1 346 ? 58.923 -13.925 22.650 1.00 30.09 334 PRO B N 1
ATOM 5368 C CA . PRO B 1 346 ? 60.177 -13.235 23.006 1.00 23.22 334 PRO B CA 1
ATOM 5369 C C . PRO B 1 346 ? 60.913 -13.768 24.235 1.00 20.56 334 PRO B C 1
ATOM 5370 O O . PRO B 1 346 ? 61.975 -13.228 24.556 1.00 21.39 334 PRO B O 1
ATOM 5374 N N . SER B 1 347 ? 60.417 -14.802 24.923 1.00 21.61 335 SER B N 1
ATOM 5375 C CA . SER B 1 347 ? 60.986 -15.188 26.216 1.00 21.74 335 SER B CA 1
ATOM 5376 C C . SER B 1 347 ? 62.433 -15.666 26.099 1.00 23.46 335 SER B C 1
ATOM 5377 O O . SER B 1 347 ? 63.274 -15.311 26.932 1.00 23.36 335 SER B O 1
ATOM 5380 N N . VAL B 1 348 ? 62.745 -16.484 25.088 1.00 23.25 336 VAL B N 1
ATOM 5381 C CA . VAL B 1 348 ? 64.115 -16.989 24.958 1.00 23.19 336 VAL B CA 1
ATOM 5382 C C . VAL B 1 348 ? 65.102 -15.846 24.744 1.00 23.67 336 VAL B C 1
ATOM 5383 O O . VAL B 1 348 ? 66.272 -15.956 25.105 1.00 22.25 336 VAL B O 1
ATOM 5387 N N . LEU B 1 349 ? 64.650 -14.733 24.158 1.00 22.24 337 LEU B N 1
ATOM 5388 C CA . LEU B 1 349 ? 65.529 -13.588 23.972 1.00 21.96 337 LEU B CA 1
ATOM 5389 C C . LEU B 1 349 ? 65.715 -12.819 25.269 1.00 19.54 337 LEU B C 1
ATOM 5390 O O . LEU B 1 349 ? 66.814 -12.330 25.536 1.00 21.57 337 LEU B O 1
ATOM 5395 N N . PHE B 1 350 ? 64.652 -12.688 26.074 1.00 19.54 338 PHE B N 1
ATOM 5396 C CA . PHE B 1 350 ? 64.801 -12.183 27.440 1.00 19.00 338 PHE B CA 1
ATOM 5397 C C . PHE B 1 350 ? 65.845 -12.986 28.203 1.00 20.68 338 PHE B C 1
ATOM 5398 O O . PHE B 1 350 ? 66.698 -12.411 28.893 1.00 19.84 338 PHE B O 1
ATOM 5406 N N . ILE B 1 351 ? 65.796 -14.322 28.090 1.00 25.86 339 ILE B N 1
ATOM 5407 C CA . ILE B 1 351 ? 66.736 -15.173 28.830 1.00 23.90 339 ILE B CA 1
ATOM 5408 C C . ILE B 1 351 ? 68.154 -15.000 28.296 1.00 20.20 339 ILE B C 1
ATOM 5409 O O . ILE B 1 351 ? 69.117 -14.925 29.068 1.00 19.33 339 ILE B O 1
ATOM 5414 N N . LEU B 1 352 ? 68.299 -14.935 26.970 1.00 20.68 340 LEU B N 1
ATOM 5415 C CA . LEU B 1 352 ? 69.601 -14.692 26.356 1.00 21.54 340 LEU B CA 1
ATOM 5416 C C . LEU B 1 352 ? 70.205 -13.361 26.806 1.00 25.11 340 LEU B C 1
ATOM 5417 O O . LEU B 1 352 ? 71.413 -13.280 27.054 1.00 24.99 340 LEU B O 1
ATOM 5422 N N . ASP B 1 353 ? 69.388 -12.300 26.880 1.00 23.55 341 ASP B N 1
ATOM 5423 C CA . ASP B 1 353 ? 69.844 -11.006 27.385 1.00 25.12 341 ASP B CA 1
ATOM 5424 C C . ASP B 1 353 ? 70.206 -11.082 28.872 1.00 24.80 341 ASP B C 1
ATOM 5425 O O . ASP B 1 353 ? 71.188 -10.478 29.322 1.00 26.03 341 ASP B O 1
ATOM 5430 N N . GLU B 1 354 ? 69.411 -11.810 29.649 1.00 22.51 342 GLU B N 1
ATOM 5431 C CA . GLU B 1 354 ? 69.689 -11.961 31.068 1.00 26.09 342 GLU B CA 1
ATOM 5432 C C . GLU B 1 354 ? 70.969 -12.757 31.294 1.00 27.84 342 GLU B C 1
ATOM 5433 O O . GLU B 1 354 ? 71.761 -12.421 32.181 1.00 26.81 342 GLU B O 1
ATOM 5439 N N . MET B 1 355 ? 71.194 -13.806 30.493 1.00 24.13 343 MET B N 1
ATOM 5440 C CA . MET B 1 355 ? 72.386 -14.626 30.665 1.00 24.19 343 MET B CA 1
ATOM 5441 C C . MET B 1 355 ? 73.665 -13.830 30.406 1.00 27.80 343 MET B C 1
ATOM 5442 O O . MET B 1 355 ? 74.604 -13.875 31.208 1.00 26.17 343 MET B O 1
ATOM 5447 N N . ARG B 1 356 ? 73.731 -13.106 29.278 1.00 29.91 344 ARG B N 1
ATOM 5448 C CA . ARG B 1 356 ? 74.944 -12.353 28.970 1.00 27.63 344 ARG B CA 1
ATOM 5449 C C . ARG B 1 356 ? 75.091 -11.117 29.845 1.00 23.93 344 ARG B C 1
ATOM 5450 O O . ARG B 1 356 ? 76.219 -10.688 30.111 1.00 28.30 344 ARG B O 1
ATOM 5458 N N . ASN B 1 357 ? 73.987 -10.530 30.311 1.00 23.88 345 ASN B N 1
ATOM 5459 C CA . ASN B 1 357 ? 74.112 -9.384 31.211 1.00 24.91 345 ASN B CA 1
ATOM 5460 C C . ASN B 1 357 ? 74.667 -9.803 32.575 1.00 26.37 345 ASN B C 1
ATOM 5461 O O . ASN B 1 357 ? 75.559 -9.139 33.111 1.00 27.04 345 ASN B O 1
ATOM 5466 N N . LYS B 1 358 ? 74.168 -10.909 33.142 1.00 27.25 346 LYS B N 1
ATOM 5467 C CA . LYS B 1 358 ? 74.691 -11.401 34.418 1.00 26.88 346 LYS B CA 1
ATOM 5468 C C . LYS B 1 358 ? 76.106 -11.952 34.265 1.00 28.23 346 LYS B C 1
ATOM 5469 O O . LYS B 1 358 ? 76.931 -11.824 35.181 1.00 28.85 346 LYS B O 1
ATOM 5475 N N . SER B 1 359 ? 76.393 -12.607 33.136 1.00 28.66 347 SER B N 1
ATOM 5476 C CA . SER B 1 359 ? 77.761 -13.025 32.843 1.00 27.32 347 SER B CA 1
ATOM 5477 C C . SER B 1 359 ? 78.710 -11.835 32.899 1.00 34.16 347 SER B C 1
ATOM 5478 O O . SER B 1 359 ? 79.826 -11.947 33.410 1.00 32.76 347 SER B O 1
ATOM 5481 N N . MET B 1 360 ? 78.274 -10.688 32.364 1.00 37.73 348 MET B N 1
ATOM 5482 C CA . MET B 1 360 ? 79.082 -9.470 32.400 1.00 37.24 348 MET B CA 1
ATOM 5483 C C . MET B 1 360 ? 79.219 -8.932 33.831 1.00 36.62 348 MET B C 1
ATOM 5484 O O . MET B 1 360 ? 80.340 -8.734 34.320 1.00 35.82 348 MET B O 1
ATOM 5489 N N . GLU B 1 361 ? 78.089 -8.716 34.529 1.00 35.82 349 GLU B N 1
ATOM 5490 C CA . GLU B 1 361 ? 78.125 -8.128 35.870 1.00 37.87 349 GLU B CA 1
ATOM 5491 C C . GLU B 1 361 ? 78.877 -9.010 36.869 1.00 37.60 349 GLU B C 1
ATOM 5492 O O . GLU B 1 361 ? 79.560 -8.502 37.764 1.00 35.45 349 GLU B O 1
ATOM 5498 N N . GLU B 1 362 ? 78.753 -10.329 36.749 1.00 38.69 350 GLU B N 1
ATOM 5499 C CA . GLU B 1 362 ? 79.380 -11.243 37.696 1.00 33.32 350 GLU B CA 1
ATOM 5500 C C . GLU B 1 362 ? 80.810 -11.606 37.319 1.00 32.42 350 GLU B C 1
ATOM 5501 O O . GLU B 1 362 ? 81.419 -12.447 37.989 1.00 36.51 350 GLU B O 1
ATOM 5507 N N . GLY B 1 363 ? 81.354 -11.013 36.257 1.00 34.55 351 GLY B N 1
ATOM 5508 C CA . GLY B 1 363 ? 82.744 -11.206 35.899 1.00 34.12 351 GLY B CA 1
ATOM 5509 C C . GLY B 1 363 ? 83.095 -12.495 35.188 1.00 35.27 351 GLY B C 1
ATOM 5510 O O . GLY B 1 363 ? 84.267 -12.881 35.210 1.00 34.74 351 GLY B O 1
ATOM 5511 N N . LYS B 1 364 ? 82.133 -13.166 34.546 1.00 34.38 352 LYS B N 1
ATOM 5512 C CA . LYS B 1 364 ? 82.402 -14.415 33.838 1.00 35.22 352 LYS B CA 1
ATOM 5513 C C . LYS B 1 364 ? 83.226 -14.160 32.582 1.00 35.13 352 LYS B C 1
ATOM 5514 O O . LYS B 1 364 ? 83.284 -13.045 32.054 1.00 34.60 352 LYS B O 1
ATOM 5520 N N . SER B 1 365 ? 83.845 -15.229 32.085 1.00 34.83 353 SER B N 1
ATOM 5521 C CA . SER B 1 365 ? 84.795 -15.108 30.984 1.00 33.88 353 SER B CA 1
ATOM 5522 C C . SER B 1 365 ? 84.148 -15.151 29.599 1.00 30.96 353 SER B C 1
ATOM 5523 O O . SER B 1 365 ? 84.812 -14.811 28.616 1.00 29.18 353 SER B O 1
ATOM 5526 N N . THR B 1 366 ? 82.892 -15.578 29.491 1.00 31.47 354 THR B N 1
ATOM 5527 C CA . THR B 1 366 ? 82.166 -15.571 28.228 1.00 27.84 354 THR B CA 1
ATOM 5528 C C . THR B 1 366 ? 80.763 -15.043 28.473 1.00 28.06 354 THR B C 1
ATOM 5529 O O . THR B 1 366 ? 80.290 -15.000 29.607 1.00 31.92 354 THR B O 1
ATOM 5533 N N . THR B 1 367 ? 80.084 -14.652 27.392 1.00 27.60 355 THR B N 1
ATOM 5534 C CA . THR B 1 367 ? 78.688 -14.248 27.506 1.00 23.93 355 THR B CA 1
ATOM 5535 C C . THR B 1 367 ? 77.779 -15.406 27.881 1.00 23.36 355 THR B C 1
ATOM 5536 O O . THR B 1 367 ? 76.619 -15.170 28.239 1.00 26.02 355 THR B O 1
ATOM 5540 N N . GLY B 1 368 ? 78.269 -16.641 27.791 1.00 23.83 356 GLY B N 1
ATOM 5541 C CA . GLY B 1 368 ? 77.510 -17.804 28.182 1.00 23.11 356 GLY B CA 1
ATOM 5542 C C . GLY B 1 368 ? 77.973 -18.337 29.519 1.00 25.01 356 GLY B C 1
ATOM 5543 O O . GLY B 1 368 ? 78.225 -19.535 29.658 1.00 23.97 356 GLY B O 1
ATOM 5544 N N . GLU B 1 369 ? 78.119 -17.442 30.501 1.00 24.74 357 GLU B N 1
ATOM 5545 C CA . GLU B 1 369 ? 78.399 -17.816 31.890 1.00 27.29 357 GLU B CA 1
ATOM 5546 C C . GLU B 1 369 ? 79.767 -18.502 32.041 1.00 31.00 357 GLU B C 1
ATOM 5547 O O . GLU B 1 369 ? 79.950 -19.388 32.877 1.00 30.09 357 GLU B O 1
ATOM 5553 N N . GLY B 1 370 ? 80.750 -18.070 31.243 1.00 29.89 358 GLY B N 1
ATOM 5554 C CA . GLY B 1 370 ? 82.068 -18.672 31.247 1.00 25.73 358 GLY B CA 1
ATOM 5555 C C . GLY B 1 370 ? 82.207 -19.940 30.425 1.00 29.24 358 GLY B C 1
ATOM 5556 O O . GLY B 1 370 ? 83.321 -20.481 30.329 1.00 28.85 358 GLY B O 1
ATOM 5557 N N . LEU B 1 371 ? 81.127 -20.429 29.826 1.00 27.29 359 LEU B N 1
ATOM 5558 C CA . LEU B 1 371 ? 81.115 -21.676 29.073 1.00 29.63 359 LEU B CA 1
ATOM 5559 C C . LEU B 1 371 ? 81.106 -21.395 27.569 1.00 29.56 359 LEU B C 1
ATOM 5560 O O . LEU B 1 371 ? 80.689 -20.329 27.112 1.00 28.95 359 LEU B O 1
ATOM 5565 N N . GLU B 1 372 ? 81.590 -22.364 26.797 1.00 26.68 360 GLU B N 1
ATOM 5566 C CA . GLU B 1 372 ? 81.754 -22.134 25.366 1.00 27.02 360 GLU B CA 1
ATOM 5567 C C . GLU B 1 372 ? 80.488 -22.426 24.566 1.00 26.52 360 GLU B C 1
ATOM 5568 O O . GLU B 1 372 ? 80.025 -21.575 23.799 1.00 26.87 360 GLU B O 1
ATOM 5574 N N . TRP B 1 373 ? 79.937 -23.628 24.719 1.00 27.82 361 TRP B N 1
ATOM 5575 C CA . TRP B 1 373 ? 78.791 -24.097 23.956 1.00 28.00 361 TRP B CA 1
ATOM 5576 C C . TRP B 1 373 ? 77.510 -23.924 24.753 1.00 23.94 361 TRP B C 1
ATOM 5577 O O . TRP B 1 373 ? 77.503 -24.038 25.980 1.00 26.00 361 TRP B O 1
ATOM 5588 N N . GLY B 1 374 ? 76.422 -23.658 24.035 1.00 21.21 362 GLY B N 1
ATOM 5589 C CA . GLY B 1 374 ? 75.128 -23.469 24.650 1.00 20.52 362 GLY B CA 1
ATOM 5590 C C . GLY B 1 374 ? 74.000 -23.840 23.710 1.00 25.22 362 GLY B C 1
ATOM 5591 O O . GLY B 1 374 ? 74.174 -23.966 22.495 1.00 27.97 362 GLY B O 1
ATOM 5592 N N . VAL B 1 375 ? 72.826 -24.013 24.290 1.00 23.42 363 VAL B N 1
ATOM 5593 C CA . VAL B 1 375 ? 71.653 -24.409 23.533 1.00 24.43 363 VAL B CA 1
ATOM 5594 C C . VAL B 1 375 ? 70.499 -23.489 23.908 1.00 21.80 363 VAL B C 1
ATOM 5595 O O . VAL B 1 375 ? 70.383 -23.051 25.057 1.00 22.47 363 VAL B O 1
ATOM 5599 N N . MET B 1 376 ? 69.682 -23.152 22.920 1.00 22.33 364 MET B N 1
ATOM 5600 C CA . MET B 1 376 ? 68.412 -22.466 23.123 1.00 20.96 364 MET B CA 1
ATOM 5601 C C . MET B 1 376 ? 67.293 -23.373 22.624 1.00 19.50 364 MET B C 1
ATOM 5602 O O . MET B 1 376 ? 67.361 -23.868 21.492 1.00 22.01 364 MET B O 1
ATOM 5607 N N . PHE B 1 377 ? 66.287 -23.620 23.474 1.00 19.73 365 PHE B N 1
ATOM 5608 C CA . PHE B 1 377 ? 65.105 -24.403 23.109 1.00 19.65 365 PHE B CA 1
ATOM 5609 C C . PHE B 1 377 ? 63.865 -23.515 23.168 1.00 21.04 365 PHE B C 1
ATOM 5610 O O . PHE B 1 377 ? 63.490 -23.029 24.244 1.00 22.00 365 PHE B O 1
ATOM 5618 N N . GLY B 1 378 ? 63.227 -23.310 22.021 1.00 23.81 366 GLY B N 1
ATOM 5619 C CA . GLY B 1 378 ? 61.862 -22.821 21.974 1.00 22.24 366 GLY B CA 1
ATOM 5620 C C . GLY B 1 378 ? 60.961 -23.991 21.629 1.00 19.76 366 GLY B C 1
ATOM 5621 O O . GLY B 1 378 ? 61.407 -24.969 21.039 1.00 23.62 366 GLY B O 1
ATOM 5622 N N . PHE B 1 379 ? 59.693 -23.909 22.023 1.00 17.72 367 PHE B N 1
ATOM 5623 C CA . PHE B 1 379 ? 58.739 -24.946 21.640 1.00 18.33 367 PHE B CA 1
ATOM 5624 C C . PHE B 1 379 ? 57.328 -24.378 21.667 1.00 17.60 367 PHE B C 1
ATOM 5625 O O . PHE B 1 379 ? 57.067 -23.340 22.272 1.00 21.44 367 PHE B O 1
ATOM 5633 N N . GLY B 1 380 ? 56.420 -25.082 21.003 1.00 23.63 368 GLY B N 1
ATOM 5634 C CA . GLY B 1 380 ? 55.052 -24.640 20.891 1.00 16.58 368 GLY B CA 1
ATOM 5635 C C . GLY B 1 380 ? 54.158 -25.684 20.262 1.00 21.29 368 GLY B C 1
ATOM 5636 O O . GLY B 1 380 ? 54.468 -26.883 20.249 1.00 21.17 368 GLY B O 1
ATOM 5637 N N . PRO B 1 381 ? 53.016 -25.232 19.739 1.00 24.23 369 PRO B N 1
ATOM 5638 C CA . PRO B 1 381 ? 52.038 -26.150 19.134 1.00 22.68 369 PRO B CA 1
ATOM 5639 C C . PRO B 1 381 ? 52.646 -27.047 18.060 1.00 18.59 369 PRO B C 1
ATOM 5640 O O . PRO B 1 381 ? 53.477 -26.615 17.257 1.00 20.03 369 PRO B O 1
ATOM 5644 N N . GLY B 1 382 ? 52.167 -28.287 18.009 1.00 19.84 370 GLY B N 1
ATOM 5645 C CA . GLY B 1 382 ? 52.686 -29.290 17.094 1.00 20.28 370 GLY B CA 1
ATOM 5646 C C . GLY B 1 382 ? 52.641 -30.718 17.625 1.00 21.28 370 GLY B C 1
ATOM 5647 O O . GLY B 1 382 ? 51.920 -31.542 17.069 1.00 22.64 370 GLY B O 1
ATOM 5648 N N . LEU B 1 383 ? 53.409 -31.039 18.670 1.00 20.90 371 LEU B N 1
ATOM 5649 C CA . LEU B 1 383 ? 54.333 -30.111 19.334 1.00 20.43 371 LEU B CA 1
ATOM 5650 C C . LEU B 1 383 ? 55.593 -29.899 18.487 1.00 20.52 371 LEU B C 1
ATOM 5651 O O . LEU B 1 383 ? 56.055 -30.812 17.809 1.00 24.59 371 LEU B O 1
ATOM 5656 N N . THR B 1 384 ? 56.120 -28.680 18.504 1.00 18.19 372 THR B N 1
ATOM 5657 C CA . THR B 1 384 ? 57.271 -28.298 17.698 1.00 23.40 372 THR B CA 1
ATOM 5658 C C . THR B 1 384 ? 58.400 -27.867 18.622 1.00 23.59 372 THR B C 1
ATOM 5659 O O . THR B 1 384 ? 58.148 -27.205 19.630 1.00 23.54 372 THR B O 1
ATOM 5663 N N . VAL B 1 385 ? 59.638 -28.250 18.286 1.00 22.95 373 VAL B N 1
ATOM 5664 C CA . VAL B 1 385 ? 60.844 -27.815 18.997 1.00 24.02 373 VAL B CA 1
ATOM 5665 C C . VAL B 1 385 ? 61.766 -27.093 18.019 1.00 21.63 373 VAL B C 1
ATOM 5666 O O . VAL B 1 385 ? 62.019 -27.587 16.916 1.00 22.90 373 VAL B O 1
ATOM 5670 N N . GLU B 1 386 ? 62.264 -25.928 18.420 1.00 22.18 374 GLU B N 1
ATOM 5671 C CA . GLU B 1 386 ? 63.351 -25.247 17.721 1.00 22.32 374 GLU B CA 1
ATOM 5672 C C . GLU B 1 386 ? 64.595 -25.359 18.593 1.00 22.68 374 GLU B C 1
ATOM 5673 O O . GLU B 1 386 ? 64.592 -24.886 19.734 1.00 27.92 374 GLU B O 1
ATOM 5679 N N . THR B 1 387 ? 65.641 -26.000 18.071 1.00 22.47 375 THR B N 1
ATOM 5680 C CA . THR B 1 387 ? 66.921 -26.150 18.764 1.00 22.48 375 THR B CA 1
ATOM 5681 C C . THR B 1 387 ? 67.957 -25.235 18.125 1.00 23.88 375 THR B C 1
ATOM 5682 O O . THR B 1 387 ? 68.321 -25.436 16.961 1.00 27.44 375 THR B O 1
ATOM 5686 N N . VAL B 1 388 ? 68.453 -24.255 18.883 1.00 23.00 376 VAL B N 1
ATOM 5687 C CA . VAL B 1 388 ? 69.521 -23.365 18.421 1.00 21.30 376 VAL B CA 1
ATOM 5688 C C . VAL B 1 388 ? 70.803 -23.699 19.176 1.00 19.25 376 VAL B C 1
ATOM 5689 O O . VAL B 1 388 ? 70.856 -23.584 20.405 1.00 24.60 376 VAL B O 1
ATOM 5693 N N . VAL B 1 389 ? 71.842 -24.076 18.444 1.00 20.68 377 VAL B N 1
ATOM 5694 C CA . VAL B 1 389 ? 73.158 -24.319 19.026 1.00 21.21 377 VAL B CA 1
ATOM 5695 C C . VAL B 1 389 ? 73.930 -23.007 19.011 1.00 25.86 377 VAL B C 1
ATOM 5696 O O . VAL B 1 389 ? 74.157 -22.420 17.947 1.00 27.52 377 VAL B O 1
ATOM 5700 N N . LEU B 1 390 ? 74.304 -22.525 20.190 1.00 20.62 378 LEU B N 1
ATOM 5701 C CA . LEU B 1 390 ? 74.950 -21.232 20.325 1.00 20.95 378 LEU B CA 1
ATOM 5702 C C . LEU B 1 390 ? 76.394 -21.357 20.786 1.00 27.57 378 LEU B C 1
ATOM 5703 O O . LEU B 1 390 ? 76.807 -22.348 21.390 1.00 29.64 378 LEU B O 1
ATOM 5708 N N . ARG B 1 391 ? 77.158 -20.310 20.508 1.00 24.53 379 ARG B N 1
ATOM 5709 C CA . ARG B 1 391 ? 78.518 -20.209 20.994 1.00 29.96 379 ARG B CA 1
ATOM 5710 C C . ARG B 1 391 ? 78.707 -18.825 21.596 1.00 29.56 379 ARG B C 1
ATOM 5711 O O . ARG B 1 391 ? 78.306 -17.824 20.994 1.00 29.70 379 ARG B O 1
ATOM 5719 N N . SER B 1 392 ? 79.292 -18.778 22.790 1.00 26.78 380 SER B N 1
ATOM 5720 C CA . SER B 1 392 ? 79.478 -17.536 23.520 1.00 26.51 380 SER B CA 1
ATOM 5721 C C . SER B 1 392 ? 80.667 -16.771 22.957 1.00 25.89 380 SER B C 1
ATOM 5722 O O . SER B 1 392 ? 81.398 -17.250 22.087 1.00 26.09 380 SER B O 1
ATOM 5725 N N . VAL B 1 393 ? 80.863 -15.560 23.459 1.00 28.17 381 VAL B N 1
ATOM 5726 C CA . VAL B 1 393 ? 81.989 -14.743 23.048 1.00 27.75 381 VAL B CA 1
ATOM 5727 C C . VAL B 1 393 ? 82.716 -14.298 24.301 1.00 29.77 381 VAL B C 1
ATOM 5728 O O . VAL B 1 393 ? 82.091 -14.001 25.326 1.00 31.58 381 VAL B O 1
ATOM 57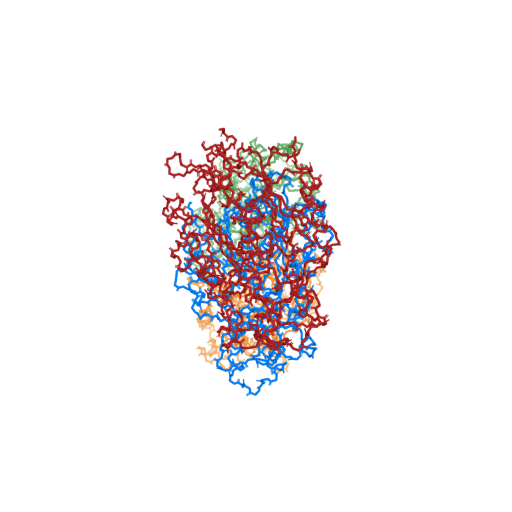32 N N . ALA B 1 394 ? 84.044 -14.283 24.219 1.00 31.53 382 ALA B N 1
ATOM 5733 C CA . ALA B 1 394 ? 84.880 -13.926 25.351 1.00 31.61 382 ALA B CA 1
ATOM 5734 C C . ALA B 1 394 ? 84.610 -12.494 25.800 1.00 32.98 382 ALA B C 1
ATOM 5735 O O . ALA B 1 394 ? 84.577 -11.569 24.985 1.00 33.41 382 ALA B O 1
ATOM 5737 N N . ILE B 1 395 ? 84.395 -12.319 27.106 1.00 38.74 383 ILE B N 1
ATOM 5738 C CA . ILE B 1 395 ? 84.234 -11.001 27.713 1.00 46.21 383 ILE B CA 1
ATOM 5739 C C . ILE B 1 395 ? 85.094 -10.943 28.966 1.00 56.52 383 ILE B C 1
ATOM 5740 O O . ILE B 1 395 ? 85.942 -11.812 29.192 1.00 43.25 383 ILE B O 1
ATOM 5745 N N . ASN B 1 396 ? 84.867 -9.921 29.786 1.00 51.35 384 ASN B N 1
ATOM 5746 C CA . ASN B 1 396 ? 85.426 -9.844 31.138 1.00 60.79 384 ASN B CA 1
ATOM 5747 C C . ASN B 1 396 ? 84.463 -9.105 32.085 1.00 63.19 384 ASN B C 1
ATOM 5748 O O . ASN B 1 396 ? 83.555 -9.740 32.646 1.00 58.86 384 ASN B O 1
ATOM 5754 N N . GLN C 1 21 ? 73.388 -22.714 -7.078 1.00 35.06 9 GLN C N 1
ATOM 5755 C CA . GLN C 1 21 ? 72.308 -21.723 -7.084 1.00 35.61 9 GLN C CA 1
ATOM 5756 C C . GLN C 1 21 ? 70.891 -22.338 -6.992 1.00 35.91 9 GLN C C 1
ATOM 5757 O O . GLN C 1 21 ? 70.635 -23.391 -7.572 1.00 37.02 9 GLN C O 1
ATOM 5763 N N . ALA C 1 22 ? 69.978 -21.679 -6.267 1.00 33.20 10 ALA C N 1
ATOM 5764 C CA . ALA C 1 22 ? 68.658 -22.246 -6.011 1.00 29.11 10 ALA C CA 1
ATOM 5765 C C . ALA C 1 22 ? 67.829 -22.325 -7.290 1.00 30.89 10 ALA C C 1
ATOM 5766 O O . ALA C 1 22 ? 67.781 -21.384 -8.085 1.00 29.18 10 ALA C O 1
ATOM 5768 N N . ALA C 1 23 ? 67.159 -23.458 -7.474 1.00 35.55 11 ALA C N 1
ATOM 5769 C CA . ALA C 1 23 ? 66.359 -23.725 -8.659 1.00 34.03 11 ALA C CA 1
ATOM 5770 C C . ALA C 1 23 ? 65.002 -24.295 -8.274 1.00 31.94 11 ALA C C 1
ATOM 5771 O O . ALA C 1 23 ? 64.870 -25.029 -7.287 1.00 31.64 11 ALA C O 1
ATOM 5773 N N . VAL C 1 24 ? 63.998 -23.956 -9.074 1.00 31.94 12 VAL C N 1
ATOM 5774 C CA . VAL C 1 24 ? 62.695 -24.608 -9.003 1.00 30.17 12 VAL C CA 1
ATOM 5775 C C . VAL C 1 24 ? 62.771 -25.919 -9.781 1.00 31.08 12 VAL C C 1
ATOM 5776 O O . VAL C 1 24 ? 63.100 -25.931 -10.971 1.00 33.40 12 VAL C O 1
ATOM 5780 N N . LEU C 1 25 ? 62.456 -27.026 -9.113 1.00 28.88 13 LEU C N 1
ATOM 5781 C CA . LEU C 1 25 ? 62.590 -28.349 -9.695 1.00 27.61 13 LEU C CA 1
ATOM 5782 C C . LEU C 1 25 ? 61.267 -29.013 -10.034 1.00 31.28 13 LEU C C 1
ATOM 5783 O O . LEU C 1 25 ? 61.277 -30.045 -10.715 1.00 35.40 13 LEU C O 1
ATOM 5788 N N . ALA C 1 26 ? 60.146 -28.465 -9.581 1.00 28.23 14 ALA C N 1
ATOM 5789 C CA . ALA C 1 26 ? 58.840 -29.028 -9.874 1.00 27.93 14 ALA C CA 1
ATOM 5790 C C . ALA C 1 26 ? 57.813 -27.974 -9.515 1.00 26.88 14 ALA C C 1
ATOM 5791 O O . ALA C 1 26 ? 58.042 -27.174 -8.610 1.00 27.07 14 ALA C O 1
ATOM 5793 N N . ILE C 1 27 ? 56.705 -27.948 -10.255 1.00 29.10 15 ILE C N 1
ATOM 5794 C CA . ILE C 1 27 ? 55.572 -27.076 -9.954 1.00 27.22 15 ILE C CA 1
ATOM 5795 C C . ILE C 1 27 ? 54.294 -27.845 -10.236 1.00 26.87 15 ILE C C 1
ATOM 5796 O O . ILE C 1 27 ? 54.193 -28.542 -11.250 1.00 31.26 15 ILE C O 1
ATOM 5801 N N . ALA C 1 28 ? 53.301 -27.693 -9.366 1.00 26.47 16 ALA C N 1
ATOM 5802 C CA . ALA C 1 28 ? 51.980 -28.202 -9.693 1.00 25.86 16 ALA C CA 1
ATOM 5803 C C . ALA C 1 28 ? 50.945 -27.370 -8.970 1.00 25.16 16 ALA C C 1
ATOM 5804 O O . ALA C 1 28 ? 51.254 -26.640 -8.029 1.00 28.28 16 ALA C O 1
ATOM 5806 N N . THR C 1 29 ? 49.704 -27.514 -9.402 1.00 26.27 17 THR C N 1
ATOM 5807 C CA . THR C 1 29 ? 48.626 -26.677 -8.918 1.00 28.52 17 THR C CA 1
ATOM 5808 C C . THR C 1 29 ? 47.408 -27.559 -8.645 1.00 27.84 17 THR C C 1
ATOM 5809 O O . THR C 1 29 ? 47.357 -28.727 -9.041 1.00 28.36 17 THR C O 1
ATOM 5813 N N . ALA C 1 30 ? 46.427 -26.992 -7.940 1.00 26.98 18 ALA C N 1
ATOM 5814 C CA . ALA C 1 30 ? 45.130 -27.624 -7.701 1.00 25.97 18 ALA C CA 1
ATOM 5815 C C . ALA C 1 30 ? 44.115 -26.533 -7.393 1.00 25.28 18 ALA C C 1
ATOM 5816 O O . ALA C 1 30 ? 44.486 -25.416 -7.022 1.00 26.86 18 ALA C O 1
ATOM 5818 N N . ASN C 1 31 ? 42.832 -26.863 -7.551 1.00 27.28 19 ASN C N 1
ATOM 5819 C CA . ASN C 1 31 ? 41.738 -25.923 -7.312 1.00 27.70 19 ASN C CA 1
ATOM 5820 C C . ASN C 1 31 ? 40.537 -26.692 -6.784 1.00 27.00 19 ASN C C 1
ATOM 5821 O O . ASN C 1 31 ? 40.397 -27.891 -7.059 1.00 28.78 19 ASN C O 1
ATOM 5826 N N . PRO C 1 32 ? 39.635 -26.028 -6.058 1.00 26.91 20 PRO C N 1
ATOM 5827 C CA . PRO C 1 32 ? 38.357 -26.658 -5.737 1.00 24.59 20 PRO C CA 1
ATOM 5828 C C . PRO C 1 32 ? 37.625 -27.055 -7.005 1.00 29.93 20 PRO C C 1
ATOM 5829 O O . PRO C 1 32 ? 37.793 -26.419 -8.061 1.00 29.65 20 PRO C O 1
ATOM 5833 N N . PRO C 1 33 ? 36.806 -28.111 -6.947 1.00 28.43 21 PRO C N 1
ATOM 5834 C CA . PRO C 1 33 ? 36.193 -28.634 -8.178 1.00 29.37 21 PRO C CA 1
ATOM 5835 C C . PRO C 1 33 ? 35.034 -27.810 -8.736 1.00 33.55 21 PRO C C 1
ATOM 5836 O O . PRO C 1 33 ? 34.719 -27.966 -9.928 1.00 34.64 21 PRO C O 1
ATOM 5840 N N . ASN C 1 34 ? 34.390 -26.951 -7.942 1.00 31.40 22 ASN C N 1
ATOM 5841 C CA . ASN C 1 34 ? 33.209 -26.237 -8.420 1.00 33.92 22 ASN C CA 1
ATOM 5842 C C . ASN C 1 34 ? 33.594 -24.975 -9.188 1.00 35.79 22 ASN C C 1
ATOM 5843 O O . ASN C 1 34 ? 34.286 -24.094 -8.664 1.00 29.46 22 ASN C O 1
ATOM 5848 N N . ILE C 1 35 ? 33.100 -24.884 -10.422 1.00 36.25 23 ILE C N 1
ATOM 5849 C CA . ILE C 1 35 ? 33.439 -23.822 -11.362 1.00 31.63 23 ILE C CA 1
ATOM 5850 C C . ILE C 1 35 ? 32.297 -22.821 -11.421 1.00 31.46 23 ILE C C 1
ATOM 5851 O O . ILE C 1 35 ? 31.123 -23.203 -11.538 1.00 29.57 23 ILE C O 1
ATOM 5856 N N . PHE C 1 36 ? 32.641 -21.538 -11.352 1.00 34.27 24 PHE C N 1
ATOM 5857 C CA . PHE C 1 36 ? 31.687 -20.439 -11.451 1.00 30.78 24 PHE C CA 1
ATOM 5858 C C . PHE C 1 36 ? 32.086 -19.606 -12.659 1.00 28.30 24 PHE C C 1
ATOM 5859 O O . PHE C 1 36 ? 33.095 -18.896 -12.617 1.00 32.55 24 PHE C O 1
ATOM 5867 N N . TYR C 1 37 ? 31.320 -19.721 -13.744 1.00 25.12 25 TYR C N 1
ATOM 5868 C CA . TYR C 1 37 ? 31.593 -18.919 -14.929 1.00 28.53 25 TYR C CA 1
ATOM 5869 C C . TYR C 1 37 ? 31.226 -17.473 -14.648 1.00 28.46 25 TYR C C 1
ATOM 5870 O O . TYR C 1 37 ? 30.164 -17.187 -14.089 1.00 31.00 25 TYR C O 1
ATOM 5879 N N . GLN C 1 38 ? 32.113 -16.560 -15.036 1.00 27.92 26 GLN C N 1
ATOM 5880 C CA . GLN C 1 38 ? 31.910 -15.155 -14.712 1.00 29.02 26 GLN C CA 1
ATOM 5881 C C . GLN C 1 38 ? 30.606 -14.614 -15.298 1.00 27.65 26 GLN C C 1
ATOM 5882 O O . GLN C 1 38 ? 29.984 -13.721 -14.710 1.00 27.85 26 GLN C O 1
ATOM 5888 N N . ALA C 1 39 ? 30.158 -15.157 -16.431 1.00 33.02 27 ALA C N 1
ATOM 5889 C CA . ALA C 1 39 ? 28.908 -14.685 -17.025 1.00 34.18 27 ALA C CA 1
ATOM 5890 C C . ALA C 1 39 ? 27.705 -15.000 -16.136 1.00 34.25 27 ALA C C 1
ATOM 5891 O O . ALA C 1 39 ? 26.702 -14.275 -16.173 1.00 34.74 27 ALA C O 1
ATOM 5893 N N . ASP C 1 40 ? 27.792 -16.050 -15.319 1.00 31.17 28 ASP C N 1
ATOM 5894 C CA . ASP C 1 40 ? 26.717 -16.448 -14.419 1.00 31.54 28 ASP C CA 1
ATOM 5895 C C . ASP C 1 40 ? 26.829 -15.838 -13.034 1.00 30.34 28 ASP C C 1
ATOM 5896 O O . ASP C 1 40 ? 25.895 -15.978 -12.236 1.00 28.15 28 ASP C O 1
ATOM 5901 N N . TYR C 1 41 ? 27.944 -15.187 -12.719 1.00 31.23 29 TYR C N 1
ATOM 5902 C CA . TYR C 1 41 ? 28.208 -14.907 -11.318 1.00 25.52 29 TYR C CA 1
ATOM 5903 C C . TYR C 1 41 ? 27.397 -13.739 -10.758 1.00 27.56 29 TYR C C 1
ATOM 5904 O O . TYR C 1 41 ? 27.005 -13.813 -9.588 1.00 28.75 29 TYR C O 1
ATOM 5913 N N . PRO C 1 42 ? 27.124 -12.652 -11.505 1.00 31.08 30 PRO C N 1
ATOM 5914 C CA . PRO C 1 42 ? 26.240 -11.622 -10.930 1.00 29.41 30 PRO C CA 1
ATOM 5915 C C . PRO C 1 42 ? 24.885 -12.164 -10.491 1.00 31.13 30 PRO 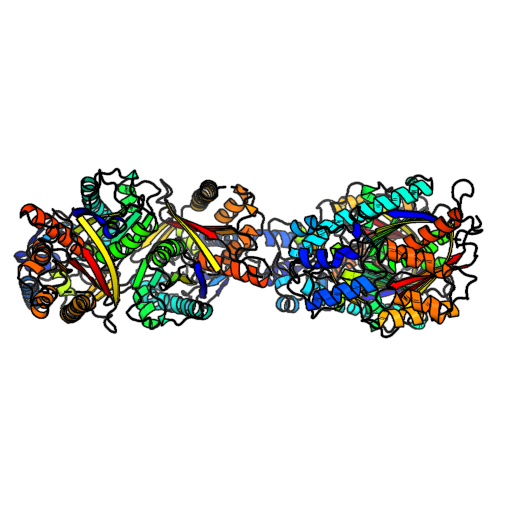C C 1
ATOM 5916 O O . PRO C 1 42 ? 24.415 -11.804 -9.406 1.00 27.03 30 PRO C O 1
ATOM 5920 N N . ASP C 1 43 ? 24.259 -13.046 -11.278 1.00 33.53 31 ASP C N 1
ATOM 5921 C CA . ASP C 1 43 ? 22.983 -13.642 -10.870 1.00 33.08 31 ASP C CA 1
ATOM 5922 C C . ASP C 1 43 ? 23.136 -14.522 -9.625 1.00 29.88 31 ASP C C 1
ATOM 5923 O O . ASP C 1 43 ? 22.364 -14.395 -8.665 1.00 30.46 31 ASP C O 1
ATOM 5928 N N . PHE C 1 44 ? 24.120 -15.431 -9.631 1.00 31.19 32 PHE C N 1
ATOM 5929 C CA . PHE C 1 44 ? 24.365 -16.296 -8.473 1.00 30.78 32 PHE C CA 1
ATOM 5930 C C . PHE C 1 44 ? 24.653 -15.480 -7.222 1.00 29.57 32 PHE C C 1
ATOM 5931 O O . PHE C 1 44 ? 24.011 -15.672 -6.181 1.00 31.86 32 PHE C O 1
ATOM 5939 N N . TYR C 1 45 ? 25.610 -14.550 -7.313 1.00 26.53 33 TYR C N 1
ATOM 5940 C CA . TYR C 1 45 ? 26.048 -13.786 -6.150 1.00 23.56 33 TYR C CA 1
ATOM 5941 C C . TYR C 1 45 ? 24.894 -13.014 -5.505 1.00 24.38 33 TYR C C 1
ATOM 5942 O O . TYR C 1 45 ? 24.715 -13.058 -4.281 1.00 25.43 33 TYR C O 1
ATOM 5951 N N . PHE C 1 46 ? 24.103 -12.288 -6.302 1.00 25.98 34 PHE C N 1
ATOM 5952 C CA . PHE C 1 46 ? 23.004 -11.528 -5.712 1.00 22.92 34 PHE C CA 1
ATOM 5953 C C . PHE C 1 46 ? 21.865 -12.435 -5.272 1.00 28.67 34 PHE C C 1
ATOM 5954 O O . PHE C 1 46 ? 21.132 -12.079 -4.347 1.00 31.39 34 PHE C O 1
ATOM 5962 N N . ARG C 1 47 ? 21.736 -13.622 -5.861 1.00 27.08 35 ARG C N 1
ATOM 5963 C CA . ARG C 1 47 ? 20.724 -14.558 -5.388 1.00 25.49 35 ARG C CA 1
ATOM 5964 C C . ARG C 1 47 ? 21.122 -15.178 -4.051 1.00 26.59 35 ARG C C 1
ATOM 5965 O O . ARG C 1 47 ? 20.334 -15.166 -3.103 1.00 29.15 35 ARG C O 1
ATOM 5973 N N . VAL C 1 48 ? 22.334 -15.737 -3.949 1.00 26.62 36 VAL C N 1
ATOM 5974 C CA . VAL C 1 48 ? 22.706 -16.447 -2.718 1.00 27.41 36 VAL C CA 1
ATOM 5975 C C . VAL C 1 48 ? 22.907 -15.511 -1.531 1.00 28.54 36 VAL C C 1
ATOM 5976 O O . VAL C 1 48 ? 22.883 -15.969 -0.383 1.00 28.53 36 VAL C O 1
ATOM 5980 N N . THR C 1 49 ? 23.129 -14.219 -1.770 1.00 29.19 37 THR C N 1
ATOM 5981 C CA . THR C 1 49 ? 23.213 -13.229 -0.707 1.00 25.25 37 THR C CA 1
ATOM 5982 C C . THR C 1 49 ? 21.874 -12.545 -0.460 1.00 25.70 37 THR C C 1
ATOM 5983 O O . THR C 1 49 ? 21.826 -11.573 0.298 1.00 27.18 37 THR C O 1
ATOM 5987 N N . LYS C 1 50 ? 20.802 -13.023 -1.094 1.00 24.82 38 LYS C N 1
ATOM 5988 C CA . LYS C 1 50 ? 19.437 -12.540 -0.862 1.00 28.08 38 LYS C CA 1
ATOM 5989 C C . LYS C 1 50 ? 19.359 -11.017 -0.986 1.00 29.41 38 LYS C C 1
ATOM 5990 O O . LYS C 1 50 ? 18.757 -10.320 -0.168 1.00 30.64 38 LYS C O 1
ATOM 5996 N N . SER C 1 51 ? 19.989 -10.510 -2.045 1.00 28.85 39 SER C N 1
ATOM 5997 C CA . SER C 1 51 ? 20.124 -9.089 -2.325 1.00 26.05 39 SER C CA 1
ATOM 5998 C C . SER C 1 51 ? 19.655 -8.770 -3.741 1.00 27.04 39 SER C C 1
ATOM 5999 O O . SER C 1 51 ? 20.163 -7.840 -4.378 1.00 27.66 39 SER C O 1
ATOM 6002 N N . GLU C 1 52 ? 18.676 -9.520 -4.256 1.00 28.46 40 GLU C N 1
ATOM 6003 C CA . GLU C 1 52 ? 18.257 -9.283 -5.629 1.00 31.77 40 GLU C CA 1
ATOM 6004 C C . GLU C 1 52 ? 17.526 -7.956 -5.784 1.00 31.30 40 GLU C C 1
ATOM 6005 O O . GLU C 1 52 ? 17.417 -7.448 -6.905 1.00 34.87 40 GLU C O 1
ATOM 6011 N N . HIS C 1 53 ? 17.049 -7.371 -4.685 1.00 30.01 41 HIS C N 1
ATOM 6012 C CA . HIS C 1 53 ? 16.394 -6.073 -4.726 1.00 29.15 41 HIS C CA 1
ATOM 6013 C C . HIS C 1 53 ? 17.364 -4.923 -4.962 1.00 32.38 41 HIS C C 1
ATOM 6014 O O . HIS C 1 53 ? 16.916 -3.814 -5.267 1.00 34.96 41 HIS C O 1
ATOM 6021 N N . MET C 1 54 ? 18.673 -5.147 -4.820 1.00 30.76 42 MET C N 1
ATOM 6022 C CA . MET C 1 54 ? 19.676 -4.099 -5.024 1.00 30.63 42 MET C CA 1
ATOM 6023 C C . MET C 1 54 ? 20.009 -3.995 -6.513 1.00 30.31 42 MET C C 1
ATOM 6024 O O . MET C 1 54 ? 21.101 -4.357 -6.963 1.00 27.54 42 MET C O 1
ATOM 6029 N N . THR C 1 55 ? 19.033 -3.480 -7.280 1.00 29.53 43 THR C N 1
ATOM 6030 C CA . THR C 1 55 ? 19.116 -3.553 -8.740 1.00 27.73 43 THR C CA 1
ATOM 6031 C C . THR C 1 55 ? 20.216 -2.656 -9.289 1.00 27.13 43 THR C C 1
ATOM 6032 O O . THR C 1 55 ? 20.975 -3.080 -10.168 1.00 28.72 43 THR C O 1
ATOM 6036 N N . GLN C 1 56 ? 20.336 -1.423 -8.781 1.00 28.13 44 GLN C N 1
ATOM 6037 C CA . GLN C 1 56 ? 21.411 -0.554 -9.254 1.00 27.06 44 GLN C CA 1
ATOM 6038 C C . GLN C 1 56 ? 22.775 -1.109 -8.870 1.00 26.21 44 GLN C C 1
ATOM 6039 O O . GLN C 1 56 ? 23.713 -1.053 -9.669 1.00 27.26 44 GLN C O 1
ATOM 6045 N N . LEU C 1 57 ? 22.898 -1.668 -7.660 1.00 24.87 45 LEU C N 1
ATOM 6046 C CA . LEU C 1 57 ? 24.164 -2.263 -7.236 1.00 26.14 45 LEU C CA 1
ATOM 6047 C C . LEU C 1 57 ? 24.512 -3.476 -8.087 1.00 26.67 45 LEU C C 1
ATOM 6048 O O . LEU C 1 57 ? 25.683 -3.701 -8.414 1.00 26.18 45 LEU C O 1
ATOM 6053 N N . LYS C 1 58 ? 23.511 -4.279 -8.450 1.00 26.83 46 LYS C N 1
ATOM 6054 C CA . LYS C 1 58 ? 23.789 -5.446 -9.280 1.00 28.13 46 LYS C CA 1
ATOM 6055 C C . LYS C 1 58 ? 24.232 -5.031 -10.676 1.00 29.65 46 LYS C C 1
ATOM 6056 O O . LYS C 1 58 ? 25.103 -5.679 -11.272 1.00 30.72 46 LYS C O 1
ATOM 6062 N N . ASP C 1 59 ? 23.654 -3.944 -11.204 1.00 28.03 47 ASP C N 1
ATOM 6063 C CA . ASP C 1 59 ? 24.091 -3.411 -12.488 1.00 29.33 47 ASP C CA 1
ATOM 6064 C C . ASP C 1 59 ? 25.560 -2.990 -12.434 1.00 27.00 47 ASP C C 1
ATOM 6065 O O . ASP C 1 59 ? 26.321 -3.234 -13.376 1.00 25.66 47 ASP C O 1
ATOM 6070 N N . LYS C 1 60 ? 25.975 -2.350 -11.340 1.00 25.88 48 LYS C N 1
ATOM 6071 C CA . LYS C 1 60 ? 27.384 -2.003 -11.180 1.00 27.29 48 LYS C CA 1
ATOM 6072 C C . LYS C 1 60 ? 28.247 -3.258 -11.089 1.00 27.90 48 LYS C C 1
ATOM 6073 O O . LYS C 1 60 ? 29.334 -3.319 -11.685 1.00 26.14 48 LYS C O 1
ATOM 6079 N N . PHE C 1 61 ? 27.774 -4.272 -10.361 1.00 24.48 49 PHE C N 1
ATOM 6080 C CA . PHE C 1 61 ? 28.537 -5.506 -10.219 1.00 26.94 49 PHE C CA 1
ATOM 6081 C C . PHE C 1 61 ? 28.643 -6.247 -11.550 1.00 28.16 49 PHE C C 1
ATOM 6082 O O . PHE C 1 61 ? 29.697 -6.810 -11.865 1.00 28.41 49 PHE C O 1
ATOM 6090 N N . LYS C 1 62 ? 27.568 -6.246 -12.349 1.00 27.14 50 LYS C N 1
ATOM 6091 C CA . LYS C 1 62 ? 27.634 -6.810 -13.699 1.00 26.73 50 LYS C CA 1
ATOM 6092 C C . LYS C 1 62 ? 28.747 -6.177 -14.521 1.00 28.87 50 LYS C C 1
ATOM 6093 O O . LYS C 1 62 ? 29.496 -6.885 -15.203 1.00 29.92 50 LYS C O 1
ATOM 6099 N N . ARG C 1 63 ? 28.873 -4.842 -14.473 1.00 33.92 51 ARG C N 1
ATOM 6100 C CA . ARG C 1 63 ? 29.945 -4.158 -15.205 1.00 36.02 51 ARG C CA 1
ATOM 6101 C C . ARG C 1 63 ? 31.324 -4.520 -14.660 1.00 33.51 51 ARG C C 1
ATOM 6102 O O . ARG C 1 63 ? 32.286 -4.640 -15.428 1.00 34.41 51 ARG C O 1
ATOM 6110 N N . MET C 1 64 ? 31.451 -4.663 -13.339 1.00 31.08 52 MET C N 1
ATOM 6111 C CA . MET C 1 64 ? 32.724 -5.080 -12.759 1.00 28.56 52 MET C CA 1
ATOM 6112 C C . MET C 1 64 ? 33.145 -6.449 -13.282 1.00 30.00 52 MET C C 1
ATOM 6113 O O . MET C 1 64 ? 34.282 -6.633 -13.721 1.00 30.01 52 MET C O 1
ATOM 6118 N N . CYS C 1 65 ? 32.232 -7.425 -13.243 1.00 32.61 53 CYS C N 1
ATOM 6119 C CA . CYS C 1 65 ? 32.549 -8.775 -13.703 1.00 29.46 53 CYS C CA 1
ATOM 6120 C C . CYS C 1 65 ? 32.816 -8.815 -15.199 1.00 29.12 53 CYS C C 1
ATOM 6121 O O . CYS C 1 65 ? 33.653 -9.597 -15.661 1.00 30.61 53 CYS C O 1
ATOM 6124 N N . GLU C 1 66 ? 32.084 -8.014 -15.977 1.00 32.22 54 GLU C N 1
ATOM 6125 C CA . GLU C 1 66 ? 32.290 -7.985 -17.419 1.00 35.71 54 GLU C CA 1
ATOM 6126 C C . GLU C 1 66 ? 33.639 -7.382 -17.776 1.00 34.42 54 GLU C C 1
ATOM 6127 O O . GLU C 1 66 ? 34.250 -7.785 -18.767 1.00 35.19 54 GLU C O 1
ATOM 6133 N N . LYS C 1 67 ? 34.127 -6.434 -16.979 1.00 32.85 55 LYS C N 1
ATOM 6134 C CA . LYS C 1 67 ? 35.438 -5.832 -17.184 1.00 36.97 55 LYS C CA 1
ATOM 6135 C C . LYS C 1 67 ? 36.590 -6.637 -16.566 1.00 34.88 55 LYS C C 1
ATOM 6136 O O . LYS C 1 67 ? 37.751 -6.260 -16.751 1.00 31.25 55 LYS C O 1
ATOM 6142 N N . SER C 1 68 ? 36.305 -7.747 -15.873 1.00 33.51 56 SER C N 1
ATOM 6143 C CA . SER C 1 68 ? 37.331 -8.458 -15.109 1.00 29.68 56 SER C CA 1
ATOM 6144 C C . SER C 1 68 ? 38.360 -9.180 -15.979 1.00 32.31 56 SER C C 1
ATOM 6145 O O . SER C 1 68 ? 39.457 -9.467 -15.489 1.00 36.52 56 SER C O 1
ATOM 6148 N N . MET C 1 69 ? 38.050 -9.485 -17.237 1.00 29.35 57 MET C N 1
ATOM 6149 C CA . MET C 1 69 ? 38.905 -10.345 -18.061 1.00 31.61 57 MET C CA 1
ATOM 6150 C C . MET C 1 69 ? 39.068 -11.729 -17.435 1.00 29.14 57 MET C C 1
ATOM 6151 O O . MET C 1 69 ? 40.090 -12.395 -17.615 1.00 33.91 57 MET C O 1
ATOM 6156 N N . ILE C 1 70 ? 38.055 -12.158 -16.688 1.00 28.82 58 ILE C N 1
ATOM 6157 C CA . ILE C 1 70 ? 38.024 -13.456 -16.024 1.00 27.87 58 ILE C CA 1
ATOM 6158 C C . ILE C 1 70 ? 36.924 -14.284 -16.664 1.00 29.04 58 ILE C C 1
ATOM 6159 O O . ILE C 1 70 ? 35.767 -13.842 -16.734 1.00 30.41 58 ILE C O 1
ATOM 6164 N N . ARG C 1 71 ? 37.270 -15.486 -17.120 1.00 29.14 59 ARG C N 1
ATOM 6165 C CA . ARG C 1 71 ? 36.224 -16.317 -17.707 1.00 32.42 59 ARG C CA 1
ATOM 6166 C C . ARG C 1 71 ? 35.575 -17.232 -16.675 1.00 29.90 59 ARG C C 1
ATOM 6167 O O . ARG C 1 71 ? 34.345 -17.370 -16.653 1.00 28.43 59 ARG C O 1
ATOM 6175 N N . LYS C 1 72 ? 36.375 -17.855 -15.813 1.00 32.24 60 LYS C N 1
ATOM 6176 C CA . LYS C 1 72 ? 35.824 -18.732 -14.794 1.00 33.18 60 LYS C CA 1
ATOM 6177 C C . LYS C 1 72 ? 36.688 -18.652 -13.544 1.00 28.96 60 LYS C C 1
ATOM 6178 O O . LYS C 1 72 ? 37.810 -18.134 -13.566 1.00 29.84 60 LYS C O 1
ATOM 6184 N N . ARG C 1 73 ? 36.136 -19.163 -12.446 1.00 23.46 61 ARG C N 1
ATOM 6185 C CA . ARG C 1 73 ? 36.806 -19.212 -11.158 1.00 25.96 61 ARG C CA 1
ATOM 6186 C C . ARG C 1 73 ? 36.415 -20.504 -10.468 1.00 28.52 61 ARG C C 1
ATOM 6187 O O . ARG C 1 73 ? 35.267 -20.939 -10.575 1.00 28.80 61 ARG C O 1
ATOM 6195 N N . HIS C 1 74 ? 37.374 -21.115 -9.779 1.00 29.99 62 HIS C N 1
ATOM 6196 C CA . HIS C 1 74 ? 37.133 -22.284 -8.938 1.00 29.63 62 HIS C CA 1
ATOM 6197 C C . HIS C 1 74 ? 36.962 -21.823 -7.502 1.00 27.29 62 HIS C C 1
ATOM 6198 O O . HIS C 1 74 ? 37.775 -21.037 -7.006 1.00 30.79 62 HIS C O 1
ATOM 6205 N N . MET C 1 75 ? 35.922 -22.311 -6.827 1.00 25.73 63 MET C N 1
ATOM 6206 C CA . MET C 1 75 ? 35.654 -21.810 -5.485 1.00 30.34 63 MET C CA 1
ATOM 6207 C C . MET C 1 75 ? 35.123 -22.908 -4.574 1.00 29.10 63 MET C C 1
ATOM 6208 O O . MET C 1 75 ? 34.319 -23.749 -4.994 1.00 28.59 63 MET C O 1
ATOM 6213 N N . TYR C 1 76 ? 35.596 -22.899 -3.320 1.00 26.64 64 TYR C N 1
ATOM 6214 C CA . TYR C 1 76 ? 35.080 -23.836 -2.327 1.00 27.00 64 TYR C CA 1
ATOM 6215 C C . TYR C 1 76 ? 33.667 -23.456 -1.901 1.00 27.36 64 TYR C C 1
ATOM 6216 O O . TYR C 1 76 ? 32.809 -24.331 -1.713 1.00 27.25 64 TYR C O 1
ATOM 6225 N N . LEU C 1 77 ? 33.412 -22.156 -1.750 1.00 27.70 65 LEU C N 1
ATOM 6226 C CA . LEU C 1 77 ? 32.151 -21.624 -1.238 1.00 26.87 65 LEU C CA 1
ATOM 6227 C C . LEU C 1 77 ? 31.065 -21.722 -2.306 1.00 32.07 65 LEU C C 1
ATOM 6228 O O . LEU C 1 77 ? 30.949 -20.862 -3.185 1.00 35.59 65 LEU C O 1
ATOM 6233 N N . THR C 1 78 ? 30.251 -22.765 -2.214 1.00 33.47 66 THR C N 1
ATOM 6234 C CA . THR C 1 78 ? 29.076 -22.959 -3.040 1.00 31.84 66 THR C CA 1
ATOM 6235 C C . THR C 1 78 ? 27.835 -22.498 -2.282 1.00 30.53 66 THR C C 1
ATOM 6236 O O . THR C 1 78 ? 27.897 -22.084 -1.120 1.00 30.02 66 THR C O 1
ATOM 6240 N N . GLU C 1 79 ? 26.686 -22.589 -2.954 1.00 28.16 67 GLU C N 1
ATOM 6241 C CA . GLU C 1 79 ? 25.423 -22.239 -2.316 1.00 27.56 67 GLU C CA 1
ATOM 6242 C C . GLU C 1 79 ? 25.112 -23.182 -1.158 1.00 27.08 67 GLU C C 1
ATOM 6243 O O . GLU C 1 79 ? 24.572 -22.757 -0.128 1.00 25.45 67 GLU C O 1
ATOM 6249 N N . ASP C 1 80 ? 25.471 -24.461 -1.297 1.00 27.80 68 ASP C N 1
ATOM 6250 C CA . ASP C 1 80 ? 25.239 -25.410 -0.212 1.00 33.66 68 ASP C CA 1
ATOM 6251 C C . ASP C 1 80 ? 26.051 -25.048 1.027 1.00 33.52 68 ASP C C 1
ATOM 6252 O O . ASP C 1 80 ? 25.557 -25.165 2.158 1.00 33.65 68 ASP C O 1
ATOM 6257 N N . VAL C 1 81 ? 27.301 -24.607 0.836 1.00 33.51 69 VAL C N 1
ATOM 6258 C CA . VAL C 1 81 ? 28.138 -24.210 1.970 1.00 27.72 69 VAL C CA 1
ATOM 6259 C C . VAL C 1 81 ? 27.594 -22.951 2.623 1.00 25.52 69 VAL C C 1
ATOM 6260 O O . VAL C 1 81 ? 27.684 -22.791 3.846 1.00 27.83 69 VAL C O 1
ATOM 6264 N N . ILE C 1 82 ? 27.019 -22.039 1.835 1.00 24.93 70 ILE C N 1
ATOM 6265 C CA . ILE C 1 82 ? 26.378 -20.864 2.416 1.00 22.76 70 ILE C CA 1
ATOM 6266 C C . ILE C 1 82 ? 25.127 -21.260 3.188 1.00 23.33 70 ILE C C 1
ATOM 6267 O O . ILE C 1 82 ? 24.896 -20.780 4.299 1.00 28.44 70 ILE C O 1
ATOM 6272 N N . LYS C 1 83 ? 24.315 -22.160 2.636 1.00 26.70 71 LYS C N 1
ATOM 6273 C CA . LYS C 1 83 ? 23.105 -22.571 3.340 1.00 25.41 71 LYS C CA 1
ATOM 6274 C C . LYS C 1 83 ? 23.420 -23.291 4.653 1.00 29.83 71 LYS C C 1
ATOM 6275 O O . LYS C 1 83 ? 22.658 -23.169 5.620 1.00 29.74 71 LYS C O 1
ATOM 6281 N N . GLU C 1 84 ? 24.551 -23.988 4.696 1.00 30.20 72 GLU C N 1
ATOM 6282 C CA . GLU C 1 84 ? 24.978 -24.672 5.911 1.00 37.00 72 GLU C CA 1
ATOM 6283 C C . GLU C 1 84 ? 25.499 -23.646 6.922 1.00 35.99 72 GLU C C 1
ATOM 6284 O O . GLU C 1 84 ? 25.399 -23.844 8.132 1.00 33.89 72 GLU C O 1
ATOM 6290 N N . ASN C 1 85 ? 26.058 -22.552 6.409 1.00 31.09 73 ASN C N 1
ATOM 6291 C CA . ASN C 1 85 ? 26.585 -21.469 7.233 1.00 24.59 73 ASN C CA 1
ATOM 6292 C C . ASN C 1 85 ? 25.996 -20.149 6.741 1.00 26.90 73 ASN C C 1
ATOM 6293 O O . ASN C 1 85 ? 26.699 -19.315 6.173 1.00 29.77 73 ASN C O 1
ATOM 6298 N N . PRO C 1 86 ? 24.700 -19.971 6.973 1.00 29.68 74 PRO C N 1
ATOM 6299 C CA . PRO C 1 86 ? 23.965 -18.776 6.535 1.00 30.75 74 PRO C CA 1
ATOM 6300 C C . PRO C 1 86 ? 24.629 -17.431 6.836 1.00 30.34 74 PRO C C 1
ATOM 6301 O O . PRO C 1 86 ? 24.604 -16.548 5.980 1.00 28.26 74 PRO C O 1
ATOM 6305 N N . ASN C 1 87 ? 25.202 -17.271 8.024 1.00 23.63 75 ASN C N 1
ATOM 6306 C CA . ASN C 1 87 ? 25.836 -16.007 8.394 1.00 23.62 75 ASN C CA 1
ATOM 6307 C C . ASN C 1 87 ? 26.852 -15.506 7.366 1.00 19.63 75 ASN C C 1
ATOM 6308 O O . ASN C 1 87 ? 27.008 -14.301 7.180 1.00 23.62 75 ASN C O 1
ATOM 6313 N N . ILE C 1 88 ? 27.541 -16.428 6.702 1.00 25.26 76 ILE C N 1
ATOM 6314 C CA . ILE C 1 88 ? 28.522 -16.053 5.691 1.00 23.67 76 ILE C CA 1
ATOM 6315 C C . ILE C 1 88 ? 27.880 -15.169 4.621 1.00 26.62 76 ILE C C 1
ATOM 6316 O O . ILE C 1 88 ? 28.527 -14.248 4.097 1.00 25.18 76 ILE C O 1
ATOM 6321 N N . GLY C 1 89 ? 26.590 -15.392 4.321 1.00 22.50 77 GLY C N 1
ATOM 6322 C CA . GLY C 1 89 ? 25.867 -14.645 3.306 1.00 21.76 77 GLY C CA 1
ATOM 6323 C C . GLY C 1 89 ? 24.990 -13.528 3.844 1.00 25.57 77 GLY C C 1
ATOM 6324 O O . GLY C 1 89 ? 24.125 -13.014 3.124 1.00 27.41 77 GLY C O 1
ATOM 6325 N N . ILE C 1 90 ? 25.200 -13.131 5.101 1.00 28.55 78 ILE C N 1
ATOM 6326 C CA . ILE C 1 90 ? 24.418 -12.073 5.751 1.00 26.19 78 ILE C CA 1
ATOM 6327 C C . ILE C 1 90 ? 25.394 -11.005 6.213 1.00 25.23 78 ILE C C 1
ATOM 6328 O O . ILE C 1 90 ? 26.175 -11.231 7.145 1.00 26.71 78 ILE C O 1
ATOM 6333 N N . LEU C 1 91 ? 25.371 -9.851 5.552 1.00 24.74 79 LEU C N 1
ATOM 6334 C CA . LEU C 1 91 ? 26.398 -8.849 5.787 1.00 26.52 79 LEU C CA 1
ATOM 6335 C C . LEU C 1 91 ? 26.362 -8.372 7.233 1.00 28.60 79 LEU C C 1
ATOM 6336 O O . LEU C 1 91 ? 25.295 -8.055 7.769 1.00 26.46 79 LEU C O 1
ATOM 6341 N N . ASN C 1 92 ? 27.537 -8.358 7.858 1.00 28.94 80 ASN C N 1
ATOM 6342 C CA . ASN C 1 92 ? 27.701 -7.911 9.239 1.00 29.18 80 ASN C CA 1
ATOM 6343 C C . ASN C 1 92 ? 27.360 -8.959 10.302 1.00 26.25 80 ASN C C 1
ATOM 6344 O O . ASN C 1 92 ? 27.534 -8.708 11.493 1.00 28.48 80 ASN C O 1
ATOM 6349 N N . ALA C 1 93 ? 26.885 -10.127 9.882 1.00 23.31 81 ALA C N 1
ATOM 6350 C CA . ALA C 1 93 ? 26.532 -11.163 10.841 1.00 22.90 81 ALA C CA 1
ATOM 6351 C C . ALA C 1 93 ? 27.794 -11.852 11.368 1.00 26.51 81 ALA C C 1
ATOM 6352 O O . ALA C 1 93 ? 28.804 -11.929 10.667 1.00 26.18 81 ALA C O 1
ATOM 6354 N N . PRO C 1 94 ? 27.769 -12.358 12.610 1.00 26.34 82 PRO C N 1
ATOM 6355 C CA . PRO C 1 94 ? 28.929 -13.112 13.107 1.00 25.11 82 PRO C CA 1
ATOM 6356 C C . PRO C 1 94 ? 29.098 -14.443 12.381 1.00 22.53 82 PRO C C 1
ATOM 6357 O O . PRO C 1 94 ? 28.275 -15.350 12.514 1.00 27.37 82 PRO C O 1
ATOM 6361 N N . SER C 1 95 ? 30.159 -14.557 11.582 1.00 22.99 83 SER C N 1
ATOM 6362 C CA . SER C 1 95 ? 30.416 -15.745 10.776 1.00 21.94 83 SER C CA 1
ATOM 6363 C C . SER C 1 95 ? 31.868 -16.186 10.862 1.00 23.26 83 SER C C 1
ATOM 6364 O O . SER C 1 95 ? 32.252 -17.154 10.192 1.00 24.03 83 SER C O 1
ATOM 6367 N N . PHE C 1 96 ? 32.684 -15.479 11.643 1.00 22.24 84 PHE C N 1
ATOM 6368 C CA . PHE C 1 96 ? 34.106 -15.777 11.738 1.00 19.66 84 PHE C CA 1
ATOM 6369 C C . PHE C 1 96 ? 34.359 -17.206 12.204 1.00 19.43 84 PHE C C 1
ATOM 6370 O O . PHE C 1 96 ? 35.246 -17.885 11.673 1.00 20.16 84 PHE C O 1
ATOM 6378 N N . ASN C 1 97 ? 33.620 -17.676 13.214 1.00 21.78 85 ASN C N 1
ATOM 6379 C CA . ASN C 1 97 ? 33.854 -19.037 13.696 1.00 25.44 85 ASN C CA 1
ATOM 6380 C C . ASN C 1 97 ? 33.553 -20.049 12.602 1.00 23.33 85 ASN C C 1
ATOM 6381 O O . ASN C 1 97 ? 34.290 -21.020 12.436 1.00 20.87 85 ASN C O 1
ATOM 6386 N N . ALA C 1 98 ? 32.495 -19.813 11.823 1.00 22.88 86 ALA C N 1
ATOM 6387 C CA . ALA C 1 98 ? 32.122 -20.729 10.749 1.00 20.98 86 ALA C CA 1
ATOM 6388 C C . ALA C 1 98 ? 33.158 -20.762 9.627 1.00 19.19 86 ALA C C 1
ATOM 6389 O O . ALA C 1 98 ? 33.466 -21.837 9.100 1.00 22.23 86 ALA C O 1
ATOM 6391 N N . ARG C 1 99 ? 33.678 -19.599 9.218 1.00 20.56 87 ARG C N 1
ATOM 6392 C CA . ARG C 1 99 ? 34.737 -19.572 8.206 1.00 21.13 87 ARG C CA 1
ATOM 6393 C C . ARG C 1 99 ? 35.999 -20.268 8.697 1.00 22.45 87 ARG C C 1
ATOM 6394 O O . ARG C 1 99 ? 36.644 -21.012 7.946 1.00 21.45 87 ARG C O 1
ATOM 6402 N N . GLN C 1 100 ? 36.377 -20.016 9.952 1.00 23.35 88 GLN C N 1
ATOM 6403 C CA . GLN C 1 100 ? 37.566 -20.636 10.529 1.00 21.50 88 GLN C CA 1
ATOM 6404 C C . GLN C 1 100 ? 37.459 -22.154 10.523 1.00 21.65 88 GLN C C 1
ATOM 6405 O O . GLN C 1 100 ? 38.417 -22.845 10.166 1.00 25.45 88 GLN C O 1
ATOM 6411 N N . GLU C 1 101 ? 36.304 -22.694 10.927 1.00 23.17 89 GLU C N 1
ATOM 6412 C CA . GLU C 1 101 ? 36.148 -24.150 10.954 1.00 27.13 89 GLU C CA 1
ATOM 6413 C C . GLU C 1 101 ? 36.365 -24.746 9.572 1.00 28.80 89 GLU C C 1
ATOM 6414 O O . GLU C 1 101 ? 37.048 -25.767 9.430 1.00 30.62 89 GLU C O 1
ATOM 6420 N N . ILE C 1 102 ? 35.795 -24.112 8.543 1.00 25.38 90 ILE C N 1
ATOM 6421 C CA . ILE C 1 102 ? 35.975 -24.571 7.168 1.00 24.19 90 ILE C CA 1
ATOM 6422 C C . ILE C 1 102 ? 37.447 -24.518 6.775 1.00 24.89 90 ILE C C 1
ATOM 6423 O O . ILE C 1 102 ? 38.014 -25.503 6.288 1.00 24.55 90 ILE C O 1
ATOM 6428 N N . MET C 1 103 ? 38.084 -23.359 6.968 1.00 19.96 91 MET C N 1
ATOM 6429 C CA . MET C 1 103 ? 39.389 -23.117 6.366 1.00 19.20 91 MET C CA 1
ATOM 6430 C C . MET C 1 103 ? 40.513 -23.878 7.068 1.00 26.72 91 MET C C 1
ATOM 6431 O O . MET C 1 103 ? 41.506 -24.248 6.421 1.00 25.14 91 MET C O 1
ATOM 6436 N N . VAL C 1 104 ? 40.409 -24.099 8.381 1.00 26.01 92 VAL C N 1
ATOM 6437 C CA . VAL C 1 104 ? 41.495 -24.801 9.062 1.00 28.12 92 VAL C CA 1
ATOM 6438 C C . VAL C 1 104 ? 41.608 -26.213 8.516 1.00 23.84 92 VAL C C 1
ATOM 6439 O O . VAL C 1 104 ? 42.708 -26.763 8.416 1.00 24.51 92 VAL C O 1
ATOM 6443 N N . GLU C 1 105 ? 40.488 -26.781 8.073 1.00 23.36 93 GLU C N 1
ATOM 6444 C CA . GLU C 1 105 ? 40.473 -28.127 7.510 1.00 27.47 93 GLU C CA 1
ATOM 6445 C C . GLU C 1 105 ? 40.791 -28.124 6.015 1.00 28.57 93 GLU C C 1
ATOM 6446 O O . GLU C 1 105 ? 41.633 -28.899 5.543 1.00 27.45 93 GLU C O 1
ATOM 6452 N N . GLU C 1 106 ? 40.133 -27.247 5.257 1.00 26.28 94 GLU C N 1
ATOM 6453 C CA . GLU C 1 106 ? 40.166 -27.327 3.801 1.00 24.39 94 GLU C CA 1
ATOM 6454 C C . GLU C 1 106 ? 41.437 -26.740 3.195 1.00 22.79 94 GLU C C 1
ATOM 6455 O O . GLU C 1 106 ? 41.838 -27.162 2.107 1.00 24.19 94 GLU C O 1
ATOM 6461 N N . VAL C 1 107 ? 42.077 -25.776 3.851 1.00 19.84 95 VAL C N 1
ATOM 6462 C CA . VAL C 1 107 ? 43.258 -25.137 3.264 1.00 24.77 95 VAL C CA 1
ATOM 6463 C C . VAL C 1 107 ? 44.398 -26.153 3.150 1.00 24.94 95 VAL C C 1
ATOM 6464 O O . VAL C 1 107 ? 44.976 -26.282 2.058 1.00 26.18 95 VAL C O 1
ATOM 6468 N N . PRO C 1 108 ? 44.754 -26.908 4.203 1.00 25.49 96 PRO C N 1
ATOM 6469 C CA . PRO C 1 108 ? 45.827 -27.903 4.025 1.00 26.06 96 PRO C CA 1
ATOM 6470 C C . PRO C 1 108 ? 45.453 -29.050 3.095 1.00 28.03 96 PRO C C 1
ATOM 6471 O O . PRO C 1 108 ? 46.345 -29.583 2.424 1.00 27.98 96 PRO C O 1
ATOM 6475 N N . LYS C 1 109 ? 44.172 -29.438 3.020 1.00 27.04 97 LYS C N 1
ATOM 6476 C CA . LYS C 1 109 ? 43.776 -30.510 2.109 1.00 26.24 97 LYS C CA 1
ATOM 6477 C C . LYS C 1 109 ? 44.055 -30.144 0.654 1.00 23.73 97 LYS C C 1
ATOM 6478 O O . LYS C 1 109 ? 44.541 -30.972 -0.123 1.00 24.30 97 LYS C O 1
ATOM 6484 N N . LEU C 1 110 ? 43.715 -28.917 0.255 1.00 26.75 98 LEU C N 1
ATOM 6485 C CA . LEU C 1 110 ? 43.953 -28.500 -1.124 1.00 25.52 98 LEU C CA 1
ATOM 6486 C C . LEU C 1 110 ? 45.446 -28.325 -1.386 1.00 23.00 98 LEU C C 1
ATOM 6487 O O . LEU C 1 110 ? 45.935 -28.633 -2.484 1.00 23.62 98 LEU C O 1
ATOM 6492 N N . GLY C 1 111 ? 46.182 -27.837 -0.387 1.00 21.38 99 GLY C N 1
ATOM 6493 C CA . GLY C 1 111 ? 47.625 -27.758 -0.519 1.00 22.47 99 GLY C CA 1
ATOM 6494 C C . GLY C 1 111 ? 48.280 -29.121 -0.661 1.00 26.36 99 GLY C C 1
ATOM 6495 O O . GLY C 1 111 ? 49.291 -29.263 -1.348 1.00 28.95 99 GLY C O 1
ATOM 6496 N N . LYS C 1 112 ? 47.718 -30.140 -0.007 1.00 25.84 100 LYS C N 1
ATOM 6497 C CA . LYS C 1 112 ? 48.244 -31.494 -0.163 1.00 26.29 100 LYS C CA 1
ATOM 6498 C C . LYS C 1 112 ? 48.064 -32.003 -1.586 1.00 23.69 100 LYS C C 1
ATOM 6499 O O . LYS C 1 112 ? 48.917 -32.733 -2.105 1.00 26.11 100 LYS C O 1
ATOM 6505 N N . GLU C 1 113 ? 46.962 -31.630 -2.238 1.00 24.49 101 GLU C N 1
ATOM 6506 C CA . GLU C 1 113 ? 46.759 -32.058 -3.615 1.00 26.46 101 GLU C CA 1
ATOM 6507 C C . GLU C 1 113 ? 47.842 -31.499 -4.530 1.00 23.85 101 GLU C C 1
ATOM 6508 O O . GLU C 1 113 ? 48.449 -32.238 -5.316 1.00 24.07 101 GLU C O 1
ATOM 6514 N N . ALA C 1 114 ? 48.084 -30.189 -4.456 1.00 21.05 102 ALA C N 1
ATOM 6515 C CA . ALA C 1 114 ? 49.116 -29.590 -5.294 1.00 26.04 102 ALA C CA 1
ATOM 6516 C C . ALA C 1 114 ? 50.503 -30.108 -4.919 1.00 26.17 102 ALA C C 1
ATOM 6517 O O . ALA C 1 114 ? 51.328 -30.382 -5.798 1.00 27.51 102 ALA C O 1
ATOM 6519 N N . ALA C 1 115 ? 50.767 -30.264 -3.618 1.00 27.68 103 ALA C N 1
ATOM 6520 C CA . ALA C 1 115 ? 52.077 -30.711 -3.157 1.00 27.25 103 ALA C CA 1
ATOM 6521 C C . ALA C 1 115 ? 52.402 -32.113 -3.665 1.00 27.49 103 ALA C C 1
ATOM 6522 O O . ALA C 1 115 ? 53.493 -32.354 -4.192 1.00 28.82 103 ALA C O 1
ATOM 6524 N N . LEU C 1 116 ? 51.468 -33.056 -3.515 1.00 24.88 104 LEU C N 1
ATOM 6525 C CA . LEU C 1 116 ? 51.754 -34.427 -3.931 1.00 24.51 104 LEU C CA 1
ATOM 6526 C C . LEU C 1 116 ? 52.004 -34.526 -5.428 1.00 25.01 104 LEU C C 1
ATOM 6527 O O . LEU C 1 116 ? 52.806 -35.361 -5.866 1.00 28.25 104 LEU C O 1
ATOM 6532 N N . LYS C 1 117 ? 51.346 -33.680 -6.228 1.00 26.99 105 LYS C N 1
ATOM 6533 C CA . LYS C 1 117 ? 51.640 -33.637 -7.659 1.00 28.92 105 LYS C CA 1
ATOM 6534 C C . LYS C 1 117 ? 53.031 -33.077 -7.914 1.00 28.36 105 LYS C C 1
ATOM 6535 O O . LYS C 1 117 ? 53.801 -33.637 -8.708 1.00 32.70 105 LYS C O 1
ATOM 6541 N N . ALA C 1 118 ? 53.375 -31.978 -7.240 1.00 26.06 106 ALA C N 1
ATOM 6542 C CA . ALA C 1 118 ? 54.708 -31.411 -7.392 1.00 26.31 106 ALA C CA 1
ATOM 6543 C C . ALA C 1 118 ? 55.776 -32.434 -7.025 1.00 29.72 106 ALA C C 1
ATOM 6544 O O . ALA C 1 118 ? 56.795 -32.558 -7.714 1.00 28.18 106 ALA C O 1
ATOM 6546 N N . ILE C 1 119 ? 55.538 -33.205 -5.963 1.00 33.67 107 ILE C N 1
ATOM 6547 C CA . ILE C 1 119 ? 56.510 -34.197 -5.513 1.00 29.43 107 ILE C CA 1
ATOM 6548 C C . ILE C 1 119 ? 56.591 -35.355 -6.501 1.00 29.63 107 ILE C C 1
ATOM 6549 O O . ILE C 1 119 ? 57.670 -35.914 -6.735 1.00 32.70 107 ILE C O 1
ATOM 6554 N N . LYS C 1 120 ? 55.457 -35.732 -7.099 1.00 30.33 108 LYS C N 1
ATOM 6555 C CA . LYS C 1 120 ? 55.493 -36.762 -8.124 1.00 31.50 108 LYS C CA 1
ATOM 6556 C C . LYS C 1 120 ? 56.361 -36.327 -9.296 1.00 35.74 108 LYS C C 1
ATOM 6557 O O . LYS C 1 120 ? 57.209 -37.095 -9.771 1.00 36.61 108 LYS C O 1
ATOM 6563 N N . GLU C 1 121 ? 56.166 -35.090 -9.776 1.00 32.13 109 GLU C N 1
ATOM 6564 C CA . GLU C 1 121 ? 57.011 -34.581 -10.855 1.00 32.99 109 GLU C CA 1
ATOM 6565 C C . GLU C 1 121 ? 58.475 -34.560 -10.438 1.00 33.19 109 GLU C C 1
ATOM 6566 O O . GLU C 1 121 ? 59.355 -34.934 -11.220 1.00 36.63 109 GLU C O 1
ATOM 6572 N N . TRP C 1 122 ? 58.749 -34.118 -9.210 1.00 31.12 110 TRP C N 1
ATOM 6573 C CA . TRP C 1 122 ? 60.109 -34.094 -8.685 1.00 31.90 110 TRP C CA 1
ATOM 6574 C C . TRP C 1 122 ? 60.732 -35.489 -8.691 1.00 33.00 110 TRP C C 1
ATOM 6575 O O . TRP C 1 122 ? 61.908 -35.652 -9.034 1.00 32.26 110 TRP C O 1
ATOM 6586 N N . GLY C 1 123 ? 59.958 -36.509 -8.329 1.00 32.49 111 GLY C N 1
ATOM 6587 C CA . GLY C 1 123 ? 60.406 -37.878 -8.445 1.00 30.29 111 GLY C CA 1
ATOM 6588 C C . GLY C 1 123 ? 61.112 -38.443 -7.233 1.00 34.01 111 GLY C C 1
ATOM 6589 O O . GLY C 1 123 ? 61.574 -39.587 -7.291 1.00 36.41 111 GLY C O 1
ATOM 6590 N N . GLN C 1 124 ? 61.202 -37.693 -6.139 1.00 33.25 112 GLN C N 1
ATOM 6591 C CA . GLN C 1 124 ? 61.864 -38.127 -4.920 1.00 32.44 112 GLN C CA 1
ATOM 6592 C C . GLN C 1 124 ? 60.854 -38.444 -3.820 1.00 32.46 112 GLN C C 1
ATOM 6593 O O . GLN C 1 124 ? 59.716 -37.957 -3.843 1.00 32.82 112 GLN C O 1
ATOM 6599 N N . PRO C 1 125 ? 61.234 -39.261 -2.839 1.00 34.27 113 PRO C N 1
ATOM 6600 C CA . PRO C 1 125 ? 60.345 -39.519 -1.701 1.00 31.65 113 PRO C CA 1
ATOM 6601 C C . PRO C 1 125 ? 60.342 -38.360 -0.714 1.00 29.69 113 PRO C C 1
ATOM 6602 O O . PRO C 1 125 ? 61.272 -37.554 -0.658 1.00 32.48 113 PRO C O 1
ATOM 6606 N N . LEU C 1 126 ? 59.268 -38.297 0.085 1.00 30.41 114 LEU C N 1
ATOM 6607 C CA . LEU C 1 126 ? 59.133 -37.228 1.073 1.00 30.43 114 LEU C CA 1
ATOM 6608 C C . LEU C 1 126 ? 60.330 -37.185 2.004 1.00 28.48 114 LEU C C 1
ATOM 6609 O O . LEU C 1 126 ? 60.654 -36.129 2.554 1.00 29.80 114 LEU C O 1
ATOM 6614 N N . SER C 1 127 ? 60.990 -38.325 2.192 1.00 31.51 115 SER C N 1
ATOM 6615 C CA . SER C 1 127 ? 62.143 -38.406 3.074 1.00 33.55 115 SER C CA 1
ATOM 6616 C C . SER C 1 127 ? 63.309 -37.556 2.583 1.00 32.79 115 SER C C 1
ATOM 6617 O O . SER C 1 127 ? 64.239 -37.285 3.356 1.00 32.53 115 SER C O 1
ATOM 6620 N N . LYS C 1 128 ? 63.277 -37.128 1.321 1.00 29.09 116 LYS C N 1
ATOM 6621 C CA . LYS C 1 128 ? 64.313 -36.278 0.756 1.00 28.37 116 LYS C CA 1
ATOM 6622 C C . LYS C 1 128 ? 64.065 -34.793 0.991 1.00 28.68 116 LYS C C 1
ATOM 6623 O O . LYS C 1 128 ? 64.940 -33.979 0.678 1.00 26.44 116 LYS C O 1
ATOM 6629 N N . LEU C 1 129 ? 62.905 -34.429 1.540 1.00 31.22 117 LEU C N 1
ATOM 6630 C CA . LEU C 1 129 ? 62.609 -33.049 1.910 1.00 31.15 117 LEU C CA 1
ATOM 6631 C C . LEU C 1 129 ? 63.273 -32.668 3.232 1.00 24.90 117 LEU C C 1
ATOM 6632 O O . LEU C 1 129 ? 63.371 -33.480 4.156 1.00 23.25 117 LEU C O 1
ATOM 6637 N N . THR C 1 130 ? 63.718 -31.414 3.316 1.00 25.79 118 THR C N 1
ATOM 6638 C CA . THR C 1 130 ? 64.244 -30.828 4.543 1.00 24.43 118 THR C CA 1
ATOM 6639 C C . THR C 1 130 ? 63.392 -29.686 5.089 1.00 25.36 118 THR C C 1
ATOM 6640 O O . THR C 1 130 ? 63.421 -29.433 6.295 1.00 25.14 118 THR C O 1
ATOM 6644 N N . HIS C 1 131 ? 62.623 -28.997 4.243 1.00 27.61 119 HIS C N 1
ATOM 6645 C CA . HIS C 1 131 ? 61.902 -27.809 4.673 1.00 24.95 119 HIS C CA 1
ATOM 6646 C C . HIS C 1 131 ? 60.532 -27.728 4.012 1.00 23.89 119 HIS C C 1
ATOM 6647 O O . HIS C 1 131 ? 60.319 -28.220 2.899 1.00 25.53 119 HIS C O 1
ATOM 6654 N N . LEU C 1 132 ? 59.615 -27.067 4.714 1.00 22.17 120 LEU C N 1
ATOM 6655 C CA . LEU C 1 132 ? 58.298 -26.733 4.204 1.00 21.64 120 LEU C CA 1
ATOM 6656 C C . LEU C 1 132 ? 58.054 -25.256 4.465 1.00 24.72 120 LEU C C 1
ATOM 6657 O O . LEU C 1 132 ? 58.268 -24.785 5.587 1.00 24.31 120 LEU C O 1
ATOM 6662 N N . ILE C 1 133 ? 57.644 -24.522 3.429 1.00 24.01 121 ILE C N 1
ATOM 6663 C CA . ILE C 1 133 ? 57.157 -23.150 3.563 1.00 22.76 121 ILE C CA 1
ATOM 6664 C C . ILE C 1 133 ? 55.711 -23.134 3.108 1.00 18.29 121 ILE C C 1
ATOM 6665 O O . ILE C 1 133 ? 55.421 -23.405 1.936 1.00 22.95 121 ILE C O 1
ATOM 6670 N N . PHE C 1 134 ? 54.812 -22.801 4.022 1.00 19.87 122 PHE C N 1
ATOM 6671 C CA . PHE C 1 134 ? 53.389 -22.762 3.738 1.00 24.47 122 PHE C CA 1
ATOM 6672 C C . PHE C 1 134 ? 52.911 -21.321 3.841 1.00 27.43 122 PHE C C 1
ATOM 6673 O O . PHE C 1 134 ? 53.213 -20.631 4.824 1.00 24.64 122 PHE C O 1
ATOM 6681 N N . CYS C 1 135 ? 52.176 -20.876 2.815 1.00 26.23 123 CYS C N 1
ATOM 6682 C CA . CYS C 1 135 ? 51.650 -19.519 2.714 1.00 23.14 123 CYS C CA 1
ATOM 6683 C C . CYS C 1 135 ? 50.140 -19.574 2.542 1.00 21.92 123 CYS C C 1
ATOM 6684 O O . CYS C 1 135 ? 49.642 -20.225 1.617 1.00 21.11 123 CYS C O 1
ATOM 6687 N N . THR C 1 136 ? 49.417 -18.886 3.420 1.00 20.51 124 THR C N 1
ATOM 6688 C CA . THR C 1 136 ? 47.992 -18.681 3.212 1.00 23.93 124 THR C CA 1
ATOM 6689 C C . THR C 1 136 ? 47.560 -17.407 3.926 1.00 25.63 124 THR C C 1
ATOM 6690 O O . THR C 1 136 ? 48.172 -16.982 4.912 1.00 23.97 124 THR C O 1
ATOM 6694 N N . SER C 1 137 ? 46.528 -16.770 3.373 1.00 24.96 125 SER C N 1
ATOM 6695 C CA . SER C 1 137 ? 45.801 -15.720 4.062 1.00 22.95 125 SER C CA 1
ATOM 6696 C C . SER C 1 137 ? 44.394 -16.163 4.424 1.00 25.11 125 SER C C 1
ATOM 6697 O O . SER C 1 137 ? 43.572 -15.327 4.796 1.00 32.16 125 SER C O 1
ATOM 6700 N N . SER C 1 138 ? 44.103 -17.459 4.334 1.00 22.29 126 SER C N 1
ATOM 6701 C CA . SER C 1 138 ? 42.764 -18.010 4.556 1.00 21.31 126 SER C CA 1
ATOM 6702 C C . SER C 1 138 ? 42.751 -18.819 5.852 1.00 24.39 126 SER C C 1
ATOM 6703 O O . SER C 1 138 ? 42.910 -20.042 5.837 1.00 28.23 126 SER C O 1
ATOM 6706 N N . GLY C 1 139 ? 42.531 -18.134 6.967 1.00 23.88 127 GLY C N 1
ATOM 6707 C CA . GLY C 1 139 ? 42.381 -18.786 8.253 1.00 22.47 127 GLY C CA 1
ATOM 6708 C C . GLY C 1 139 ? 43.675 -18.791 9.037 1.00 22.46 127 GLY C C 1
ATOM 6709 O O . GLY C 1 139 ? 44.771 -18.813 8.472 1.00 28.02 127 GLY C O 1
ATOM 6710 N N . VAL C 1 140 ? 43.554 -18.746 10.370 1.00 25.71 128 VAL C N 1
ATOM 6711 C CA . VAL C 1 140 ? 44.693 -18.848 11.286 1.00 23.93 128 VAL C CA 1
ATOM 6712 C C . VAL C 1 140 ? 44.349 -19.837 12.390 1.00 26.09 128 VAL C C 1
ATOM 6713 O O . VAL C 1 140 ? 43.197 -19.928 12.830 1.00 24.80 128 VAL C O 1
ATOM 6717 N N . ASN C 1 141 ? 45.366 -20.564 12.860 1.00 21.77 129 ASN C N 1
ATOM 6718 C CA . ASN C 1 141 ? 45.179 -21.604 13.869 1.00 19.53 129 ASN C CA 1
ATOM 6719 C C . ASN C 1 141 ? 46.530 -21.920 14.495 1.00 18.88 129 ASN C C 1
ATOM 6720 O O . ASN C 1 141 ? 47.585 -21.613 13.932 1.00 21.67 129 ASN C O 1
ATOM 6725 N N . MET C 1 142 ? 46.477 -22.538 15.671 1.00 19.93 130 MET C N 1
ATOM 6726 C CA . MET C 1 142 ? 47.652 -23.102 16.335 1.00 20.45 130 MET C CA 1
ATOM 6727 C C . MET C 1 142 ? 47.342 -24.566 16.759 1.00 21.22 130 MET C C 1
ATOM 6728 O O . MET C 1 142 ? 46.403 -24.796 17.505 1.00 23.98 130 MET C O 1
ATOM 6733 N N . PRO C 1 143 ? 48.099 -25.563 16.262 1.00 21.64 131 PRO C N 1
ATOM 6734 C CA . PRO C 1 143 ? 49.182 -25.461 15.278 1.00 24.35 131 PRO C CA 1
ATOM 6735 C C . PRO C 1 143 ? 48.637 -24.971 13.932 1.00 25.47 131 PRO C C 1
ATOM 6736 O O . PRO C 1 143 ? 47.438 -25.091 13.669 1.00 23.44 131 PRO C O 1
ATOM 6740 N N . SER C 1 144 ? 49.491 -24.386 13.107 1.00 21.56 132 SER C N 1
ATOM 6741 C CA . SER C 1 144 ? 49.012 -23.684 11.932 1.00 21.99 132 SER C CA 1
ATOM 6742 C C . SER C 1 144 ? 48.907 -24.635 10.732 1.00 22.39 132 SER C C 1
ATOM 6743 O O . SER C 1 144 ? 49.123 -25.846 10.840 1.00 22.45 132 SER C O 1
ATOM 6746 N N . ALA C 1 145 ? 48.565 -24.070 9.566 1.00 22.64 133 ALA C N 1
ATOM 6747 C CA . ALA C 1 145 ? 48.304 -24.870 8.361 1.00 19.37 133 ALA C CA 1
ATOM 6748 C C . ALA C 1 145 ? 49.531 -25.645 7.892 1.00 21.42 133 ALA C C 1
ATOM 6749 O O . ALA C 1 145 ? 49.388 -26.708 7.273 1.00 20.71 133 ALA C O 1
ATOM 6751 N N . ASP C 1 146 ? 50.736 -25.113 8.132 1.00 23.39 134 ASP C N 1
ATOM 6752 C CA . ASP C 1 146 ? 51.953 -25.849 7.808 1.00 19.98 134 ASP C CA 1
ATOM 6753 C C . ASP C 1 146 ? 52.008 -27.162 8.574 1.00 18.47 134 ASP C C 1
ATOM 6754 O O . ASP C 1 146 ? 52.290 -28.221 7.996 1.00 20.37 134 ASP C O 1
ATOM 6759 N N . TYR C 1 147 ? 51.733 -27.112 9.883 1.00 19.49 135 TYR C N 1
ATOM 6760 C CA . TYR C 1 147 ? 51.734 -28.335 10.673 1.00 22.15 135 TYR C CA 1
ATOM 6761 C C . TYR C 1 147 ? 50.662 -29.287 10.178 1.00 21.39 135 TYR C C 1
ATOM 6762 O O . TYR C 1 147 ? 50.899 -30.493 10.054 1.00 21.36 135 TYR C O 1
ATOM 6771 N N . HIS C 1 148 ? 49.460 -28.769 9.924 1.00 23.92 136 HIS C N 1
ATOM 6772 C CA . HIS C 1 148 ? 48.378 -29.630 9.458 1.00 25.78 136 HIS C CA 1
ATOM 6773 C C . HIS C 1 148 ? 48.713 -30.270 8.110 1.00 20.44 136 HIS C C 1
ATOM 6774 O O . HIS C 1 148 ? 48.426 -31.452 7.900 1.00 22.62 136 HIS C O 1
ATOM 6781 N N . LEU C 1 149 ? 49.356 -29.524 7.204 1.00 22.94 137 LEU C N 1
ATOM 6782 C CA . LEU C 1 149 ? 49.801 -30.118 5.944 1.00 23.30 137 LEU C CA 1
ATOM 6783 C C . LEU C 1 149 ? 50.849 -31.199 6.173 1.00 26.47 137 LEU C C 1
ATOM 6784 O O . LEU C 1 149 ? 50.807 -32.257 5.538 1.00 29.61 137 LEU C O 1
ATOM 6789 N N . ALA C 1 150 ? 51.814 -30.945 7.057 1.00 24.14 138 ALA C N 1
ATOM 6790 C CA . ALA C 1 150 ? 52.811 -31.962 7.368 1.00 23.18 138 ALA C CA 1
ATOM 6791 C C . ALA C 1 150 ? 52.164 -33.201 7.980 1.00 23.39 138 ALA C C 1
ATOM 6792 O O . ALA C 1 150 ? 52.589 -34.331 7.709 1.00 27.66 138 ALA C O 1
ATOM 6794 N N . LYS C 1 151 ? 51.119 -33.009 8.792 1.00 21.68 139 LYS C N 1
ATOM 6795 C CA . LYS C 1 151 ? 50.417 -34.135 9.400 1.00 24.64 139 LYS C CA 1
ATOM 6796 C C . LYS C 1 151 ? 49.695 -34.986 8.354 1.00 30.97 139 LYS C C 1
ATOM 6797 O O . LYS C 1 151 ? 49.839 -36.215 8.346 1.00 31.22 139 LYS C O 1
ATOM 6803 N N . ILE C 1 152 ? 48.905 -34.357 7.471 1.00 30.40 140 ILE C N 1
ATOM 6804 C CA . ILE C 1 152 ? 48.131 -35.129 6.497 1.00 28.76 140 ILE C CA 1
ATOM 6805 C C . ILE C 1 152 ? 48.994 -35.652 5.344 1.00 29.70 140 ILE C C 1
ATOM 6806 O O . ILE C 1 152 ? 48.622 -36.648 4.709 1.00 32.69 140 ILE C O 1
ATOM 6811 N N . MET C 1 153 ? 50.133 -35.025 5.050 1.00 26.90 141 MET C N 1
ATOM 6812 C CA . MET C 1 153 ? 51.055 -35.567 4.057 1.00 30.04 141 MET C CA 1
ATOM 6813 C C . MET C 1 153 ? 51.984 -36.627 4.618 1.00 28.51 141 MET C C 1
ATOM 6814 O O . MET C 1 153 ? 52.597 -37.360 3.839 1.00 38.36 141 MET C O 1
ATOM 6819 N N . GLY C 1 154 ? 52.131 -36.700 5.935 1.00 25.63 142 GLY C N 1
ATOM 6820 C CA . GLY C 1 154 ? 53.168 -37.517 6.523 1.00 25.16 142 GLY C CA 1
ATOM 6821 C C . GLY C 1 154 ? 54.551 -37.002 6.203 1.00 30.10 142 GLY C C 1
ATOM 6822 O O . GLY C 1 154 ? 55.443 -37.798 5.883 1.00 33.98 142 GLY C O 1
ATOM 6823 N N . LEU C 1 155 ? 54.751 -35.692 6.250 1.00 27.26 143 LEU C N 1
ATOM 6824 C CA . LEU C 1 155 ? 56.107 -35.176 6.190 1.00 24.06 143 LEU C CA 1
ATOM 6825 C C . LEU C 1 155 ? 56.893 -35.712 7.384 1.00 29.66 143 LEU C C 1
ATOM 6826 O O . LEU C 1 155 ? 56.377 -35.705 8.513 1.00 32.13 143 LEU C O 1
ATOM 6831 N N . PRO C 1 156 ? 58.120 -36.193 7.184 1.00 28.59 144 PRO C N 1
ATOM 6832 C CA . PRO C 1 156 ? 58.912 -36.680 8.316 1.00 27.27 144 PRO C CA 1
ATOM 6833 C C . PRO C 1 156 ? 59.051 -35.621 9.394 1.00 25.01 144 PRO C C 1
ATOM 6834 O O . PRO C 1 156 ? 58.996 -34.408 9.114 1.00 26.31 144 PRO C O 1
ATOM 6838 N N . PRO C 1 157 ? 59.262 -36.039 10.649 1.00 25.24 145 PRO C N 1
ATOM 6839 C CA . PRO C 1 157 ? 59.364 -35.078 11.769 1.00 29.06 145 PRO C CA 1
ATOM 6840 C C . PRO C 1 157 ? 60.591 -34.145 11.732 1.00 29.64 145 PRO C C 1
ATOM 6841 O O . PRO C 1 157 ? 60.635 -33.188 12.526 1.00 26.35 145 PRO C O 1
ATOM 6845 N N . TYR C 1 158 ? 61.587 -34.396 10.881 1.00 25.11 146 TYR C N 1
ATOM 6846 C CA . TYR C 1 158 ? 62.723 -33.493 10.748 1.00 24.47 146 TYR C CA 1
ATOM 6847 C C . TYR C 1 158 ? 62.511 -32.415 9.690 1.00 25.70 146 TYR C C 1
ATOM 6848 O O . TYR C 1 158 ? 63.375 -31.546 9.545 1.00 25.52 146 TYR C O 1
ATOM 6857 N N . VAL C 1 159 ? 61.394 -32.445 8.959 1.00 25.71 147 VAL C N 1
ATOM 6858 C CA . VAL C 1 159 ? 61.099 -31.393 7.991 1.00 24.51 147 VAL C CA 1
ATOM 6859 C C . VAL C 1 159 ? 60.786 -30.101 8.744 1.00 24.83 147 VAL C C 1
ATOM 6860 O O . VAL C 1 159 ? 59.904 -30.062 9.612 1.00 27.68 147 VAL C O 1
ATOM 6864 N N . GLN C 1 160 ? 61.516 -29.039 8.423 1.00 23.22 148 GLN C N 1
ATOM 6865 C CA . GLN C 1 160 ? 61.486 -27.800 9.189 1.00 19.11 148 GLN C CA 1
ATOM 6866 C C . GLN C 1 160 ? 60.534 -26.817 8.539 1.00 20.54 148 GLN C C 1
ATOM 6867 O O . GLN C 1 160 ? 60.679 -26.485 7.358 1.00 22.37 148 GLN C O 1
ATOM 6873 N N . ARG C 1 161 ? 59.584 -26.329 9.311 1.00 20.97 149 ARG C N 1
ATOM 6874 C CA . ARG C 1 161 ? 58.470 -25.615 8.727 1.00 19.38 149 ARG C CA 1
ATOM 6875 C C . ARG C 1 161 ? 58.552 -24.114 8.963 1.00 21.01 149 ARG C C 1
ATOM 6876 O O . ARG C 1 161 ? 58.994 -23.659 10.022 1.00 23.69 149 ARG C O 1
ATOM 6884 N N . THR C 1 162 ? 58.147 -23.354 7.944 1.00 22.76 150 THR C N 1
ATOM 6885 C CA . THR C 1 162 ? 57.947 -21.913 8.041 1.00 24.14 150 THR C CA 1
ATOM 6886 C C . THR C 1 162 ? 56.520 -21.607 7.612 1.00 21.97 150 THR C C 1
ATOM 6887 O O . THR C 1 162 ? 56.094 -22.018 6.530 1.00 22.22 150 THR C O 1
ATOM 6891 N N . MET C 1 163 ? 55.786 -20.904 8.468 1.00 22.24 151 MET C N 1
ATOM 6892 C CA . MET C 1 163 ? 54.403 -20.521 8.214 1.00 22.50 151 MET C CA 1
ATOM 6893 C C . MET C 1 163 ? 54.337 -19.039 7.865 1.00 22.54 151 MET C C 1
ATOM 6894 O O . MET C 1 163 ? 54.697 -18.193 8.694 1.00 23.13 151 MET C O 1
ATOM 6899 N N . ILE C 1 164 ? 53.865 -18.727 6.653 1.00 20.89 152 ILE C N 1
ATOM 6900 C CA . ILE C 1 164 ? 53.709 -17.349 6.186 1.00 19.38 152 ILE C CA 1
ATOM 6901 C C . ILE C 1 164 ? 52.211 -17.059 6.115 1.00 21.29 152 ILE C C 1
ATOM 6902 O O . ILE C 1 164 ? 51.548 -17.404 5.133 1.00 22.30 152 ILE C O 1
ATOM 6907 N N . TYR C 1 165 ? 51.674 -16.406 7.150 1.00 21.94 153 TYR C N 1
ATOM 6908 C CA . TYR C 1 165 ? 50.255 -16.057 7.263 1.00 25.16 153 TYR C CA 1
ATOM 6909 C C . TYR C 1 165 ? 49.981 -14.599 6.882 1.00 24.35 153 TYR C C 1
ATOM 6910 O O . TYR C 1 165 ? 50.721 -13.690 7.277 1.00 24.36 153 TYR C O 1
ATOM 6919 N N . GLN C 1 166 ? 48.883 -14.381 6.156 1.00 27.45 154 GLN C N 1
ATOM 6920 C CA . GLN C 1 166 ? 48.252 -13.062 5.971 1.00 32.20 154 GLN C CA 1
ATOM 6921 C C . GLN C 1 166 ? 49.092 -12.072 5.159 1.00 30.74 154 GLN C C 1
ATOM 6922 O O . GLN C 1 166 ? 48.910 -10.858 5.283 1.00 29.83 154 GLN C O 1
ATOM 6928 N N . GLN C 1 167 ? 49.975 -12.548 4.283 1.00 28.65 155 GLN C N 1
ATOM 6929 C CA . GLN C 1 167 ? 50.782 -11.656 3.463 1.00 28.98 155 GLN C CA 1
ATOM 6930 C C . GLN C 1 167 ? 50.188 -11.430 2.071 1.00 30.97 155 GLN C C 1
ATOM 6931 O O . GLN C 1 167 ? 50.899 -11.001 1.158 1.00 39.16 155 GLN C O 1
ATOM 6937 N N . GLY C 1 168 ? 48.908 -11.704 1.891 1.00 29.05 156 GLY C N 1
ATOM 6938 C CA . GLY C 1 168 ? 48.284 -11.335 0.640 1.00 29.49 156 GLY C CA 1
ATOM 6939 C C . GLY C 1 168 ? 48.932 -11.970 -0.576 1.00 31.85 156 GLY C C 1
ATOM 6940 O O . GLY C 1 168 ? 49.469 -13.086 -0.544 1.00 36.15 156 GLY C O 1
ATOM 6941 N N . CYS C 1 169 ? 48.901 -11.221 -1.667 1.00 34.00 157 CYS C N 1
ATOM 6942 C CA . CYS C 1 169 ? 49.227 -11.738 -2.985 1.00 28.48 157 CYS C CA 1
ATOM 6943 C C . CYS C 1 169 ? 50.719 -11.703 -3.297 1.00 30.20 157 CYS C C 1
ATOM 6944 O O . CYS C 1 169 ? 51.104 -12.063 -4.415 1.00 36.46 157 CYS C O 1
ATOM 6947 N N . PHE C 1 170 ? 51.573 -11.295 -2.356 1.00 26.18 158 PHE C N 1
ATOM 6948 C CA . PHE C 1 170 ? 53.007 -11.416 -2.575 1.00 23.23 158 PHE C CA 1
ATOM 6949 C C . PHE C 1 170 ? 53.611 -12.607 -1.835 1.00 27.75 158 PHE C C 1
ATOM 6950 O O . PHE C 1 170 ? 54.829 -12.792 -1.883 1.00 29.46 158 PHE C O 1
ATOM 6958 N N . ALA C 1 171 ? 52.778 -13.449 -1.207 1.00 27.00 159 ALA C N 1
ATOM 6959 C CA . ALA C 1 171 ? 53.278 -14.568 -0.410 1.00 25.10 159 ALA C CA 1
ATOM 6960 C C . ALA C 1 171 ? 53.982 -15.604 -1.277 1.00 29.49 159 ALA C C 1
ATOM 6961 O O . ALA C 1 171 ? 54.973 -16.203 -0.849 1.00 30.36 159 ALA C O 1
ATOM 6963 N N . GLY C 1 172 ? 53.482 -15.833 -2.496 1.00 29.70 160 GLY C N 1
ATOM 6964 C CA . GLY C 1 172 ? 54.145 -16.775 -3.387 1.00 32.85 160 GLY C CA 1
ATOM 6965 C C . GLY C 1 172 ? 55.575 -16.370 -3.699 1.00 33.27 160 GLY C C 1
ATOM 6966 O O . GLY C 1 172 ? 56.507 -17.164 -3.551 1.00 34.00 160 GLY C O 1
ATOM 6967 N N . ALA C 1 173 ? 55.767 -15.120 -4.121 1.00 28.89 161 ALA C N 1
ATOM 6968 C CA . ALA C 1 173 ? 57.109 -14.627 -4.413 1.00 28.70 161 ALA C CA 1
ATOM 6969 C C . ALA C 1 173 ? 57.982 -14.566 -3.157 1.00 27.26 161 ALA C C 1
ATOM 6970 O O . ALA C 1 173 ? 59.188 -14.828 -3.224 1.00 25.65 161 ALA C O 1
ATOM 6972 N N . THR C 1 174 ? 57.401 -14.225 -2.001 1.00 27.34 162 THR C N 1
ATOM 6973 C CA . THR C 1 174 ? 58.209 -14.145 -0.784 1.00 27.55 162 THR C CA 1
ATOM 6974 C C . THR C 1 174 ? 58.699 -15.520 -0.340 1.00 30.90 162 THR C C 1
ATOM 6975 O O . THR C 1 174 ? 59.777 -15.624 0.263 1.00 28.88 162 THR C O 1
ATOM 6979 N N . ALA C 1 175 ? 57.937 -16.583 -0.634 1.00 31.53 163 ALA C N 1
ATOM 6980 C CA . ALA C 1 175 ? 58.387 -17.935 -0.313 1.00 27.88 163 ALA C CA 1
ATOM 6981 C C . ALA C 1 175 ? 59.625 -18.309 -1.126 1.00 27.60 163 ALA C C 1
ATOM 6982 O O . ALA C 1 175 ? 60.522 -18.989 -0.621 1.00 27.70 163 ALA C O 1
ATOM 6984 N N . LEU C 1 176 ? 59.685 -17.871 -2.393 1.00 26.05 164 LEU C N 1
ATOM 6985 C CA . LEU C 1 176 ? 60.861 -18.094 -3.227 1.00 25.41 164 LEU C CA 1
ATOM 6986 C C . LEU C 1 176 ? 62.059 -17.307 -2.718 1.00 26.50 164 LEU C C 1
ATOM 6987 O O . LEU C 1 176 ? 63.188 -17.811 -2.727 1.00 28.07 164 LEU C O 1
ATOM 6992 N N . ARG C 1 177 ? 61.836 -16.063 -2.285 1.00 27.39 165 ARG C N 1
ATOM 6993 C CA . ARG C 1 177 ? 62.916 -15.281 -1.693 1.00 23.95 165 ARG C CA 1
ATOM 6994 C C . ARG C 1 177 ? 63.478 -15.982 -0.466 1.00 28.24 165 ARG C C 1
ATOM 6995 O O . ARG C 1 177 ? 64.694 -16.044 -0.279 1.00 30.99 165 ARG C O 1
ATOM 7003 N N . LEU C 1 178 ? 62.608 -16.545 0.366 1.00 26.70 166 LEU C N 1
ATOM 7004 C CA . LEU C 1 178 ? 63.080 -17.260 1.541 1.00 24.86 166 LEU C CA 1
ATOM 7005 C C . LEU C 1 178 ? 63.733 -18.580 1.159 1.00 24.55 166 LEU C C 1
ATOM 7006 O O . LEU C 1 178 ? 64.805 -18.910 1.671 1.00 26.96 166 LEU C O 1
ATOM 7011 N N . ALA C 1 179 ? 63.105 -19.350 0.262 1.00 26.16 167 ALA C N 1
ATOM 7012 C CA . ALA C 1 179 ? 63.663 -20.644 -0.125 1.00 23.77 167 ALA C CA 1
ATOM 7013 C C . ALA C 1 179 ? 65.034 -20.498 -0.777 1.00 28.01 167 ALA C C 1
ATOM 7014 O O . ALA C 1 179 ? 65.892 -21.374 -0.614 1.00 29.21 167 ALA C O 1
ATOM 7016 N N . LYS C 1 180 ? 65.267 -19.404 -1.510 1.00 29.44 168 LYS C N 1
ATOM 7017 C CA . LYS C 1 180 ? 66.568 -19.195 -2.145 1.00 27.64 168 LYS C CA 1
ATOM 7018 C C . LYS C 1 180 ? 67.705 -19.218 -1.124 1.00 27.76 168 LYS C C 1
ATOM 7019 O O . LYS C 1 180 ? 68.718 -19.896 -1.324 1.00 29.49 168 LYS C O 1
ATOM 7025 N N . ASP C 1 181 ? 67.558 -18.488 -0.014 1.00 27.59 169 ASP C N 1
ATOM 7026 C CA . ASP C 1 181 ? 68.642 -18.425 0.965 1.00 30.24 169 ASP C CA 1
ATOM 7027 C C . ASP C 1 181 ? 68.736 -19.697 1.799 1.00 27.16 169 ASP C C 1
ATOM 7028 O O . ASP C 1 181 ? 69.838 -20.093 2.187 1.00 29.01 169 ASP C O 1
ATOM 7033 N N . ILE C 1 182 ? 67.606 -20.348 2.086 1.00 26.41 170 ILE C N 1
ATOM 7034 C CA . ILE C 1 182 ? 67.640 -21.629 2.794 1.00 26.07 170 ILE C CA 1
ATOM 7035 C C . ILE C 1 182 ? 68.346 -22.682 1.945 1.00 28.58 170 ILE C C 1
ATOM 7036 O O . ILE C 1 182 ? 69.227 -23.406 2.423 1.00 30.74 170 ILE C O 1
ATOM 7041 N N . ALA C 1 183 ? 67.977 -22.770 0.664 1.00 28.46 171 ALA C N 1
ATOM 7042 C CA . ALA C 1 183 ? 68.571 -23.769 -0.219 1.00 27.21 171 ALA C CA 1
ATOM 7043 C C . ALA C 1 183 ? 70.081 -23.577 -0.333 1.00 30.49 171 ALA C C 1
ATOM 7044 O O . ALA C 1 183 ? 70.856 -24.531 -0.194 1.00 33.34 171 ALA C O 1
ATOM 7046 N N . GLU C 1 184 ? 70.515 -22.333 -0.567 1.00 31.48 172 GLU C N 1
ATOM 7047 C CA . GLU C 1 184 ? 71.909 -22.048 -0.889 1.00 29.40 172 GLU C CA 1
ATOM 7048 C C . GLU C 1 184 ? 72.806 -22.006 0.349 1.00 28.95 172 GLU C C 1
ATOM 7049 O O . GLU C 1 184 ? 74.000 -22.299 0.247 1.00 32.01 172 GLU C O 1
ATOM 7055 N N . ASN C 1 185 ? 72.275 -21.666 1.522 1.00 30.42 173 ASN C N 1
ATOM 7056 C CA . ASN C 1 185 ? 73.142 -21.620 2.698 1.00 31.12 173 ASN C CA 1
ATOM 7057 C C . ASN C 1 185 ? 73.363 -22.998 3.315 1.00 33.95 173 ASN C C 1
ATOM 7058 O O . ASN C 1 185 ? 74.419 -23.234 3.895 1.00 38.40 173 ASN C O 1
ATOM 7063 N N . ASN C 1 186 ? 72.402 -23.917 3.204 1.00 37.52 174 ASN C N 1
ATOM 7064 C CA . ASN C 1 186 ? 72.515 -25.239 3.819 1.00 42.67 174 ASN C CA 1
ATOM 7065 C C . ASN C 1 186 ? 73.012 -26.328 2.878 1.00 51.26 174 ASN C C 1
ATOM 7066 O O . ASN C 1 186 ? 73.367 -27.416 3.350 1.00 52.87 174 ASN C O 1
ATOM 7071 N N . GLY C 1 187 ? 73.004 -26.095 1.573 1.00 59.78 175 GLY C N 1
ATOM 7072 C CA . GLY C 1 187 ? 73.719 -26.998 0.701 1.00 70.03 175 GLY C CA 1
ATOM 7073 C C . GLY C 1 187 ? 72.903 -28.028 -0.046 1.00 76.87 175 GLY C C 1
ATOM 7074 O O . GLY C 1 187 ? 71.703 -27.850 -0.277 1.00 86.22 175 GLY C O 1
ATOM 7075 N N . GLY C 1 188 ? 73.562 -29.134 -0.403 1.00 72.83 176 GLY C N 1
ATOM 7076 C CA . GLY C 1 188 ? 73.097 -29.947 -1.512 1.00 66.08 176 GLY C CA 1
ATOM 7077 C C . GLY C 1 188 ? 71.905 -30.825 -1.220 1.00 58.19 176 GLY C C 1
ATOM 7078 O O . GLY C 1 188 ? 71.154 -31.171 -2.138 1.00 63.24 176 GLY C O 1
ATOM 7079 N N . HIS C 1 189 ? 71.715 -31.222 0.031 1.00 48.54 177 HIS C N 1
ATOM 7080 C CA . HIS C 1 189 ? 70.573 -32.054 0.357 1.00 48.74 177 HIS C CA 1
ATOM 7081 C C . HIS C 1 189 ? 69.386 -31.255 0.862 1.00 41.32 177 HIS C C 1
ATOM 7082 O O . HIS C 1 189 ? 68.332 -31.844 1.120 1.00 47.97 177 HIS C O 1
ATOM 7089 N N . THR C 1 190 ? 69.514 -29.936 0.975 1.00 29.13 178 THR C N 1
ATOM 7090 C CA . THR C 1 190 ? 68.373 -29.105 1.349 1.00 29.42 178 THR C CA 1
ATOM 7091 C C . THR C 1 190 ? 67.382 -29.015 0.186 1.00 29.64 178 THR C C 1
ATOM 7092 O O . THR C 1 190 ? 67.732 -28.565 -0.913 1.00 28.86 178 THR C O 1
ATOM 7096 N N . ARG C 1 191 ? 66.147 -29.462 0.428 1.00 28.03 179 ARG C N 1
ATOM 7097 C CA . ARG C 1 191 ? 65.068 -29.440 -0.558 1.00 27.53 179 ARG C CA 1
ATOM 7098 C C . ARG C 1 191 ? 63.832 -28.862 0.112 1.00 24.31 179 ARG C C 1
ATOM 7099 O O . ARG C 1 191 ? 63.391 -29.369 1.147 1.00 25.29 179 ARG C O 1
ATOM 7107 N N . ILE C 1 192 ? 63.286 -27.793 -0.452 1.00 26.16 180 ILE C N 1
ATOM 7108 C CA . ILE C 1 192 ? 62.224 -27.041 0.196 1.00 25.61 180 ILE C CA 1
ATOM 7109 C C . ILE C 1 192 ? 60.937 -27.256 -0.575 1.00 25.15 180 ILE C C 1
ATOM 7110 O O . ILE C 1 192 ? 60.884 -27.023 -1.791 1.00 27.46 180 ILE C O 1
ATOM 7115 N N . LEU C 1 193 ? 59.899 -27.688 0.131 1.00 23.04 181 LEU C N 1
ATOM 7116 C CA . LEU C 1 193 ? 58.554 -27.722 -0.429 1.00 28.46 181 LEU C CA 1
ATOM 7117 C C . LEU C 1 193 ? 57.868 -26.394 -0.124 1.00 25.10 181 LEU C C 1
ATOM 7118 O O . LEU C 1 193 ? 57.789 -25.991 1.041 1.00 24.68 181 LEU C O 1
ATOM 7123 N N . ILE C 1 194 ? 57.399 -25.712 -1.166 1.00 23.14 182 ILE C N 1
ATOM 7124 C CA . ILE C 1 194 ? 56.623 -24.482 -1.035 1.00 23.44 182 ILE C CA 1
ATOM 7125 C C . ILE C 1 194 ? 55.188 -24.811 -1.408 1.00 27.05 182 ILE C C 1
ATOM 7126 O O . ILE C 1 194 ? 54.948 -25.444 -2.438 1.00 26.39 182 ILE C O 1
ATOM 7131 N N . VAL C 1 195 ? 54.239 -24.412 -0.564 1.00 25.39 183 VAL C N 1
ATOM 7132 C CA . VAL C 1 195 ? 52.815 -24.629 -0.805 1.00 24.20 183 VAL C CA 1
ATOM 7133 C C . VAL C 1 195 ? 52.107 -23.317 -0.495 1.00 22.43 183 VAL C C 1
ATOM 7134 O O . VAL C 1 195 ? 52.278 -22.769 0.602 1.00 20.96 183 VAL C O 1
ATOM 7138 N N . CYS C 1 196 ? 51.340 -22.799 -1.461 1.00 22.74 184 CYS C N 1
ATOM 7139 C CA . CYS C 1 196 ? 50.541 -21.588 -1.295 1.00 25.74 184 CYS C CA 1
ATOM 7140 C C . CYS C 1 196 ? 49.088 -21.919 -1.594 1.00 25.15 184 CYS C C 1
ATOM 7141 O O . CYS C 1 196 ? 48.794 -22.478 -2.656 1.00 24.42 184 CYS C O 1
ATOM 7144 N N . VAL C 1 197 ? 48.184 -21.579 -0.667 1.00 22.36 185 VAL C N 1
ATOM 7145 C CA . VAL C 1 197 ? 46.769 -21.928 -0.780 1.00 22.05 185 VAL C CA 1
ATOM 7146 C C . VAL C 1 197 ? 45.918 -20.727 -0.390 1.00 24.58 185 VAL C C 1
ATOM 7147 O O . VAL C 1 197 ? 46.219 -20.035 0.588 1.00 26.19 185 VAL C O 1
ATOM 7151 N N . GLU C 1 198 ? 44.837 -20.488 -1.144 1.00 26.75 186 GLU C N 1
ATOM 7152 C CA . GLU C 1 198 ? 43.833 -19.495 -0.756 1.00 25.10 186 GLU C CA 1
ATOM 7153 C C . GLU C 1 198 ? 42.422 -20.014 -1.009 1.00 19.86 186 GLU C C 1
ATOM 7154 O O . GLU C 1 198 ? 42.156 -20.647 -2.035 1.00 20.99 186 GLU C O 1
ATOM 7160 N N . LEU C 1 199 ? 41.529 -19.742 -0.057 1.00 20.01 187 LEU C N 1
ATOM 7161 C CA . LEU C 1 199 ? 40.101 -20.025 -0.155 1.00 23.54 187 LEU C CA 1
ATOM 7162 C C . LEU C 1 199 ? 39.353 -18.757 0.226 1.00 26.69 187 LEU C C 1
ATOM 7163 O O . LEU C 1 199 ? 39.524 -18.251 1.342 1.00 26.70 187 LEU C O 1
ATOM 7168 N N . MET C 1 200 ? 38.515 -18.251 -0.687 1.00 23.79 188 MET C N 1
ATOM 7169 C CA . MET C 1 200 ? 37.848 -16.968 -0.480 1.00 26.40 188 MET C CA 1
ATOM 7170 C C . MET C 1 200 ? 36.687 -17.046 0.505 1.00 24.96 188 MET C C 1
ATOM 7171 O O . MET C 1 200 ? 36.034 -16.029 0.746 1.00 26.70 188 MET C O 1
ATOM 7176 N N . VAL C 1 201 ? 36.452 -18.213 1.104 1.00 23.49 189 VAL C N 1
ATOM 7177 C CA . VAL C 1 201 ? 35.666 -18.366 2.321 1.00 22.30 189 VAL C CA 1
ATOM 7178 C C . VAL C 1 201 ? 36.088 -17.303 3.330 1.00 21.81 189 VAL C C 1
ATOM 7179 O O . VAL C 1 201 ? 35.264 -16.804 4.098 1.00 23.15 189 VAL C O 1
ATOM 7183 N N . VAL C 1 202 ? 37.373 -16.930 3.315 1.00 22.02 190 VAL C N 1
ATOM 7184 C CA . VAL C 1 202 ? 37.915 -16.034 4.343 1.00 25.93 190 VAL C CA 1
ATOM 7185 C C . VAL C 1 202 ? 37.267 -14.652 4.270 1.00 24.09 190 VAL C C 1
ATOM 7186 O O . VAL C 1 202 ? 37.017 -14.017 5.302 1.00 26.73 190 VAL C O 1
ATOM 7190 N N . CYS C 1 203 ? 36.981 -14.166 3.061 1.00 26.17 191 CYS C N 1
ATOM 7191 C CA . CYS C 1 203 ? 36.591 -12.776 2.862 1.00 27.93 191 CYS C CA 1
ATOM 7192 C C . CYS C 1 203 ? 35.319 -12.586 2.051 1.00 25.09 191 CYS C C 1
ATOM 7193 O O . CYS C 1 203 ? 34.961 -11.428 1.784 1.00 24.39 191 CYS C O 1
ATOM 7196 N N . PHE C 1 204 ? 34.644 -13.665 1.632 1.00 22.39 192 PHE C N 1
ATOM 7197 C CA . PHE C 1 204 ? 33.353 -13.524 0.964 1.00 24.18 192 PHE C CA 1
ATOM 7198 C C . PHE C 1 204 ? 32.408 -12.678 1.806 1.00 23.11 192 PHE C C 1
ATOM 7199 O O . PHE C 1 204 ? 32.178 -12.971 2.979 1.00 24.49 192 PHE C O 1
ATOM 7207 N N . GLN C 1 205 ? 31.842 -11.636 1.196 1.00 23.06 193 GLN C N 1
ATOM 7208 C CA . GLN C 1 205 ? 30.894 -10.774 1.887 1.00 22.35 193 GLN C CA 1
ATOM 7209 C C . GLN C 1 205 ? 29.713 -10.449 0.986 1.00 25.16 193 GLN C C 1
ATOM 7210 O O . GLN C 1 205 ? 29.878 -10.277 -0.225 1.00 27.33 193 GLN C O 1
ATOM 7216 N N . ALA C 1 206 ? 28.522 -10.362 1.589 1.00 23.30 194 ALA C N 1
ATOM 7217 C CA . ALA C 1 206 ? 27.322 -9.955 0.886 1.00 19.60 194 ALA C CA 1
ATOM 7218 C C . ALA C 1 206 ? 27.456 -8.495 0.448 1.00 21.47 194 ALA C C 1
ATOM 7219 O O . ALA C 1 206 ? 28.308 -7.767 0.964 1.00 23.54 194 ALA C O 1
ATOM 7221 N N . PRO C 1 207 ? 26.648 -8.038 -0.516 1.00 25.97 195 PRO C N 1
ATOM 7222 C CA . PRO C 1 207 ? 26.876 -6.699 -1.080 1.00 23.02 195 PRO C CA 1
ATOM 7223 C C . PRO C 1 207 ? 26.227 -5.570 -0.287 1.00 23.67 195 PRO C C 1
ATOM 7224 O O . PRO C 1 207 ? 25.214 -5.749 0.397 1.00 24.77 195 PRO C O 1
ATOM 7228 N N . SER C 1 208 ? 26.846 -4.386 -0.398 1.00 24.82 196 SER C N 1
ATOM 7229 C CA . SER C 1 208 ? 26.378 -3.134 0.202 1.00 24.69 196 SER C CA 1
ATOM 7230 C C . SER C 1 208 ? 26.768 -1.969 -0.700 1.00 22.69 196 SER C C 1
ATOM 7231 O O . SER C 1 208 ? 27.911 -1.911 -1.145 1.00 28.45 196 SER C O 1
ATOM 7234 N N . ASP C 1 209 ? 25.854 -1.034 -0.973 1.00 24.52 197 ASP C N 1
ATOM 7235 C CA . ASP C 1 209 ? 26.236 0.038 -1.892 1.00 28.80 197 ASP C CA 1
ATOM 7236 C C . ASP C 1 209 ? 27.125 1.090 -1.237 1.00 30.58 197 ASP C C 1
ATOM 7237 O O . ASP C 1 209 ? 27.626 1.976 -1.936 1.00 31.22 197 ASP C O 1
ATOM 7242 N N . THR C 1 210 ? 27.371 0.995 0.067 1.00 26.92 198 THR C N 1
ATOM 7243 C CA . THR C 1 210 ? 28.288 1.898 0.739 1.00 25.61 198 THR C CA 1
ATOM 7244 C C . THR C 1 210 ? 29.637 1.248 1.009 1.00 30.93 198 THR C C 1
ATOM 7245 O O . THR C 1 210 ? 30.468 1.841 1.700 1.00 34.97 198 THR C O 1
ATOM 7249 N N . TYR C 1 211 ? 29.873 0.037 0.478 1.00 28.42 199 TYR C N 1
ATOM 7250 C CA . TYR C 1 211 ? 31.127 -0.697 0.653 1.00 33.76 199 TYR C CA 1
ATOM 7251 C C . TYR C 1 211 ? 31.539 -1.264 -0.709 1.00 28.55 199 TYR C C 1
ATOM 7252 O O . TYR C 1 211 ? 31.556 -2.471 -0.939 1.00 31.11 199 TYR C O 1
ATOM 7261 N N . LEU C 1 212 ? 31.881 -0.367 -1.637 1.00 26.54 200 LEU C N 1
ATOM 7262 C CA . LEU C 1 212 ? 32.188 -0.796 -2.996 1.00 29.90 200 LEU C CA 1
ATOM 7263 C C . LEU C 1 212 ? 33.529 -1.505 -3.094 1.00 33.31 200 LEU C C 1
ATOM 7264 O O . LEU C 1 212 ? 33.736 -2.255 -4.058 1.00 33.71 200 LEU C O 1
ATOM 7269 N N . ASP C 1 213 ? 34.444 -1.261 -2.141 1.00 26.77 201 ASP C N 1
ATOM 7270 C CA . ASP C 1 213 ? 35.683 -2.036 -2.067 1.00 37.10 201 ASP C CA 1
ATOM 7271 C C . ASP C 1 213 ? 35.396 -3.516 -1.986 1.00 45.95 201 ASP C C 1
ATOM 7272 O O . ASP C 1 213 ? 36.116 -4.337 -2.565 1.00 52.04 201 ASP C O 1
ATOM 7277 N N . LEU C 1 214 ? 34.376 -3.880 -1.218 1.00 49.30 202 LEU C N 1
ATOM 7278 C CA . LEU C 1 214 ? 34.031 -5.283 -1.091 1.00 54.45 202 LEU C CA 1
ATOM 7279 C C . LEU C 1 214 ? 33.483 -5.838 -2.395 1.00 52.56 202 LEU C C 1
ATOM 7280 O O . LEU C 1 214 ? 33.749 -6.995 -2.732 1.00 60.43 202 LEU C O 1
ATOM 7285 N N . LEU C 1 215 ? 32.770 -5.023 -3.166 1.00 47.73 203 LEU C N 1
ATOM 7286 C CA . LEU C 1 215 ? 32.177 -5.519 -4.399 1.00 44.65 203 LEU C CA 1
ATOM 7287 C C . LEU C 1 215 ? 33.241 -5.868 -5.436 1.00 42.96 203 LEU C C 1
ATOM 7288 O O . LEU C 1 215 ? 33.073 -6.824 -6.204 1.00 42.24 203 LEU C O 1
ATOM 7293 N N . VAL C 1 216 ? 34.339 -5.107 -5.477 1.00 34.66 204 VAL C N 1
ATOM 7294 C CA . VAL C 1 216 ? 35.410 -5.380 -6.438 1.00 31.52 204 VAL C CA 1
ATOM 7295 C C . VAL C 1 216 ? 36.041 -6.745 -6.173 1.00 29.82 204 VAL C C 1
ATOM 7296 O O . VAL C 1 216 ? 36.351 -7.495 -7.110 1.00 28.49 204 VAL C O 1
ATOM 7300 N N . GLY C 1 217 ? 36.239 -7.093 -4.896 1.00 25.85 205 GLY C N 1
ATOM 7301 C CA . GLY C 1 217 ? 36.836 -8.375 -4.558 1.00 23.14 205 GLY C CA 1
ATOM 7302 C C . GLY C 1 217 ? 35.942 -9.561 -4.866 1.00 23.57 205 GLY C C 1
ATOM 7303 O O . GLY C 1 217 ? 36.434 -10.633 -5.234 1.00 24.70 205 GLY C O 1
ATOM 7304 N N . ASN C 1 218 ? 34.623 -9.397 -4.720 1.00 23.56 206 ASN C N 1
ATOM 7305 C CA . ASN C 1 218 ? 33.696 -10.454 -5.112 1.00 23.80 206 ASN C CA 1
ATOM 7306 C C . ASN C 1 218 ? 33.694 -10.698 -6.615 1.00 24.76 206 ASN C C 1
ATOM 7307 O O . ASN C 1 218 ? 33.313 -11.793 -7.052 1.00 24.85 206 ASN C O 1
ATOM 7312 N N . ALA C 1 219 ? 34.137 -9.714 -7.404 1.00 24.92 207 ALA C N 1
ATOM 7313 C CA . ALA C 1 219 ? 34.291 -9.858 -8.844 1.00 23.14 207 ALA C CA 1
ATOM 7314 C C . ALA C 1 219 ? 35.594 -10.540 -9.267 1.00 29.66 207 ALA C C 1
ATOM 7315 O O . ALA C 1 219 ? 35.660 -11.014 -10.407 1.00 28.88 207 ALA C O 1
ATOM 7317 N N . ILE C 1 220 ? 36.629 -10.614 -8.404 1.00 24.93 208 ILE C N 1
ATOM 7318 C CA . ILE C 1 220 ? 37.945 -11.082 -8.871 1.00 27.00 208 ILE C CA 1
ATOM 7319 C C . ILE C 1 220 ? 38.568 -12.243 -8.085 1.00 28.25 208 ILE C C 1
ATOM 7320 O O . ILE C 1 220 ? 39.300 -13.052 -8.671 1.00 28.41 208 ILE C O 1
ATOM 7325 N N . PHE C 1 221 ? 38.305 -12.348 -6.774 1.00 28.37 209 PHE C N 1
ATOM 7326 C CA . PHE C 1 221 ? 39.020 -13.312 -5.933 1.00 26.89 209 PHE C CA 1
ATOM 7327 C C . PHE C 1 221 ? 38.473 -14.726 -6.100 1.00 26.42 209 PHE C C 1
ATOM 7328 O O . PHE C 1 221 ? 37.261 -14.928 -6.238 1.00 27.51 209 PHE C O 1
ATOM 7336 N N . SER C 1 222 ? 39.385 -15.706 -6.081 1.00 27.21 210 SER C N 1
ATOM 7337 C CA . SER C 1 222 ? 39.066 -17.106 -6.354 1.00 23.85 210 SER C CA 1
ATOM 7338 C C . SER C 1 222 ? 40.016 -18.007 -5.569 1.00 24.06 210 SER C C 1
ATOM 7339 O O . SER C 1 222 ? 40.898 -17.536 -4.846 1.00 23.48 210 SER C O 1
ATOM 7342 N N . ASP C 1 223 ? 39.855 -19.320 -5.750 1.00 26.50 211 ASP C N 1
ATOM 7343 C CA . ASP C 1 223 ? 40.524 -20.330 -4.932 1.00 25.76 211 ASP C CA 1
ATOM 7344 C C . ASP C 1 223 ? 41.556 -21.134 -5.730 1.00 23.48 211 ASP C C 1
ATOM 7345 O O . ASP C 1 223 ? 41.383 -21.403 -6.924 1.00 21.67 211 ASP C O 1
ATOM 7350 N N . GLY C 1 224 ? 42.629 -21.534 -5.057 1.00 22.76 212 GLY C N 1
ATOM 7351 C CA . GLY C 1 224 ? 43.629 -22.379 -5.693 1.00 21.91 212 GLY C CA 1
ATOM 7352 C C . GLY C 1 224 ? 44.794 -22.652 -4.763 1.00 25.78 212 GLY C C 1
ATOM 7353 O O . GLY C 1 224 ? 44.992 -21.961 -3.754 1.00 24.35 212 GLY C O 1
ATOM 7354 N N . ALA C 1 225 ? 45.566 -23.683 -5.129 1.00 25.80 213 ALA C N 1
ATOM 7355 C CA . ALA C 1 225 ? 46.782 -24.082 -4.427 1.00 24.08 213 ALA C CA 1
ATOM 7356 C C . ALA C 1 225 ? 47.896 -24.343 -5.437 1.00 25.00 213 ALA C C 1
ATOM 7357 O O . ALA C 1 225 ? 47.656 -24.885 -6.516 1.00 22.95 213 ALA C O 1
ATOM 7359 N N . ALA C 1 226 ? 49.111 -23.943 -5.096 1.00 24.93 214 ALA C N 1
ATOM 7360 C CA . ALA C 1 226 ? 50.258 -24.197 -5.950 1.00 22.74 214 ALA C CA 1
ATOM 7361 C C . ALA C 1 226 ? 51.402 -24.685 -5.072 1.00 23.81 214 ALA C C 1
ATOM 7362 O O . ALA C 1 226 ? 51.549 -24.238 -3.932 1.00 24.76 214 ALA C O 1
ATOM 7364 N N . ALA C 1 227 ? 52.179 -25.631 -5.582 1.00 21.06 215 ALA C N 1
ATOM 7365 C CA . ALA C 1 227 ? 53.312 -26.171 -4.855 1.00 21.74 215 ALA C CA 1
ATOM 7366 C C . ALA C 1 227 ? 54.523 -26.157 -5.767 1.00 24.43 215 ALA C C 1
ATOM 7367 O O . ALA C 1 227 ? 54.397 -26.291 -6.982 1.00 27.27 215 ALA C O 1
ATOM 7369 N N . ALA C 1 228 ? 55.695 -25.972 -5.173 1.00 24.90 216 ALA C N 1
ATOM 7370 C CA . ALA C 1 228 ? 56.954 -26.006 -5.896 1.00 24.58 216 ALA C CA 1
ATOM 7371 C C . ALA C 1 228 ? 58.012 -26.673 -5.023 1.00 23.37 216 ALA C C 1
ATOM 7372 O O . ALA C 1 228 ? 57.944 -26.623 -3.791 1.00 27.66 216 ALA C O 1
ATOM 7374 N N . ILE C 1 229 ? 58.983 -27.320 -5.663 1.00 24.50 217 ILE C N 1
ATOM 7375 C CA . ILE C 1 229 ? 60.170 -27.832 -4.982 1.00 26.28 217 ILE C CA 1
ATOM 7376 C C . ILE C 1 229 ? 61.345 -26.941 -5.363 1.00 27.47 217 ILE C C 1
ATOM 7377 O O . ILE C 1 229 ? 61.516 -26.598 -6.537 1.00 29.29 217 ILE C O 1
ATOM 7382 N N . VAL C 1 230 ? 62.144 -26.554 -4.375 1.00 25.84 218 VAL C N 1
ATOM 7383 C CA . VAL C 1 230 ? 63.302 -25.705 -4.600 1.00 24.97 218 VAL C CA 1
ATOM 7384 C C . VAL C 1 230 ? 64.510 -26.402 -4.005 1.00 26.34 218 VAL C C 1
ATOM 7385 O O . VAL C 1 230 ? 64.441 -26.936 -2.892 1.00 25.52 218 VAL C O 1
ATOM 7389 N N . GLY C 1 231 ? 65.600 -26.422 -4.761 1.00 24.47 219 GLY C N 1
ATOM 7390 C CA . GLY C 1 231 ? 66.857 -26.941 -4.271 1.00 31.51 219 GLY C CA 1
ATOM 7391 C C . GLY C 1 231 ? 67.993 -26.269 -5.002 1.00 29.97 219 GLY C C 1
ATOM 7392 O O . GLY C 1 231 ? 67.822 -25.735 -6.097 1.00 31.54 219 GLY C O 1
ATOM 7393 N N . ALA C 1 232 ? 69.154 -26.282 -4.369 1.00 34.22 220 ALA C N 1
ATOM 7394 C CA . ALA C 1 232 ? 70.398 -25.851 -4.980 1.00 40.67 220 ALA C CA 1
ATOM 7395 C C . ALA C 1 232 ? 71.382 -27.012 -4.955 1.00 52.49 220 ALA C C 1
ATOM 7396 O O . ALA C 1 232 ? 71.255 -27.939 -4.146 1.00 59.64 220 ALA C O 1
ATOM 7398 N N . ASP C 1 233 ? 72.372 -26.953 -5.847 1.00 57.21 221 ASP C N 1
ATOM 7399 C CA . ASP C 1 233 ? 73.339 -28.039 -5.973 1.00 66.57 221 ASP C CA 1
ATOM 7400 C C . ASP C 1 233 ? 72.614 -29.352 -6.259 1.00 63.37 221 ASP C C 1
ATOM 7401 O O . ASP C 1 233 ? 72.373 -30.151 -5.346 1.00 64.63 221 ASP C O 1
ATOM 7406 N N . LEU C 1 234 ? 72.264 -29.583 -7.521 1.00 58.07 222 LEU C N 1
ATOM 7407 C CA . LEU C 1 234 ? 71.318 -30.635 -7.855 1.00 57.48 222 LEU C CA 1
ATOM 7408 C C . LEU C 1 234 ? 72.016 -31.940 -8.201 1.00 59.88 222 LEU C C 1
ATOM 7409 O O . LEU C 1 234 ? 73.158 -31.961 -8.671 1.00 58.41 222 LEU C O 1
ATOM 7414 N N . ASP C 1 235 ? 71.302 -33.035 -7.958 1.00 65.17 223 ASP C N 1
ATOM 7415 C CA . ASP C 1 235 ? 71.655 -34.343 -8.498 1.00 69.82 223 ASP C CA 1
ATOM 7416 C C . ASP C 1 235 ? 71.179 -34.372 -9.946 1.00 66.66 223 ASP C C 1
ATOM 7417 O O . ASP C 1 235 ? 69.982 -34.495 -10.223 1.00 62.39 223 ASP C O 1
ATOM 7422 N N . THR C 1 236 ? 72.130 -34.249 -10.872 1.00 67.61 224 THR C N 1
ATOM 7423 C CA . THR C 1 236 ? 71.830 -34.102 -12.289 1.00 72.87 224 THR C CA 1
ATOM 7424 C C . THR C 1 236 ? 71.228 -35.358 -12.906 1.00 77.55 224 THR C C 1
ATOM 7425 O O . THR C 1 236 ? 70.793 -35.309 -14.061 1.00 76.41 224 THR C O 1
ATOM 7429 N N . THR C 1 237 ? 71.195 -36.472 -12.173 1.00 83.69 225 THR C N 1
ATOM 7430 C CA . THR C 1 237 ? 70.609 -37.712 -12.670 1.00 88.89 225 THR C CA 1
ATOM 7431 C C . THR C 1 237 ? 69.114 -37.811 -12.368 1.00 88.52 225 THR C C 1
ATOM 7432 O O . THR C 1 237 ? 68.352 -38.322 -13.198 1.00 91.51 225 THR C O 1
ATOM 7436 N N . THR C 1 238 ? 68.675 -37.328 -11.201 1.00 83.60 226 THR C N 1
ATOM 7437 C CA . THR C 1 238 ? 67.273 -37.396 -10.796 1.00 77.37 226 THR C CA 1
ATOM 7438 C C . THR C 1 238 ? 66.514 -36.090 -10.994 1.00 70.74 226 THR C C 1
ATOM 7439 O O . THR C 1 238 ? 65.347 -36.113 -11.396 1.00 69.09 226 THR C O 1
ATOM 7443 N N . GLU C 1 239 ? 67.135 -34.954 -10.699 1.00 66.95 227 GLU C N 1
ATOM 7444 C CA . GLU C 1 239 ? 66.438 -33.679 -10.620 1.00 57.61 227 GLU C CA 1
ATOM 7445 C C . GLU C 1 239 ? 66.834 -32.794 -11.791 1.00 53.36 227 GLU C C 1
ATOM 7446 O O . GLU C 1 239 ? 68.006 -32.737 -12.161 1.00 52.99 227 GLU C O 1
ATOM 7452 N N . ARG C 1 240 ? 65.864 -32.104 -12.382 1.00 54.75 228 ARG C N 1
ATOM 7453 C CA . ARG C 1 240 ? 66.194 -31.202 -13.467 1.00 55.85 228 ARG C CA 1
ATOM 7454 C C . ARG C 1 240 ? 65.566 -29.843 -13.159 1.00 46.52 228 ARG C C 1
ATOM 7455 O O . ARG C 1 240 ? 64.396 -29.770 -12.672 1.00 49.07 228 ARG C O 1
ATOM 7463 N N . PRO C 1 241 ? 66.296 -28.758 -13.357 1.00 39.76 229 PRO C N 1
ATOM 7464 C CA . PRO C 1 241 ? 65.764 -27.427 -13.017 1.00 34.54 229 PRO C CA 1
ATOM 7465 C C . PRO C 1 241 ? 64.792 -26.930 -14.081 1.00 34.62 229 PRO C C 1
ATOM 7466 O O . PRO C 1 241 ? 64.923 -27.254 -15.256 1.00 38.39 229 PRO C O 1
ATOM 7470 N N . ILE C 1 242 ? 63.776 -26.192 -13.640 1.00 33.46 230 ILE C N 1
ATOM 7471 C CA . ILE C 1 242 ? 62.836 -25.517 -14.521 1.00 36.90 230 ILE C CA 1
ATOM 7472 C C . ILE C 1 242 ? 63.242 -24.069 -14.736 1.00 33.19 230 ILE C C 1
ATOM 7473 O O . ILE C 1 242 ? 63.324 -23.607 -15.871 1.00 36.97 230 ILE C O 1
ATOM 7478 N N . PHE C 1 243 ? 63.446 -23.337 -13.639 1.00 32.14 231 PHE C N 1
ATOM 7479 C CA . PHE C 1 243 ? 63.957 -21.972 -13.615 1.00 33.71 231 PHE C CA 1
ATOM 7480 C C . PHE C 1 243 ? 64.979 -21.874 -12.489 1.00 35.77 231 PHE C C 1
ATOM 7481 O O . PHE C 1 243 ? 64.892 -22.591 -11.490 1.00 35.78 231 PHE C O 1
ATOM 7489 N N . ASN C 1 244 ? 65.938 -20.974 -12.641 1.00 34.25 232 ASN C N 1
ATOM 7490 C CA . ASN C 1 244 ? 66.869 -20.666 -11.569 1.00 32.98 232 ASN C CA 1
ATOM 7491 C C . ASN C 1 244 ? 66.463 -19.366 -10.899 1.00 30.58 232 ASN C C 1
ATOM 7492 O O . ASN C 1 244 ? 66.070 -18.412 -11.573 1.00 30.70 232 ASN C O 1
ATOM 7497 N N . ILE C 1 245 ? 66.543 -19.343 -9.570 1.00 32.22 233 ILE C N 1
ATOM 7498 C CA . ILE C 1 245 ? 66.229 -18.156 -8.780 1.00 31.68 233 ILE C CA 1
ATOM 7499 C C . ILE C 1 245 ? 67.525 -17.360 -8.638 1.00 33.47 233 ILE C C 1
ATOM 7500 O O . ILE C 1 245 ? 68.406 -17.705 -7.848 1.00 35.36 233 ILE C O 1
ATOM 7505 N N . VAL C 1 246 ? 67.639 -16.286 -9.415 1.00 33.05 234 VAL C N 1
ATOM 7506 C CA . VAL C 1 246 ? 68.889 -15.538 -9.471 1.00 36.64 234 VAL C CA 1
ATOM 7507 C C . VAL C 1 246 ? 68.980 -14.543 -8.323 1.00 30.31 234 VAL C C 1
ATOM 7508 O O . VAL C 1 246 ? 69.980 -14.505 -7.602 1.00 33.50 234 VAL C O 1
ATOM 7512 N N . SER C 1 247 ? 67.955 -13.712 -8.144 1.00 40.47 235 SER C N 1
ATOM 7513 C CA . SER C 1 247 ? 67.878 -12.815 -6.995 1.00 38.77 235 SER C CA 1
ATOM 7514 C C . SER C 1 247 ? 66.410 -12.540 -6.677 1.00 33.58 235 SER C C 1
ATOM 7515 O O . SER C 1 247 ? 65.517 -12.774 -7.500 1.00 29.53 235 SER C O 1
ATOM 7518 N N . ALA C 1 248 ? 66.176 -12.050 -5.458 1.00 34.25 236 ALA C N 1
ATOM 7519 C CA . ALA C 1 248 ? 64.826 -11.776 -4.965 1.00 31.65 236 ALA C CA 1
ATOM 7520 C C . ALA C 1 248 ? 64.911 -10.653 -3.946 1.00 30.72 236 ALA C C 1
ATOM 7521 O O . ALA C 1 248 ? 65.659 -10.765 -2.972 1.00 33.38 236 ALA C O 1
ATOM 7523 N N . ASN C 1 249 ? 64.161 -9.573 -4.172 1.00 29.89 237 ASN C N 1
ATOM 7524 C CA . ASN C 1 249 ? 64.170 -8.441 -3.261 1.00 27.35 237 ASN C CA 1
ATOM 7525 C C . ASN C 1 249 ? 62.759 -7.939 -3.041 1.00 26.97 237 ASN C C 1
ATOM 7526 O O . ASN C 1 249 ? 61.966 -7.839 -3.975 1.00 29.67 237 ASN C O 1
ATOM 7531 N N . GLN C 1 250 ? 62.463 -7.617 -1.802 1.00 26.58 238 GLN C N 1
ATOM 7532 C CA . GLN C 1 250 ? 61.226 -6.956 -1.449 1.00 26.40 238 GLN C CA 1
ATOM 7533 C C . GLN C 1 250 ? 61.459 -5.451 -1.349 1.00 29.02 238 GLN C C 1
ATOM 7534 O O . GLN C 1 250 ? 62.489 -5.000 -0.840 1.00 30.46 238 GLN C O 1
ATOM 7540 N N . THR C 1 251 ? 60.504 -4.674 -1.844 1.00 28.51 239 THR C N 1
ATOM 7541 C CA . THR C 1 251 ? 60.481 -3.239 -1.611 1.00 28.64 239 THR C CA 1
ATOM 7542 C C . THR C 1 251 ? 59.084 -2.831 -1.168 1.00 29.71 239 THR C C 1
ATOM 7543 O O . THR C 1 251 ? 58.101 -3.539 -1.395 1.00 27.84 239 THR C O 1
ATOM 7547 N N . THR C 1 252 ? 59.015 -1.688 -0.497 1.00 34.46 240 THR C N 1
ATOM 7548 C CA . THR C 1 252 ? 57.771 -1.108 -0.011 1.00 31.78 240 THR C CA 1
ATOM 7549 C C . THR C 1 252 ? 57.548 0.218 -0.719 1.00 32.94 240 THR C C 1
ATOM 7550 O O . THR C 1 252 ? 58.473 1.024 -0.864 1.00 33.43 240 THR C O 1
ATOM 7554 N N . ILE C 1 253 ? 56.321 0.433 -1.175 1.00 35.42 241 ILE C N 1
ATOM 7555 C CA . ILE C 1 253 ? 55.934 1.677 -1.829 1.00 35.05 241 ILE C CA 1
ATOM 7556 C C . ILE C 1 253 ? 55.551 2.671 -0.737 1.00 34.73 241 ILE C C 1
ATOM 7557 O O . ILE C 1 253 ? 54.601 2.405 0.018 1.00 33.38 241 ILE C O 1
ATOM 7562 N N . PRO C 1 254 ? 56.268 3.787 -0.599 1.00 37.98 242 PRO C N 1
ATOM 7563 C CA . PRO C 1 254 ? 55.954 4.751 0.462 1.00 39.18 242 PRO C CA 1
ATOM 7564 C C . PRO C 1 254 ? 54.574 5.369 0.288 1.00 40.07 242 PRO C C 1
ATOM 7565 O O . PRO C 1 254 ? 54.086 5.547 -0.827 1.00 41.22 242 PRO C O 1
ATOM 7569 N N . ASP C 1 255 ? 53.944 5.691 1.420 1.00 45.47 243 ASP C N 1
ATOM 7570 C CA . ASP C 1 255 ? 52.685 6.447 1.457 1.00 49.04 243 ASP C CA 1
ATOM 7571 C C . ASP C 1 255 ? 51.579 5.768 0.648 1.00 44.01 243 ASP C C 1
ATOM 7572 O O . ASP C 1 255 ? 50.853 6.420 -0.105 1.00 50.00 243 ASP C O 1
ATOM 7577 N N . SER C 1 256 ? 51.438 4.450 0.804 1.00 38.37 244 SER C N 1
ATOM 7578 C CA . SER C 1 256 ? 50.382 3.711 0.116 1.00 34.10 244 SER C CA 1
ATOM 7579 C C . SER C 1 256 ? 49.756 2.682 1.038 1.00 32.73 244 SER C C 1
ATOM 7580 O O . SER C 1 256 ? 49.235 1.662 0.575 1.00 35.08 244 SER C O 1
ATOM 7583 N N . GLU C 1 257 ? 49.798 2.939 2.348 1.00 37.62 245 GLU C N 1
ATOM 7584 C CA . GLU C 1 257 ? 49.346 1.947 3.318 1.00 41.47 245 GLU C CA 1
ATOM 7585 C C . GLU C 1 257 ? 47.898 1.531 3.071 1.00 42.32 245 GLU C C 1
ATOM 7586 O O . GLU C 1 257 ? 47.539 0.359 3.250 1.00 36.13 245 GLU C O 1
ATOM 7592 N N . ASP C 1 258 ? 47.052 2.471 2.659 1.00 44.52 246 ASP C N 1
ATOM 7593 C CA . ASP C 1 258 ? 45.631 2.197 2.478 1.00 44.73 246 ASP C CA 1
ATOM 7594 C C . ASP C 1 258 ? 45.307 1.617 1.111 1.00 37.28 246 ASP C C 1
ATOM 7595 O O . ASP C 1 258 ? 44.128 1.464 0.786 1.00 35.26 246 ASP C O 1
ATOM 7600 N N . GLY C 1 259 ? 46.317 1.297 0.308 1.00 38.75 247 GLY C N 1
ATOM 7601 C CA . GLY C 1 259 ? 46.089 0.740 -1.007 1.00 38.11 247 GLY C CA 1
ATOM 7602 C C . GLY C 1 259 ? 45.313 -0.556 -0.952 1.00 34.00 247 GLY C C 1
ATOM 7603 O O . GLY C 1 259 ? 44.257 -0.679 -1.577 1.00 38.61 247 GLY C O 1
ATOM 7604 N N . ILE C 1 260 ? 45.820 -1.525 -0.194 1.00 30.73 248 ILE C N 1
ATOM 7605 C CA . ILE C 1 260 ? 45.198 -2.837 -0.033 1.00 30.89 248 ILE C CA 1
ATOM 7606 C C . ILE C 1 260 ? 45.138 -3.132 1.457 1.00 30.77 248 ILE C C 1
ATOM 7607 O O . ILE C 1 260 ? 46.180 -3.217 2.118 1.00 28.71 248 ILE C O 1
ATOM 7612 N N . VAL C 1 261 ? 43.929 -3.295 1.984 1.00 31.28 249 VAL C N 1
ATOM 7613 C CA . VAL C 1 261 ? 43.707 -3.327 3.424 1.00 30.50 249 VAL C CA 1
ATOM 7614 C C . VAL C 1 261 ? 42.842 -4.527 3.783 1.00 28.89 249 VAL C C 1
ATOM 7615 O O . VAL C 1 261 ? 41.765 -4.715 3.209 1.00 34.02 249 VAL C O 1
ATOM 7619 N N . GLY C 1 262 ? 43.295 -5.316 4.751 1.00 26.85 250 GLY C N 1
ATOM 7620 C CA . GLY C 1 262 ? 42.528 -6.450 5.231 1.00 25.26 250 GLY C CA 1
ATOM 7621 C C . GLY C 1 262 ? 42.303 -6.442 6.729 1.00 25.03 250 GLY C C 1
ATOM 7622 O O . GLY C 1 262 ? 43.255 -6.531 7.506 1.00 27.59 250 GLY C O 1
ATOM 7623 N N . HIS C 1 263 ? 41.043 -6.332 7.147 1.00 26.42 251 HIS C N 1
ATOM 7624 C CA . HIS C 1 263 ? 40.668 -6.300 8.559 1.00 28.67 251 HIS C CA 1
ATOM 7625 C C . HIS C 1 263 ? 39.931 -7.591 8.883 1.00 26.59 251 HIS C C 1
ATOM 7626 O O . HIS C 1 263 ? 38.830 -7.823 8.376 1.00 25.11 251 HIS C O 1
ATOM 7633 N N . ILE C 1 264 ? 40.536 -8.423 9.725 1.00 30.05 252 ILE C N 1
ATOM 7634 C CA . ILE C 1 264 ? 39.939 -9.685 10.152 1.00 25.71 252 ILE C CA 1
ATOM 7635 C C . ILE C 1 264 ? 39.020 -9.394 11.333 1.00 22.11 252 ILE C C 1
ATOM 7636 O O . ILE C 1 264 ? 39.464 -8.843 12.349 1.00 24.49 252 ILE C O 1
ATOM 7641 N N . ARG C 1 265 ? 37.737 -9.755 11.194 1.00 22.39 253 ARG C N 1
ATOM 7642 C CA . ARG C 1 265 ? 36.675 -9.345 12.112 1.00 23.82 253 ARG C CA 1
ATOM 7643 C C . ARG C 1 265 ? 35.746 -10.516 12.389 1.00 26.25 253 ARG C C 1
ATOM 7644 O O . ARG C 1 265 ? 35.856 -11.581 11.775 1.00 24.51 253 ARG C O 1
ATOM 7652 N N . GLU C 1 266 ? 34.783 -10.287 13.298 1.00 24.13 254 GLU C N 1
ATOM 7653 C CA . GLU C 1 266 ? 33.778 -11.299 13.611 1.00 24.92 254 GLU C CA 1
ATOM 7654 C C . GLU C 1 266 ? 32.881 -11.621 12.421 1.00 26.95 254 GLU C C 1
ATOM 7655 O O . GLU C 1 266 ? 32.321 -12.723 12.359 1.00 24.44 254 GLU C O 1
ATOM 7661 N N . MET C 1 267 ? 32.754 -10.696 11.469 1.00 28.72 255 MET C N 1
ATOM 7662 C CA . MET C 1 267 ? 32.032 -10.882 10.223 1.00 29.29 255 MET C CA 1
ATOM 7663 C C . MET C 1 267 ? 32.886 -11.573 9.163 1.00 26.21 255 MET C C 1
ATOM 7664 O O . MET C 1 267 ? 32.478 -11.665 8.000 1.00 29.40 255 MET C O 1
ATOM 7669 N N . GLY C 1 268 ? 34.041 -12.090 9.536 1.00 25.34 256 GLY C N 1
ATOM 7670 C CA . GLY C 1 268 ? 35.012 -12.530 8.556 1.00 28.04 256 GLY C CA 1
ATOM 7671 C C . GLY C 1 268 ? 35.954 -11.397 8.199 1.00 25.93 256 GLY C C 1
ATOM 7672 O O . GLY C 1 268 ? 36.028 -10.389 8.897 1.00 27.51 256 GLY C O 1
ATOM 7673 N N . MET C 1 269 ? 36.657 -11.547 7.081 1.00 26.86 257 MET C N 1
ATOM 7674 C CA . MET C 1 269 ? 37.640 -10.548 6.685 1.00 26.20 257 MET C CA 1
ATOM 7675 C C . MET C 1 269 ? 37.021 -9.461 5.811 1.00 28.16 257 MET C C 1
ATOM 7676 O O . MET C 1 269 ? 36.454 -9.753 4.749 1.00 31.24 257 MET C O 1
ATOM 7681 N N . LYS C 1 270 ? 37.163 -8.209 6.253 1.00 27.97 258 LYS C N 1
ATOM 7682 C CA . LYS C 1 270 ? 36.830 -7.024 5.471 1.00 34.25 258 LYS C CA 1
ATOM 7683 C C . LYS C 1 270 ? 38.072 -6.570 4.719 1.00 40.60 258 LYS C C 1
ATOM 7684 O O . LYS C 1 270 ? 39.052 -6.150 5.338 1.00 34.89 258 LYS C O 1
ATOM 7690 N N . TYR C 1 271 ? 38.023 -6.605 3.398 1.00 48.94 259 TYR C N 1
ATOM 7691 C CA . TYR C 1 271 ? 39.113 -6.099 2.577 1.00 49.94 259 TYR C CA 1
ATOM 7692 C C . TYR C 1 271 ? 38.706 -4.794 1.896 1.00 51.26 259 TYR C C 1
ATOM 7693 O O . TYR C 1 271 ? 37.520 -4.529 1.669 1.00 56.63 259 TYR C O 1
ATOM 7702 N N . TYR C 1 272 ? 39.702 -3.962 1.602 1.00 42.75 260 TYR C N 1
ATOM 7703 C CA . TYR C 1 272 ? 39.490 -2.665 0.972 1.00 41.09 260 TYR C CA 1
ATOM 7704 C C . TYR C 1 272 ? 40.527 -2.508 -0.130 1.00 43.82 260 TYR C C 1
ATOM 7705 O O . TYR C 1 272 ? 41.729 -2.622 0.123 1.00 36.18 260 TYR C O 1
ATOM 7714 N N . LEU C 1 273 ? 40.061 -2.279 -1.355 1.00 49.82 261 LEU C N 1
ATOM 7715 C CA . LEU C 1 273 ? 40.926 -2.119 -2.519 1.00 47.04 261 LEU C CA 1
ATOM 7716 C C . LEU C 1 273 ? 40.761 -0.693 -3.029 1.00 47.93 261 LEU C C 1
ATOM 7717 O O . LEU C 1 273 ? 39.685 -0.320 -3.497 1.00 47.18 261 LEU C O 1
ATOM 7722 N N . SER C 1 274 ? 41.815 0.108 -2.904 1.00 48.19 262 SER C N 1
ATOM 7723 C CA . SER C 1 274 ? 41.799 1.479 -3.394 1.00 45.00 262 SER C CA 1
ATOM 7724 C C . SER C 1 274 ? 41.829 1.493 -4.922 1.00 45.11 262 SER C C 1
ATOM 7725 O O . SER C 1 274 ? 42.335 0.566 -5.561 1.00 42.46 262 SER C O 1
ATOM 7728 N N . ARG C 1 275 ? 41.275 2.562 -5.510 1.00 47.43 263 ARG C N 1
ATOM 7729 C CA . ARG C 1 275 ? 41.237 2.681 -6.969 1.00 43.08 263 ARG C CA 1
ATOM 7730 C C . ARG C 1 275 ? 42.599 3.057 -7.545 1.00 44.00 263 ARG C C 1
ATOM 7731 O O . ARG C 1 275 ? 42.876 2.772 -8.715 1.00 47.57 263 ARG C O 1
ATOM 7739 N N . THR C 1 276 ? 43.449 3.710 -6.752 1.00 44.91 264 THR C N 1
ATOM 7740 C CA . THR C 1 276 ? 44.783 4.106 -7.185 1.00 47.45 264 THR C CA 1
ATOM 7741 C C . THR C 1 276 ? 45.753 2.934 -7.310 1.00 45.82 264 THR C C 1
ATOM 7742 O O . THR C 1 276 ? 46.848 3.126 -7.851 1.00 47.91 264 THR C O 1
ATOM 7746 N N . VAL C 1 277 ? 45.381 1.737 -6.832 1.00 47.58 265 VAL C N 1
ATOM 7747 C CA . VAL C 1 277 ? 46.365 0.660 -6.652 1.00 42.79 265 VAL C CA 1
ATOM 7748 C C . VAL C 1 277 ? 47.002 0.210 -7.964 1.00 44.49 265 VAL C C 1
ATOM 7749 O O . VAL C 1 277 ? 48.243 0.189 -8.044 1.00 44.27 265 VAL C O 1
ATOM 7753 N N . PRO C 1 278 ? 46.245 -0.157 -9.015 1.00 47.72 266 PRO C N 1
ATOM 7754 C CA . PRO C 1 278 ? 46.905 -0.669 -10.232 1.00 48.46 266 PRO C CA 1
ATOM 7755 C C . PRO C 1 278 ? 47.854 0.328 -10.877 1.00 48.99 266 PRO C C 1
ATOM 7756 O O . PRO C 1 278 ? 48.893 -0.073 -11.418 1.00 46.09 266 PRO C O 1
ATOM 7760 N N . GLN C 1 279 ? 47.516 1.621 -10.835 1.00 50.26 267 GLN C N 1
ATOM 7761 C CA . GLN C 1 279 ? 48.440 2.651 -11.299 1.00 52.44 267 GLN C CA 1
ATOM 7762 C C . GLN C 1 279 ? 49.711 2.665 -10.459 1.00 50.49 267 GLN C C 1
ATOM 7763 O O . GLN C 1 279 ? 50.825 2.613 -10.997 1.00 48.86 267 GLN C O 1
ATOM 7769 N N . VAL C 1 280 ? 49.556 2.726 -9.132 1.00 48.71 268 VAL C N 1
ATOM 7770 C CA . VAL C 1 280 ? 50.704 2.839 -8.238 1.00 47.09 268 VAL C CA 1
ATOM 7771 C C . VAL C 1 280 ? 51.576 1.597 -8.323 1.00 44.60 268 VAL C C 1
ATOM 7772 O O . VAL C 1 280 ? 52.810 1.687 -8.324 1.00 47.66 268 VAL C O 1
ATOM 7776 N N . ILE C 1 281 ? 50.952 0.421 -8.385 1.00 40.63 269 ILE C N 1
ATOM 7777 C CA . ILE C 1 281 ? 51.703 -0.817 -8.555 1.00 37.16 269 ILE C CA 1
ATOM 7778 C C . ILE C 1 281 ? 52.338 -0.868 -9.940 1.00 41.07 269 ILE C C 1
ATOM 7779 O O . ILE C 1 281 ? 53.535 -1.145 -10.080 1.00 39.63 269 ILE C O 1
ATOM 7784 N N . GLY C 1 282 ? 51.542 -0.602 -10.981 1.00 41.94 270 GLY C N 1
ATOM 7785 C CA . GLY C 1 282 ? 52.050 -0.694 -12.340 1.00 39.43 270 GLY C CA 1
ATOM 7786 C C . GLY C 1 282 ? 53.209 0.246 -12.592 1.00 41.80 270 GLY C C 1
ATOM 7787 O O . GLY C 1 282 ? 54.232 -0.146 -13.154 1.00 42.46 270 GLY C O 1
ATOM 7788 N N . ASN C 1 283 ? 53.075 1.502 -12.168 1.00 47.91 271 ASN C N 1
ATOM 7789 C CA . ASN C 1 283 ? 54.185 2.427 -12.358 1.00 56.73 271 ASN C CA 1
ATOM 7790 C C . ASN C 1 283 ? 55.385 2.059 -11.501 1.00 57.09 271 ASN C C 1
ATOM 7791 O O . ASN C 1 283 ? 56.501 2.503 -11.788 1.00 59.70 271 ASN C O 1
ATOM 7796 N N . ASN C 1 284 ? 55.186 1.238 -10.476 1.00 51.95 272 ASN C N 1
ATOM 7797 C CA . ASN C 1 284 ? 56.297 0.826 -9.634 1.00 46.12 272 ASN C CA 1
ATOM 7798 C C . ASN C 1 284 ? 56.980 -0.436 -10.152 1.00 40.86 272 ASN C C 1
ATOM 7799 O O . ASN C 1 284 ? 58.213 -0.500 -10.165 1.00 41.46 272 ASN C O 1
ATOM 7804 N N . ILE C 1 285 ? 56.217 -1.443 -10.594 1.00 38.87 273 ILE C N 1
ATOM 7805 C CA . ILE C 1 285 ? 56.865 -2.628 -11.157 1.00 41.80 273 ILE C CA 1
ATOM 7806 C C . ILE C 1 285 ? 57.523 -2.296 -12.485 1.00 45.76 273 ILE C C 1
ATOM 7807 O O . ILE C 1 285 ? 58.535 -2.911 -12.846 1.00 48.30 273 ILE C O 1
ATOM 7812 N N . VAL C 1 286 ? 56.983 -1.322 -13.230 1.00 47.96 274 VAL C N 1
ATOM 7813 C CA . VAL C 1 286 ? 57.694 -0.836 -14.410 1.00 53.66 274 VAL C CA 1
ATOM 7814 C C . VAL C 1 286 ? 59.011 -0.191 -13.994 1.00 55.60 274 VAL C C 1
ATOM 7815 O O . VAL C 1 286 ? 60.040 -0.357 -14.664 1.00 55.81 274 VAL C O 1
ATOM 7819 N N . GLN C 1 287 ? 59.016 0.526 -12.865 1.00 56.98 275 GLN C N 1
ATOM 7820 C CA . GLN C 1 287 ? 60.258 1.157 -12.437 1.00 58.83 275 GLN C CA 1
ATOM 7821 C C . GLN C 1 287 ? 61.228 0.142 -11.840 1.00 57.24 275 GLN C C 1
ATOM 7822 O O . GLN C 1 287 ? 62.430 0.219 -12.105 1.00 57.63 275 GLN C O 1
ATOM 7828 N N . CYS C 1 288 ? 60.737 -0.817 -11.041 1.00 56.52 276 CYS C N 1
ATOM 7829 C CA . CYS C 1 288 ? 61.594 -1.924 -10.609 1.00 50.88 276 CYS C CA 1
ATOM 7830 C C . CYS C 1 288 ? 62.212 -2.632 -11.807 1.00 46.67 276 CYS C C 1
ATOM 7831 O O . CYS C 1 288 ? 63.375 -3.045 -11.762 1.00 46.33 276 CYS C O 1
ATOM 7834 N N . CYS C 1 289 ? 61.440 -2.784 -12.886 1.00 46.95 277 CYS C N 1
ATOM 7835 C CA . CYS C 1 289 ? 61.912 -3.497 -14.068 1.00 50.83 277 CYS C CA 1
ATOM 7836 C C . CYS C 1 289 ? 63.152 -2.845 -14.665 1.00 60.88 277 CYS C C 1
ATOM 7837 O O . CYS C 1 289 ? 64.065 -3.540 -15.124 1.00 65.98 277 CYS C O 1
ATOM 7840 N N . ARG C 1 290 ? 63.192 -1.510 -14.693 1.00 63.89 278 ARG C N 1
ATOM 7841 C CA . ARG C 1 290 ? 64.339 -0.817 -15.274 1.00 62.99 278 ARG C CA 1
ATOM 7842 C C . ARG C 1 290 ? 65.468 -0.660 -14.266 1.00 60.81 278 ARG C C 1
ATOM 7843 O O . ARG C 1 290 ? 66.642 -0.751 -14.635 1.00 62.75 278 ARG C O 1
ATOM 7851 N N . ASP C 1 291 ? 65.132 -0.408 -12.998 1.00 59.61 279 ASP C N 1
ATOM 7852 C CA . ASP C 1 291 ? 66.142 -0.421 -11.946 1.00 60.27 279 ASP C CA 1
ATOM 7853 C C . ASP C 1 291 ? 66.863 -1.763 -11.903 1.00 58.77 279 ASP C C 1
ATOM 7854 O O . ASP C 1 291 ? 68.062 -1.820 -11.609 1.00 65.99 279 ASP C O 1
ATOM 7859 N N . THR C 1 292 ? 66.153 -2.856 -12.188 1.00 53.19 280 THR C N 1
ATOM 7860 C CA . THR C 1 292 ? 66.750 -4.180 -12.033 1.00 54.03 280 THR C CA 1
ATOM 7861 C C . THR C 1 292 ? 67.429 -4.675 -13.310 1.00 55.01 280 THR C C 1
ATOM 7862 O O . THR C 1 292 ? 68.490 -5.302 -13.236 1.00 56.31 280 THR C O 1
ATOM 7866 N N . PHE C 1 293 ? 66.862 -4.399 -14.482 1.00 55.14 281 PHE C N 1
ATOM 7867 C CA . PHE C 1 293 ? 67.420 -4.917 -15.732 1.00 54.07 281 PHE C CA 1
ATOM 7868 C C . PHE C 1 293 ? 68.010 -3.801 -16.599 1.00 56.01 281 PHE C C 1
ATOM 7869 O O . PHE C 1 293 ? 69.229 -3.592 -16.638 1.00 60.43 281 PHE C O 1
ATOM 7877 N N . TRP C 1 301 ? 63.220 -4.889 -24.181 1.00 55.65 289 TRP C N 1
ATOM 7878 C CA . TRP C 1 301 ? 62.282 -5.349 -23.150 1.00 56.29 289 TRP C CA 1
ATOM 7879 C C . TRP C 1 301 ? 61.562 -6.631 -23.519 1.00 58.94 289 TRP C C 1
ATOM 7880 O O . TRP C 1 301 ? 61.127 -7.375 -22.649 1.00 64.58 289 TRP C O 1
ATOM 7891 N N . ASN C 1 302 ? 61.420 -6.882 -24.811 1.00 53.85 290 ASN C N 1
ATOM 7892 C CA . ASN C 1 302 ? 60.726 -8.081 -25.257 1.00 52.70 290 ASN C CA 1
ATOM 7893 C C . ASN C 1 302 ? 61.633 -9.295 -25.319 1.00 49.22 290 ASN C C 1
ATOM 7894 O O . ASN C 1 302 ? 61.172 -10.375 -25.704 1.00 51.65 290 ASN C O 1
ATOM 7899 N N . SER C 1 303 ? 62.902 -9.139 -24.968 1.00 48.29 291 SER C N 1
ATOM 7900 C CA . SER C 1 303 ? 63.843 -10.243 -24.922 1.00 49.89 291 SER C CA 1
ATOM 7901 C C . SER C 1 303 ? 63.865 -10.940 -23.569 1.00 52.29 291 SER C C 1
ATOM 7902 O O . SER C 1 303 ? 64.798 -11.703 -23.301 1.00 52.00 291 SER C O 1
ATOM 7905 N N . MET C 1 304 ? 62.866 -10.699 -22.715 1.00 50.22 292 MET C N 1
ATOM 7906 C CA . MET C 1 304 ? 62.802 -11.302 -21.390 1.00 45.95 292 MET C CA 1
ATOM 7907 C C . MET C 1 304 ? 61.366 -11.691 -21.077 1.00 40.21 292 MET C C 1
ATOM 7908 O O . MET C 1 304 ? 60.424 -11.057 -21.552 1.00 42.18 292 MET C O 1
ATOM 7913 N N . PHE C 1 305 ? 61.202 -12.726 -20.258 1.00 36.79 293 PHE C N 1
ATOM 7914 C CA . PHE C 1 305 ? 59.861 -13.184 -19.944 1.00 32.35 293 PHE C CA 1
ATOM 7915 C C . PHE C 1 305 ? 59.349 -12.560 -18.646 1.00 33.22 293 PHE C C 1
ATOM 7916 O O . PHE C 1 305 ? 60.106 -11.999 -17.857 1.00 38.44 293 PHE C O 1
ATOM 7924 N N . TYR C 1 306 ? 58.031 -12.627 -18.455 1.00 30.81 294 TYR C N 1
ATOM 7925 C CA . TYR C 1 306 ? 57.393 -11.988 -17.315 1.00 30.99 294 TYR C CA 1
ATOM 7926 C C . TYR C 1 306 ? 56.369 -12.905 -16.671 1.00 38.19 294 TYR C C 1
ATOM 7927 O O . TYR C 1 306 ? 55.609 -13.593 -17.359 1.00 41.22 294 TYR C O 1
ATOM 7936 N N . ILE C 1 307 ? 56.348 -12.883 -15.342 1.00 40.83 295 ILE C N 1
ATOM 7937 C CA . ILE C 1 307 ? 55.272 -13.437 -14.532 1.00 34.11 295 ILE C CA 1
ATOM 7938 C C . ILE C 1 307 ? 54.806 -12.294 -13.649 1.00 32.15 295 ILE C C 1
ATOM 7939 O O . ILE C 1 307 ? 55.538 -11.853 -12.754 1.00 32.03 295 ILE C O 1
ATOM 7944 N N . VAL C 1 308 ? 53.619 -11.778 -13.925 1.00 35.62 296 VAL C N 1
ATOM 7945 C CA . VAL C 1 308 ? 53.093 -10.636 -13.201 1.00 35.68 296 VAL C CA 1
ATOM 7946 C C . VAL C 1 308 ? 51.824 -11.097 -12.509 1.00 33.49 296 VAL C C 1
ATOM 7947 O O . VAL C 1 308 ? 50.905 -11.616 -13.157 1.00 33.99 296 VAL C O 1
ATOM 7951 N N . HIS C 1 309 ? 51.804 -10.964 -11.190 1.00 33.09 297 HIS C N 1
ATOM 7952 C CA . HIS C 1 309 ? 50.652 -11.359 -10.417 1.00 31.17 297 HIS C CA 1
ATOM 7953 C C . HIS C 1 309 ? 49.402 -10.696 -10.992 1.00 30.99 297 HIS C C 1
ATOM 7954 O O . HIS C 1 309 ? 49.366 -9.460 -11.125 1.00 30.45 297 HIS C O 1
ATOM 7961 N N . PRO C 1 310 ? 48.414 -11.443 -11.345 1.00 32.63 298 PRO C N 1
ATOM 7962 C CA . PRO C 1 310 ? 47.221 -10.877 -12.010 1.00 39.49 298 PRO C CA 1
ATOM 7963 C C . PRO C 1 310 ? 46.272 -10.210 -11.019 1.00 36.43 298 PRO C C 1
ATOM 7964 O O . PRO C 1 310 ? 45.161 -10.673 -10.755 1.00 32.94 298 PRO C O 1
ATOM 7968 N N . GLY C 1 311 ? 46.727 -9.096 -10.436 1.00 38.56 299 GLY C N 1
ATOM 7969 C CA . GLY C 1 311 ? 45.901 -8.384 -9.481 1.00 39.56 299 GLY C CA 1
ATOM 7970 C C . GLY C 1 311 ? 44.678 -7.775 -10.124 1.00 49.18 299 GLY C C 1
ATOM 7971 O O . GLY C 1 311 ? 43.647 -7.610 -9.471 1.00 52.47 299 GLY C O 1
ATOM 7972 N N . GLY C 1 312 ? 44.773 -7.440 -11.407 1.00 53.67 300 GLY C N 1
ATOM 7973 C CA . GLY C 1 312 ? 43.654 -6.966 -12.187 1.00 53.36 300 GLY C CA 1
ATOM 7974 C C . GLY C 1 312 ? 44.106 -6.726 -13.604 1.00 49.54 300 GLY C C 1
ATOM 7975 O O . GLY C 1 312 ? 45.308 -6.752 -13.896 1.00 54.27 300 GLY C O 1
ATOM 7976 N N . PRO C 1 313 ? 43.168 -6.498 -14.526 1.00 38.51 301 PRO C N 1
ATOM 7977 C CA . PRO C 1 313 ? 43.589 -6.261 -15.917 1.00 34.36 301 PRO C CA 1
ATOM 7978 C C . PRO C 1 313 ? 44.489 -5.039 -16.078 1.00 36.31 301 PRO C C 1
ATOM 7979 O O . PRO C 1 313 ? 45.385 -5.052 -16.935 1.00 39.43 301 PRO C O 1
ATOM 7983 N N . ALA C 1 314 ? 44.321 -4.008 -15.239 1.00 38.77 302 ALA C N 1
ATOM 7984 C CA . ALA C 1 314 ? 45.019 -2.741 -15.465 1.00 40.10 302 ALA C CA 1
ATOM 7985 C C . ALA C 1 314 ? 46.518 -2.857 -15.194 1.00 47.46 302 ALA C C 1
ATOM 7986 O O . ALA C 1 314 ? 47.332 -2.267 -15.919 1.00 50.09 302 ALA C O 1
ATOM 7988 N N . VAL C 1 315 ? 46.906 -3.601 -14.154 1.00 46.44 303 VAL C N 1
ATOM 7989 C CA . VAL C 1 315 ? 48.329 -3.791 -13.882 1.00 42.89 303 VAL C CA 1
ATOM 7990 C C . VAL C 1 315 ? 49.018 -4.385 -15.102 1.00 41.01 303 VAL C C 1
ATOM 7991 O O . VAL C 1 315 ? 50.013 -3.846 -15.601 1.00 47.68 303 VAL C O 1
ATOM 7995 N N . LEU C 1 316 ? 48.475 -5.487 -15.625 1.00 38.88 304 LEU C N 1
ATOM 7996 C CA . LEU C 1 316 ? 49.084 -6.143 -16.775 1.00 42.55 304 LEU C CA 1
ATOM 7997 C C . LEU C 1 316 ? 49.088 -5.267 -18.020 1.00 47.00 304 LEU C C 1
ATOM 7998 O O . LEU C 1 316 ? 49.915 -5.487 -18.913 1.00 50.99 304 LEU C O 1
ATOM 8003 N N . ARG C 1 317 ? 48.195 -4.282 -18.106 1.00 45.62 305 ARG C N 1
ATOM 8004 C CA . ARG C 1 317 ? 48.164 -3.431 -19.288 1.00 43.80 305 ARG C CA 1
ATOM 8005 C C . ARG C 1 317 ? 49.204 -2.328 -19.242 1.00 45.73 305 ARG C C 1
ATOM 8006 O O . ARG C 1 317 ? 49.658 -1.879 -20.299 1.00 47.65 305 ARG C O 1
ATOM 8014 N N . MET C 1 318 ? 49.584 -1.877 -18.045 1.00 48.93 306 MET C N 1
ATOM 8015 C CA . MET C 1 318 ? 50.627 -0.861 -17.935 1.00 54.99 306 MET C CA 1
ATOM 8016 C C . MET C 1 318 ? 52.003 -1.436 -18.238 1.00 56.03 306 MET C C 1
ATOM 8017 O O . MET C 1 318 ? 52.842 -0.760 -18.849 1.00 57.43 306 MET C O 1
ATOM 8022 N N . MET C 1 319 ? 52.263 -2.664 -17.779 1.00 53.91 307 MET C N 1
ATOM 8023 C CA . MET C 1 319 ? 53.419 -3.425 -18.243 1.00 50.96 307 MET C CA 1
ATOM 8024 C C . MET C 1 319 ? 53.495 -3.423 -19.764 1.00 49.08 307 MET C C 1
ATOM 8025 O O . MET C 1 319 ? 54.498 -3.011 -20.358 1.00 49.67 307 MET C O 1
ATOM 8030 N N . GLU C 1 320 ? 52.427 -3.881 -20.412 1.00 46.17 308 GLU C N 1
ATOM 8031 C CA . GLU C 1 320 ? 52.386 -3.874 -21.869 1.00 52.88 308 GLU C CA 1
ATOM 8032 C C . GLU C 1 320 ? 52.566 -2.467 -22.417 1.00 54.15 308 GLU C C 1
ATOM 8033 O O . GLU C 1 320 ? 53.338 -2.253 -23.353 1.00 55.07 308 GLU C O 1
ATOM 8039 N N . GLU C 1 321 ? 51.866 -1.491 -21.838 1.00 55.70 309 GLU C N 1
ATOM 8040 C CA . GLU C 1 321 ? 51.939 -0.123 -22.343 1.00 62.41 309 GLU C CA 1
ATOM 8041 C C . GLU C 1 321 ? 53.292 0.506 -22.046 1.00 62.88 309 GLU C C 1
ATOM 8042 O O . GLU C 1 321 ? 54.015 0.919 -22.961 1.00 66.33 309 GLU C O 1
ATOM 8048 N N . LYS C 1 322 ? 53.644 0.603 -20.761 1.00 55.96 310 LYS C N 1
ATOM 8049 C CA . LYS C 1 322 ? 54.787 1.415 -20.377 1.00 54.02 310 LYS C CA 1
ATOM 8050 C C . LYS C 1 322 ? 56.118 0.760 -20.738 1.00 52.99 310 LYS C C 1
ATOM 8051 O O . LYS C 1 322 ? 57.134 1.457 -20.842 1.00 52.75 310 LYS C O 1
ATOM 8057 N N . LEU C 1 323 ? 56.142 -0.550 -20.952 1.00 48.99 311 LEU C N 1
ATOM 8058 C CA . LEU C 1 323 ? 57.326 -1.198 -21.484 1.00 46.89 311 LEU C CA 1
ATOM 8059 C C . LEU C 1 323 ? 57.158 -1.582 -22.944 1.00 46.70 311 LEU C C 1
ATOM 8060 O O . LEU C 1 323 ? 58.108 -2.084 -23.551 1.00 49.88 311 LEU C O 1
ATOM 8065 N N . GLY C 1 324 ? 55.983 -1.362 -23.523 1.00 47.75 312 GLY C N 1
ATOM 8066 C CA . GLY C 1 324 ? 55.791 -1.637 -24.936 1.00 55.13 312 GLY C CA 1
ATOM 8067 C C . GLY C 1 324 ? 55.798 -3.105 -25.303 1.00 61.36 312 GLY C C 1
ATOM 8068 O O . GLY C 1 324 ? 56.229 -3.457 -26.405 1.00 66.08 312 GLY C O 1
ATOM 8069 N N . LEU C 1 325 ? 55.308 -3.972 -24.421 1.00 57.31 313 LEU C N 1
ATOM 8070 C CA . LEU C 1 325 ? 55.485 -5.406 -24.601 1.00 51.98 313 LEU C CA 1
ATOM 8071 C C . LEU C 1 325 ? 54.648 -5.935 -25.771 1.00 48.95 313 LEU C C 1
ATOM 8072 O O . LEU C 1 325 ? 53.569 -5.424 -26.083 1.00 48.30 313 LEU C O 1
ATOM 8077 N N . SER C 1 326 ? 55.177 -6.951 -26.449 1.00 46.06 314 SER C N 1
ATOM 8078 C CA . SER C 1 326 ? 54.392 -7.665 -27.441 1.00 53.43 314 SER C CA 1
ATOM 8079 C C . SER C 1 326 ? 53.256 -8.423 -26.769 1.00 58.51 314 SER C C 1
ATOM 8080 O O . SER C 1 326 ? 53.175 -8.530 -25.544 1.00 62.48 314 SER C O 1
ATOM 8083 N N . LYS C 1 327 ? 52.377 -8.971 -27.608 1.00 62.64 315 LYS C N 1
ATOM 8084 C CA . LYS C 1 327 ? 51.240 -9.731 -27.111 1.00 63.77 315 LYS C CA 1
ATOM 8085 C C . LYS C 1 327 ? 51.691 -10.931 -26.286 1.00 63.91 315 LYS C C 1
ATOM 8086 O O . LYS C 1 327 ? 51.108 -11.225 -25.236 1.00 67.07 315 LYS C O 1
ATOM 8092 N N . GLU C 1 328 ? 52.747 -11.618 -26.727 1.00 61.48 316 GLU C N 1
ATOM 8093 C CA . GLU C 1 328 ? 53.121 -12.892 -26.127 1.00 63.68 316 GLU C CA 1
ATOM 8094 C C . GLU C 1 328 ? 53.820 -12.751 -24.781 1.00 57.04 316 GLU C C 1
ATOM 8095 O O . GLU C 1 328 ? 54.016 -13.765 -24.102 1.00 55.51 316 GLU C O 1
ATOM 8101 N N . ARG C 1 329 ? 54.184 -11.534 -24.371 1.00 50.38 317 ARG C N 1
ATOM 8102 C CA . ARG C 1 329 ? 54.942 -11.385 -23.137 1.00 43.96 317 ARG C CA 1
ATOM 8103 C C . ARG C 1 329 ? 54.063 -11.565 -21.914 1.00 40.55 317 ARG C C 1
ATOM 8104 O O . ARG C 1 329 ? 54.482 -12.192 -20.936 1.00 45.61 317 ARG C O 1
ATOM 8112 N N . MET C 1 330 ? 52.846 -11.031 -21.940 1.00 36.94 318 MET C N 1
ATOM 8113 C CA . MET C 1 330 ? 51.931 -11.153 -20.814 1.00 34.29 318 MET C CA 1
ATOM 8114 C C . MET C 1 330 ? 50.921 -12.285 -20.986 1.00 30.05 318 MET C C 1
ATOM 8115 O O . MET C 1 330 ? 50.015 -12.416 -20.158 1.00 33.97 318 MET C O 1
ATOM 8120 N N . ARG C 1 331 ? 51.082 -13.120 -22.019 1.00 44.49 319 ARG C N 1
ATOM 8121 C CA . ARG C 1 331 ? 50.100 -14.157 -22.344 1.00 38.02 319 ARG C CA 1
ATOM 8122 C C . ARG C 1 331 ? 49.828 -15.100 -21.168 1.00 37.81 319 ARG C C 1
ATOM 8123 O O . ARG C 1 331 ? 48.669 -15.419 -20.879 1.00 36.93 319 ARG C O 1
ATOM 8131 N N . ALA C 1 332 ? 50.877 -15.581 -20.486 1.00 37.65 320 ALA C N 1
ATOM 8132 C CA . ALA C 1 332 ? 50.648 -16.568 -19.428 1.00 31.52 320 ALA C CA 1
ATOM 8133 C C . ALA C 1 332 ? 49.939 -15.943 -18.230 1.00 29.96 320 ALA C C 1
ATOM 8134 O O . ALA C 1 332 ? 49.098 -16.589 -17.594 1.00 31.00 320 ALA C O 1
ATOM 8136 N N . SER C 1 333 ? 50.270 -14.689 -17.908 1.00 28.90 321 SER C N 1
ATOM 8137 C CA . SER C 1 333 ? 49.594 -13.991 -16.820 1.00 27.48 321 SER C CA 1
ATOM 8138 C C . SER C 1 333 ? 48.130 -13.754 -17.159 1.00 29.67 321 SER C C 1
ATOM 8139 O O . SER C 1 333 ? 47.249 -14.009 -16.332 1.00 29.45 321 SER C O 1
ATOM 8142 N N . TRP C 1 334 ? 47.858 -13.247 -18.372 1.00 32.45 322 TRP C N 1
ATOM 8143 C CA . TRP C 1 334 ? 46.483 -13.089 -18.849 1.00 30.31 322 TRP C CA 1
ATOM 8144 C C . TRP C 1 334 ? 45.749 -14.421 -18.861 1.00 31.70 322 TRP C C 1
ATOM 8145 O O . TRP C 1 334 ? 44.543 -14.480 -18.596 1.00 31.14 322 TRP C O 1
ATOM 8156 N N . HIS C 1 335 ? 46.458 -15.498 -19.209 1.00 36.19 323 HIS C N 1
ATOM 8157 C CA . HIS C 1 335 ? 45.828 -16.809 -19.285 1.00 35.30 323 HIS C CA 1
ATOM 8158 C C . HIS C 1 335 ? 45.368 -17.277 -17.912 1.00 33.23 323 HIS C C 1
ATOM 8159 O O . HIS C 1 335 ? 44.245 -17.774 -17.770 1.00 31.60 323 HIS C O 1
ATOM 8166 N N . VAL C 1 336 ? 46.217 -17.120 -16.889 1.00 29.46 324 VAL C N 1
ATOM 8167 C CA . VAL C 1 336 ? 45.836 -17.544 -15.541 1.00 30.74 324 VAL C CA 1
ATOM 8168 C C . VAL C 1 336 ? 44.681 -16.692 -15.023 1.00 29.86 324 VAL C C 1
ATOM 8169 O O . VAL C 1 336 ? 43.729 -17.207 -14.420 1.00 27.56 324 VAL C O 1
ATOM 8173 N N . LEU C 1 337 ? 44.723 -15.384 -15.286 1.00 30.11 325 LEU C N 1
ATOM 8174 C CA . LEU C 1 337 ? 43.612 -14.512 -14.918 1.00 29.20 325 LEU C CA 1
ATOM 8175 C C . LEU C 1 337 ? 42.306 -14.972 -15.557 1.00 30.94 325 LEU C C 1
ATOM 8176 O O . LEU C 1 337 ? 41.268 -15.030 -14.890 1.00 30.52 325 LEU C O 1
ATOM 8181 N N . SER C 1 338 ? 42.340 -15.301 -16.855 1.00 28.72 326 SER C N 1
ATOM 8182 C CA . SER C 1 338 ? 41.135 -15.745 -17.545 1.00 29.44 326 SER C CA 1
ATOM 8183 C C . SER C 1 338 ? 40.594 -17.031 -16.944 1.00 28.03 326 SER C C 1
ATOM 8184 O O . SER C 1 338 ? 39.393 -17.145 -16.652 1.00 27.80 326 SER C O 1
ATOM 8187 N N . GLU C 1 339 ? 41.462 -18.018 -16.770 1.00 26.62 327 GLU C N 1
ATOM 8188 C CA . GLU C 1 339 ? 41.013 -19.362 -16.448 1.00 29.14 327 GLU C CA 1
ATOM 8189 C C . GLU C 1 339 ? 40.836 -19.602 -14.956 1.00 30.98 327 GLU C C 1
ATOM 8190 O O . GLU C 1 339 ? 40.111 -20.530 -14.581 1.00 29.98 327 GLU C O 1
ATOM 8196 N N . TYR C 1 340 ? 41.454 -18.786 -14.092 1.00 32.77 328 TYR C N 1
ATOM 8197 C CA . TYR C 1 340 ? 41.383 -19.017 -12.653 1.00 29.99 328 TYR C CA 1
ATOM 8198 C C . TYR C 1 340 ? 41.017 -17.789 -11.823 1.00 27.67 328 TYR C C 1
ATOM 8199 O O . TYR C 1 340 ? 40.669 -17.948 -10.648 1.00 26.90 328 TYR C O 1
ATOM 8208 N N . GLY C 1 341 ? 41.051 -16.592 -12.386 1.00 27.27 329 GLY C N 1
ATOM 8209 C CA . GLY C 1 341 ? 40.823 -15.402 -11.595 1.00 25.93 329 GLY C CA 1
ATOM 8210 C C . GLY C 1 341 ? 42.045 -15.045 -10.769 1.00 26.54 329 GLY C C 1
ATOM 8211 O O . GLY C 1 341 ? 43.156 -15.553 -10.982 1.00 30.42 329 GLY C O 1
ATOM 8212 N N . ASN C 1 342 ? 41.827 -14.151 -9.800 1.00 29.06 330 ASN C N 1
ATOM 8213 C CA . ASN C 1 342 ? 42.886 -13.696 -8.895 1.00 28.64 330 ASN C CA 1
ATOM 8214 C C . ASN C 1 342 ? 42.866 -14.575 -7.656 1.00 26.57 330 ASN C C 1
ATOM 8215 O O . ASN C 1 342 ? 42.049 -14.374 -6.754 1.00 27.22 330 ASN C O 1
ATOM 8220 N N . MET C 1 343 ? 43.792 -15.527 -7.594 1.00 31.21 331 MET C N 1
ATOM 8221 C CA . MET C 1 343 ? 43.886 -16.464 -6.480 1.00 28.20 331 MET C CA 1
ATOM 8222 C C . MET C 1 343 ? 44.813 -15.992 -5.365 1.00 29.16 331 MET C C 1
ATOM 8223 O O . MET C 1 343 ? 45.089 -16.766 -4.443 1.00 32.90 331 MET C O 1
ATOM 8228 N N . GLN C 1 344 ? 45.301 -14.757 -5.434 1.00 32.44 332 GLN C N 1
ATOM 8229 C CA . GLN C 1 344 ? 46.243 -14.182 -4.456 1.00 32.53 332 GLN C CA 1
ATOM 8230 C C . GLN C 1 344 ? 47.531 -15.005 -4.462 1.00 31.38 332 GLN C C 1
ATOM 8231 O O . GLN C 1 344 ? 48.076 -15.248 -5.552 1.00 32.28 332 GLN C O 1
ATOM 8237 N N . GLY C 1 345 ? 48.034 -15.438 -3.299 1.00 31.55 333 GLY C N 1
ATOM 8238 C CA . GLY C 1 345 ? 49.333 -16.060 -3.121 1.00 32.46 333 GLY C CA 1
ATOM 8239 C C . GLY C 1 345 ? 49.857 -16.960 -4.227 1.00 30.74 333 GLY C C 1
ATOM 8240 O O . GLY C 1 345 ? 50.917 -16.700 -4.797 1.00 31.85 333 GLY C O 1
ATOM 8241 N N . PRO C 1 346 ? 49.132 -18.041 -4.543 1.00 30.59 334 PRO C N 1
ATOM 8242 C CA . PRO C 1 346 ? 49.638 -19.035 -5.508 1.00 30.32 334 PRO C CA 1
ATOM 8243 C C . PRO C 1 346 ? 49.614 -18.613 -6.971 1.00 26.93 334 PRO C C 1
ATOM 8244 O O . PRO C 1 346 ? 50.099 -19.382 -7.810 1.00 27.44 334 PRO C O 1
ATOM 8248 N N . SER C 1 347 ? 49.072 -17.441 -7.318 1.00 28.26 335 SER C N 1
ATOM 8249 C CA . SER C 1 347 ? 48.860 -17.101 -8.727 1.00 25.91 335 SER C CA 1
ATOM 8250 C C . SER C 1 347 ? 50.162 -17.088 -9.528 1.00 30.80 335 SER C C 1
ATOM 8251 O O . SER C 1 347 ? 50.199 -17.593 -10.656 1.00 29.05 335 SER C O 1
ATOM 8254 N N . VAL C 1 348 ? 51.236 -16.503 -8.979 1.00 30.86 336 VAL C N 1
ATOM 8255 C CA . VAL C 1 348 ? 52.489 -16.439 -9.738 1.00 31.27 336 VAL C CA 1
ATOM 8256 C C . VAL C 1 348 ? 53.048 -17.839 -10.021 1.00 31.71 336 VAL C C 1
ATOM 8257 O O . VAL C 1 348 ? 53.700 -18.054 -11.052 1.00 29.95 336 VAL C O 1
ATOM 8261 N N . LEU C 1 349 ? 52.804 -18.812 -9.130 1.00 30.00 337 LEU C N 1
ATOM 8262 C CA . LEU C 1 349 ? 53.261 -20.172 -9.400 1.00 26.54 337 LEU C CA 1
ATOM 8263 C C . LEU C 1 349 ? 52.419 -20.844 -10.473 1.00 26.62 337 LEU C C 1
ATOM 8264 O O . LEU C 1 349 ? 52.931 -21.687 -11.219 1.00 28.03 337 LEU C O 1
ATOM 8269 N N . PHE C 1 350 ? 51.124 -20.514 -10.538 1.00 28.77 338 PHE C N 1
ATOM 8270 C CA . PHE C 1 350 ? 50.302 -20.943 -11.665 1.00 31.07 338 PHE C CA 1
ATOM 8271 C C . PHE C 1 350 ? 50.849 -20.395 -12.973 1.00 24.10 338 PHE C C 1
ATOM 8272 O O . PHE C 1 350 ? 50.937 -21.114 -13.972 1.00 29.14 338 PHE C O 1
ATOM 8280 N N . ILE C 1 351 ? 51.177 -19.102 -12.999 1.00 27.17 339 ILE C N 1
ATOM 8281 C CA . ILE C 1 351 ? 51.652 -18.486 -14.236 1.00 29.72 339 ILE C CA 1
ATOM 8282 C C . ILE C 1 351 ? 52.982 -19.097 -14.654 1.00 33.62 339 ILE C C 1
ATOM 8283 O O . ILE C 1 351 ? 53.233 -19.323 -15.845 1.00 39.14 339 ILE C O 1
ATOM 8288 N N . LEU C 1 352 ? 53.849 -19.375 -13.675 1.00 33.90 340 LEU C N 1
ATOM 8289 C CA . LEU C 1 352 ? 55.143 -19.996 -13.944 1.00 34.50 340 LEU C CA 1
ATOM 8290 C C . LEU C 1 352 ? 54.976 -21.407 -14.506 1.00 30.54 340 LEU C C 1
ATOM 8291 O O . LEU C 1 352 ? 55.671 -21.798 -15.450 1.00 32.63 340 LEU C O 1
ATOM 8296 N N . ASP C 1 353 ? 54.055 -22.184 -13.937 1.00 30.39 341 ASP C N 1
ATOM 8297 C CA . ASP C 1 353 ? 53.723 -23.494 -14.487 1.00 26.57 341 ASP C CA 1
ATOM 8298 C C . ASP C 1 353 ? 53.151 -23.364 -15.890 1.00 26.59 341 ASP C C 1
ATOM 8299 O O . ASP C 1 353 ? 53.563 -24.072 -16.814 1.00 28.30 341 ASP C O 1
ATOM 8304 N N . GLU C 1 354 ? 52.192 -22.455 -16.061 1.00 26.39 342 GLU C N 1
ATOM 8305 C CA . GLU C 1 354 ? 51.608 -22.209 -17.374 1.00 35.58 342 GLU C CA 1
ATOM 8306 C C . GLU C 1 354 ? 52.678 -21.827 -18.384 1.00 35.79 342 GLU C C 1
ATOM 8307 O O . GLU C 1 354 ? 52.704 -22.342 -19.509 1.00 34.85 342 GLU C O 1
ATOM 8313 N N . MET C 1 355 ? 53.583 -20.933 -17.997 1.00 34.30 343 MET C N 1
ATOM 8314 C CA . MET C 1 355 ? 54.560 -20.481 -18.966 1.00 33.36 343 MET C CA 1
ATOM 8315 C C . MET C 1 355 ? 55.505 -21.606 -19.354 1.00 30.99 343 MET C C 1
ATOM 8316 O O . MET C 1 355 ? 55.817 -21.783 -20.534 1.00 35.42 343 MET C O 1
ATOM 8321 N N . ARG C 1 356 ? 55.972 -22.377 -18.382 1.00 29.54 344 ARG C N 1
ATOM 8322 C CA . ARG C 1 356 ? 56.921 -23.419 -18.738 1.00 30.10 344 ARG C CA 1
ATOM 8323 C C . ARG C 1 356 ? 56.247 -24.519 -19.533 1.00 34.00 344 ARG C C 1
ATOM 8324 O O . ARG C 1 356 ? 56.856 -25.075 -20.453 1.00 37.36 344 ARG C O 1
ATOM 8332 N N . ASN C 1 357 ? 54.980 -24.816 -19.237 1.00 37.07 345 ASN C N 1
ATOM 8333 C CA . ASN C 1 357 ? 54.282 -25.870 -19.965 1.00 37.53 345 ASN C CA 1
ATOM 8334 C C . ASN C 1 357 ? 54.048 -25.473 -21.420 1.00 40.82 345 ASN C C 1
ATOM 8335 O O . ASN C 1 357 ? 54.344 -26.246 -22.340 1.00 39.96 345 ASN C O 1
ATOM 8340 N N . LYS C 1 358 ? 53.519 -24.267 -21.647 1.00 40.72 346 LYS C N 1
ATOM 8341 C CA . LYS C 1 358 ? 53.295 -23.801 -23.016 1.00 41.46 346 LYS C CA 1
ATOM 8342 C C . LYS C 1 358 ? 54.599 -23.752 -23.806 1.00 42.40 346 LYS C C 1
ATOM 8343 O O . LYS C 1 358 ? 54.626 -24.114 -24.989 1.00 45.52 346 LYS C O 1
ATOM 8349 N N . SER C 1 359 ? 55.693 -23.315 -23.174 1.00 42.49 347 SER C N 1
ATOM 8350 C CA . SER C 1 359 ? 56.978 -23.289 -23.863 1.00 42.16 347 SER C CA 1
ATOM 8351 C C . SER C 1 359 ? 57.376 -24.687 -24.307 1.00 45.41 347 SER C C 1
ATOM 8352 O O . SER C 1 359 ? 57.790 -24.895 -25.451 1.00 46.49 347 SER C O 1
ATOM 8355 N N . MET C 1 360 ? 57.262 -25.653 -23.397 1.00 45.60 348 MET C N 1
ATOM 8356 C CA . MET C 1 360 ? 57.447 -27.054 -23.756 1.00 50.58 348 MET C CA 1
ATOM 8357 C C . MET C 1 360 ? 56.519 -27.456 -24.906 1.00 53.96 348 MET C C 1
ATOM 8358 O O . MET C 1 360 ? 56.968 -27.991 -25.928 1.00 55.91 348 MET C O 1
ATOM 8363 N N . GLU C 1 361 ? 55.221 -27.172 -24.768 1.00 51.65 349 GLU C N 1
ATOM 8364 C CA . GLU C 1 361 ? 54.244 -27.648 -25.744 1.00 52.71 349 GLU C CA 1
ATOM 8365 C C . GLU C 1 361 ? 54.458 -27.018 -27.112 1.00 48.19 349 GLU C C 1
ATOM 8366 O O . GLU C 1 361 ? 54.293 -27.688 -28.136 1.00 51.09 349 GLU C O 1
ATOM 8372 N N . GLU C 1 362 ? 54.807 -25.736 -27.156 1.00 44.64 350 GLU C N 1
ATOM 8373 C CA . GLU C 1 362 ? 54.993 -25.027 -28.413 1.00 47.32 350 GLU C CA 1
ATOM 8374 C C . GLU C 1 362 ? 56.407 -25.142 -28.955 1.00 50.92 350 GLU C C 1
ATOM 8375 O O . GLU C 1 362 ? 56.753 -24.427 -29.899 1.00 51.71 350 GLU C O 1
ATOM 8381 N N . GLY C 1 363 ? 57.230 -26.011 -28.373 1.00 54.18 351 GLY C N 1
ATOM 8382 C CA . GLY C 1 363 ? 58.567 -26.242 -28.884 1.00 54.48 351 GLY C CA 1
ATOM 8383 C C . GLY C 1 363 ? 59.539 -25.091 -28.724 1.00 52.01 351 GLY C C 1
ATOM 8384 O O . GLY C 1 363 ? 60.450 -24.951 -29.545 1.00 53.16 351 GLY C O 1
ATOM 8385 N N . LYS C 1 364 ? 59.375 -24.258 -27.696 1.00 45.69 352 LYS C N 1
ATOM 8386 C CA . LYS C 1 364 ? 60.309 -23.159 -27.483 1.00 45.09 352 LYS C CA 1
ATOM 8387 C C . LYS C 1 364 ? 61.659 -23.696 -26.988 1.00 50.29 352 LYS C C 1
ATOM 8388 O O . LYS C 1 364 ? 61.790 -24.869 -26.616 1.00 53.82 352 LYS C O 1
ATOM 8394 N N . SER C 1 365 ? 62.680 -22.812 -26.992 1.00 49.47 353 SER C N 1
ATOM 8395 C CA . SER C 1 365 ? 64.056 -23.191 -26.645 1.00 46.08 353 SER C CA 1
ATOM 8396 C C . SER C 1 365 ? 64.293 -23.217 -25.146 1.00 44.54 353 SER C C 1
ATOM 8397 O O . SER C 1 365 ? 65.239 -23.861 -24.679 1.00 45.89 353 SER C O 1
ATOM 8400 N N . THR C 1 366 ? 63.505 -22.463 -24.394 1.00 44.65 354 THR C N 1
ATOM 8401 C CA . THR C 1 366 ? 63.683 -22.360 -22.961 1.00 45.96 354 THR C CA 1
ATOM 8402 C C . THR C 1 366 ? 62.318 -22.467 -22.296 1.00 43.39 354 THR C C 1
ATOM 8403 O O . THR C 1 366 ? 61.276 -22.248 -22.922 1.00 41.27 354 THR C O 1
ATOM 8407 N N . THR C 1 367 ? 62.340 -22.832 -21.012 1.00 37.76 355 THR C N 1
ATOM 8408 C CA . THR C 1 367 ? 61.119 -22.858 -20.216 1.00 38.31 355 THR C CA 1
ATOM 8409 C C . THR C 1 367 ? 60.516 -21.466 -20.061 1.00 35.51 355 THR C C 1
ATOM 8410 O O . THR C 1 367 ? 59.352 -21.338 -19.662 1.00 32.94 355 THR C O 1
ATOM 8414 N N . GLY C 1 368 ? 61.289 -20.425 -20.349 1.00 34.13 356 GLY C N 1
ATOM 8415 C CA . GLY C 1 368 ? 60.793 -19.068 -20.335 1.00 37.89 356 GLY C CA 1
ATOM 8416 C C . GLY C 1 368 ? 60.486 -18.586 -21.734 1.00 39.84 356 GLY C C 1
ATOM 8417 O O . GLY C 1 368 ? 60.916 -17.500 -22.129 1.00 42.78 356 GLY C O 1
ATOM 8418 N N . GLU C 1 369 ? 59.766 -19.409 -22.500 1.00 37.93 357 GLU C N 1
ATOM 8419 C CA . GLU C 1 369 ? 59.204 -19.040 -23.794 1.00 42.96 357 GLU C CA 1
ATOM 8420 C C . GLU C 1 369 ? 60.265 -18.833 -24.869 1.00 45.27 357 GLU C C 1
ATOM 8421 O O . GLU C 1 369 ? 60.002 -18.171 -25.879 1.00 46.93 357 GLU C O 1
ATOM 8427 N N . GLY C 1 370 ? 61.456 -19.413 -24.684 1.00 46.76 358 GLY C N 1
ATOM 8428 C CA . GLY C 1 370 ? 62.566 -19.265 -25.603 1.00 42.86 358 GLY C CA 1
ATOM 8429 C C . GLY C 1 370 ? 63.572 -18.216 -25.191 1.00 43.85 358 GLY C C 1
ATOM 8430 O O . GLY C 1 370 ? 64.637 -18.119 -25.810 1.00 50.24 358 GLY C O 1
ATOM 8431 N N . LEU C 1 371 ? 63.265 -17.438 -24.164 1.00 43.09 359 LEU C N 1
ATOM 8432 C CA . LEU C 1 371 ? 64.112 -16.357 -23.692 1.00 41.84 359 LEU C CA 1
ATOM 8433 C C . LEU C 1 371 ? 64.924 -16.817 -22.497 1.00 41.22 359 LEU C C 1
ATOM 8434 O O . LEU C 1 371 ? 64.665 -17.865 -21.907 1.00 45.33 359 LEU C O 1
ATOM 8439 N N . GLU C 1 372 ? 65.910 -16.000 -22.131 1.00 39.85 360 GLU C N 1
ATOM 8440 C CA . GLU C 1 372 ? 66.865 -16.343 -21.082 1.00 38.88 360 GLU C CA 1
ATOM 8441 C C . GLU C 1 372 ? 66.460 -15.791 -19.723 1.00 36.80 360 GLU C C 1
ATOM 8442 O O . GLU C 1 372 ? 66.311 -16.541 -18.757 1.00 40.49 360 GLU C O 1
ATOM 8448 N N . TRP C 1 373 ? 66.278 -14.486 -19.635 1.00 36.82 361 TRP C N 1
ATOM 8449 C CA . TRP C 1 373 ? 66.032 -13.802 -18.379 1.00 38.22 361 TRP C CA 1
ATOM 8450 C C . TRP C 1 373 ? 64.556 -13.498 -18.203 1.00 38.64 361 TRP C C 1
ATOM 8451 O O . TRP C 1 373 ? 63.820 -13.318 -19.174 1.00 42.20 361 TRP C O 1
ATOM 8462 N N . GLY C 1 374 ? 64.137 -13.405 -16.949 1.00 36.79 362 GLY C N 1
ATOM 8463 C CA . GLY C 1 374 ? 62.753 -13.069 -16.693 1.00 36.28 362 GLY C CA 1
ATOM 8464 C C . GLY C 1 374 ? 62.627 -12.464 -15.322 1.00 31.22 362 GLY C C 1
ATOM 8465 O O . GLY C 1 374 ? 63.577 -12.442 -14.538 1.00 31.19 362 GLY C O 1
ATOM 8466 N N . VAL C 1 375 ? 61.430 -11.958 -15.048 1.00 36.21 363 VAL C N 1
ATOM 8467 C CA . VAL C 1 375 ? 61.118 -11.345 -13.764 1.00 37.34 363 VAL C CA 1
ATOM 8468 C C . VAL C 1 375 ? 59.744 -11.825 -13.315 1.00 34.74 363 VAL C C 1
ATOM 8469 O O . VAL C 1 375 ? 58.832 -12.002 -14.130 1.00 37.01 363 VAL C O 1
ATOM 8473 N N . MET C 1 376 ? 59.615 -12.077 -12.022 1.00 29.46 364 MET C N 1
ATOM 8474 C CA . MET C 1 376 ? 58.338 -12.338 -11.390 1.00 28.56 364 MET C CA 1
ATOM 8475 C C . MET C 1 376 ? 58.020 -11.192 -10.436 1.00 30.25 364 MET C C 1
ATOM 8476 O O . MET C 1 376 ? 58.901 -10.703 -9.718 1.00 33.51 364 MET C O 1
ATOM 8481 N N . PHE C 1 377 ? 56.767 -10.754 -10.434 1.00 30.70 365 PHE C N 1
ATOM 8482 C CA . PHE C 1 377 ? 56.313 -9.695 -9.540 1.00 29.51 365 PHE C CA 1
ATOM 8483 C C . PHE C 1 377 ? 55.122 -10.198 -8.737 1.00 30.01 365 PHE C C 1
ATOM 8484 O O . PHE C 1 377 ? 54.054 -10.461 -9.304 1.00 28.94 365 PHE C O 1
ATOM 8492 N N . GLY C 1 378 ? 55.304 -10.332 -7.423 1.00 27.51 366 GLY C N 1
ATOM 8493 C CA . GLY C 1 378 ? 54.195 -10.417 -6.492 1.00 23.92 366 GLY C CA 1
ATOM 8494 C C . GLY C 1 378 ? 54.016 -9.067 -5.822 1.00 26.51 366 GLY C C 1
ATOM 8495 O O . GLY C 1 378 ? 54.964 -8.299 -5.689 1.00 30.20 366 GLY C O 1
ATOM 8496 N N . PHE C 1 379 ? 52.788 -8.762 -5.414 1.00 27.26 367 PHE C N 1
ATOM 8497 C CA . PHE C 1 379 ? 52.561 -7.516 -4.690 1.00 27.95 367 PHE C CA 1
ATOM 8498 C C . PHE C 1 379 ? 51.305 -7.640 -3.835 1.00 27.61 367 PHE C C 1
ATOM 8499 O O . PHE C 1 379 ? 50.485 -8.538 -4.028 1.00 26.59 367 PHE C O 1
ATOM 8507 N N . GLY C 1 380 ? 51.175 -6.730 -2.871 1.00 25.17 368 GLY C N 1
ATOM 8508 C CA . GLY C 1 380 ? 50.079 -6.773 -1.930 1.00 25.07 368 GLY C CA 1
ATOM 8509 C C . GLY C 1 380 ? 50.171 -5.685 -0.880 1.00 24.48 368 GLY C C 1
ATOM 8510 O O . GLY C 1 380 ? 50.836 -4.662 -1.077 1.00 26.39 368 GLY C O 1
ATOM 8511 N N . PRO C 1 381 ? 49.527 -5.904 0.270 1.00 24.22 369 PRO C N 1
ATOM 8512 C CA . PRO C 1 381 ? 49.389 -4.831 1.269 1.00 24.39 369 PRO C CA 1
ATOM 8513 C C . PRO C 1 381 ? 50.729 -4.231 1.689 1.00 28.59 369 PRO C C 1
ATOM 8514 O O . PRO C 1 381 ? 51.737 -4.929 1.821 1.00 27.45 369 PRO C O 1
ATOM 8518 N N . GLY C 1 382 ? 50.725 -2.917 1.903 1.00 28.15 370 GLY C N 1
ATOM 8519 C CA . GLY C 1 382 ? 51.939 -2.182 2.210 1.00 26.55 370 GLY C CA 1
ATOM 8520 C C . GLY C 1 382 ? 51.912 -0.752 1.692 1.00 30.01 370 GLY C C 1
ATOM 8521 O O . GLY C 1 382 ? 51.879 0.186 2.499 1.00 27.83 370 GLY C O 1
ATOM 8522 N N . LEU C 1 383 ? 51.936 -0.553 0.367 1.00 31.40 371 LEU C N 1
ATOM 8523 C CA . LEU C 1 383 ? 52.040 -1.610 -0.636 1.00 24.34 371 LEU C CA 1
ATOM 8524 C C . LEU C 1 383 ? 53.440 -2.191 -0.667 1.00 24.97 371 LEU C C 1
ATOM 8525 O O . LEU C 1 383 ? 54.408 -1.475 -0.477 1.00 29.60 371 LEU C O 1
ATOM 8530 N N . THR C 1 384 ? 53.522 -3.495 -0.915 1.00 27.56 372 THR C N 1
ATOM 8531 C CA . THR C 1 384 ? 54.759 -4.265 -0.919 1.00 30.20 372 THR C CA 1
ATOM 8532 C C . THR C 1 384 ? 54.940 -4.917 -2.287 1.00 31.57 372 THR C C 1
ATOM 8533 O O . THR C 1 384 ? 53.979 -5.439 -2.861 1.00 30.06 372 THR C O 1
ATOM 8537 N N . VAL C 1 385 ? 56.163 -4.891 -2.815 1.00 31.38 373 VAL C N 1
ATOM 8538 C CA . VAL C 1 385 ? 56.480 -5.552 -4.076 1.00 30.19 373 VAL C CA 1
ATOM 8539 C C . VAL C 1 385 ? 57.586 -6.567 -3.823 1.00 30.69 373 VAL C C 1
ATOM 8540 O O . VAL C 1 385 ? 58.600 -6.246 -3.195 1.00 30.21 373 VAL C O 1
ATOM 8544 N N . GLU C 1 386 ? 57.379 -7.794 -4.287 1.00 28.33 374 GLU C N 1
ATOM 8545 C CA . GLU C 1 386 ? 58.417 -8.813 -4.296 1.00 27.97 374 GLU C CA 1
ATOM 8546 C C . GLU C 1 386 ? 58.843 -9.022 -5.742 1.00 30.96 374 GLU C C 1
ATOM 8547 O O . GLU C 1 386 ? 58.027 -9.411 -6.587 1.00 31.74 374 GLU C O 1
ATOM 8553 N N . THR C 1 387 ? 60.108 -8.733 -6.024 1.00 32.74 375 THR C N 1
ATOM 8554 C CA . THR C 1 387 ? 60.703 -8.898 -7.344 1.00 33.63 375 THR C CA 1
ATOM 8555 C C . THR C 1 387 ? 61.644 -10.095 -7.286 1.00 33.86 375 THR C C 1
ATOM 8556 O O . THR C 1 387 ? 62.593 -10.099 -6.497 1.00 33.67 375 THR C O 1
ATOM 8560 N N . VAL C 1 388 ? 61.380 -11.109 -8.101 1.00 31.81 376 VAL C N 1
ATOM 8561 C CA . VAL C 1 388 ? 62.289 -12.239 -8.254 1.00 33.07 376 VAL C CA 1
ATOM 8562 C C . VAL C 1 388 ? 62.834 -12.214 -9.674 1.00 35.18 376 VAL C C 1
ATOM 8563 O O . VAL C 1 388 ? 62.069 -12.132 -10.644 1.00 36.72 376 VAL C O 1
ATOM 8567 N N . VAL C 1 389 ? 64.151 -12.258 -9.799 1.00 37.98 377 VAL C N 1
ATOM 8568 C CA . VAL C 1 389 ? 64.779 -12.351 -11.107 1.00 37.08 377 VAL C CA 1
ATOM 8569 C C . VAL C 1 389 ? 65.005 -13.822 -11.404 1.00 36.41 377 VAL C C 1
ATOM 8570 O O . VAL C 1 389 ? 65.551 -14.558 -10.572 1.00 34.45 377 VAL C O 1
ATOM 8574 N N . LEU C 1 390 ? 64.561 -14.256 -12.579 1.00 36.78 378 LEU C N 1
ATOM 8575 C CA . LEU C 1 390 ? 64.562 -15.659 -12.956 1.00 38.89 378 LEU C CA 1
ATOM 8576 C C . LEU C 1 390 ? 65.393 -15.868 -14.207 1.00 39.29 378 LEU C C 1
ATOM 8577 O O . LEU C 1 390 ? 65.566 -14.961 -15.025 1.00 43.35 378 LEU C O 1
ATOM 8582 N N . ARG C 1 391 ? 65.903 -17.079 -14.349 1.00 35.07 379 ARG C N 1
ATOM 8583 C CA . ARG C 1 391 ? 66.544 -17.493 -15.579 1.00 36.56 379 ARG C CA 1
ATOM 8584 C C . ARG C 1 391 ? 66.032 -18.869 -15.966 1.00 39.45 379 ARG C C 1
ATOM 8585 O O . ARG C 1 391 ? 66.039 -19.800 -15.147 1.00 38.28 379 ARG C O 1
ATOM 8593 N N . SER C 1 392 ? 65.589 -18.994 -17.214 1.00 38.40 380 SER C N 1
ATOM 8594 C CA . SER C 1 392 ? 64.995 -20.216 -17.717 1.00 36.39 380 SER C CA 1
ATOM 8595 C C . SER C 1 392 ? 66.040 -21.316 -17.863 1.00 38.53 380 SER C C 1
ATOM 8596 O O . SER C 1 392 ? 67.232 -21.143 -17.585 1.00 39.59 380 SER C O 1
ATOM 8599 N N . VAL C 1 393 ? 65.578 -22.463 -18.338 1.00 38.89 381 VAL C N 1
ATOM 8600 C CA . VAL C 1 393 ? 66.439 -23.598 -18.634 1.00 46.03 381 VAL C CA 1
ATOM 8601 C C . VAL C 1 393 ? 66.172 -24.056 -20.064 1.00 52.12 381 VAL C C 1
ATOM 8602 O O . VAL C 1 393 ? 65.035 -23.985 -20.549 1.00 52.56 381 VAL C O 1
ATOM 8606 N N . ALA C 1 394 ? 67.232 -24.492 -20.750 1.00 54.19 382 ALA C N 1
ATOM 8607 C CA . ALA C 1 394 ? 67.123 -24.907 -22.145 1.00 54.71 382 ALA C CA 1
ATOM 8608 C C . ALA C 1 394 ? 66.213 -26.121 -22.295 1.00 51.80 382 ALA C C 1
ATOM 8609 O O . ALA C 1 394 ? 66.335 -27.097 -21.548 1.00 51.32 382 ALA C O 1
ATOM 8611 N N . ILE C 1 395 ? 65.309 -26.065 -23.274 1.00 48.85 383 ILE C N 1
ATOM 8612 C CA . ILE C 1 395 ? 64.482 -27.223 -23.608 1.00 48.52 383 ILE C CA 1
ATOM 8613 C C . ILE C 1 395 ? 65.027 -27.906 -24.846 1.00 45.29 383 ILE C C 1
ATOM 8614 O O . ILE C 1 395 ? 64.637 -27.563 -25.958 1.00 44.05 383 ILE C O 1
ATOM 8619 N N . SER D 1 15 ? -28.521 -22.055 19.755 1.00 58.83 3 SER D N 1
ATOM 8620 C CA . SER D 1 15 ? -27.733 -21.047 19.040 1.00 63.00 3 SER D CA 1
ATOM 8621 C C . SER D 1 15 ? -26.261 -21.448 18.959 1.00 64.32 3 SER D C 1
ATOM 8622 O O . SER D 1 15 ? -25.714 -21.993 19.917 1.00 63.85 3 SER D O 1
ATOM 8625 N N . LYS D 1 16 ? -25.620 -21.188 17.814 1.00 64.24 4 LYS D N 1
ATOM 8626 C CA . LYS D 1 16 ? -24.168 -21.322 17.758 1.00 63.10 4 LYS D CA 1
ATOM 8627 C C . LYS D 1 16 ? -23.497 -20.336 18.704 1.00 67.86 4 LYS D C 1
ATOM 8628 O O . LYS D 1 16 ? -22.468 -20.656 19.304 1.00 65.48 4 LYS D O 1
ATOM 8634 N N . VAL D 1 17 ? -24.082 -19.146 18.872 1.00 74.72 5 VAL D N 1
ATOM 8635 C CA . VAL D 1 17 ? -23.532 -18.155 19.797 1.00 75.77 5 VAL D CA 1
ATOM 8636 C C . VAL D 1 17 ? -23.446 -18.729 21.209 1.00 73.93 5 VAL D C 1
ATOM 8637 O O . VAL D 1 17 ? -22.405 -18.643 21.872 1.00 69.13 5 VAL D O 1
ATOM 8641 N N . GLU D 1 18 ? -24.537 -19.348 21.679 1.00 77.02 6 GLU D N 1
ATOM 8642 C CA . GLU D 1 18 ? -24.551 -19.946 23.012 1.00 77.60 6 GLU D CA 1
ATOM 8643 C C . GLU D 1 18 ? -23.683 -21.200 23.092 1.00 79.59 6 GLU D C 1
ATOM 8644 O O . GLU D 1 18 ? -23.145 -21.509 24.161 1.00 85.38 6 GLU D O 1
ATOM 8650 N N . SER D 1 19 ? -23.545 -21.939 21.988 1.00 76.87 7 SER D N 1
ATOM 8651 C CA . SER D 1 19 ? -22.770 -23.179 22.017 1.00 72.99 7 SER D CA 1
ATOM 8652 C C . SER D 1 19 ? -21.289 -22.907 22.255 1.00 68.00 7 SER D C 1
ATOM 8653 O O . SER D 1 19 ? -20.632 -23.635 23.010 1.00 65.99 7 SER D O 1
ATOM 8656 N N . ARG D 1 20 ? -20.749 -21.867 21.623 1.00 65.94 8 ARG D N 1
ATOM 8657 C CA . ARG D 1 20 ? -19.320 -21.587 21.672 1.00 62.81 8 ARG D CA 1
ATOM 8658 C C . ARG D 1 20 ? -18.882 -20.946 22.969 1.00 51.18 8 ARG D C 1
ATOM 8659 O O . ARG D 1 20 ? -17.676 -20.753 23.165 1.00 51.58 8 ARG D O 1
ATOM 8667 N N . GLN D 1 21 ? -19.812 -20.590 23.839 1.00 71.88 9 GLN D N 1
ATOM 8668 C CA . GLN D 1 21 ? -19.466 -19.726 24.944 1.00 62.54 9 GLN D CA 1
ATOM 8669 C C . GLN D 1 21 ? -19.560 -20.465 26.266 1.00 54.84 9 GLN D C 1
ATOM 8670 O O . GLN D 1 21 ? -20.331 -21.419 26.424 1.00 50.69 9 GLN D O 1
ATOM 8676 N N . ALA D 1 22 ? -18.720 -20.011 27.197 1.00 46.90 10 ALA D N 1
ATOM 8677 C CA . ALA D 1 22 ? -18.626 -20.607 28.514 1.00 39.79 10 ALA D CA 1
ATOM 8678 C C . ALA D 1 22 ? -19.991 -20.656 29.194 1.00 41.63 10 ALA D C 1
ATOM 8679 O O . ALA D 1 22 ? -20.795 -19.726 29.101 1.00 40.02 10 ALA D O 1
ATOM 8681 N N . ALA D 1 23 ? -20.242 -21.759 29.883 1.00 43.39 11 ALA D N 1
ATOM 8682 C CA . ALA D 1 23 ? -21.479 -21.969 30.606 1.00 38.82 11 ALA D CA 1
ATOM 8683 C C . ALA D 1 23 ? -21.172 -22.535 31.985 1.00 36.40 11 ALA D C 1
ATOM 8684 O O . ALA D 1 23 ? -20.131 -23.152 32.207 1.00 33.51 11 ALA D O 1
ATOM 8686 N N . VAL D 1 24 ? -22.088 -22.304 32.912 1.00 37.78 12 VAL D N 1
ATOM 8687 C CA . VAL D 1 24 ? -22.034 -22.918 34.232 1.00 39.62 12 VAL D CA 1
ATOM 8688 C C . VAL D 1 24 ? -22.736 -24.268 34.155 1.00 41.26 12 VAL D C 1
ATOM 8689 O O . VAL D 1 24 ? -23.922 -24.336 33.817 1.00 46.33 12 VAL D O 1
ATOM 8693 N N . LEU D 1 25 ? -22.012 -25.345 34.482 1.00 43.73 13 LEU D N 1
ATOM 8694 C CA . LEU D 1 25 ? -22.537 -26.702 34.333 1.00 43.32 13 LEU D CA 1
ATOM 8695 C C . LEU D 1 25 ? -23.121 -27.290 35.616 1.00 43.60 13 LEU D C 1
ATOM 8696 O O . LEU D 1 25 ? -23.962 -28.190 35.534 1.00 48.58 13 LEU D O 1
ATOM 8701 N N . ALA D 1 26 ? -22.714 -26.803 36.787 1.00 47.43 14 ALA D N 1
ATOM 8702 C CA . ALA D 1 26 ? -23.218 -27.295 38.066 1.00 47.87 14 ALA D CA 1
ATOM 8703 C C . ALA D 1 26 ? -22.948 -26.249 39.142 1.00 45.47 14 ALA D C 1
ATOM 8704 O O . ALA D 1 26 ? -22.022 -25.449 39.014 1.00 42.34 14 ALA D O 1
ATOM 8706 N N . ILE D 1 27 ? -23.783 -26.246 40.187 1.00 45.88 15 ILE D N 1
ATOM 8707 C CA . ILE D 1 27 ? -23.614 -25.382 41.359 1.00 45.98 15 ILE D CA 1
ATOM 8708 C C . ILE D 1 27 ? -24.010 -26.177 42.595 1.00 45.08 15 ILE D C 1
ATOM 8709 O O . ILE D 1 27 ? -24.954 -26.971 42.549 1.00 49.02 15 ILE D O 1
ATOM 8714 N N . ALA D 1 28 ? -23.310 -25.939 43.707 1.00 39.11 16 ALA D N 1
ATOM 8715 C CA . ALA D 1 28 ? -23.645 -26.566 44.980 1.00 39.50 16 ALA D CA 1
ATOM 8716 C C . ALA D 1 28 ? -23.015 -25.750 46.096 1.00 40.47 16 ALA D C 1
ATOM 8717 O O . ALA D 1 28 ? -22.085 -24.977 45.864 1.00 41.82 16 ALA D O 1
ATOM 8719 N N . THR D 1 29 ? -23.532 -25.920 47.314 1.00 41.86 17 THR D N 1
ATOM 8720 C CA . THR D 1 29 ? -23.082 -25.099 48.431 1.00 41.57 17 THR D CA 1
ATOM 8721 C C . THR D 1 29 ? -22.903 -25.947 49.688 1.00 41.43 17 THR D C 1
ATOM 8722 O O . THR D 1 29 ? -23.424 -27.058 49.796 1.00 45.54 17 THR D O 1
ATOM 8726 N N . ALA D 1 30 ? -22.160 -25.400 50.650 1.00 38.85 18 ALA D N 1
ATOM 8727 C CA . ALA D 1 30 ? -21.987 -26.025 51.952 1.00 38.23 18 ALA D CA 1
ATOM 8728 C C . ALA D 1 30 ? -21.762 -24.938 52.991 1.00 37.79 18 ALA D C 1
ATOM 8729 O O . ALA D 1 30 ? -21.271 -23.856 52.668 1.00 38.51 18 ALA D O 1
ATOM 8731 N N . ASN D 1 31 ? -22.121 -25.229 54.234 1.00 40.47 19 ASN D N 1
ATOM 8732 C CA . ASN D 1 31 ? -21.894 -24.318 55.347 1.00 41.72 19 ASN D CA 1
ATOM 8733 C C . ASN D 1 31 ? -21.536 -25.113 56.591 1.00 43.38 19 ASN D C 1
ATOM 8734 O O . ASN D 1 31 ? -21.861 -26.301 56.687 1.00 42.85 19 ASN D O 1
ATOM 8739 N N . PRO D 1 32 ? -20.859 -24.486 57.557 1.00 41.47 20 PRO D N 1
ATOM 8740 C CA . PRO D 1 32 ? -20.603 -25.169 58.823 1.00 42.44 20 PRO D CA 1
ATOM 8741 C C . PRO D 1 32 ? -21.894 -25.479 59.540 1.00 47.55 20 PRO D C 1
ATOM 8742 O O . PRO D 1 32 ? -22.914 -24.796 59.341 1.00 46.76 20 PRO D O 1
ATOM 8746 N N . PRO D 1 33 ? -21.915 -26.527 60.389 1.00 47.46 21 PRO D N 1
ATOM 8747 C CA . PRO D 1 33 ? -23.183 -27.009 60.952 1.00 50.38 21 PRO D CA 1
ATOM 8748 C C . PRO D 1 33 ? -23.791 -26.133 62.035 1.00 54.99 21 PRO D C 1
ATOM 8749 O O . PRO D 1 33 ? -25.016 -26.188 62.238 1.00 55.70 21 PRO D O 1
ATOM 8753 N N . ASN D 1 34 ? -22.993 -25.343 62.743 1.00 53.69 22 ASN D N 1
ATOM 8754 C CA . ASN D 1 34 ? -23.501 -24.590 63.881 1.00 54.20 22 ASN D CA 1
ATOM 8755 C C . ASN D 1 34 ? -24.215 -23.332 63.400 1.00 56.42 22 ASN D C 1
ATOM 8756 O O . ASN D 1 34 ? -23.611 -22.482 62.732 1.00 58.42 22 ASN D O 1
ATOM 8761 N N . ILE D 1 35 ? -25.502 -23.221 63.742 1.00 50.18 23 ILE D N 1
ATOM 8762 C CA . ILE D 1 35 ? -26.362 -22.117 63.327 1.00 47.11 23 ILE D CA 1
ATOM 8763 C C . ILE D 1 35 ? -26.433 -21.097 64.450 1.00 47.43 23 ILE D C 1
ATOM 8764 O O . ILE D 1 35 ? -26.546 -21.457 65.630 1.00 46.52 23 ILE D O 1
ATOM 8769 N N . PHE D 1 36 ? -26.363 -19.821 64.088 1.00 48.67 24 PHE D N 1
ATOM 8770 C CA . PHE D 1 36 ? -26.483 -18.718 65.036 1.00 46.69 24 PHE D CA 1
ATOM 8771 C C . PHE D 1 36 ? -27.620 -17.833 64.558 1.00 44.31 24 PHE D C 1
ATOM 8772 O O . PHE D 1 36 ? -27.496 -17.166 63.526 1.00 43.05 24 PHE D O 1
ATOM 8780 N N . TYR D 1 37 ? -28.725 -17.836 65.292 1.00 43.62 25 TYR D N 1
ATOM 8781 C CA . TYR D 1 37 ? -29.827 -16.942 64.985 1.00 44.18 25 TYR D CA 1
ATOM 8782 C C . TYR D 1 37 ? -29.496 -15.522 65.413 1.00 48.81 25 TYR D C 1
ATOM 8783 O O . TYR D 1 37 ? -28.930 -15.293 66.488 1.00 44.16 25 TYR D O 1
ATOM 8792 N N . GLN D 1 38 ? -29.811 -14.572 64.531 1.00 45.15 26 GLN D N 1
ATOM 8793 C CA . GLN D 1 38 ? -29.443 -13.179 64.759 1.00 47.26 26 GLN D CA 1
ATOM 8794 C C . GLN D 1 38 ? -30.121 -12.609 65.997 1.00 48.77 26 GLN D C 1
ATOM 8795 O O . GLN D 1 38 ? -29.562 -11.725 66.657 1.00 50.92 26 GLN D O 1
ATOM 8801 N N . ALA D 1 39 ? -31.317 -13.105 66.327 1.00 51.45 27 ALA D N 1
ATOM 8802 C CA . ALA D 1 39 ? -32.050 -12.590 67.478 1.00 51.56 27 ALA D CA 1
ATOM 8803 C C . ALA D 1 39 ? -31.299 -12.828 68.776 1.00 48.49 27 ALA D C 1
ATOM 8804 O O . ALA D 1 39 ? -31.411 -12.026 69.709 1.00 50.01 27 ALA D O 1
ATOM 8806 N N . ASP D 1 40 ? -30.533 -13.918 68.855 1.00 52.45 28 ASP D N 1
ATOM 8807 C CA . ASP D 1 40 ? -29.722 -14.257 70.019 1.00 52.64 28 ASP D CA 1
ATOM 8808 C C . ASP D 1 40 ? -28.270 -13.819 69.885 1.00 46.70 28 ASP D C 1
ATOM 8809 O O . ASP D 1 40 ? -27.498 -13.971 70.838 1.00 47.74 28 ASP D O 1
ATOM 8814 N N . TYR D 1 41 ? -27.876 -13.297 68.739 1.00 45.00 29 TYR D N 1
ATOM 8815 C CA . TYR D 1 41 ? -26.450 -13.077 68.544 1.00 43.40 29 TYR D CA 1
ATOM 8816 C C . TYR D 1 41 ? -25.877 -11.955 69.407 1.00 43.70 29 TYR D C 1
ATOM 8817 O O . TYR D 1 41 ? -24.751 -12.096 69.894 1.00 43.24 29 TYR D O 1
ATOM 8826 N N . PRO D 1 42 ? -26.563 -10.819 69.593 1.00 53.34 30 PRO D N 1
ATOM 8827 C CA . PRO D 1 42 ? -26.009 -9.804 70.506 1.00 52.96 30 PRO D CA 1
ATOM 8828 C C . PRO D 1 42 ? -25.705 -10.329 71.905 1.00 54.59 30 PRO D C 1
ATOM 8829 O O . PRO D 1 42 ? -24.662 -9.976 72.470 1.00 55.03 30 PRO D O 1
ATOM 8833 N N . ASP D 1 43 ? -26.570 -11.178 72.472 1.00 54.44 31 ASP D N 1
ATOM 8834 C CA . ASP D 1 43 ? -26.320 -11.720 73.808 1.00 53.87 31 ASP D CA 1
ATOM 8835 C C . ASP D 1 43 ? -25.108 -12.631 73.821 1.00 50.72 31 ASP D C 1
ATOM 8836 O O . ASP D 1 43 ? -24.321 -12.604 74.770 1.00 48.80 31 ASP D O 1
ATOM 8841 N N . PHE D 1 44 ? -24.975 -13.464 72.786 1.00 50.20 32 PHE D N 1
ATOM 8842 C CA . PHE D 1 44 ? -23.873 -14.413 72.684 1.00 49.56 32 PHE D CA 1
ATOM 8843 C C . PHE D 1 44 ? -22.562 -13.697 72.374 1.00 52.28 32 PHE D C 1
ATOM 8844 O O . PHE D 1 44 ? -21.536 -13.955 73.008 1.00 53.35 32 PHE D O 1
ATOM 8852 N N . TYR D 1 45 ? -22.589 -12.792 71.392 1.00 54.14 33 TYR D N 1
ATOM 8853 C CA . TYR D 1 45 ? -21.390 -12.069 70.970 1.00 48.15 33 TYR D CA 1
ATOM 8854 C C . TYR D 1 45 ? -20.771 -11.291 72.122 1.00 46.49 33 TYR D C 1
ATOM 8855 O O . TYR D 1 45 ? -19.565 -11.391 72.373 1.00 45.82 33 TYR D O 1
ATOM 8864 N N . PHE D 1 46 ? -21.577 -10.510 72.842 1.00 55.78 34 PHE D N 1
ATOM 8865 C CA . PHE D 1 46 ? -21.050 -9.749 73.966 1.00 55.51 34 PHE D CA 1
ATOM 8866 C C . PHE D 1 46 ? -20.724 -10.621 75.174 1.00 51.30 34 PHE D C 1
ATOM 8867 O O . PHE D 1 46 ? -20.019 -10.155 76.071 1.00 50.64 34 PHE D O 1
ATOM 8875 N N . ARG D 1 47 ? -21.180 -11.873 75.207 1.00 50.89 35 ARG D N 1
ATOM 8876 C CA . ARG D 1 47 ? -20.873 -12.746 76.334 1.00 56.22 35 ARG D CA 1
ATOM 8877 C C . ARG D 1 47 ? -19.583 -13.535 76.142 1.00 57.39 35 ARG D C 1
ATOM 8878 O O . ARG D 1 47 ? -18.782 -13.629 77.078 1.00 61.28 35 ARG D O 1
ATOM 8886 N N . VAL D 1 48 ? -19.357 -14.114 74.957 1.00 57.85 36 VAL D N 1
ATOM 8887 C CA . VAL D 1 48 ? -18.136 -14.898 74.750 1.00 56.95 36 VAL D CA 1
ATOM 8888 C C . VAL D 1 48 ? -16.892 -14.011 74.629 1.00 59.65 36 VAL D C 1
ATOM 8889 O O . VAL D 1 48 ? -15.773 -14.491 74.862 1.00 57.54 36 VAL D O 1
ATOM 8893 N N . THR D 1 49 ? -17.053 -12.731 74.272 1.00 58.26 37 THR D N 1
ATOM 8894 C CA . THR D 1 49 ? -15.970 -11.749 74.311 1.00 53.48 37 THR D CA 1
ATOM 8895 C C . THR D 1 49 ? -15.904 -11.014 75.643 1.00 55.13 37 THR D C 1
ATOM 8896 O O . THR D 1 49 ? -15.154 -10.037 75.754 1.00 56.05 37 THR D O 1
ATOM 8900 N N . LYS D 1 50 ? -16.704 -11.438 76.629 1.00 54.55 38 LYS D N 1
ATOM 8901 C CA . LYS D 1 50 ? -16.611 -10.978 78.023 1.00 57.21 38 LYS D CA 1
ATOM 8902 C C . LYS D 1 50 ? -16.699 -9.459 78.138 1.00 58.92 38 LYS D C 1
ATOM 8903 O O . LYS D 1 50 ? -16.006 -8.834 78.945 1.00 61.60 38 LYS D O 1
ATOM 8909 N N . SER D 1 51 ? -17.584 -8.864 77.334 1.00 55.00 39 SER D N 1
ATOM 8910 C CA . SER D 1 51 ? -17.718 -7.416 77.242 1.00 52.27 39 SER D CA 1
ATOM 8911 C C . SER D 1 51 ? -19.084 -6.935 77.707 1.00 58.43 39 SER D C 1
ATOM 8912 O O . SER D 1 51 ? -19.509 -5.846 77.316 1.00 62.58 39 SER D O 1
ATOM 8915 N N . GLU D 1 52 ? -19.774 -7.722 78.543 1.00 61.95 40 GLU D N 1
ATOM 8916 C CA . GLU D 1 52 ? -21.169 -7.445 78.882 1.00 61.96 40 GLU D CA 1
ATOM 8917 C C . GLU D 1 52 ? -21.345 -6.088 79.548 1.00 60.60 40 GLU D C 1
ATOM 8918 O O . GLU D 1 52 ? -22.474 -5.594 79.630 1.00 67.09 40 GLU D O 1
ATOM 8924 N N . HIS D 1 53 ? -20.259 -5.468 80.012 1.00 60.95 41 HIS D N 1
ATOM 8925 C CA . HIS D 1 53 ? -20.337 -4.167 80.662 1.00 64.32 41 HIS D CA 1
ATOM 8926 C C . HIS D 1 53 ? -20.443 -3.006 79.681 1.00 66.12 41 HIS D C 1
ATOM 8927 O O . HIS D 1 53 ? -20.680 -1.873 80.112 1.00 73.29 41 HIS D O 1
ATOM 8934 N N . MET D 1 54 ? -20.272 -3.248 78.383 1.00 59.78 42 MET D N 1
ATOM 8935 C CA . MET D 1 54 ? -20.383 -2.185 77.382 1.00 56.01 42 MET D CA 1
ATOM 8936 C C . MET D 1 54 ? -21.830 -2.092 76.900 1.00 56.07 42 MET D C 1
ATOM 8937 O O . MET D 1 54 ? -22.166 -2.410 75.757 1.00 58.18 42 MET D O 1
ATOM 8942 N N . THR D 1 55 ? -22.682 -1.616 77.817 1.00 55.81 43 THR D N 1
ATOM 8943 C CA . THR D 1 55 ? -24.132 -1.631 77.614 1.00 59.28 43 THR D CA 1
ATOM 8944 C C . THR D 1 55 ? -24.558 -0.762 76.427 1.00 57.83 43 THR D C 1
ATOM 8945 O O . THR D 1 55 ? -25.309 -1.213 75.550 1.00 56.96 43 THR D O 1
ATOM 8949 N N . GLN D 1 56 ? -24.108 0.497 76.399 1.00 58.85 44 GLN D N 1
ATOM 8950 C CA . GLN D 1 56 ? -24.383 1.402 75.284 1.00 61.40 44 GLN D CA 1
ATOM 8951 C C . GLN D 1 56 ? -23.949 0.786 73.956 1.00 59.69 44 GLN D C 1
ATOM 8952 O O . GLN D 1 56 ? -24.646 0.893 72.940 1.00 59.39 44 GLN D O 1
ATOM 8958 N N . LEU D 1 57 ? -22.774 0.147 73.956 1.00 57.00 45 LEU D N 1
ATOM 8959 C CA . LEU D 1 57 ? -22.273 -0.520 72.760 1.00 50.64 45 LEU D CA 1
ATOM 8960 C C . LEU D 1 57 ? -23.163 -1.690 72.363 1.00 55.26 45 LEU D C 1
ATOM 8961 O O . LEU D 1 57 ? -23.468 -1.865 71.178 1.00 57.76 45 LEU D O 1
ATOM 8966 N N . LYS D 1 58 ? -23.596 -2.502 73.338 1.00 54.56 46 LYS D N 1
ATOM 8967 C CA . LYS D 1 58 ? -24.448 -3.644 73.015 1.00 53.52 46 LYS D CA 1
ATOM 8968 C C . LYS D 1 58 ? -25.762 -3.191 72.389 1.00 56.83 46 LYS D C 1
ATOM 8969 O O . LYS D 1 58 ? -26.215 -3.769 71.394 1.00 55.28 46 LYS D O 1
ATOM 8975 N N . ASP D 1 59 ? -26.379 -2.146 72.949 1.00 59.06 47 ASP D N 1
ATOM 8976 C CA . ASP D 1 59 ? -27.590 -1.595 72.347 1.00 61.17 47 ASP D CA 1
ATOM 8977 C C . ASP D 1 59 ? -27.348 -1.161 70.906 1.00 58.90 47 ASP D C 1
ATOM 8978 O O . ASP D 1 59 ? -28.161 -1.447 70.018 1.00 58.04 47 ASP D O 1
ATOM 8983 N N . LYS D 1 60 ? -26.230 -0.476 70.654 1.00 56.94 48 LYS D N 1
ATOM 8984 C CA . LYS D 1 60 ? -25.893 -0.079 69.291 1.00 52.28 48 LYS D CA 1
ATOM 8985 C C . LYS D 1 60 ? -25.712 -1.297 68.399 1.00 48.36 48 LYS D C 1
ATOM 8986 O O . LYS D 1 60 ? -26.125 -1.286 67.233 1.00 47.83 48 LYS D O 1
ATOM 8992 N N . PHE D 1 61 ? -25.099 -2.361 68.935 1.00 46.95 49 PHE D N 1
ATOM 8993 C CA . PHE D 1 61 ? -24.903 -3.587 68.165 1.00 42.80 49 PHE D CA 1
ATOM 8994 C C . PHE D 1 61 ? -26.210 -4.346 67.989 1.00 46.90 49 PHE D C 1
ATOM 8995 O O . PHE D 1 61 ? -26.449 -4.927 66.924 1.00 48.62 49 PHE D O 1
ATOM 9003 N N . LYS D 1 62 ? -27.058 -4.369 69.025 1.00 50.20 50 LYS D N 1
ATOM 9004 C CA . LYS D 1 62 ? -28.411 -4.906 68.883 1.00 51.80 50 LYS D CA 1
ATOM 9005 C C . LYS D 1 62 ? -29.135 -4.280 67.697 1.00 53.57 50 LYS D C 1
ATOM 9006 O O . LYS D 1 62 ? -29.631 -4.988 66.816 1.00 51.68 50 LYS D O 1
ATOM 9012 N N . ARG D 1 63 ? -29.183 -2.953 67.667 1.00 57.78 51 ARG D N 1
ATOM 9013 C CA . ARG D 1 63 ? -29.843 -2.239 66.581 1.00 63.69 51 ARG D CA 1
ATOM 9014 C C . ARG D 1 63 ? -29.248 -2.615 65.228 1.00 63.70 51 ARG D C 1
ATOM 9015 O O . ARG D 1 63 ? -29.953 -2.668 64.221 1.00 62.40 51 ARG D O 1
ATOM 9023 N N . MET D 1 64 ? -27.945 -2.876 65.213 1.00 63.90 52 MET D N 1
ATOM 9024 C CA . MET D 1 64 ? -27.244 -3.240 63.986 1.00 57.19 52 MET D CA 1
ATOM 9025 C C . MET D 1 64 ? -27.719 -4.575 63.423 1.00 53.30 52 MET D C 1
ATOM 9026 O O . MET D 1 64 ? -27.920 -4.712 62.217 1.00 54.98 52 MET D O 1
ATOM 9031 N N . CYS D 1 65 ? -27.896 -5.556 64.301 1.00 49.39 53 CYS D N 1
ATOM 9032 C CA . CYS D 1 65 ? -28.334 -6.884 63.888 1.00 47.47 53 CYS D CA 1
ATOM 9033 C C . CYS D 1 65 ? -29.807 -6.918 63.488 1.00 46.54 53 CYS D C 1
ATOM 9034 O O . CYS D 1 65 ? -30.204 -7.701 62.627 1.00 52.06 53 CYS D O 1
ATOM 9037 N N . GLU D 1 66 ? -30.611 -6.066 64.114 1.00 48.28 54 GLU D N 1
ATOM 9038 C CA . GLU D 1 66 ? -32.040 -6.011 63.824 1.00 48.73 54 GLU D CA 1
ATOM 9039 C C . GLU D 1 66 ? -32.328 -5.484 62.421 1.00 50.38 54 GLU D C 1
ATOM 9040 O O . GLU D 1 66 ? -33.207 -5.993 61.728 1.00 53.87 54 GLU D O 1
ATOM 9046 N N . LYS D 1 67 ? -31.583 -4.465 62.006 1.00 50.20 55 LYS D N 1
ATOM 9047 C CA . LYS D 1 67 ? -31.772 -3.869 60.686 1.00 56.70 55 LYS D CA 1
ATOM 9048 C C . LYS D 1 67 ? -30.887 -4.505 59.616 1.00 51.26 55 LYS D C 1
ATOM 9049 O O . LYS D 1 67 ? -30.849 -4.039 58.478 1.00 56.69 55 LYS D O 1
ATOM 9055 N N . SER D 1 68 ? -30.184 -5.571 59.981 1.00 46.53 56 SER D N 1
ATOM 9056 C CA . SER D 1 68 ? -29.295 -6.256 59.050 1.00 43.27 56 SER D CA 1
ATOM 9057 C C . SER D 1 68 ? -30.043 -7.200 58.115 1.00 44.85 56 SER D C 1
ATOM 9058 O O . SER D 1 68 ? -29.472 -7.709 57.152 1.00 44.92 56 SER D O 1
ATOM 9061 N N . MET D 1 69 ? -31.321 -7.430 58.397 1.00 44.48 57 MET D N 1
ATOM 9062 C CA . MET D 1 69 ? -32.126 -8.333 57.569 1.00 47.87 57 MET D CA 1
ATOM 9063 C C . MET D 1 69 ? -31.501 -9.723 57.460 1.00 47.17 57 MET D C 1
ATOM 9064 O O . MET D 1 69 ? -31.723 -10.440 56.482 1.00 48.93 57 MET D O 1
ATOM 9069 N N . ILE D 1 70 ? -30.713 -10.112 58.458 1.00 44.30 58 ILE D N 1
ATOM 9070 C CA . ILE D 1 70 ? -30.162 -11.456 58.564 1.00 43.88 58 ILE D CA 1
ATOM 9071 C C . ILE D 1 70 ? -30.932 -12.202 59.641 1.00 44.01 58 ILE D C 1
ATOM 9072 O O . ILE D 1 70 ? -31.111 -11.693 60.755 1.00 43.19 58 ILE D O 1
ATOM 9077 N N . ARG D 1 71 ? -31.388 -13.406 59.310 1.00 44.79 59 ARG D N 1
ATOM 9078 C CA . ARG D 1 71 ? -32.134 -14.224 60.251 1.00 44.44 59 ARG D CA 1
ATOM 9079 C C . ARG D 1 71 ? -31.248 -15.259 60.929 1.00 44.32 59 ARG D C 1
ATOM 9080 O O . ARG D 1 71 ? -31.331 -15.445 62.147 1.00 48.62 59 ARG D O 1
ATOM 9088 N N . LYS D 1 72 ? -30.400 -15.940 60.163 1.00 43.00 60 LYS D N 1
ATOM 9089 C CA . LYS D 1 72 ? -29.461 -16.886 60.738 1.00 44.03 60 LYS D CA 1
ATOM 9090 C C . LYS D 1 72 ? -28.150 -16.851 59.960 1.00 46.52 60 LYS D C 1
ATOM 9091 O O . LYS D 1 72 ? -28.090 -16.430 58.798 1.00 41.26 60 LYS D O 1
ATOM 9097 N N . ARG D 1 73 ? -27.089 -17.280 60.647 1.00 46.37 61 ARG D N 1
ATOM 9098 C CA . ARG D 1 73 ? -25.761 -17.424 60.072 1.00 43.58 61 ARG D CA 1
ATOM 9099 C C . ARG D 1 73 ? -25.159 -18.747 60.515 1.00 39.72 61 ARG D C 1
ATOM 9100 O O . ARG D 1 73 ? -25.393 -19.212 61.632 1.00 39.28 61 ARG D O 1
ATOM 9108 N N . HIS D 1 74 ? -24.391 -19.349 59.619 1.00 40.32 62 HIS D N 1
ATOM 9109 C CA . HIS D 1 74 ? -23.615 -20.544 59.914 1.00 40.05 62 HIS D CA 1
ATOM 9110 C C . HIS D 1 74 ? -22.182 -20.137 60.213 1.00 34.58 62 HIS D C 1
ATOM 9111 O O . HIS D 1 74 ? -21.621 -19.293 59.512 1.00 35.00 62 HIS D O 1
ATOM 9118 N N . MET D 1 75 ? -21.593 -20.731 61.253 1.00 36.55 63 MET D N 1
ATOM 9119 C CA . MET D 1 75 ? -20.261 -20.307 61.681 1.00 45.34 63 MET D CA 1
ATOM 9120 C C . MET D 1 75 ? -19.427 -21.456 62.232 1.00 38.99 63 MET D C 1
ATOM 9121 O O . MET D 1 75 ? -19.905 -22.248 63.050 1.00 41.37 63 MET D O 1
ATOM 9126 N N . TYR D 1 76 ? -18.173 -21.529 61.777 1.00 38.05 64 TYR D N 1
ATOM 9127 C CA . TYR D 1 76 ? -17.235 -22.483 62.351 1.00 40.68 64 TYR D CA 1
ATOM 9128 C C . TYR D 1 76 ? -16.837 -22.065 63.756 1.00 47.07 64 TYR D C 1
ATOM 9129 O O . TYR D 1 76 ? -16.627 -22.915 64.633 1.00 52.44 64 TYR D O 1
ATOM 9138 N N . LEU D 1 77 ? -16.696 -20.763 63.977 1.00 45.79 65 LEU D N 1
ATOM 9139 C CA . LEU D 1 77 ? -16.244 -20.243 65.263 1.00 46.72 65 LEU D CA 1
ATOM 9140 C C . LEU D 1 77 ? -17.405 -20.339 66.248 1.00 50.16 65 LEU D C 1
ATOM 9141 O O . LEU D 1 77 ? -18.321 -19.511 66.241 1.00 51.40 65 LEU D O 1
ATOM 9146 N N . THR D 1 78 ? -17.371 -21.377 67.081 1.00 49.70 66 THR D N 1
ATOM 9147 C CA . THR D 1 78 ? -18.317 -21.591 68.160 1.00 47.27 66 THR D CA 1
ATOM 9148 C C . THR D 1 78 ? -17.695 -21.120 69.471 1.00 46.81 66 THR D C 1
ATOM 9149 O O . THR D 1 78 ? -16.535 -20.710 69.523 1.00 43.50 66 THR D O 1
ATOM 9153 N N . GLU D 1 79 ? -18.478 -21.178 70.551 1.00 52.08 67 GLU D N 1
ATOM 9154 C CA . GLU D 1 79 ? -17.936 -20.801 71.855 1.00 54.60 67 GLU D CA 1
ATOM 9155 C C . GLU D 1 79 ? -16.852 -21.768 72.319 1.00 48.99 67 GLU D C 1
ATOM 9156 O O . GLU D 1 79 ? -15.909 -21.358 73.008 1.00 47.06 67 GLU D O 1
ATOM 9162 N N . ASP D 1 80 ? -16.965 -23.050 71.960 1.00 51.47 68 ASP D N 1
ATOM 9163 C CA . ASP D 1 80 ? -15.924 -24.005 72.332 1.00 58.09 68 ASP D CA 1
ATOM 9164 C C . ASP D 1 80 ? -14.616 -23.716 71.609 1.00 50.45 68 ASP D C 1
ATOM 9165 O O . ASP D 1 80 ? -13.539 -23.929 72.174 1.00 49.38 68 ASP D O 1
ATOM 9170 N N . VAL D 1 81 ? -14.686 -23.240 70.363 1.00 47.39 69 VAL D N 1
ATOM 9171 C CA . VAL D 1 81 ? -13.466 -22.926 69.628 1.00 42.80 69 VAL D CA 1
ATOM 9172 C C . VAL D 1 81 ? -12.843 -21.635 70.153 1.00 44.36 69 VAL D C 1
ATOM 9173 O O . VAL D 1 81 ? -11.613 -21.501 70.164 1.00 45.94 69 VAL D O 1
ATOM 9177 N N . ILE D 1 82 ? -13.660 -20.684 70.637 1.00 41.77 70 ILE D N 1
ATOM 9178 C CA . ILE D 1 82 ? -13.110 -19.503 71.312 1.00 41.26 70 ILE D CA 1
ATOM 9179 C C . ILE D 1 82 ? -12.472 -19.888 72.650 1.00 45.86 70 ILE D C 1
ATOM 9180 O O . ILE D 1 82 ? -11.455 -19.312 73.052 1.00 49.41 70 ILE D O 1
ATOM 9185 N N . LYS D 1 83 ? -13.044 -20.869 73.357 1.00 47.60 71 LYS D N 1
ATOM 9186 C CA . LYS D 1 83 ? -12.461 -21.289 74.633 1.00 50.08 71 LYS D CA 1
ATOM 9187 C C . LYS D 1 83 ? -11.122 -22.009 74.441 1.00 52.06 71 LYS D C 1
ATOM 9188 O O . LYS D 1 83 ? -10.271 -21.989 75.343 1.00 45.15 71 LYS D O 1
ATOM 9194 N N . GLU D 1 84 ? -10.913 -22.644 73.282 1.00 53.64 72 GLU D N 1
ATOM 9195 C CA . GLU D 1 84 ? -9.646 -23.298 72.966 1.00 50.29 72 GLU D CA 1
ATOM 9196 C C . GLU D 1 84 ? -8.626 -22.352 72.351 1.00 44.74 72 GLU D C 1
ATOM 9197 O O . GLU D 1 84 ? -7.433 -22.657 72.358 1.00 40.27 72 GLU D O 1
ATOM 9203 N N . ASN D 1 85 ? -9.073 -21.234 71.794 1.00 46.45 73 ASN D N 1
ATOM 9204 C CA . ASN D 1 85 ? -8.192 -20.229 71.208 1.00 41.46 73 ASN D CA 1
ATOM 9205 C C . ASN D 1 85 ? -8.573 -18.865 71.762 1.00 38.97 73 ASN D C 1
ATOM 9206 O O . ASN D 1 85 ? -9.004 -17.969 71.023 1.00 42.13 73 ASN D O 1
ATOM 9211 N N . PRO D 1 86 ? -8.427 -18.675 73.078 1.00 38.85 74 PRO D N 1
ATOM 9212 C CA . PRO D 1 86 ? -9.099 -17.534 73.736 1.00 42.38 74 PRO D CA 1
ATOM 9213 C C . PRO D 1 86 ? -8.575 -16.168 73.341 1.00 51.47 74 PRO D C 1
ATOM 9214 O O . PRO D 1 86 ? -9.267 -15.175 73.594 1.00 55.51 74 PRO D O 1
ATOM 9218 N N . ASN D 1 87 ? -7.391 -16.075 72.730 1.00 48.99 75 ASN D N 1
ATOM 9219 C CA . ASN D 1 87 ? -6.943 -14.779 72.227 1.00 44.92 75 ASN D CA 1
ATOM 9220 C C . ASN D 1 87 ? -7.817 -14.266 71.091 1.00 42.61 75 ASN D C 1
ATOM 9221 O O . ASN D 1 87 ? -7.851 -13.057 70.847 1.00 40.82 75 ASN D O 1
ATOM 9226 N N . ILE D 1 88 ? -8.525 -15.156 70.396 1.00 33.83 76 ILE D N 1
ATOM 9227 C CA . ILE D 1 88 ? -9.424 -14.717 69.340 1.00 41.68 76 ILE D CA 1
ATOM 9228 C C . ILE D 1 88 ? -10.551 -13.864 69.923 1.00 46.08 76 ILE D C 1
ATOM 9229 O O . ILE D 1 88 ? -11.072 -12.959 69.253 1.00 44.60 76 ILE D O 1
ATOM 9234 N N . GLY D 1 89 ? -10.908 -14.101 71.186 1.00 44.03 77 GLY D N 1
ATOM 9235 C CA . GLY D 1 89 ? -11.948 -13.358 71.866 1.00 47.04 77 GLY D CA 1
ATOM 9236 C C . GLY D 1 89 ? -11.470 -12.202 72.718 1.00 46.85 77 GLY D C 1
ATOM 9237 O O . GLY D 1 89 ? -12.286 -11.608 73.435 1.00 49.22 77 GLY D O 1
ATOM 9238 N N . ILE D 1 90 ? -10.182 -11.859 72.657 1.00 39.27 78 ILE D N 1
ATOM 9239 C CA . ILE D 1 90 ? -9.575 -10.800 73.462 1.00 46.07 78 ILE D CA 1
ATOM 9240 C C . ILE D 1 90 ? -9.018 -9.752 72.511 1.00 50.03 78 ILE D C 1
ATOM 9241 O O . ILE D 1 90 ? -8.063 -10.027 71.773 1.00 51.33 78 ILE D O 1
ATOM 9246 N N . LEU D 1 91 ? -9.581 -8.543 72.550 1.00 50.55 79 LEU D N 1
ATOM 9247 C CA . LEU D 1 91 ? -9.213 -7.502 71.594 1.00 45.62 79 LEU D CA 1
ATOM 9248 C C . LEU D 1 91 ? -7.727 -7.177 71.671 1.00 41.44 79 LEU D C 1
ATOM 9249 O O . LEU D 1 91 ? -7.147 -7.092 72.755 1.00 45.35 79 LEU D O 1
ATOM 9254 N N . ASN D 1 92 ? -7.110 -7.011 70.505 1.00 41.06 80 ASN D N 1
ATOM 9255 C CA . ASN D 1 92 ? -5.700 -6.683 70.316 1.00 36.51 80 ASN D CA 1
ATOM 9256 C C . ASN D 1 92 ? -4.743 -7.817 70.674 1.00 41.15 80 ASN D C 1
ATOM 9257 O O . ASN D 1 92 ? -3.522 -7.674 70.441 1.00 44.23 80 ASN D O 1
ATOM 9262 N N . ALA D 1 93 ? -5.243 -8.969 71.166 1.00 38.29 81 ALA D N 1
ATOM 9263 C CA . ALA D 1 93 ? -4.361 -10.044 71.598 1.00 39.74 81 ALA D CA 1
ATOM 9264 C C . ALA D 1 93 ? -3.811 -10.812 70.395 1.00 40.61 81 ALA D C 1
ATOM 9265 O O . ALA D 1 93 ? -4.491 -10.938 69.371 1.00 42.07 81 ALA D O 1
ATOM 9267 N N . PRO D 1 94 ? -2.566 -11.352 70.500 1.00 39.07 82 PRO D N 1
ATOM 9268 C CA . PRO D 1 94 ? -1.996 -12.136 69.389 1.00 34.22 82 PRO D CA 1
ATOM 9269 C C . PRO D 1 94 ? -2.758 -13.429 69.157 1.00 36.56 82 PRO D C 1
ATOM 9270 O O . PRO D 1 94 ? -2.718 -14.342 69.990 1.00 39.63 82 PRO D O 1
ATOM 9274 N N . SER D 1 95 ? -3.455 -13.520 68.030 1.00 31.25 83 SER D N 1
ATOM 9275 C CA . SER D 1 95 ? -4.271 -14.693 67.746 1.00 29.64 83 SER D CA 1
ATOM 9276 C C . SER D 1 95 ? -4.148 -15.089 66.288 1.00 32.39 83 SER D C 1
ATOM 9277 O O . SER D 1 95 ? -4.902 -15.959 65.833 1.00 31.92 83 SER D O 1
ATOM 9280 N N . PHE D 1 96 ? -3.226 -14.466 65.551 1.00 32.20 84 PHE D N 1
ATOM 9281 C CA . PHE D 1 96 ? -3.100 -14.723 64.125 1.00 30.37 84 PHE D CA 1
ATOM 9282 C C . PHE D 1 96 ? -2.681 -16.162 63.864 1.00 33.63 84 PHE D C 1
ATOM 9283 O O . PHE D 1 96 ? -3.212 -16.817 62.953 1.00 30.51 84 PHE D O 1
ATOM 9291 N N . ASN D 1 97 ? -1.750 -16.682 64.677 1.00 33.97 85 ASN D N 1
ATOM 9292 C CA . ASN D 1 97 ? -1.281 -18.045 64.467 1.00 31.86 85 ASN D CA 1
ATOM 9293 C C . ASN D 1 97 ? -2.392 -19.044 64.736 1.00 31.35 85 ASN D C 1
ATOM 9294 O O . ASN D 1 97 ? -2.540 -20.017 63.994 1.00 30.83 85 ASN D O 1
ATOM 9299 N N . ALA D 1 98 ? -3.194 -18.806 65.782 1.00 35.57 86 ALA D N 1
ATOM 9300 C CA . ALA D 1 98 ? -4.336 -19.677 66.081 1.00 34.01 86 ALA D CA 1
ATOM 9301 C C . ALA D 1 98 ? -5.369 -19.666 64.958 1.00 33.94 86 ALA D C 1
ATOM 9302 O O . ALA D 1 98 ? -5.869 -20.724 64.552 1.00 32.28 86 ALA D O 1
ATOM 9304 N N . ARG D 1 99 ? -5.707 -18.476 64.446 1.00 31.46 87 ARG D N 1
ATOM 9305 C CA . ARG D 1 99 ? -6.642 -18.385 63.328 1.00 32.61 87 ARG D CA 1
ATOM 9306 C C . ARG D 1 99 ? -6.103 -19.107 62.098 1.00 34.77 87 ARG D C 1
ATOM 9307 O O . ARG D 1 99 ? -6.849 -19.807 61.401 1.00 31.60 87 ARG D O 1
ATOM 9315 N N . GLN D 1 100 ? -4.799 -18.949 61.823 1.00 35.02 88 GLN D N 1
ATOM 9316 C CA . GLN D 1 100 ? -4.191 -19.550 60.640 1.00 31.92 88 GLN D CA 1
ATOM 9317 C C . GLN D 1 100 ? -4.264 -21.070 60.678 1.00 30.81 88 GLN D C 1
ATOM 9318 O O . GLN D 1 100 ? -4.609 -21.705 59.672 1.00 31.98 88 GLN D O 1
ATOM 9324 N N . GLU D 1 101 ? -3.963 -21.668 61.834 1.00 31.73 89 GLU D N 1
ATOM 9325 C CA . GLU D 1 101 ? -3.954 -23.124 61.941 1.00 37.87 89 GLU D CA 1
ATOM 9326 C C . GLU D 1 101 ? -5.325 -23.712 61.646 1.00 36.04 89 GLU D C 1
ATOM 9327 O O . GLU D 1 101 ? -5.435 -24.744 60.974 1.00 39.07 89 GLU D O 1
ATOM 9333 N N . ILE D 1 102 ? -6.380 -23.073 62.149 1.00 36.19 90 ILE D N 1
ATOM 9334 C CA . ILE D 1 102 ? -7.742 -23.519 61.869 1.00 38.01 90 ILE D CA 1
ATOM 9335 C C . ILE D 1 102 ? -8.067 -23.377 60.388 1.00 34.69 90 ILE D C 1
ATOM 9336 O O . ILE D 1 102 ? -8.568 -24.308 59.748 1.00 36.85 90 ILE D O 1
ATOM 9341 N N . MET D 1 103 ? -7.832 -22.189 59.842 1.00 30.54 91 MET D N 1
ATOM 9342 C CA . MET D 1 103 ? -8.306 -21.887 58.500 1.00 29.55 91 MET D CA 1
ATOM 9343 C C . MET D 1 103 ? -7.573 -22.691 57.439 1.00 32.88 91 MET D C 1
ATOM 9344 O O . MET D 1 103 ? -8.180 -23.102 56.443 1.00 34.64 91 MET D O 1
ATOM 9349 N N . VAL D 1 104 ? -6.269 -22.908 57.619 1.00 37.29 92 VAL D N 1
ATOM 9350 C CA . VAL D 1 104 ? -5.507 -23.651 56.624 1.00 36.13 92 VAL D CA 1
ATOM 9351 C C . VAL D 1 104 ? -6.025 -25.082 56.521 1.00 37.22 92 VAL D C 1
ATOM 9352 O O . VAL D 1 104 ? -6.009 -25.680 55.438 1.00 36.76 92 VAL D O 1
ATOM 9356 N N . GLU D 1 105 ? -6.560 -25.624 57.619 1.00 36.02 93 GLU D N 1
ATOM 9357 C CA . GLU D 1 105 ? -7.155 -26.962 57.613 1.00 40.98 93 GLU D CA 1
ATOM 9358 C C . GLU D 1 105 ? -8.613 -26.947 57.145 1.00 35.98 93 GLU D C 1
ATOM 9359 O O . GLU D 1 105 ? -9.024 -27.760 56.306 1.00 35.92 93 GLU D O 1
ATOM 9365 N N . GLU D 1 106 ? -9.412 -26.035 57.686 1.00 34.13 94 GLU D N 1
ATOM 9366 C CA . GLU D 1 106 ? -10.856 -26.097 57.516 1.00 34.58 94 GLU D CA 1
ATOM 9367 C C . GLU D 1 106 ? -11.360 -25.462 56.225 1.00 36.27 94 GLU D C 1
ATOM 9368 O O . GLU D 1 106 ? -12.392 -25.897 55.703 1.00 36.95 94 GLU D O 1
ATOM 9374 N N . VAL D 1 107 ? -10.682 -24.444 55.690 1.00 35.19 95 VAL D N 1
ATOM 9375 C CA . VAL D 1 107 ? -11.154 -23.822 54.450 1.00 36.03 95 VAL D CA 1
ATOM 9376 C C . VAL D 1 107 ? -11.213 -24.828 53.299 1.00 40.12 95 VAL D C 1
ATOM 9377 O O . VAL D 1 107 ? -12.277 -24.945 52.667 1.00 43.37 95 VAL D O 1
ATOM 9381 N N . PRO D 1 108 ? -10.154 -25.600 52.995 1.00 38.13 96 PRO D N 1
ATOM 9382 C CA . PRO D 1 108 ? -10.304 -26.627 51.943 1.00 35.46 96 PRO D CA 1
ATOM 9383 C C . PRO D 1 108 ? -11.312 -27.735 52.261 1.00 41.63 96 PRO D C 1
ATOM 9384 O O . PRO D 1 108 ? -11.966 -28.231 51.331 1.00 46.73 96 PRO D O 1
ATOM 9388 N N . LYS D 1 109 ? -11.457 -28.150 53.528 1.00 40.64 97 LYS D N 1
ATOM 9389 C CA . LYS D 1 109 ? -12.398 -29.222 53.851 1.00 37.60 97 LYS D CA 1
ATOM 9390 C C . LYS D 1 109 ? -13.822 -28.826 53.485 1.00 36.78 97 LYS D C 1
ATOM 9391 O O . LYS D 1 109 ? -14.520 -29.553 52.772 1.00 39.05 97 LYS D O 1
ATOM 9397 N N . LEU D 1 110 ? -14.268 -27.667 53.966 1.00 35.64 98 LEU D N 1
ATOM 9398 C CA . LEU D 1 110 ? -15.597 -27.183 53.623 1.00 37.34 98 LEU D CA 1
ATOM 9399 C C . LEU D 1 110 ? -15.734 -26.951 52.122 1.00 39.99 98 LEU D C 1
ATOM 9400 O O . LEU D 1 110 ? -16.819 -27.140 51.563 1.00 40.60 98 LEU D O 1
ATOM 9405 N N . GLY D 1 111 ? -14.655 -26.536 51.456 1.00 38.95 99 GLY D N 1
ATOM 9406 C CA . GLY D 1 111 ? -14.685 -26.448 50.009 1.00 36.27 99 GLY D CA 1
ATOM 9407 C C . GLY D 1 111 ? -14.856 -27.797 49.347 1.00 37.89 99 GLY D C 1
ATOM 9408 O O . GLY D 1 111 ? -15.463 -27.894 48.277 1.00 41.78 99 GLY D O 1
ATOM 9409 N N . LYS D 1 112 ? -14.342 -28.855 49.972 1.00 37.49 100 LYS D N 1
ATOM 9410 C CA . LYS D 1 112 ? -14.530 -30.192 49.420 1.00 38.69 100 LYS D CA 1
ATOM 9411 C C . LYS D 1 112 ? -15.990 -30.625 49.518 1.00 43.02 100 LYS D C 1
ATOM 9412 O O . LYS D 1 112 ? -16.530 -31.222 48.580 1.00 37.68 100 LYS D O 1
ATOM 9418 N N . GLU D 1 113 ? -16.646 -30.315 50.643 1.00 45.00 101 GLU D N 1
ATOM 9419 C CA . GLU D 1 113 ? -18.051 -30.660 50.807 1.00 41.67 101 GLU D CA 1
ATOM 9420 C C . GLU D 1 113 ? -18.898 -30.057 49.692 1.00 41.25 101 GLU D C 1
ATOM 9421 O O . GLU D 1 113 ? -19.767 -30.731 49.127 1.00 42.89 101 GLU D O 1
ATOM 9427 N N . ALA D 1 114 ? -18.645 -28.797 49.338 1.00 37.85 102 ALA D N 1
ATOM 9428 C CA . ALA D 1 114 ? -19.441 -28.184 48.283 1.00 39.29 102 ALA D CA 1
ATOM 9429 C C . ALA D 1 114 ? -19.029 -28.697 46.911 1.00 40.99 102 ALA D C 1
ATOM 9430 O O . ALA D 1 114 ? -19.880 -28.886 46.035 1.00 44.41 102 ALA D O 1
ATOM 9432 N N . ALA D 1 115 ? -17.730 -28.924 46.702 1.00 39.26 103 ALA D N 1
ATOM 9433 C CA . ALA D 1 115 ? -17.266 -29.351 45.389 1.00 37.62 103 ALA D CA 1
ATOM 9434 C C . ALA D 1 115 ? -17.710 -30.775 45.072 1.00 41.50 103 ALA D C 1
ATOM 9435 O O . ALA D 1 115 ? -17.994 -31.091 43.908 1.00 42.52 103 ALA D O 1
ATOM 9437 N N . LEU D 1 116 ? -17.788 -31.644 46.085 1.00 40.82 104 LEU D N 1
ATOM 9438 C CA . LEU D 1 116 ? -18.272 -32.999 45.847 1.00 43.53 104 LEU D CA 1
ATOM 9439 C C . LEU D 1 116 ? -19.704 -32.981 45.329 1.00 49.33 104 LEU D C 1
ATOM 9440 O O . LEU D 1 116 ? -20.061 -33.765 44.444 1.00 48.34 104 LEU D O 1
ATOM 9445 N N . LYS D 1 117 ? -20.533 -32.072 45.853 1.00 51.98 105 LYS D N 1
ATOM 9446 C CA . LYS D 1 117 ? -21.923 -31.987 45.415 1.00 47.18 105 LYS D CA 1
ATOM 9447 C C . LYS D 1 117 ? -22.034 -31.403 44.012 1.00 45.11 105 LYS D C 1
ATOM 9448 O O . LYS D 1 117 ? -22.860 -31.855 43.210 1.00 50.66 105 LYS D O 1
ATOM 9454 N N . ALA D 1 118 ? -21.226 -30.390 43.703 1.00 44.21 106 ALA D N 1
ATOM 9455 C CA . ALA D 1 118 ? -21.242 -29.803 42.368 1.00 44.76 106 ALA D CA 1
ATOM 9456 C C . ALA D 1 118 ? -20.827 -30.828 41.322 1.00 48.35 106 ALA D C 1
ATOM 9457 O O . ALA D 1 118 ? -21.469 -30.957 40.270 1.00 45.36 106 ALA D O 1
ATOM 9459 N N . ILE D 1 119 ? -19.756 -31.578 41.604 1.00 46.15 107 ILE D N 1
ATOM 9460 C CA . ILE D 1 119 ? -19.294 -32.622 40.693 1.00 46.67 107 ILE D CA 1
ATOM 9461 C C . ILE D 1 119 ? -20.347 -33.719 40.529 1.00 53.77 107 ILE D C 1
ATOM 9462 O O . ILE D 1 119 ? -20.509 -34.280 39.433 1.00 52.27 107 ILE D O 1
ATOM 9467 N N . LYS D 1 120 ? -21.095 -34.029 41.594 1.00 50.81 108 LYS D N 1
ATOM 9468 C CA . LYS D 1 120 ? -22.160 -35.018 41.469 1.00 52.13 108 LYS D CA 1
ATOM 9469 C C . LYS D 1 120 ? -23.230 -34.538 40.486 1.00 51.10 108 LYS D C 1
ATOM 9470 O O . LYS D 1 120 ? -23.740 -35.325 39.682 1.00 48.00 108 LYS D O 1
ATOM 9476 N N . GLU D 1 121 ? -23.535 -33.235 40.491 1.00 54.28 109 GLU D N 1
ATOM 9477 C CA . GLU D 1 121 ? -24.517 -32.695 39.551 1.00 53.69 109 GLU D CA 1
ATOM 9478 C C . GLU D 1 121 ? -23.975 -32.672 38.124 1.00 55.39 109 GLU D C 1
ATOM 9479 O O . GLU D 1 121 ? -24.681 -33.034 37.176 1.00 56.08 109 GLU D O 1
ATOM 9485 N N . TRP D 1 122 ? -22.729 -32.223 37.950 1.00 52.94 110 TRP D N 1
ATOM 9486 C CA . TRP D 1 122 ? -22.099 -32.210 36.632 1.00 48.80 110 TRP D CA 1
ATOM 9487 C C . TRP D 1 122 ? -22.145 -33.590 35.983 1.00 51.54 110 TRP D C 1
ATOM 9488 O O . TRP D 1 122 ? -22.361 -33.710 34.773 1.00 54.67 110 TRP D O 1
ATOM 9499 N N . GLY D 1 123 ? -21.954 -34.645 36.773 1.00 53.07 111 GLY D N 1
ATOM 9500 C CA . GLY D 1 123 ? -22.086 -35.999 36.271 1.00 56.75 111 GLY D CA 1
ATOM 9501 C C . GLY D 1 123 ? -20.922 -36.530 35.465 1.00 61.68 111 GLY D C 1
ATOM 9502 O O . GLY D 1 123 ? -21.112 -37.439 34.648 1.00 65.08 111 GLY D O 1
ATOM 9503 N N . GLN D 1 124 ? -19.721 -36.009 35.672 1.00 59.43 112 GLN D N 1
ATOM 9504 C CA . GLN D 1 124 ? -18.539 -36.477 34.972 1.00 60.04 112 GLN D CA 1
ATOM 9505 C C . GLN D 1 124 ? -17.454 -36.868 35.970 1.00 59.70 112 GLN D C 1
ATOM 9506 O O . GLN D 1 124 ? -17.495 -36.457 37.136 1.00 58.85 112 GLN D O 1
ATOM 9512 N N . PRO D 1 125 ? -16.485 -37.687 35.556 1.00 58.90 113 PRO D N 1
ATOM 9513 C CA . PRO D 1 125 ? -15.418 -38.093 36.480 1.00 59.83 113 PRO D CA 1
ATOM 9514 C C . PRO D 1 125 ? -14.479 -36.937 36.821 1.00 60.73 113 PRO D C 1
ATOM 9515 O O . PRO D 1 125 ? -14.375 -35.943 36.095 1.00 57.96 113 PRO D O 1
ATOM 9519 N N . LEU D 1 126 ? -13.780 -37.089 37.958 1.00 59.54 114 LEU D N 1
ATOM 9520 C CA . LEU D 1 126 ? -12.768 -36.106 38.344 1.00 52.89 114 LEU D CA 1
ATOM 9521 C C . LEU D 1 126 ? -11.734 -35.915 37.250 1.00 47.42 114 LEU D C 1
ATOM 9522 O O . LEU D 1 126 ? -11.234 -34.803 37.059 1.00 43.50 114 LEU D O 1
ATOM 9527 N N . SER D 1 127 ? -11.411 -36.988 36.525 1.00 47.03 115 SER D N 1
ATOM 9528 C CA . SER D 1 127 ? -10.372 -36.971 35.509 1.00 46.05 115 SER D CA 1
ATOM 9529 C C . SER D 1 127 ? -10.711 -36.087 34.318 1.00 48.74 115 SER D C 1
ATOM 9530 O O . SER D 1 127 ? -9.835 -35.859 33.477 1.00 55.08 115 SER D O 1
ATOM 9533 N N . LYS D 1 128 ? -11.937 -35.578 34.224 1.00 46.81 116 LYS D N 1
ATOM 9534 C CA . LYS D 1 128 ? -12.295 -34.690 33.127 1.00 47.67 116 LYS D CA 1
ATOM 9535 C C . LYS D 1 128 ? -12.218 -33.221 33.501 1.00 43.70 116 LYS D C 1
ATOM 9536 O O . LYS D 1 128 ? -12.417 -32.359 32.634 1.00 43.04 116 LYS D O 1
ATOM 9542 N N . LEU D 1 129 ? -11.927 -32.924 34.764 1.00 40.20 117 LEU D N 1
ATOM 9543 C CA . LEU D 1 129 ? -11.536 -31.579 35.144 1.00 39.72 117 LEU D CA 1
ATOM 9544 C C . LEU D 1 129 ? -10.161 -31.261 34.572 1.00 42.79 117 LEU D C 1
ATOM 9545 O O . LEU D 1 129 ? -9.255 -32.101 34.578 1.00 41.32 117 LEU D O 1
ATOM 9550 N N . THR D 1 130 ? -10.014 -30.036 34.067 1.00 41.86 118 THR D N 1
ATOM 9551 C CA . THR D 1 130 ? -8.728 -29.541 33.607 1.00 38.40 118 THR D CA 1
ATOM 9552 C C . THR D 1 130 ? -8.181 -28.402 34.460 1.00 37.81 118 THR D C 1
ATOM 9553 O O . THR D 1 130 ? -6.961 -28.207 34.491 1.00 33.41 118 THR D O 1
ATOM 9557 N N . HIS D 1 131 ? -9.043 -27.660 35.161 1.00 36.49 119 HIS D N 1
ATOM 9558 C CA . HIS D 1 131 ? -8.645 -26.461 35.884 1.00 33.32 119 HIS D CA 1
ATOM 9559 C C . HIS D 1 131 ? -9.368 -26.388 37.216 1.00 31.76 119 HIS D C 1
ATOM 9560 O O . HIS D 1 131 ? -10.493 -26.873 37.356 1.00 36.99 119 HIS D O 1
ATOM 9567 N N . LEU D 1 132 ? -8.722 -25.732 38.175 1.00 29.06 120 LEU D N 1
ATOM 9568 C CA . LEU D 1 132 ? -9.311 -25.426 39.466 1.00 26.33 120 LEU D CA 1
ATOM 9569 C C . LEU D 1 132 ? -9.005 -23.977 39.805 1.00 24.97 120 LEU D C 1
ATOM 9570 O O . LEU D 1 132 ? -7.842 -23.569 39.775 1.00 28.28 120 LEU D O 1
ATOM 9575 N N . ILE D 1 133 ? -10.050 -23.197 40.100 1.00 28.13 121 ILE D N 1
ATOM 9576 C CA . ILE D 1 133 ? -9.924 -21.838 40.628 1.00 27.39 121 ILE D CA 1
ATOM 9577 C C . ILE D 1 133 ? -10.460 -21.847 42.055 1.00 29.12 121 ILE D C 1
ATOM 9578 O O . ILE D 1 133 ? -11.647 -22.118 42.268 1.00 30.63 121 ILE D O 1
ATOM 9583 N N . PHE D 1 134 ? -9.591 -21.560 43.032 1.00 30.35 122 PHE D N 1
ATOM 9584 C CA . PHE D 1 134 ? -9.965 -21.510 44.444 1.00 28.67 122 PHE D CA 1
ATOM 9585 C C . PHE D 1 134 ? -9.894 -20.066 44.932 1.00 29.05 122 PHE D C 1
ATOM 9586 O O . PHE D 1 134 ? -8.882 -19.385 44.722 1.00 28.10 122 PHE D O 1
ATOM 9594 N N . CYS D 1 135 ? -10.962 -19.599 45.581 1.00 27.21 123 CYS D N 1
ATOM 9595 C CA . CYS D 1 135 ? -11.027 -18.238 46.101 1.00 27.36 123 CYS D CA 1
ATOM 9596 C C . CYS D 1 135 ? -11.283 -18.267 47.597 1.00 26.95 123 CYS D C 1
ATOM 9597 O O . CYS D 1 135 ? -12.197 -18.960 48.057 1.00 29.02 123 CYS D O 1
ATOM 9600 N N . THR D 1 136 ? -10.507 -17.483 48.344 1.00 26.75 124 THR D N 1
ATOM 9601 C CA . THR D 1 136 ? -10.771 -17.308 49.761 1.00 26.33 124 THR D CA 1
ATOM 9602 C C . THR D 1 136 ? -10.006 -16.101 50.279 1.00 33.28 124 THR D C 1
ATOM 9603 O O . THR D 1 136 ? -8.914 -15.783 49.802 1.00 33.73 124 THR D O 1
ATOM 9607 N N . SER D 1 137 ? -10.596 -15.433 51.267 1.00 34.41 125 SER D N 1
ATOM 9608 C CA . SER D 1 137 ? -9.900 -14.429 52.061 1.00 30.53 125 SER D CA 1
ATOM 9609 C C . SER D 1 137 ? -9.732 -14.879 53.511 1.00 31.49 125 SER D C 1
ATOM 9610 O O . SER D 1 137 ? -9.547 -14.044 54.400 1.00 37.30 125 SER D O 1
ATOM 9613 N N . SER D 1 138 ? -9.789 -16.185 53.766 1.00 27.09 126 SER D N 1
ATOM 9614 C CA . SER D 1 138 ? -9.719 -16.757 55.113 1.00 29.68 126 SER D CA 1
ATOM 9615 C C . SER D 1 138 ? -8.496 -17.663 55.236 1.00 31.99 126 SER D C 1
ATOM 9616 O O . SER D 1 138 ? -8.613 -18.874 55.036 1.00 33.99 126 SER D O 1
ATOM 9619 N N . GLY D 1 139 ? -7.349 -17.091 55.591 1.00 31.31 127 GLY D N 1
ATOM 9620 C CA . GLY D 1 139 ? -6.108 -17.829 55.767 1.00 27.93 127 GLY D CA 1
ATOM 9621 C C . GLY D 1 139 ? -5.246 -17.785 54.518 1.00 33.36 127 GLY D C 1
ATOM 9622 O O . GLY D 1 139 ? -5.741 -17.677 53.392 1.00 38.95 127 GLY D O 1
ATOM 9623 N N . VAL D 1 140 ? -3.926 -17.832 54.714 1.00 31.73 128 VAL D N 1
ATOM 9624 C CA . VAL D 1 140 ? -2.968 -17.920 53.612 1.00 30.36 128 VAL D CA 1
ATOM 9625 C C . VAL D 1 140 ? -1.881 -18.913 53.999 1.00 29.10 128 VAL D C 1
ATOM 9626 O O . VAL D 1 140 ? -1.473 -18.979 55.162 1.00 31.49 128 VAL D O 1
ATOM 9630 N N . ASN D 1 141 ? -1.414 -19.683 53.017 1.00 29.66 129 ASN D N 1
ATOM 9631 C CA . ASN D 1 141 ? -0.451 -20.753 53.234 1.00 26.14 129 ASN D CA 1
ATOM 9632 C C . ASN D 1 141 ? 0.296 -21.037 51.933 1.00 28.85 129 ASN D C 1
ATOM 9633 O O . ASN D 1 141 ? -0.197 -20.758 50.835 1.00 30.11 129 ASN D O 1
ATOM 9638 N N . MET D 1 142 ? 1.491 -21.609 52.071 1.00 27.18 130 MET D N 1
ATOM 9639 C CA . MET D 1 142 ? 2.214 -22.175 50.930 1.00 28.20 130 MET D CA 1
ATOM 9640 C C . MET D 1 142 ? 2.577 -23.635 51.228 1.00 25.99 130 MET D C 1
ATOM 9641 O O . MET D 1 142 ? 3.290 -23.900 52.177 1.00 26.83 130 MET D O 1
ATOM 9646 N N . PRO D 1 143 ? 2.069 -24.590 50.419 1.00 30.94 131 PRO D N 1
ATOM 9647 C CA . PRO D 1 143 ? 1.169 -24.381 49.279 1.00 27.82 131 PRO D CA 1
ATOM 9648 C C . PRO D 1 143 ? -0.211 -23.953 49.745 1.00 28.84 131 PRO D C 1
ATOM 9649 O O . PRO D 1 143 ? -0.526 -24.113 50.922 1.00 30.24 131 PRO D O 1
ATOM 9653 N N . SER D 1 144 ? -1.019 -23.412 48.844 1.00 27.49 132 SER D N 1
ATOM 9654 C CA . SER D 1 144 ? -2.217 -22.702 49.251 1.00 28.06 132 SER D CA 1
ATOM 9655 C C . SER D 1 144 ? -3.440 -23.615 49.208 1.00 23.32 132 SER D C 1
ATOM 9656 O O . SER D 1 144 ? -3.354 -24.803 48.894 1.00 24.10 132 SER D O 1
ATOM 9659 N N . ALA D 1 145 ? -4.601 -23.051 49.550 1.00 27.50 133 ALA D N 1
ATOM 9660 C CA . ALA D 1 145 ? -5.804 -23.863 49.720 1.00 26.28 133 ALA D CA 1
ATOM 9661 C C . ALA D 1 145 ? -6.236 -24.551 48.429 1.00 29.40 133 ALA D C 1
ATOM 9662 O O . ALA D 1 145 ? -6.873 -25.607 48.486 1.00 33.58 133 ALA D O 1
ATOM 9664 N N . ASP D 1 146 ? -5.924 -23.972 47.263 1.00 29.37 134 ASP D N 1
ATOM 9665 C CA . ASP D 1 146 ? -6.165 -24.669 45.998 1.00 28.29 134 ASP D CA 1
ATOM 9666 C C . ASP D 1 146 ? -5.424 -26.008 45.949 1.00 29.57 134 ASP D C 1
ATOM 9667 O O . ASP D 1 146 ? -6.016 -27.040 45.609 1.00 29.06 134 ASP D O 1
ATOM 9672 N N . TYR D 1 147 ? -4.125 -26.015 46.298 1.00 31.46 135 TYR D N 1
ATOM 9673 C CA . TYR D 1 147 ? -3.387 -27.275 46.356 1.00 29.56 135 TYR D CA 1
ATOM 9674 C C . TYR D 1 147 ? -4.012 -28.230 47.370 1.00 30.22 135 TYR D C 1
ATOM 9675 O O . TYR D 1 147 ? -4.235 -29.410 47.075 1.00 32.10 135 TYR D O 1
ATOM 9684 N N . HIS D 1 148 ? -4.277 -27.742 48.585 1.00 31.24 136 HIS D N 1
ATOM 9685 C CA . HIS D 1 148 ? -4.821 -28.613 49.627 1.00 32.12 136 HIS D CA 1
ATOM 9686 C C . HIS D 1 148 ? -6.168 -29.204 49.216 1.00 32.06 136 HIS D C 1
ATOM 9687 O O . HIS D 1 148 ? -6.446 -30.374 49.500 1.00 33.48 136 HIS D O 1
ATOM 9694 N N . LEU D 1 149 ? -7.021 -28.416 48.555 1.00 29.44 137 LEU D N 1
ATOM 9695 C CA . LEU D 1 149 ? -8.262 -28.974 48.024 1.00 34.35 137 LEU D CA 1
ATOM 9696 C C . LEU D 1 149 ? -7.967 -30.085 47.026 1.00 34.95 137 LEU D C 1
ATOM 9697 O O . LEU D 1 149 ? -8.579 -31.159 47.078 1.00 37.12 137 LEU D O 1
ATOM 9702 N N . ALA D 1 150 ? -7.031 -29.840 46.102 1.00 34.23 138 ALA D N 1
ATOM 9703 C CA . ALA D 1 150 ? -6.692 -30.845 45.098 1.00 35.39 138 ALA D CA 1
ATOM 9704 C C . ALA D 1 150 ? -6.190 -32.126 45.749 1.00 39.02 138 ALA D C 1
ATOM 9705 O O . ALA D 1 150 ? -6.510 -33.234 45.297 1.00 39.52 138 ALA D O 1
ATOM 9707 N N . LYS D 1 151 ? -5.412 -31.993 46.820 1.00 41.80 139 LYS D N 1
ATOM 9708 C CA . LYS D 1 151 ? -4.884 -33.164 47.506 1.00 40.24 139 LYS D CA 1
ATOM 9709 C C . LYS D 1 151 ? -6.009 -33.981 48.134 1.00 38.74 139 LYS D C 1
ATOM 9710 O O . LYS D 1 151 ? -6.180 -35.166 47.825 1.00 36.88 139 LYS D O 1
ATOM 9716 N N . ILE D 1 152 ? -6.807 -33.354 49.002 1.00 40.67 140 ILE D N 1
ATOM 9717 C CA . ILE D 1 152 ? -7.826 -34.095 49.739 1.00 41.48 140 ILE D CA 1
ATOM 9718 C C . ILE D 1 152 ? -8.992 -34.540 48.875 1.00 44.22 140 ILE D C 1
ATOM 9719 O O . ILE D 1 152 ? -9.820 -35.332 49.339 1.00 49.09 140 ILE D O 1
ATOM 9724 N N . MET D 1 153 ? -9.096 -34.048 47.640 1.00 41.85 141 MET D N 1
ATOM 9725 C CA . MET D 1 153 ? -10.063 -34.583 46.691 1.00 38.64 141 MET D CA 1
ATOM 9726 C C . MET D 1 153 ? -9.466 -35.612 45.741 1.00 41.93 141 MET D C 1
ATOM 9727 O O . MET D 1 153 ? -10.225 -36.309 45.064 1.00 42.34 141 MET D O 1
ATOM 9732 N N . GLY D 1 154 ? -8.143 -35.725 45.674 1.00 41.51 142 GLY D N 1
ATOM 9733 C CA . GLY D 1 154 ? -7.518 -36.653 44.753 1.00 35.39 142 GLY D CA 1
ATOM 9734 C C . GLY D 1 154 ? -7.630 -36.216 43.312 1.00 36.76 142 GLY D C 1
ATOM 9735 O O . GLY D 1 154 ? -7.810 -37.058 42.425 1.00 40.49 142 GLY D O 1
ATOM 9736 N N . LEU D 1 155 ? -7.546 -34.916 43.057 1.00 34.83 143 LEU D N 1
ATOM 9737 C CA . LEU D 1 155 ? -7.550 -34.436 41.689 1.00 38.44 143 LEU D CA 1
ATOM 9738 C C . LEU D 1 155 ? -6.304 -34.933 40.957 1.00 43.14 143 LEU D C 1
ATOM 9739 O O . LEU D 1 155 ? -5.243 -35.109 41.565 1.00 43.31 143 LEU D O 1
ATOM 9744 N N . PRO D 1 156 ? -6.409 -35.177 39.653 1.00 45.71 144 PRO D N 1
ATOM 9745 C CA . PRO D 1 156 ? -5.247 -35.629 38.884 1.00 44.92 144 PRO D CA 1
ATOM 9746 C C . PRO D 1 156 ? -4.153 -34.576 38.870 1.00 42.12 144 PRO D C 1
ATOM 9747 O O . PRO D 1 156 ? -4.409 -33.389 39.125 1.00 39.22 144 PRO D O 1
ATOM 9751 N N . PRO D 1 157 ? -2.912 -34.975 38.574 1.00 44.06 145 PRO D N 1
ATOM 9752 C CA . PRO D 1 157 ? -1.806 -34.004 38.574 1.00 44.42 145 PRO D CA 1
ATOM 9753 C C . PRO D 1 157 ? -1.926 -32.936 37.508 1.00 37.86 145 PRO D C 1
ATOM 9754 O O . PRO D 1 157 ? -1.244 -31.908 37.608 1.00 33.67 145 PRO D O 1
ATOM 9758 N N . TYR D 1 158 ? -2.756 -33.148 36.490 1.00 37.53 146 TYR D N 1
ATOM 9759 C CA . TYR D 1 158 ? -2.858 -32.227 35.368 1.00 33.50 146 TYR D CA 1
ATOM 9760 C C . TYR D 1 158 ? -3.910 -31.148 35.569 1.00 33.00 146 TYR D C 1
ATOM 9761 O O . TYR D 1 158 ? -4.085 -30.310 34.679 1.00 37.69 146 TYR D O 1
ATOM 9770 N N . VAL D 1 159 ? -4.613 -31.155 36.702 1.00 35.21 147 VAL D N 1
ATOM 9771 C CA . VAL D 1 159 ? -5.553 -30.086 37.032 1.00 33.08 147 VAL D CA 1
ATOM 9772 C C . VAL D 1 159 ? -4.759 -28.824 37.345 1.00 33.05 147 VAL D C 1
ATOM 9773 O O . VAL D 1 159 ? -3.947 -28.794 38.279 1.00 30.04 147 VAL D O 1
ATOM 9777 N N . GLN D 1 160 ? -4.972 -27.786 36.541 1.00 33.66 148 GLN D N 1
ATOM 9778 C CA . GLN D 1 160 ? -4.194 -26.557 36.614 1.00 29.92 148 GLN D CA 1
ATOM 9779 C C . GLN D 1 160 ? -4.865 -25.587 37.576 1.00 32.53 148 GLN D C 1
ATOM 9780 O O . GLN D 1 160 ? -6.029 -25.216 37.381 1.00 31.01 148 GLN D O 1
ATOM 9786 N N . ARG D 1 161 ? -4.130 -25.166 38.599 1.00 30.68 149 ARG D N 1
ATOM 9787 C CA . ARG D 1 161 ? -4.696 -24.455 39.736 1.00 30.59 149 ARG D CA 1
ATOM 9788 C C . ARG D 1 161 ? -4.417 -22.961 39.666 1.00 33.32 149 ARG D C 1
ATOM 9789 O O . ARG D 1 161 ? -3.318 -22.532 39.299 1.00 33.96 149 ARG D O 1
ATOM 9797 N N . THR D 1 162 ? -5.425 -22.180 40.038 1.00 34.96 150 THR D N 1
ATOM 9798 C CA . THR D 1 162 ? -5.312 -20.741 40.214 1.00 35.00 150 THR D CA 1
ATOM 9799 C C . THR D 1 162 ? -5.891 -20.390 41.574 1.00 29.26 150 THR D C 1
ATOM 9800 O O . THR D 1 162 ? -7.009 -20.800 41.901 1.00 29.64 150 THR D O 1
ATOM 9804 N N . MET D 1 163 ? -5.128 -19.641 42.358 1.00 26.99 151 MET D N 1
ATOM 9805 C CA . MET D 1 163 ? -5.477 -19.318 43.733 1.00 27.88 151 MET D CA 1
ATOM 9806 C C . MET D 1 163 ? -5.749 -17.823 43.849 1.00 28.77 151 MET D C 1
ATOM 9807 O O . MET D 1 163 ? -4.855 -17.009 43.589 1.00 26.21 151 MET D O 1
ATOM 9812 N N . ILE D 1 164 ? -6.975 -17.469 44.243 1.00 26.46 152 ILE D N 1
ATOM 9813 C CA . ILE D 1 164 ? -7.417 -16.082 44.384 1.00 24.38 152 ILE D CA 1
ATOM 9814 C C . ILE D 1 164 ? -7.597 -15.820 45.874 1.00 22.50 152 ILE D C 1
ATOM 9815 O O . ILE D 1 164 ? -8.651 -16.135 46.442 1.00 25.36 152 ILE D O 1
ATOM 9820 N N . TYR D 1 165 ? -6.582 -15.212 46.492 1.00 24.04 153 TYR D N 1
ATOM 9821 C CA . TYR D 1 165 ? -6.529 -14.889 47.917 1.00 25.78 153 TYR D CA 1
ATOM 9822 C C . TYR D 1 165 ? -6.906 -13.430 48.168 1.00 28.50 153 TYR D C 1
ATOM 9823 O O . TYR D 1 165 ? -6.453 -12.527 47.455 1.00 30.22 153 TYR D O 1
ATOM 9832 N N . GLN D 1 166 ? -7.716 -13.203 49.206 1.00 26.91 154 GLN D N 1
ATOM 9833 C CA . GLN D 1 166 ? -7.935 -11.873 49.787 1.00 26.89 154 GLN D CA 1
ATOM 9834 C C . GLN D 1 166 ? -8.633 -10.882 48.843 1.00 27.94 154 GLN D C 1
ATOM 9835 O O . GLN D 1 166 ? -8.468 -9.666 48.985 1.00 33.74 154 GLN D O 1
ATOM 9841 N N . GLN D 1 167 ? -9.444 -11.345 47.893 1.00 26.82 155 GLN D N 1
ATOM 9842 C CA . GLN D 1 167 ? -10.141 -10.412 47.020 1.00 30.52 155 GLN D CA 1
ATOM 9843 C C . GLN D 1 167 ? -11.535 -10.074 47.525 1.00 33.74 155 GLN D C 1
ATOM 9844 O O . GLN D 1 167 ? -12.298 -9.423 46.810 1.00 44.58 155 GLN D O 1
ATOM 9850 N N . GLY D 1 168 ? -11.880 -10.502 48.735 1.00 30.81 156 GLY D N 1
ATOM 9851 C CA . GLY D 1 168 ? -13.107 -10.054 49.364 1.00 32.55 156 GLY D CA 1
ATOM 9852 C C . GLY D 1 168 ? -14.349 -10.570 48.665 1.00 35.06 156 GLY D C 1
ATOM 9853 O O . GLY D 1 168 ? -14.410 -11.708 48.184 1.00 35.72 156 GLY D O 1
ATOM 9854 N N . CYS D 1 169 ? -15.358 -9.714 48.603 1.00 36.00 157 CYS D N 1
ATOM 9855 C CA . CYS D 1 169 ? -16.674 -10.126 48.154 1.00 35.47 157 CYS D CA 1
ATOM 9856 C C . CYS D 1 169 ? -16.854 -10.071 46.636 1.00 33.59 157 CYS D C 1
ATOM 9857 O O . CYS D 1 169 ? -17.979 -10.269 46.163 1.00 39.51 157 CYS D O 1
ATOM 9860 N N . PHE D 1 170 ? -15.802 -9.809 45.855 1.00 29.66 158 PHE D N 1
ATOM 9861 C CA . PHE D 1 170 ? -15.931 -9.925 44.405 1.00 30.33 158 PHE D CA 1
ATOM 9862 C C . PHE D 1 170 ? -15.193 -11.136 43.850 1.00 29.70 158 PHE D C 1
ATOM 9863 O O . PHE D 1 170 ? -15.150 -11.310 42.628 1.00 32.42 158 PHE D O 1
ATOM 9871 N N . ALA D 1 171 ? -14.674 -12.007 44.719 1.00 27.84 159 ALA D N 1
ATOM 9872 C CA . ALA D 1 171 ? -13.837 -13.118 44.269 1.00 27.61 159 ALA D CA 1
ATOM 9873 C C . ALA D 1 171 ? -14.640 -14.163 43.500 1.00 31.88 159 ALA D C 1
ATOM 9874 O O . ALA D 1 171 ? -14.133 -14.758 42.543 1.00 38.64 159 ALA D O 1
ATOM 9876 N N . GLY D 1 172 ? -15.877 -14.422 43.922 1.00 33.16 160 GLY D N 1
ATOM 9877 C CA . GLY D 1 172 ? -16.725 -15.342 43.181 1.00 38.73 160 GLY D CA 1
ATOM 9878 C C . GLY D 1 172 ? -17.003 -14.857 41.772 1.00 36.17 160 GLY D C 1
ATOM 9879 O O . GLY D 1 172 ? -16.875 -15.610 40.806 1.00 35.37 160 GLY D O 1
ATOM 9880 N N . ALA D 1 173 ? -17.360 -13.576 41.638 1.00 31.63 161 ALA D N 1
ATOM 9881 C CA . ALA D 1 173 ? -17.541 -12.976 40.319 1.00 31.54 161 ALA D CA 1
ATOM 9882 C C . ALA D 1 173 ? -16.249 -13.008 39.508 1.00 32.02 161 ALA D C 1
ATOM 9883 O O . ALA D 1 173 ? -16.272 -13.293 38.304 1.00 31.05 161 ALA D O 1
ATOM 9885 N N . THR D 1 174 ? -15.107 -12.732 40.147 1.00 31.76 162 THR D N 1
ATOM 9886 C CA . THR D 1 174 ? -13.853 -12.694 39.402 1.00 32.16 162 THR D CA 1
ATOM 9887 C C . THR D 1 174 ? -13.447 -14.083 38.930 1.00 31.29 162 THR D C 1
ATOM 9888 O O . THR D 1 174 ? -12.862 -14.215 37.852 1.00 35.00 162 THR D O 1
ATOM 9892 N N . ALA D 1 175 ? -13.791 -15.131 39.685 1.00 30.92 163 ALA D N 1
ATOM 9893 C CA . ALA D 1 175 ? -13.493 -16.484 39.228 1.00 31.83 163 ALA D CA 1
ATOM 9894 C C . ALA D 1 175 ? -14.213 -16.802 37.910 1.00 30.29 163 ALA D C 1
ATOM 9895 O O . ALA D 1 175 ? -13.640 -17.455 37.026 1.00 34.20 163 ALA D O 1
ATOM 9897 N N . LEU D 1 176 ? -15.458 -16.320 37.749 1.00 27.62 164 LEU D N 1
ATOM 9898 C CA . LEU D 1 176 ? -16.210 -16.507 36.504 1.00 27.00 164 LEU D CA 1
ATOM 9899 C C . LEU D 1 176 ? -15.602 -15.727 35.335 1.00 29.06 164 LEU D C 1
ATOM 9900 O O . LEU D 1 176 ? -15.575 -16.226 34.202 1.00 29.49 164 LEU D O 1
ATOM 9905 N N . ARG D 1 177 ? -15.122 -14.501 35.583 1.00 29.72 165 ARG D N 1
ATOM 9906 C CA . ARG D 1 177 ? -14.422 -13.745 34.544 1.00 30.30 165 ARG D CA 1
ATOM 9907 C C . ARG D 1 177 ? -13.209 -14.511 34.033 1.00 31.46 165 ARG D C 1
ATOM 9908 O O . ARG D 1 177 ? -12.994 -14.618 32.819 1.00 35.67 165 ARG D O 1
ATOM 9916 N N . LEU D 1 178 ? -12.399 -15.048 34.949 1.00 28.71 166 LEU D N 1
ATOM 9917 C CA . LEU D 1 178 ? -11.248 -15.854 34.551 1.00 27.64 166 LEU D CA 1
ATOM 9918 C C . LEU D 1 178 ? -11.686 -17.148 33.880 1.00 30.52 166 LEU D C 1
ATOM 9919 O O . LEU D 1 178 ? -11.137 -17.533 32.842 1.00 32.24 166 LEU D O 1
ATOM 9924 N N . ALA D 1 179 ? -12.674 -17.837 34.468 1.00 33.49 167 ALA D N 1
ATOM 9925 C CA . ALA D 1 179 ? -13.127 -19.117 33.931 1.00 32.65 167 ALA D CA 1
ATOM 9926 C C . ALA D 1 179 ? -13.660 -18.988 32.517 1.00 31.18 167 ALA D C 1
ATOM 9927 O O . ALA D 1 179 ? -13.523 -19.919 31.721 1.00 31.58 167 ALA D O 1
ATOM 9929 N N . LYS D 1 180 ? -14.283 -17.860 32.188 1.00 34.00 168 LYS D N 1
ATOM 9930 C CA . LYS D 1 180 ? -14.842 -17.707 30.847 1.00 38.25 168 LYS D CA 1
ATOM 9931 C C . LYS D 1 180 ? -13.741 -17.685 29.793 1.00 37.10 168 LYS D C 1
ATOM 9932 O O . LYS D 1 180 ? -13.855 -18.336 28.748 1.00 35.73 168 LYS D O 1
ATOM 9938 N N . ASP D 1 181 ? -12.660 -16.952 30.056 1.00 32.27 169 ASP D N 1
ATOM 9939 C CA . ASP D 1 181 ? -11.579 -16.865 29.082 1.00 36.32 169 ASP D CA 1
ATOM 9940 C C . ASP D 1 181 ? -10.767 -18.157 29.025 1.00 35.15 169 ASP D C 1
ATOM 9941 O O . ASP D 1 181 ? -10.355 -18.582 27.940 1.00 35.50 169 ASP D O 1
ATOM 9946 N N . ILE D 1 182 ? -10.558 -18.819 30.167 1.00 30.54 170 ILE D N 1
ATOM 9947 C CA . ILE D 1 182 ? -9.909 -20.129 30.152 1.00 29.09 170 ILE D CA 1
ATOM 9948 C C . ILE D 1 182 ? -10.752 -21.135 29.376 1.00 27.56 170 ILE D C 1
ATOM 9949 O O . ILE D 1 182 ? -10.246 -21.853 28.508 1.00 42.52 170 ILE D O 1
ATOM 9954 N N . ALA D 1 183 ? -12.051 -21.203 29.677 1.00 28.01 171 ALA D N 1
ATOM 9955 C CA . ALA D 1 183 ? -12.906 -22.207 29.047 1.00 41.11 171 ALA D CA 1
ATOM 9956 C C . ALA D 1 183 ? -13.000 -22.009 27.536 1.00 40.47 171 ALA D C 1
ATOM 9957 O O . ALA D 1 183 ? -12.986 -22.982 26.773 1.00 37.34 171 ALA D O 1
ATOM 9959 N N . GLU D 1 184 ? -13.101 -20.760 27.084 1.00 39.24 172 GLU D N 1
ATOM 9960 C CA . GLU D 1 184 ? -13.344 -20.517 25.668 1.00 40.01 172 GLU D CA 1
ATOM 9961 C C . GLU D 1 184 ? -12.069 -20.580 24.839 1.00 38.80 172 GLU D C 1
ATOM 9962 O O . GLU D 1 184 ? -12.135 -20.916 23.653 1.00 39.79 172 GLU D O 1
ATOM 9968 N N . ASN D 1 185 ? -10.908 -20.287 25.426 1.00 40.86 173 ASN D N 1
ATOM 9969 C CA . ASN D 1 185 ? -9.695 -20.214 24.626 1.00 41.06 173 ASN D CA 1
ATOM 9970 C C . ASN D 1 185 ? -8.952 -21.540 24.501 1.00 47.79 173 ASN D C 1
ATOM 9971 O O . ASN D 1 185 ? -8.057 -21.647 23.658 1.00 53.78 173 ASN D O 1
ATOM 9976 N N . ASN D 1 186 ? -9.294 -22.555 25.288 1.00 48.19 174 ASN D N 1
ATOM 9977 C CA . ASN D 1 186 ? -8.618 -23.839 25.176 1.00 50.65 174 ASN D CA 1
ATOM 9978 C C . ASN D 1 186 ? -9.487 -24.942 24.586 1.00 58.02 174 ASN D C 1
ATOM 9979 O O . ASN D 1 186 ? -8.953 -25.992 24.204 1.00 60.43 174 ASN D O 1
ATOM 9984 N N . GLY D 1 187 ? -10.792 -24.750 24.505 1.00 69.25 175 GLY D N 1
ATOM 9985 C CA . GLY D 1 187 ? -11.645 -25.662 23.776 1.00 76.28 175 GLY D CA 1
ATOM 9986 C C . GLY D 1 187 ? -12.456 -26.557 24.694 1.00 77.23 175 GLY D C 1
ATOM 9987 O O . GLY D 1 187 ? -12.323 -26.547 25.918 1.00 74.17 175 GLY D O 1
ATOM 9988 N N . GLY D 1 188 ? -13.297 -27.361 24.043 1.00 82.48 176 GLY D N 1
ATOM 9989 C CA . GLY D 1 188 ? -14.318 -28.180 24.677 1.00 83.42 176 GLY D CA 1
ATOM 9990 C C . GLY D 1 188 ? -13.804 -29.207 25.656 1.00 83.77 176 GLY D C 1
ATOM 9991 O O . GLY D 1 188 ? -14.603 -29.746 26.429 1.00 91.19 176 GLY D O 1
ATOM 9992 N N . HIS D 1 189 ? -12.511 -29.509 25.644 1.00 76.88 177 HIS D N 1
ATOM 9993 C CA . HIS D 1 189 ? -11.970 -30.372 26.685 1.00 73.43 177 HIS D CA 1
ATOM 9994 C C . HIS D 1 189 ? -11.977 -29.659 28.036 1.00 58.18 177 HIS D C 1
ATOM 9995 O O . HIS D 1 189 ? -12.319 -30.264 29.060 1.00 54.32 177 HIS D O 1
ATOM 10002 N N . THR D 1 190 ? -11.700 -28.350 28.029 1.00 51.63 178 THR D N 1
ATOM 10003 C CA . THR D 1 190 ? -11.448 -27.558 29.237 1.00 43.99 178 THR D CA 1
ATOM 10004 C C . THR D 1 190 ? -12.683 -27.469 30.129 1.00 41.96 178 THR D C 1
ATOM 10005 O O . THR D 1 190 ? -13.738 -26.996 29.694 1.00 44.72 178 THR D O 1
ATOM 10009 N N . ARG D 1 191 ? -12.537 -27.900 31.385 1.00 40.13 179 ARG D N 1
ATOM 10010 C CA . ARG D 1 191 ? -13.577 -27.832 32.414 1.00 40.34 179 ARG D CA 1
ATOM 10011 C C . ARG D 1 191 ? -12.975 -27.284 33.696 1.00 35.74 179 ARG D C 1
ATOM 10012 O O . ARG D 1 191 ? -12.054 -27.889 34.256 1.00 36.73 179 ARG D O 1
ATOM 10020 N N . ILE D 1 192 ? -13.495 -26.157 34.171 1.00 41.93 180 ILE D N 1
ATOM 10021 C CA . ILE D 1 192 ? -12.948 -25.469 35.337 1.00 41.01 180 ILE D CA 1
ATOM 10022 C C . ILE D 1 192 ? -13.847 -25.740 36.536 1.00 37.71 180 ILE D C 1
ATOM 10023 O O . ILE D 1 192 ? -15.063 -25.528 36.464 1.00 39.35 180 ILE D O 1
ATOM 10028 N N . LEU D 1 193 ? -13.261 -26.215 37.634 1.00 38.53 181 LEU D N 1
ATOM 10029 C CA . LEU D 1 193 ? -13.939 -26.254 38.923 1.00 32.12 181 LEU D CA 1
ATOM 10030 C C . LEU D 1 193 ? -13.607 -24.973 39.690 1.00 37.07 181 LEU D C 1
ATOM 10031 O O . LEU D 1 193 ? -12.431 -24.638 39.863 1.00 35.71 181 LEU D O 1
ATOM 10036 N N . ILE D 1 194 ? -14.635 -24.238 40.115 1.00 31.59 182 ILE D N 1
ATOM 10037 C CA . ILE D 1 194 ? -14.482 -23.028 40.928 1.00 31.39 182 ILE D CA 1
ATOM 10038 C C . ILE D 1 194 ? -14.956 -23.344 42.343 1.00 33.17 182 ILE D C 1
ATOM 10039 O O . ILE D 1 194 ? -16.037 -23.916 42.514 1.00 36.28 182 ILE D O 1
ATOM 10044 N N . VAL D 1 195 ? -14.160 -22.982 43.356 1.00 32.58 183 VAL D N 1
ATOM 10045 C CA . VAL D 1 195 ? -14.513 -23.218 44.762 1.00 31.77 183 VAL D CA 1
ATOM 10046 C C . VAL D 1 195 ? -14.210 -21.952 45.555 1.00 26.85 183 VAL D C 1
ATOM 10047 O O . VAL D 1 195 ? -13.060 -21.506 45.592 1.00 30.95 183 VAL D O 1
ATOM 10051 N N . CYS D 1 196 ? -15.227 -21.373 46.194 1.00 29.08 184 CYS D N 1
ATOM 10052 C CA . CYS D 1 196 ? -15.068 -20.179 47.023 1.00 29.42 184 CYS D CA 1
ATOM 10053 C C . CYS D 1 196 ? -15.514 -20.505 48.437 1.00 29.85 184 CYS D C 1
ATOM 10054 O O . CYS D 1 196 ? -16.618 -21.013 48.631 1.00 35.27 184 CYS D O 1
ATOM 10057 N N . VAL D 1 197 ? -14.669 -20.191 49.419 1.00 31.37 185 VAL D N 1
ATOM 10058 C CA . VAL D 1 197 ? -14.897 -20.533 50.819 1.00 33.09 185 VAL D CA 1
ATOM 10059 C C . VAL D 1 197 ? -14.572 -19.320 51.677 1.00 32.72 185 VAL D C 1
ATOM 10060 O O . VAL D 1 197 ? -13.587 -18.620 51.419 1.00 33.34 185 VAL D O 1
ATOM 10064 N N . GLU D 1 198 ? -15.378 -19.080 52.713 1.00 30.51 186 GLU D N 1
ATOM 10065 C CA . GLU D 1 198 ? -15.059 -18.056 53.703 1.00 34.67 186 GLU D CA 1
ATOM 10066 C C . GLU D 1 198 ? -15.376 -18.569 55.099 1.00 33.61 186 GLU D C 1
ATOM 10067 O O . GLU D 1 198 ? -16.430 -19.171 55.319 1.00 35.90 186 GLU D O 1
ATOM 10073 N N . LEU D 1 199 ? -14.438 -18.349 56.026 1.00 35.35 187 LEU D N 1
ATOM 10074 C CA . LEU D 1 199 ? -14.594 -18.647 57.449 1.00 35.84 187 LEU D CA 1
ATOM 10075 C C . LEU D 1 199 ? -14.269 -17.389 58.234 1.00 37.98 187 LEU D C 1
ATOM 10076 O O . LEU D 1 199 ? -13.142 -16.882 58.162 1.00 36.33 187 LEU D O 1
ATOM 10081 N N . MET D 1 200 ? -15.239 -16.900 58.996 1.00 44.85 188 MET D N 1
ATOM 10082 C CA . MET D 1 200 ? -15.066 -15.647 59.718 1.00 50.18 188 MET D CA 1
ATOM 10083 C C . MET D 1 200 ? -14.160 -15.777 60.929 1.00 44.65 188 MET D C 1
ATOM 10084 O O . MET D 1 200 ? -14.015 -14.799 61.677 1.00 41.59 188 MET D O 1
ATOM 10089 N N . VAL D 1 201 ? -13.541 -16.947 61.121 1.00 42.52 189 VAL D N 1
ATOM 10090 C CA . VAL D 1 201 ? -12.401 -17.055 62.026 1.00 40.64 189 VAL D CA 1
ATOM 10091 C C . VAL D 1 201 ? -11.357 -15.998 61.690 1.00 34.86 189 VAL D C 1
ATOM 10092 O O . VAL D 1 201 ? -10.654 -15.509 62.579 1.00 39.45 189 VAL D O 1
ATOM 10096 N N . VAL D 1 202 ? -11.265 -15.600 60.417 1.00 33.19 190 VAL D N 1
ATOM 10097 C CA . VAL D 1 202 ? -10.169 -14.737 59.972 1.00 34.84 190 VAL D CA 1
ATOM 10098 C C . VAL D 1 202 ? -10.272 -13.349 60.598 1.00 36.10 190 VAL D C 1
ATOM 10099 O O . VAL D 1 202 ? -9.256 -12.739 60.954 1.00 33.05 190 VAL D O 1
ATOM 10103 N N . CYS D 1 203 ? -11.492 -12.838 60.769 1.00 37.96 191 CYS D N 1
ATOM 10104 C CA . CYS D 1 203 ? -11.688 -11.429 61.065 1.00 35.69 191 CYS D CA 1
ATOM 10105 C C . CYS D 1 203 ? -12.577 -11.160 62.263 1.00 33.78 191 CYS D C 1
ATOM 10106 O O . CYS D 1 203 ? -12.888 -9.988 62.514 1.00 36.73 191 CYS D O 1
ATOM 10109 N N . PHE D 1 204 ? -13.026 -12.192 62.987 1.00 31.48 192 PHE D N 1
ATOM 10110 C CA . PHE D 1 204 ? -13.813 -11.962 64.195 1.00 34.27 192 PHE D CA 1
ATOM 10111 C C . PHE D 1 204 ? -13.023 -11.102 65.175 1.00 36.43 192 PHE D C 1
ATOM 10112 O O . PHE D 1 204 ? -11.843 -11.359 65.433 1.00 37.02 192 PHE D O 1
ATOM 10120 N N . GLN D 1 205 ? -13.664 -10.074 65.727 1.00 34.27 193 GLN D N 1
ATOM 10121 C CA . GLN D 1 205 ? -13.002 -9.198 66.686 1.00 35.29 193 GLN D CA 1
ATOM 10122 C C . GLN D 1 205 ? -13.944 -8.848 67.829 1.00 42.49 193 GLN D C 1
ATOM 10123 O O . GLN D 1 205 ? -15.151 -8.675 67.622 1.00 44.34 193 GLN D O 1
ATOM 10129 N N . ALA D 1 206 ? -13.384 -8.734 69.034 1.00 38.54 194 ALA D N 1
ATOM 10130 C CA . ALA D 1 206 ? -14.167 -8.376 70.207 1.00 40.68 194 ALA D CA 1
ATOM 10131 C C . ALA D 1 206 ? -14.626 -6.919 70.128 1.00 45.40 194 ALA D C 1
ATOM 10132 O O . ALA D 1 206 ? -14.011 -6.101 69.443 1.00 45.67 194 ALA D O 1
ATOM 10134 N N . PRO D 1 207 ? -15.725 -6.576 70.805 1.00 45.99 195 PRO D N 1
ATOM 10135 C CA . PRO D 1 207 ? -16.268 -5.214 70.700 1.00 47.35 195 PRO D CA 1
ATOM 10136 C C . PRO D 1 207 ? -15.397 -4.169 71.382 1.00 53.94 195 PRO D C 1
ATOM 10137 O O . PRO D 1 207 ? -14.795 -4.416 72.430 1.00 55.31 195 PRO D O 1
ATOM 10141 N N . SER D 1 208 ? -15.361 -2.974 70.785 1.00 57.60 196 SER D N 1
ATOM 10142 C CA . SER D 1 208 ? -14.694 -1.822 71.387 1.00 61.98 196 SER D CA 1
ATOM 10143 C C . SER D 1 208 ? -15.265 -0.528 70.810 1.00 61.74 196 SER D C 1
ATOM 10144 O O . SER D 1 208 ? -15.584 -0.461 69.618 1.00 55.41 196 SER D O 1
ATOM 10147 N N . ASP D 1 209 ? -15.382 0.494 71.667 1.00 66.93 197 ASP D N 1
ATOM 10148 C CA . ASP D 1 209 ? -15.932 1.787 71.275 1.00 69.65 197 ASP D CA 1
ATOM 10149 C C . ASP D 1 209 ? -14.936 2.643 70.511 1.00 70.64 197 ASP D C 1
ATOM 10150 O O . ASP D 1 209 ? -15.322 3.687 69.976 1.00 72.24 197 ASP D O 1
ATOM 10155 N N . THR D 1 210 ? -13.670 2.236 70.469 1.00 70.46 198 THR D N 1
ATOM 10156 C CA . THR D 1 210 ? -12.701 2.942 69.647 1.00 77.05 198 THR D CA 1
ATOM 10157 C C . THR D 1 210 ? -12.864 2.581 68.175 1.00 80.39 198 THR D C 1
ATOM 10158 O O . THR D 1 210 ? -12.788 3.457 67.306 1.00 80.52 198 THR D O 1
ATOM 10162 N N . TYR D 1 211 ? -13.129 1.309 67.885 1.00 80.97 199 TYR D N 1
ATOM 10163 C CA . TYR D 1 211 ? -13.147 0.771 66.526 1.00 77.02 199 TYR D CA 1
ATOM 10164 C C . TYR D 1 211 ? -14.600 0.489 66.143 1.00 62.69 199 TYR D C 1
ATOM 10165 O O . TYR D 1 211 ? -15.049 -0.657 66.103 1.00 52.80 199 TYR D O 1
ATOM 10174 N N . LEU D 1 212 ? -15.347 1.552 65.860 1.00 61.61 200 LEU D N 1
ATOM 10175 C CA . LEU D 1 212 ? -16.747 1.352 65.520 1.00 61.77 200 LEU D CA 1
ATOM 10176 C C . LEU D 1 212 ? -16.912 0.726 64.151 1.00 64.69 200 LEU D C 1
ATOM 10177 O O . LEU D 1 212 ? -17.985 0.184 63.856 1.00 65.94 200 LEU D O 1
ATOM 10182 N N . ASP D 1 213 ? -15.871 0.791 63.317 1.00 64.33 201 ASP D N 1
ATOM 10183 C CA . ASP D 1 213 ? -15.947 0.223 61.980 1.00 61.17 201 ASP D CA 1
ATOM 10184 C C . ASP D 1 213 ? -15.879 -1.290 62.004 1.00 58.03 201 ASP D C 1
ATOM 10185 O O . ASP D 1 213 ? -16.277 -1.929 61.027 1.00 54.45 201 ASP D O 1
ATOM 10190 N N . LEU D 1 214 ? -15.398 -1.874 63.098 1.00 60.57 202 LEU D N 1
ATOM 10191 C CA . LEU D 1 214 ? -15.336 -3.324 63.191 1.00 65.10 202 LEU D CA 1
ATOM 10192 C C . LEU D 1 214 ? -16.631 -3.928 63.719 1.00 64.93 202 LEU D C 1
ATOM 10193 O O . LEU D 1 214 ? -16.918 -5.091 63.422 1.00 70.30 202 LEU D O 1
ATOM 10198 N N . LEU D 1 215 ? -17.408 -3.152 64.464 1.00 62.09 203 LEU D N 1
ATOM 10199 C CA . LEU D 1 215 ? -18.662 -3.638 65.034 1.00 54.07 203 LEU D CA 1
ATOM 10200 C C . LEU D 1 215 ? -19.673 -4.135 63.998 1.00 54.64 203 LEU D C 1
ATOM 10201 O O . LEU D 1 215 ? -20.355 -5.133 64.221 1.00 61.22 203 LEU D O 1
ATOM 10206 N N . VAL D 1 216 ? -19.765 -3.441 62.868 1.00 50.41 204 VAL D N 1
ATOM 10207 C CA . VAL D 1 216 ? -20.722 -3.805 61.823 1.00 47.70 204 VAL D CA 1
ATOM 10208 C C . VAL D 1 216 ? -20.408 -5.185 61.259 1.00 45.47 204 VAL D C 1
ATOM 10209 O O . VAL D 1 216 ? -21.312 -6.005 61.037 1.00 40.31 204 VAL D O 1
ATOM 10213 N N . GLY D 1 217 ? -19.124 -5.478 61.048 1.00 44.22 205 GLY D N 1
ATOM 10214 C CA . GLY D 1 217 ? -18.753 -6.748 60.445 1.00 39.63 205 GLY D CA 1
ATOM 10215 C C . GLY D 1 217 ? -19.216 -7.953 61.246 1.00 40.19 205 GLY D C 1
ATOM 10216 O O . GLY D 1 217 ? -19.580 -8.983 60.672 1.00 41.79 205 GLY D O 1
ATOM 10217 N N . ASN D 1 218 ? -19.204 -7.847 62.584 1.00 37.69 206 ASN D N 1
ATOM 10218 C CA . ASN D 1 218 ? -19.666 -8.944 63.429 1.00 39.79 206 ASN D CA 1
ATOM 10219 C C . ASN D 1 218 ? -21.175 -9.126 63.383 1.00 43.89 206 ASN D C 1
ATOM 10220 O O . ASN D 1 218 ? -21.673 -10.122 63.915 1.00 47.87 206 ASN D O 1
ATOM 10225 N N . ALA D 1 219 ? -21.908 -8.202 62.760 1.00 41.59 207 ALA D N 1
ATOM 10226 C CA . ALA D 1 219 ? -23.338 -8.379 62.570 1.00 44.54 207 ALA D CA 1
ATOM 10227 C C . ALA D 1 219 ? -23.696 -9.004 61.227 1.00 45.73 207 ALA D C 1
ATOM 10228 O O . ALA D 1 219 ? -24.834 -9.465 61.066 1.00 51.09 207 ALA D O 1
ATOM 10230 N N . ILE D 1 220 ? -22.773 -9.044 60.261 1.00 37.75 208 ILE D N 1
ATOM 10231 C CA . ILE D 1 220 ? -23.164 -9.479 58.925 1.00 39.40 208 ILE D CA 1
ATOM 10232 C C . ILE D 1 220 ? -22.365 -10.671 58.410 1.00 38.30 208 ILE D C 1
ATOM 10233 O O . ILE D 1 220 ? -22.897 -11.483 57.646 1.00 38.50 208 ILE D O 1
ATOM 10238 N N . PHE D 1 221 ? -21.102 -10.804 58.810 1.00 44.52 209 PHE D N 1
ATOM 10239 C CA . PHE D 1 221 ? -20.231 -11.789 58.170 1.00 43.28 209 PHE D CA 1
ATOM 10240 C C . PHE D 1 221 ? -20.463 -13.190 58.707 1.00 37.30 209 PHE D C 1
ATOM 10241 O O . PHE D 1 221 ? -20.706 -13.378 59.899 1.00 35.73 209 PHE D O 1
ATOM 10249 N N . SER D 1 222 ? -20.388 -14.172 57.803 1.00 36.16 210 SER D N 1
ATOM 10250 C CA . SER D 1 222 ? -20.745 -15.555 58.090 1.00 39.65 210 SER D CA 1
ATOM 10251 C C . SER D 1 222 ? -19.905 -16.473 57.213 1.00 36.70 210 SER D C 1
ATOM 10252 O O . SER D 1 222 ? -19.071 -16.017 56.427 1.00 35.16 210 SER D O 1
ATOM 10255 N N . ASP D 1 223 ? -20.144 -17.781 57.342 1.00 37.23 211 ASP D N 1
ATOM 10256 C CA . ASP D 1 223 ? -19.312 -18.807 56.726 1.00 35.20 211 ASP D CA 1
ATOM 10257 C C . ASP D 1 223 ? -20.109 -19.630 55.722 1.00 34.57 211 ASP D C 1
ATOM 10258 O O . ASP D 1 223 ? -21.301 -19.889 55.908 1.00 35.66 211 ASP D O 1
ATOM 10263 N N . GLY D 1 224 ? -19.425 -20.070 54.674 1.00 33.70 212 GLY D N 1
ATOM 10264 C CA . GLY D 1 224 ? -20.046 -20.934 53.686 1.00 32.33 212 GLY D CA 1
ATOM 10265 C C . GLY D 1 224 ? -19.073 -21.211 52.564 1.00 32.38 212 GLY D C 1
ATOM 10266 O O . GLY D 1 224 ? -18.035 -20.560 52.441 1.00 35.10 212 GLY D O 1
ATOM 10267 N N . ALA D 1 225 ? -19.426 -22.199 51.743 1.00 36.08 213 ALA D N 1
ATOM 10268 C CA . ALA D 1 225 ? -18.632 -22.586 50.583 1.00 34.85 213 ALA D CA 1
ATOM 10269 C C . ALA D 1 225 ? -19.556 -22.864 49.406 1.00 37.89 213 ALA D C 1
ATOM 10270 O O . ALA D 1 225 ? -20.605 -23.486 49.574 1.00 40.47 213 ALA D O 1
ATOM 10272 N N . ALA D 1 226 ? -19.171 -22.405 48.217 1.00 35.64 214 ALA D N 1
ATOM 10273 C CA . ALA D 1 226 ? -19.911 -22.709 46.998 1.00 36.56 214 ALA D CA 1
ATOM 10274 C C . ALA D 1 226 ? -18.946 -23.198 45.931 1.00 36.52 214 ALA D C 1
ATOM 10275 O O . ALA D 1 226 ? -17.804 -22.738 45.854 1.00 41.35 214 ALA D O 1
ATOM 10277 N N . ALA D 1 227 ? -19.400 -24.152 45.128 1.00 35.78 215 ALA D N 1
ATOM 10278 C CA . ALA D 1 227 ? -18.607 -24.710 44.048 1.00 34.46 215 ALA D CA 1
ATOM 10279 C C . ALA D 1 227 ? -19.405 -24.647 42.753 1.00 37.41 215 ALA D C 1
ATOM 10280 O O . ALA D 1 227 ? -20.636 -24.688 42.770 1.00 39.05 215 ALA D O 1
ATOM 10282 N N . ALA D 1 228 ? -18.692 -24.565 41.630 1.00 38.40 216 ALA D N 1
ATOM 10283 C CA . ALA D 1 228 ? -19.324 -24.572 40.319 1.00 39.04 216 ALA D CA 1
ATOM 10284 C C . ALA D 1 228 ? -18.380 -25.183 39.289 1.00 41.79 216 ALA D C 1
ATOM 10285 O O . ALA D 1 228 ? -17.157 -25.153 39.453 1.00 39.58 216 ALA D O 1
ATOM 10287 N N . ILE D 1 229 ? -18.961 -25.742 38.225 1.00 40.04 217 ILE D N 1
ATOM 10288 C CA . ILE D 1 229 ? -18.220 -26.215 37.058 1.00 41.13 217 ILE D CA 1
ATOM 10289 C C . ILE D 1 229 ? -18.544 -25.286 35.894 1.00 41.83 217 ILE D C 1
ATOM 10290 O O . ILE D 1 229 ? -19.711 -24.919 35.695 1.00 39.10 217 ILE D O 1
ATOM 10295 N N . VAL D 1 230 ? -17.515 -24.892 35.135 1.00 40.51 218 VAL D N 1
ATOM 10296 C CA . VAL D 1 230 ? -17.673 -24.053 33.948 1.00 40.38 218 VAL D CA 1
ATOM 10297 C C . VAL D 1 230 ? -16.973 -24.726 32.772 1.00 41.30 218 VAL D C 1
ATOM 10298 O O . VAL D 1 230 ? -15.859 -25.249 32.916 1.00 38.24 218 VAL D O 1
ATOM 10302 N N . GLY D 1 231 ? -17.634 -24.724 31.611 1.00 42.05 219 GLY D N 1
ATOM 10303 C CA . GLY D 1 231 ? -17.018 -25.195 30.386 1.00 39.77 219 GLY D CA 1
ATOM 10304 C C . GLY D 1 231 ? -17.753 -24.650 29.187 1.00 40.13 219 GLY D C 1
ATOM 10305 O O . GLY D 1 231 ? -18.897 -24.204 29.294 1.00 43.49 219 GLY D O 1
ATOM 10306 N N . ALA D 1 232 ? -17.082 -24.680 28.039 1.00 45.84 220 ALA D N 1
ATOM 10307 C CA . ALA D 1 232 ? -17.688 -24.330 26.758 1.00 50.77 220 ALA D CA 1
ATOM 10308 C C . ALA D 1 232 ? -17.668 -25.544 25.839 1.00 57.12 220 ALA D C 1
ATOM 10309 O O . ALA D 1 232 ? -16.975 -26.529 26.096 1.00 59.37 220 ALA D O 1
ATOM 10311 N N . ASP D 1 233 ? -18.437 -25.463 24.751 1.00 65.93 221 ASP D N 1
ATOM 10312 C CA . ASP D 1 233 ? -18.593 -26.579 23.820 1.00 71.81 221 ASP D CA 1
ATOM 10313 C C . ASP D 1 233 ? -18.988 -27.838 24.584 1.00 71.61 221 ASP D C 1
ATOM 10314 O O . ASP D 1 233 ? -18.156 -28.727 24.808 1.00 71.17 221 ASP D O 1
ATOM 10319 N N . LEU D 1 234 ? -20.253 -27.916 24.993 1.00 70.94 222 LEU D N 1
ATOM 10320 C CA . LEU D 1 234 ? -20.709 -28.984 25.870 1.00 68.68 222 LEU D CA 1
ATOM 10321 C C . LEU D 1 234 ? -21.008 -30.261 25.098 1.00 74.75 222 LEU D C 1
ATOM 10322 O O . LEU D 1 234 ? -21.446 -30.236 23.941 1.00 77.92 222 LEU D O 1
ATOM 10327 N N . ASP D 1 235 ? -20.761 -31.387 25.757 1.00 78.85 223 ASP D N 1
ATOM 10328 C CA . ASP D 1 235 ? -21.167 -32.680 25.225 1.00 89.61 223 ASP D CA 1
ATOM 10329 C C . ASP D 1 235 ? -22.680 -32.812 25.354 1.00 95.91 223 ASP D C 1
ATOM 10330 O O . ASP D 1 235 ? -23.218 -32.799 26.465 1.00 97.24 223 ASP D O 1
ATOM 10335 N N . THR D 1 236 ? -23.373 -32.930 24.229 1.00 99.32 224 THR D N 1
ATOM 10336 C CA . THR D 1 236 ? -24.816 -32.744 24.249 1.00 104.33 224 THR D CA 1
ATOM 10337 C C . THR D 1 236 ? -25.584 -33.884 24.917 1.00 108.04 224 THR D C 1
ATOM 10338 O O . THR D 1 236 ? -26.819 -33.852 24.902 1.00 107.99 224 THR D O 1
ATOM 10342 N N . THR D 1 237 ? -24.908 -34.877 25.512 1.00 110.61 225 THR D N 1
ATOM 10343 C CA . THR D 1 237 ? -25.603 -35.970 26.186 1.00 112.89 225 THR D CA 1
ATOM 10344 C C . THR D 1 237 ? -25.351 -36.048 27.690 1.00 110.51 225 THR D C 1
ATOM 10345 O O . THR D 1 237 ? -26.198 -36.593 28.405 1.00 111.12 225 THR D O 1
ATOM 10349 N N . THR D 1 238 ? -24.231 -35.522 28.193 1.00 106.08 226 THR D N 1
ATOM 10350 C CA . THR D 1 238 ? -23.911 -35.608 29.619 1.00 101.06 226 THR D CA 1
ATOM 10351 C C . THR D 1 238 ? -24.112 -34.302 30.377 1.00 97.73 226 THR D C 1
ATOM 10352 O O . THR D 1 238 ? -24.609 -34.325 31.507 1.00 98.63 226 THR D O 1
ATOM 10356 N N . GLU D 1 239 ? -23.746 -33.160 29.798 1.00 90.16 227 GLU D N 1
ATOM 10357 C CA . GLU D 1 239 ? -23.732 -31.887 30.507 1.00 77.93 227 GLU D CA 1
ATOM 10358 C C . GLU D 1 239 ? -24.767 -30.956 29.903 1.00 75.74 227 GLU D C 1
ATOM 10359 O O . GLU D 1 239 ? -24.913 -30.899 28.680 1.00 83.23 227 GLU D O 1
ATOM 10365 N N . ARG D 1 240 ? -25.488 -30.228 30.752 1.00 67.85 228 ARG D N 1
ATOM 10366 C CA . ARG D 1 240 ? -26.280 -29.132 30.223 1.00 67.98 228 ARG D CA 1
ATOM 10367 C C . ARG D 1 240 ? -26.078 -27.875 31.055 1.00 62.30 228 ARG D C 1
ATOM 10368 O O . ARG D 1 240 ? -25.920 -27.945 32.278 1.00 60.48 228 ARG D O 1
ATOM 10376 N N . PRO D 1 241 ? -26.085 -26.716 30.410 1.00 61.34 229 PRO D N 1
ATOM 10377 C CA . PRO D 1 241 ? -25.813 -25.470 31.119 1.00 56.79 229 PRO D CA 1
ATOM 10378 C C . PRO D 1 241 ? -26.996 -25.001 31.945 1.00 57.41 229 PRO D C 1
ATOM 10379 O O . PRO D 1 241 ? -28.160 -25.182 31.576 1.00 61.64 229 PRO D O 1
ATOM 10383 N N . ILE D 1 242 ? -26.672 -24.365 33.069 1.00 50.33 230 ILE D N 1
ATOM 10384 C CA . ILE D 1 242 ? -27.666 -23.686 33.892 1.00 48.18 230 ILE D CA 1
ATOM 10385 C C . ILE D 1 242 ? -27.765 -22.213 33.514 1.00 45.27 230 ILE D C 1
ATOM 10386 O O . ILE D 1 242 ? -28.869 -21.661 33.422 1.00 45.97 230 ILE D O 1
ATOM 10391 N N . PHE D 1 243 ? -26.606 -21.592 33.274 1.00 43.94 231 PHE D N 1
ATOM 10392 C CA . PHE D 1 243 ? -26.473 -20.224 32.794 1.00 40.01 231 PHE D CA 1
ATOM 10393 C C . PHE D 1 243 ? -25.299 -20.146 31.823 1.00 41.38 231 PHE D C 1
ATOM 10394 O O . PHE D 1 243 ? -24.307 -20.862 31.971 1.00 40.77 231 PHE D O 1
ATOM 10402 N N . ASN D 1 244 ? -25.408 -19.261 30.833 1.00 45.28 232 ASN D N 1
ATOM 10403 C CA . ASN D 1 244 ? -24.284 -18.914 29.964 1.00 51.76 232 ASN D CA 1
ATOM 10404 C C . ASN D 1 244 ? -23.627 -17.620 30.439 1.00 49.02 232 ASN D C 1
ATOM 10405 O O . ASN D 1 244 ? -24.323 -16.663 30.793 1.00 50.55 232 ASN D O 1
ATOM 10410 N N . ILE D 1 245 ? -22.290 -17.588 30.440 1.00 38.87 233 ILE D N 1
ATOM 10411 C CA . ILE D 1 245 ? -21.525 -16.398 30.818 1.00 33.64 233 ILE D CA 1
ATOM 10412 C C . ILE D 1 245 ? -21.309 -15.585 29.543 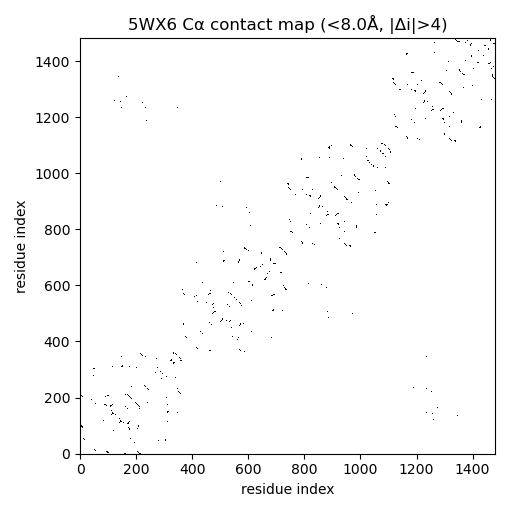1.00 37.66 233 ILE D C 1
ATOM 10413 O O . ILE D 1 245 ? -20.419 -15.885 28.748 1.00 43.05 233 ILE D O 1
ATOM 10418 N N . VAL D 1 246 ? -22.128 -14.548 29.345 1.00 36.69 234 VAL D N 1
ATOM 10419 C CA . VAL D 1 246 ? -22.075 -13.772 28.107 1.00 38.73 234 VAL D CA 1
ATOM 10420 C C . VAL D 1 246 ? -20.836 -12.886 28.088 1.00 37.05 234 VAL D C 1
ATOM 10421 O O . VAL D 1 246 ? -20.084 -12.868 27.107 1.00 38.14 234 VAL D O 1
ATOM 10425 N N . SER D 1 247 ? -20.618 -12.133 29.167 1.00 32.66 235 SER D N 1
ATOM 10426 C CA . SER D 1 247 ? -19.484 -11.227 29.292 1.00 36.85 235 SER D CA 1
ATOM 10427 C C . SER D 1 247 ? -19.257 -10.940 30.769 1.00 36.54 235 SER D C 1
ATOM 10428 O O . SER D 1 247 ? -20.152 -11.126 31.600 1.00 35.88 235 SER D O 1
ATOM 10431 N N . ALA D 1 248 ? -18.042 -10.477 31.079 1.00 36.08 236 ALA D N 1
ATOM 10432 C CA . ALA D 1 248 ? -17.606 -10.263 32.452 1.00 31.89 236 ALA D CA 1
ATOM 10433 C C . ALA D 1 248 ? -16.550 -9.174 32.434 1.00 30.71 236 ALA D C 1
ATOM 10434 O O . ALA D 1 248 ? -15.546 -9.316 31.731 1.00 35.29 236 ALA D O 1
ATOM 10436 N N . ASN D 1 249 ? -16.774 -8.101 33.194 1.00 30.81 237 ASN D N 1
ATOM 10437 C CA . ASN D 1 249 ? -15.858 -6.968 33.220 1.00 33.66 237 ASN D CA 1
ATOM 10438 C C . ASN D 1 249 ? -15.711 -6.426 34.634 1.00 30.76 237 ASN D C 1
ATOM 10439 O O . ASN D 1 249 ? -16.691 -6.324 35.375 1.00 32.38 237 ASN D O 1
ATOM 10444 N N . GLN D 1 250 ? -14.483 -6.077 35.001 1.00 30.17 238 GLN D N 1
ATOM 10445 C CA . GLN D 1 250 ? -14.200 -5.455 36.286 1.00 27.97 238 GLN D CA 1
ATOM 10446 C C . GLN D 1 250 ? -13.963 -3.960 36.102 1.00 27.46 238 GLN D C 1
ATOM 10447 O O . GLN D 1 250 ? -13.322 -3.532 35.136 1.00 32.84 238 GLN D O 1
ATOM 10453 N N . THR D 1 251 ? -14.505 -3.167 37.023 1.00 24.67 239 THR D N 1
ATOM 10454 C CA . THR D 1 251 ? -14.244 -1.736 37.062 1.00 27.34 239 THR D CA 1
ATOM 10455 C C . THR D 1 251 ? -13.954 -1.328 38.499 1.00 25.02 239 THR D C 1
ATOM 10456 O O . THR D 1 251 ? -14.303 -2.022 39.454 1.00 27.49 239 THR D O 1
ATOM 10460 N N . THR D 1 252 ? -13.296 -0.192 38.634 1.00 28.85 240 THR D N 1
ATOM 10461 C CA . THR D 1 252 ? -12.868 0.331 39.920 1.00 30.63 240 THR D CA 1
ATOM 10462 C C . THR D 1 252 ? -13.458 1.722 40.089 1.00 32.06 240 THR D C 1
ATOM 10463 O O . THR D 1 252 ? -13.478 2.516 39.146 1.00 35.04 240 THR D O 1
ATOM 10467 N N . ILE D 1 253 ? -13.975 2.011 41.272 1.00 28.42 241 ILE D N 1
ATOM 10468 C CA . ILE D 1 253 ? -14.563 3.313 41.566 1.00 28.51 241 ILE D CA 1
ATOM 10469 C C . ILE D 1 253 ? -13.441 4.236 42.028 1.00 28.42 241 ILE D C 1
ATOM 10470 O O . ILE D 1 253 ? -12.788 3.933 43.035 1.00 31.39 241 ILE D O 1
ATOM 10475 N N . PRO D 1 254 ? -13.182 5.339 41.337 1.00 29.54 242 PRO D N 1
ATOM 10476 C CA . PRO D 1 254 ? -12.057 6.191 41.722 1.00 32.77 242 PRO D CA 1
ATOM 10477 C C . PRO D 1 254 ? -12.255 6.760 43.116 1.00 34.56 242 PRO D C 1
ATOM 10478 O O . PRO D 1 254 ? -13.381 7.030 43.541 1.00 30.47 242 PRO D O 1
ATOM 10482 N N . ASP D 1 255 ? -11.127 6.916 43.828 1.00 42.24 243 ASP D N 1
ATOM 10483 C CA . ASP D 1 255 ? -11.036 7.613 45.121 1.00 42.08 243 ASP D CA 1
ATOM 10484 C C . ASP D 1 255 ? -11.980 7.023 46.173 1.00 34.06 243 ASP D C 1
ATOM 10485 O O . ASP D 1 255 ? -12.687 7.745 46.878 1.00 37.46 243 ASP D O 1
ATOM 10490 N N . SER D 1 256 ? -11.975 5.696 46.295 1.00 32.10 244 SER D N 1
ATOM 10491 C CA . SER D 1 256 ? -12.875 5.016 47.220 1.00 29.97 244 SER D CA 1
ATOM 10492 C C . SER D 1 256 ? -12.149 3.932 47.999 1.00 29.96 244 SER D C 1
ATOM 10493 O O . SER D 1 256 ? -12.797 3.026 48.525 1.00 33.22 244 SER D O 1
ATOM 10496 N N . GLU D 1 257 ? -10.816 4.004 48.074 1.00 27.47 245 GLU D N 1
ATOM 10497 C CA . GLU D 1 257 ? -10.023 2.890 48.593 1.00 31.39 245 GLU D CA 1
ATOM 10498 C C . GLU D 1 257 ? -10.315 2.596 50.059 1.00 31.23 245 GLU D C 1
ATOM 10499 O O . GLU D 1 257 ? -10.133 1.462 50.507 1.00 33.21 245 GLU D O 1
ATOM 10505 N N . ASP D 1 258 ? -10.778 3.593 50.811 1.00 32.68 246 ASP D N 1
ATOM 10506 C CA . ASP D 1 258 ? -11.084 3.487 52.232 1.00 36.30 246 ASP D CA 1
ATOM 10507 C C . ASP D 1 258 ? -12.518 3.033 52.497 1.00 34.75 246 ASP D C 1
ATOM 10508 O O . ASP D 1 258 ? -12.974 3.074 53.645 1.00 33.68 246 ASP D O 1
ATOM 10513 N N . GLY D 1 259 ? -13.249 2.626 51.462 1.00 32.10 247 GLY D N 1
ATOM 10514 C CA . GLY D 1 259 ? -14.598 2.146 51.685 1.00 28.65 247 GLY D CA 1
ATOM 10515 C C . GLY D 1 259 ? -14.619 0.816 52.409 1.00 29.32 247 GLY D C 1
ATOM 10516 O O . GLY D 1 259 ? -15.297 0.661 53.425 1.00 33.58 247 GLY D O 1
ATOM 10517 N N . ILE D 1 260 ? -13.901 -0.167 51.877 1.00 29.20 248 ILE D N 1
ATOM 10518 C CA . ILE D 1 260 ? -13.738 -1.477 52.492 1.00 32.79 248 ILE D CA 1
ATOM 10519 C C . ILE D 1 260 ? -12.235 -1.705 52.603 1.00 32.51 248 ILE D C 1
ATOM 10520 O O . ILE D 1 260 ? -11.524 -1.650 51.588 1.00 30.77 248 ILE D O 1
ATOM 10525 N N . VAL D 1 261 ? -11.748 -1.910 53.830 1.00 25.44 249 VAL D N 1
ATOM 10526 C CA . VAL D 1 261 ? -10.320 -2.049 54.108 1.00 25.13 249 VAL D CA 1
ATOM 10527 C C . VAL D 1 261 ? -10.111 -3.256 55.014 1.00 33.16 249 VAL D C 1
ATOM 10528 O O . VAL D 1 261 ? -10.750 -3.359 56.065 1.00 35.17 249 VAL D O 1
ATOM 10532 N N . GLY D 1 262 ? -9.215 -4.163 54.610 1.00 31.08 250 GLY D N 1
ATOM 10533 C CA . GLY D 1 262 ? -8.853 -5.326 55.406 1.00 26.14 250 GLY D CA 1
ATOM 10534 C C . GLY D 1 262 ? -7.377 -5.342 55.766 1.00 25.31 250 GLY D C 1
ATOM 10535 O O . GLY D 1 262 ? -6.507 -5.374 54.886 1.00 23.66 250 GLY D O 1
ATOM 10536 N N . HIS D 1 263 ? -7.076 -5.301 57.058 1.00 27.35 251 HIS D N 1
ATOM 10537 C CA . HIS D 1 263 ? -5.702 -5.228 57.542 1.00 31.13 251 HIS D CA 1
ATOM 10538 C C . HIS D 1 263 ? -5.396 -6.520 58.277 1.00 27.98 251 HIS D C 1
ATOM 10539 O O . HIS D 1 263 ? -5.985 -6.800 59.325 1.00 30.70 251 HIS D O 1
ATOM 10546 N N . ILE D 1 264 ? -4.501 -7.314 57.711 1.00 28.97 252 ILE D N 1
ATOM 10547 C CA . ILE D 1 264 ? -4.150 -8.607 58.281 1.00 29.39 252 ILE D CA 1
ATOM 10548 C C . ILE D 1 264 ? -2.998 -8.387 59.256 1.00 29.13 252 ILE D C 1
ATOM 10549 O O . ILE D 1 264 ? -1.922 -7.925 58.860 1.00 29.26 252 ILE D O 1
ATOM 10554 N N . ARG D 1 265 ? -3.231 -8.717 60.533 1.00 33.23 253 ARG D N 1
ATOM 10555 C CA . ARG D 1 265 ? -2.378 -8.323 61.649 1.00 33.29 253 ARG D CA 1
ATOM 10556 C C . ARG D 1 265 ? -2.171 -9.500 62.582 1.00 29.07 253 ARG D C 1
ATOM 10557 O O . ARG D 1 265 ? -2.786 -10.558 62.424 1.00 28.84 253 ARG D O 1
ATOM 10565 N N . GLU D 1 266 ? -1.304 -9.283 63.579 1.00 30.67 254 GLU D N 1
ATOM 10566 C CA . GLU D 1 266 ? -1.037 -10.262 64.629 1.00 31.27 254 GLU D CA 1
ATOM 10567 C C . GLU D 1 266 ? -2.289 -10.610 65.431 1.00 32.00 254 GLU D C 1
ATOM 10568 O O . GLU D 1 266 ? -2.368 -11.696 66.020 1.00 33.57 254 GLU D O 1
ATOM 10574 N N . MET D 1 267 ? -3.280 -9.729 65.393 1.00 32.03 255 MET D N 1
ATOM 10575 C CA . MET D 1 267 ? -4.535 -9.955 66.092 1.00 32.80 255 MET D CA 1
ATOM 10576 C C . MET D 1 267 ? -5.622 -10.364 65.104 1.00 31.63 255 MET D C 1
ATOM 10577 O O . MET D 1 267 ? -6.800 -10.095 65.333 1.00 34.66 255 MET D O 1
ATOM 10582 N N . GLY D 1 268 ? -5.239 -11.023 64.012 1.00 34.38 256 GLY D N 1
ATOM 10583 C CA . GLY D 1 268 ? -6.214 -11.402 63.010 1.00 29.34 256 GLY D CA 1
ATOM 10584 C C . GLY D 1 268 ? -6.468 -10.257 62.050 1.00 28.50 256 GLY D C 1
ATOM 10585 O O . GLY D 1 268 ? -5.771 -9.243 62.054 1.00 28.66 256 GLY D O 1
ATOM 10586 N N . MET D 1 269 ? -7.510 -10.400 61.231 1.00 30.66 257 MET D N 1
ATOM 10587 C CA . MET D 1 269 ? -7.833 -9.376 60.241 1.00 30.27 257 MET D CA 1
ATOM 10588 C C . MET D 1 269 ? -8.726 -8.288 60.821 1.00 28.50 257 MET D C 1
ATOM 10589 O O . MET D 1 269 ? -9.748 -8.579 61.448 1.00 30.88 257 MET D O 1
ATOM 10594 N N . LYS D 1 270 ? -8.366 -7.038 60.549 1.00 34.55 258 LYS D N 1
ATOM 10595 C CA . LYS D 1 270 ? -9.138 -5.891 61.009 1.00 42.35 258 LYS D CA 1
ATOM 10596 C C . LYS D 1 270 ? -9.903 -5.261 59.845 1.00 45.90 258 LYS D C 1
ATOM 10597 O O . LYS D 1 270 ? -9.337 -4.516 59.047 1.00 44.33 258 LYS D O 1
ATOM 10603 N N . TYR D 1 271 ? -11.191 -5.576 59.753 1.00 49.77 259 TYR D N 1
ATOM 10604 C CA . TYR D 1 271 ? -12.053 -5.056 58.708 1.00 56.80 259 TYR D CA 1
ATOM 10605 C C . TYR D 1 271 ? -12.539 -3.663 59.070 1.00 57.15 259 TYR D C 1
ATOM 10606 O O . TYR D 1 271 ? -12.928 -3.403 60.210 1.00 65.05 259 TYR D O 1
ATOM 10615 N N . TYR D 1 272 ? -12.516 -2.772 58.091 1.00 47.35 260 TYR D N 1
ATOM 10616 C CA . TYR D 1 272 ? -13.069 -1.439 58.252 1.00 44.24 260 TYR D CA 1
ATOM 10617 C C . TYR D 1 272 ? -14.098 -1.216 57.155 1.00 46.95 260 TYR D C 1
ATOM 10618 O O . TYR D 1 272 ? -13.762 -1.273 55.967 1.00 46.03 260 TYR D O 1
ATOM 10627 N N . LEU D 1 273 ? -15.353 -0.973 57.562 1.00 45.52 261 LEU D N 1
ATOM 10628 C CA . LEU D 1 273 ? -16.483 -0.779 56.655 1.00 42.21 261 LEU D CA 1
ATOM 10629 C C . LEU D 1 273 ? -16.974 0.658 56.782 1.00 41.54 261 LEU D C 1
ATOM 10630 O O . LEU D 1 273 ? -17.477 1.050 57.837 1.00 45.30 261 LEU D O 1
ATOM 10635 N N . SER D 1 274 ? -16.834 1.437 55.714 1.00 37.47 262 SER D N 1
ATOM 10636 C CA . SER D 1 274 ? -17.320 2.806 55.742 1.00 41.04 262 SER D CA 1
ATOM 10637 C C . SER D 1 274 ? -18.844 2.832 55.688 1.00 41.15 262 SER D C 1
ATOM 10638 O O . SER D 1 274 ? -19.477 1.962 55.085 1.00 39.11 262 SER D O 1
ATOM 10641 N N . ARG D 1 275 ? -19.431 3.836 56.355 1.00 49.02 263 ARG D N 1
ATOM 10642 C CA . ARG D 1 275 ? -20.887 3.981 56.382 1.00 52.11 263 ARG D CA 1
ATOM 10643 C C . ARG D 1 275 ? -21.446 4.222 54.994 1.00 52.88 263 ARG D C 1
ATOM 10644 O O . ARG D 1 275 ? -22.608 3.894 54.718 1.00 56.74 263 ARG D O 1
ATOM 10652 N N . THR D 1 276 ? -20.641 4.798 54.115 1.00 49.10 264 THR D N 1
ATOM 10653 C CA . THR D 1 276 ? -21.114 5.236 52.815 1.00 49.10 264 THR D CA 1
ATOM 10654 C C . THR D 1 276 ? -20.968 4.177 51.728 1.00 43.35 264 THR D C 1
ATOM 10655 O O . THR D 1 276 ? -21.441 4.402 50.606 1.00 41.72 264 THR D O 1
ATOM 10659 N N . VAL D 1 277 ? -20.347 3.030 52.033 1.00 35.99 265 VAL D N 1
ATOM 10660 C CA . VAL D 1 277 ? -20.176 1.983 51.021 1.00 34.65 265 VAL D CA 1
ATOM 10661 C C . VAL D 1 277 ? -21.485 1.600 50.330 1.00 37.83 265 VAL D C 1
ATOM 10662 O O . VAL D 1 277 ? -21.509 1.550 49.089 1.00 35.18 265 VAL D O 1
ATOM 10666 N N . PRO D 1 278 ? -22.587 1.318 51.041 1.00 37.73 266 PRO D N 1
ATOM 10667 C CA . PRO D 1 278 ? -23.792 0.863 50.323 1.00 38.70 266 PRO D CA 1
ATOM 10668 C C . PRO D 1 278 ? -24.348 1.889 49.341 1.00 41.08 266 PRO D C 1
ATOM 10669 O O . PRO D 1 278 ? -24.817 1.507 48.260 1.00 39.76 266 PRO D O 1
ATOM 10673 N N . GLN D 1 279 ? -24.297 3.185 49.675 1.00 39.04 267 GLN D N 1
ATOM 10674 C CA . GLN D 1 279 ? -24.749 4.209 48.736 1.00 43.74 267 GLN D CA 1
ATOM 10675 C C . GLN D 1 279 ? -23.837 4.287 47.522 1.00 39.42 267 GLN D C 1
ATOM 10676 O O . GLN D 1 279 ? -24.319 4.377 46.386 1.00 36.17 267 GLN D O 1
ATOM 10682 N N . VAL D 1 280 ? -22.520 4.250 47.746 1.00 37.74 268 VAL D N 1
ATOM 10683 C CA . VAL D 1 280 ? -21.567 4.338 46.648 1.00 34.30 268 VAL D CA 1
ATOM 10684 C C . VAL D 1 280 ? -21.661 3.104 45.763 1.00 32.93 268 VAL D C 1
ATOM 10685 O O . VAL D 1 280 ? -21.705 3.206 44.532 1.00 37.23 268 VAL D O 1
ATOM 10689 N N . ILE D 1 281 ? -21.707 1.921 46.376 1.00 29.92 269 ILE D N 1
ATOM 10690 C CA . ILE D 1 281 ? -21.861 0.698 45.594 1.00 30.38 269 ILE D CA 1
ATOM 10691 C C . ILE D 1 281 ? -23.201 0.699 44.866 1.00 37.24 269 ILE D C 1
ATOM 10692 O O . ILE D 1 281 ? -23.266 0.491 43.647 1.00 35.87 269 ILE D O 1
ATOM 10697 N N . GLY D 1 282 ? -24.289 0.948 45.607 1.00 42.15 270 GLY D N 1
ATOM 10698 C CA . GLY D 1 282 ? -25.615 0.934 45.011 1.00 38.96 270 GLY D CA 1
ATOM 10699 C C . GLY D 1 282 ? -25.753 1.929 43.878 1.00 41.47 270 GLY D C 1
ATOM 10700 O O . GLY D 1 282 ? -26.301 1.607 42.821 1.00 42.55 270 GLY D O 1
ATOM 10701 N N . ASN D 1 283 ? -25.196 3.118 44.069 1.00 38.00 271 ASN D N 1
ATOM 10702 C CA . ASN D 1 283 ? -25.241 4.144 43.041 1.00 38.99 271 ASN D CA 1
ATOM 10703 C C . ASN D 1 283 ? -24.418 3.739 41.819 1.00 37.42 271 ASN D C 1
ATOM 10704 O O . ASN D 1 283 ? -24.751 4.109 40.695 1.00 39.42 271 ASN D O 1
ATOM 10709 N N . ASN D 1 284 ? -23.348 2.974 42.032 1.00 39.27 272 ASN D N 1
ATOM 10710 C CA . ASN D 1 284 ? -22.505 2.559 40.915 1.00 38.60 272 ASN D CA 1
ATOM 10711 C C . ASN D 1 284 ? -23.078 1.353 40.175 1.00 38.85 272 ASN D C 1
ATOM 10712 O O . ASN D 1 284 ? -23.054 1.315 38.940 1.00 35.45 272 ASN D O 1
ATOM 10717 N N . ILE D 1 285 ? -23.594 0.355 40.893 1.00 40.02 273 ILE D N 1
ATOM 10718 C CA . ILE D 1 285 ? -24.092 -0.814 40.179 1.00 40.95 273 ILE D CA 1
ATOM 10719 C C . ILE D 1 285 ? -25.376 -0.483 39.416 1.00 41.63 273 ILE D C 1
ATOM 10720 O O . ILE D 1 285 ? -25.642 -1.079 38.363 1.00 41.17 273 ILE D O 1
ATOM 10725 N N . VAL D 1 286 ? -26.188 0.462 39.909 1.00 41.90 274 VAL D N 1
ATOM 10726 C CA . VAL D 1 286 ? -27.335 0.928 39.127 1.00 41.53 274 VAL D CA 1
ATOM 10727 C C . VAL D 1 286 ? -26.858 1.490 37.796 1.00 44.52 274 VAL D C 1
ATOM 10728 O O . VAL D 1 286 ? -27.428 1.204 36.736 1.00 48.11 274 VAL D O 1
ATOM 10732 N N . GLN D 1 287 ? -25.804 2.308 37.846 1.00 47.65 275 GLN D N 1
ATOM 10733 C CA . GLN D 1 287 ? -25.125 2.785 36.649 1.00 57.59 275 GLN D CA 1
ATOM 10734 C C . GLN D 1 287 ? -24.733 1.635 35.734 1.00 54.73 275 GLN D C 1
ATOM 10735 O O . GLN D 1 287 ? -25.122 1.607 34.563 1.00 58.97 275 GLN D O 1
ATOM 10741 N N . CYS D 1 288 ? -23.942 0.683 36.255 1.00 49.98 276 CYS D N 1
ATOM 10742 C CA . CYS D 1 288 ? -23.469 -0.446 35.449 1.00 51.17 276 CYS D CA 1
ATOM 10743 C C . CYS D 1 288 ? -24.626 -1.128 34.727 1.00 50.22 276 CYS D C 1
ATOM 10744 O O . CYS D 1 288 ? -24.540 -1.420 33.529 1.00 47.59 276 CYS D O 1
ATOM 10747 N N . CYS D 1 289 ? -25.718 -1.391 35.451 1.00 51.95 277 CYS D N 1
ATOM 10748 C CA . CYS D 1 289 ? -26.924 -1.931 34.837 1.00 52.85 277 CYS D CA 1
ATOM 10749 C C . CYS D 1 289 ? -27.303 -1.142 33.598 1.00 56.52 277 CYS D C 1
ATOM 10750 O O . CYS D 1 289 ? -27.475 -1.701 32.511 1.00 59.05 277 CYS D O 1
ATOM 10753 N N . ARG D 1 290 ? -27.428 0.172 33.754 1.00 58.14 278 ARG D N 1
ATOM 10754 C CA . ARG D 1 290 ? -27.793 1.027 32.637 1.00 58.86 278 ARG D CA 1
ATOM 10755 C C . ARG D 1 290 ? -26.691 1.050 31.583 1.00 58.97 278 ARG D C 1
ATOM 10756 O O . ARG D 1 290 ? -26.956 0.838 30.395 1.00 63.26 278 ARG D O 1
ATOM 10764 N N . ASP D 1 291 ? -25.439 1.262 32.004 1.00 60.64 279 ASP D N 1
ATOM 10765 C CA . ASP D 1 291 ? -24.324 1.278 31.057 1.00 62.34 279 ASP D CA 1
ATOM 10766 C C . ASP D 1 291 ? -24.210 -0.035 30.283 1.00 66.00 279 ASP D C 1
ATOM 10767 O O . ASP D 1 291 ? -23.691 -0.042 29.162 1.00 71.46 279 ASP D O 1
ATOM 10772 N N . THR D 1 292 ? -24.681 -1.151 30.852 1.00 63.49 280 THR D N 1
ATOM 10773 C CA . THR D 1 292 ? -24.486 -2.468 30.245 1.00 57.57 280 THR D CA 1
ATOM 10774 C C . THR D 1 292 ? -25.688 -2.957 29.449 1.00 56.23 280 THR D C 1
ATOM 10775 O O . THR D 1 292 ? -25.506 -3.679 28.464 1.00 56.52 280 THR D O 1
ATOM 10779 N N . PHE D 1 293 ? -26.903 -2.582 29.833 1.00 58.72 281 PHE D N 1
ATOM 10780 C CA . PHE D 1 293 ? -28.104 -3.036 29.127 1.00 59.20 281 PHE D CA 1
ATOM 10781 C C . PHE D 1 293 ? -28.894 -1.859 28.508 1.00 61.00 281 PHE D C 1
ATOM 10782 O O . PHE D 1 293 ? -28.797 -1.567 27.302 1.00 63.14 281 PHE D O 1
ATOM 10790 N N . ASP D 1 300 ? -37.514 -2.577 29.722 1.00 54.85 288 ASP D N 1
ATOM 10791 C CA . ASP D 1 300 ? -38.011 -2.592 31.092 1.00 60.81 288 ASP D CA 1
ATOM 10792 C C . ASP D 1 300 ? -37.054 -3.307 32.050 1.00 62.25 288 ASP D C 1
ATOM 10793 O O . ASP D 1 300 ? -36.496 -4.357 31.716 1.00 56.08 288 ASP D O 1
ATOM 10798 N N . TRP D 1 301 ? -36.885 -2.745 33.254 1.00 62.71 289 TRP D N 1
ATOM 10799 C CA . TRP D 1 301 ? -35.941 -3.303 34.217 1.00 59.88 289 TRP D CA 1
ATOM 10800 C C . TRP D 1 301 ? -36.509 -4.470 35.008 1.00 57.95 289 TRP D C 1
ATOM 10801 O O . TRP D 1 301 ? -35.766 -5.085 35.783 1.00 56.54 289 TRP D O 1
ATOM 10812 N N . ASN D 1 302 ? -37.790 -4.787 34.850 1.00 49.58 290 ASN D N 1
ATOM 10813 C CA . ASN D 1 302 ? -38.334 -5.994 35.455 1.00 44.96 290 ASN D CA 1
ATOM 10814 C C . ASN D 1 302 ? -38.263 -7.195 34.526 1.00 40.14 290 ASN D C 1
ATOM 10815 O O . ASN D 1 302 ? -38.734 -8.273 34.895 1.00 42.39 290 ASN D O 1
ATOM 10820 N N . SER D 1 303 ? -37.688 -7.039 33.335 1.00 41.38 291 SER D N 1
ATOM 10821 C CA . SER D 1 303 ? -37.625 -8.103 32.342 1.00 47.24 291 SER D CA 1
ATOM 10822 C C . SER D 1 303 ? -36.271 -8.801 32.324 1.00 44.68 291 SER D C 1
ATOM 10823 O O . SER D 1 303 ? -35.924 -9.449 31.332 1.00 38.46 291 SER D O 1
ATOM 10826 N N . MET D 1 304 ? -35.496 -8.665 33.392 1.00 45.22 292 MET D N 1
ATOM 10827 C CA . MET D 1 304 ? -34.207 -9.326 33.529 1.00 43.59 292 MET D CA 1
ATOM 10828 C C . MET D 1 304 ? -34.054 -9.765 34.978 1.00 40.52 292 MET D C 1
ATOM 10829 O O . MET D 1 304 ? -34.707 -9.222 35.870 1.00 41.82 292 MET D O 1
ATOM 10834 N N . PHE D 1 305 ? -33.200 -10.762 35.216 1.00 37.34 293 PHE D N 1
ATOM 10835 C CA . PHE D 1 305 ? -32.991 -11.271 36.567 1.00 33.10 293 PHE D CA 1
ATOM 10836 C C . PHE D 1 305 ? -31.680 -10.751 37.128 1.00 37.36 293 PHE D C 1
ATOM 10837 O O . PHE D 1 305 ? -30.791 -10.313 36.396 1.00 34.36 293 PHE D O 1
ATOM 10845 N N . TYR D 1 306 ? -31.567 -10.813 38.448 1.00 35.24 294 TYR D N 1
ATOM 10846 C CA . TYR D 1 306 ? -30.492 -10.139 39.155 1.00 35.08 294 TYR D CA 1
ATOM 10847 C C . TYR D 1 306 ? -29.932 -11.016 40.260 1.00 41.61 294 TYR D C 1
ATOM 10848 O O . TYR D 1 306 ? -30.684 -11.699 40.967 1.00 41.97 294 TYR D O 1
ATOM 10857 N N . ILE D 1 307 ? -28.611 -10.966 40.415 1.00 41.43 295 ILE D N 1
ATOM 10858 C CA . ILE D 1 307 ? -27.881 -11.556 41.537 1.00 38.22 295 ILE D CA 1
ATOM 10859 C C . ILE D 1 307 ? -26.988 -10.444 42.070 1.00 31.57 295 ILE D C 1
ATOM 10860 O O . ILE D 1 307 ? -26.025 -10.056 41.402 1.00 32.04 295 ILE D O 1
ATOM 10865 N N . VAL D 1 308 ? -27.327 -9.895 43.238 1.00 29.55 296 VAL D N 1
ATOM 10866 C CA . VAL D 1 308 ? -26.553 -8.820 43.856 1.00 31.74 296 VAL D CA 1
ATOM 10867 C C . VAL D 1 308 ? -25.958 -9.352 45.150 1.00 32.95 296 VAL D C 1
ATOM 10868 O O . VAL D 1 308 ? -26.675 -9.933 45.971 1.00 32.59 296 VAL D O 1
ATOM 10872 N N . HIS D 1 309 ? -24.649 -9.171 45.314 1.00 34.61 297 HIS D N 1
ATOM 10873 C CA . HIS D 1 309 ? -23.974 -9.554 46.546 1.00 35.78 297 HIS D CA 1
ATOM 10874 C C . HIS D 1 309 ? -24.634 -8.863 47.740 1.00 38.34 297 HIS D C 1
ATOM 10875 O O . HIS D 1 309 ? -24.669 -7.624 47.790 1.00 34.76 297 HIS D O 1
ATOM 10882 N N . PRO D 1 310 ? -25.159 -9.613 48.722 1.00 44.36 298 PRO D N 1
ATOM 10883 C CA . PRO D 1 310 ? -25.921 -8.983 49.809 1.00 47.39 298 PRO D CA 1
ATOM 10884 C C . PRO D 1 310 ? -25.004 -8.283 50.808 1.00 49.56 298 PRO D C 1
ATOM 10885 O O . PRO D 1 310 ? -24.890 -8.671 51.976 1.00 50.09 298 PRO D O 1
ATOM 10889 N N . GLY D 1 311 ? -24.312 -7.247 50.326 1.00 50.54 299 GLY D N 1
ATOM 10890 C CA . GLY D 1 311 ? -23.386 -6.526 51.185 1.00 53.32 299 GLY D CA 1
ATOM 10891 C C . GLY D 1 311 ? -24.086 -5.901 52.371 1.00 54.70 299 GLY D C 1
ATOM 10892 O O . GLY D 1 311 ? -23.571 -5.911 53.493 1.00 55.47 299 GLY D O 1
ATOM 10893 N N . GLY D 1 312 ? -25.270 -5.369 52.138 1.00 55.35 300 GLY D N 1
ATOM 10894 C CA . GLY D 1 312 ? -26.131 -4.905 53.186 1.00 57.84 300 GLY D CA 1
ATOM 10895 C C . GLY D 1 312 ? -27.503 -4.700 52.603 1.00 52.34 300 GLY D C 1
ATOM 10896 O O . GLY D 1 312 ? -27.685 -4.672 51.383 1.00 48.86 300 GLY D O 1
ATOM 10897 N N . PRO D 1 313 ? -28.506 -4.570 53.461 1.00 50.53 301 PRO D N 1
ATOM 10898 C CA . PRO D 1 313 ? -29.856 -4.325 52.941 1.00 48.21 301 PRO D CA 1
ATOM 10899 C C . PRO D 1 313 ? -29.948 -3.073 52.076 1.00 43.83 301 PRO D C 1
ATOM 10900 O O . PRO D 1 313 ? -30.769 -3.039 51.151 1.00 45.82 301 PRO D O 1
ATOM 10904 N N . ALA D 1 314 ? -29.099 -2.066 52.307 1.00 36.30 302 ALA D N 1
ATOM 10905 C CA . ALA D 1 314 ? -29.253 -0.803 51.592 1.00 32.48 302 ALA D CA 1
ATOM 10906 C C . ALA D 1 314 ? -28.906 -0.926 50.112 1.00 45.32 302 ALA D C 1
ATOM 10907 O O . ALA D 1 314 ? -29.499 -0.220 49.286 1.00 52.38 302 ALA D O 1
ATOM 10909 N N . VAL D 1 315 ? -27.954 -1.797 49.754 1.00 44.67 303 VAL D N 1
ATOM 10910 C CA . VAL D 1 315 ? -27.612 -2.008 48.345 1.00 40.35 303 VAL D CA 1
ATOM 10911 C C . VAL D 1 315 ? -28.781 -2.637 47.595 1.00 42.92 303 VAL D C 1
ATOM 10912 O O . VAL D 1 315 ? -29.159 -2.187 46.506 1.00 44.61 303 VAL D O 1
ATOM 10916 N N . LEU D 1 316 ? -29.357 -3.706 48.155 1.00 46.23 304 LEU D N 1
ATOM 10917 C CA . LEU D 1 316 ? -30.493 -4.353 47.507 1.00 43.85 304 LEU D CA 1
ATOM 10918 C C . LEU D 1 316 ? -31.664 -3.391 47.370 1.00 39.47 304 LEU D C 1
ATOM 10919 O O . LEU D 1 316 ? -32.357 -3.396 46.352 1.00 40.46 304 LEU D O 1
ATOM 10924 N N . ARG D 1 317 ? -31.889 -2.541 48.374 1.00 39.44 305 ARG D N 1
ATOM 10925 C CA . ARG D 1 317 ? -33.001 -1.598 48.303 1.00 38.55 305 ARG D CA 1
ATOM 10926 C C . ARG D 1 317 ? -32.799 -0.551 47.222 1.00 41.51 305 ARG D C 1
ATOM 10927 O O . ARG D 1 317 ? -33.764 -0.138 46.569 1.00 40.25 305 ARG D O 1
ATOM 10935 N N . MET D 1 318 ? -31.562 -0.084 47.040 1.00 38.47 306 MET D N 1
ATOM 10936 C CA . MET D 1 318 ? -31.316 0.955 46.048 1.00 37.47 306 MET D CA 1
ATOM 10937 C C . MET D 1 318 ? -31.530 0.440 44.630 1.00 39.55 306 MET D C 1
ATOM 10938 O O . MET D 1 318 ? -32.041 1.171 43.770 1.00 41.98 306 MET D O 1
ATOM 10943 N N . MET D 1 319 ? -31.126 -0.804 44.364 1.00 37.72 307 MET D N 1
ATOM 10944 C CA . MET D 1 319 ? -31.491 -1.471 43.116 1.00 40.55 307 MET D CA 1
ATOM 10945 C C . MET D 1 319 ? -32.996 -1.407 42.869 1.00 47.22 307 MET D C 1
ATOM 10946 O O . MET D 1 319 ? -33.450 -1.055 41.771 1.00 50.23 307 MET D O 1
ATOM 10951 N N . GLU D 1 320 ? -33.787 -1.766 43.884 1.00 44.95 308 GLU D N 1
ATOM 10952 C CA . GLU D 1 320 ? -35.237 -1.772 43.733 1.00 42.97 308 GLU D CA 1
ATOM 10953 C C . GLU D 1 320 ? -35.753 -0.374 43.429 1.00 40.30 308 GLU D C 1
ATOM 10954 O O . GLU D 1 320 ? -36.484 -0.164 42.453 1.00 43.66 308 GLU D O 1
ATOM 10960 N N . GLU D 1 321 ? -35.356 0.603 44.241 1.00 41.23 309 GLU D N 1
ATOM 10961 C CA . GLU D 1 321 ? -35.906 1.945 44.099 1.00 45.26 309 GLU D CA 1
ATOM 10962 C C . GLU D 1 321 ? -35.429 2.610 42.815 1.00 52.00 309 GLU D C 1
ATOM 10963 O O . GLU D 1 321 ? -36.236 3.150 42.050 1.00 59.35 309 GLU D O 1
ATOM 10969 N N . LYS D 1 322 ? -34.126 2.557 42.541 1.00 48.09 310 LYS D N 1
ATOM 10970 C CA . LYS D 1 322 ? -33.603 3.322 41.415 1.00 41.58 310 LYS D CA 1
ATOM 10971 C C . LYS D 1 322 ? -33.955 2.687 40.074 1.00 37.24 310 LYS D C 1
ATOM 10972 O O . LYS D 1 322 ? -34.063 3.397 39.065 1.00 37.54 310 LYS D O 1
ATOM 10978 N N . LEU D 1 323 ? -34.165 1.372 40.046 1.00 32.57 311 LEU D N 1
ATOM 10979 C CA . LEU D 1 323 ? -34.570 0.685 38.830 1.00 36.51 311 LEU D CA 1
ATOM 10980 C C . LEU D 1 323 ? -36.063 0.379 38.771 1.00 40.80 311 LEU D C 1
ATOM 10981 O O . LEU D 1 323 ? -36.536 -0.097 37.734 1.00 41.21 311 LEU D O 1
ATOM 10986 N N . GLY D 1 324 ? -36.813 0.651 39.834 1.00 42.65 312 GLY D N 1
ATOM 10987 C CA . GLY D 1 324 ? -38.246 0.410 39.830 1.00 45.91 312 GLY D CA 1
ATOM 10988 C C . GLY D 1 324 ? -38.605 -1.061 39.819 1.00 46.90 312 GLY D C 1
ATOM 10989 O O . GLY D 1 324 ? -39.585 -1.451 39.172 1.00 45.07 312 GLY D O 1
ATOM 10990 N N . LEU D 1 325 ? -37.837 -1.885 40.525 1.00 46.90 313 LEU D N 1
ATOM 10991 C CA . LEU D 1 325 ? -37.996 -3.329 40.466 1.00 44.54 313 LEU D CA 1
ATOM 10992 C C . LEU D 1 325 ? -39.179 -3.798 41.298 1.00 42.42 313 LEU D C 1
ATOM 10993 O O . LEU D 1 325 ? -39.478 -3.247 42.362 1.00 39.21 313 LEU D O 1
ATOM 10998 N N . SER D 1 326 ? -39.842 -4.843 40.803 1.00 43.50 314 SER D N 1
ATOM 10999 C CA . SER D 1 326 ? -40.808 -5.563 41.615 1.00 49.71 314 SER D CA 1
ATOM 11000 C C . SER D 1 326 ? -40.090 -6.294 42.749 1.00 52.38 314 SER D C 1
ATOM 11001 O O . SER D 1 326 ? -38.863 -6.402 42.777 1.00 55.14 314 SER D O 1
ATOM 11004 N N . LYS D 1 327 ? -40.876 -6.804 43.698 1.00 53.67 315 LYS D N 1
ATOM 11005 C CA . LYS D 1 327 ? -40.294 -7.510 44.833 1.00 53.69 315 LYS D CA 1
ATOM 11006 C C . LYS D 1 327 ? -39.577 -8.783 44.403 1.00 53.18 315 LYS D C 1
ATOM 11007 O O . LYS D 1 327 ? -38.591 -9.184 45.033 1.00 54.06 315 LYS D O 1
ATOM 11013 N N . GLU D 1 328 ? -40.041 -9.421 43.329 1.00 55.52 316 GLU D N 1
ATOM 11014 C CA . GLU D 1 328 ? -39.486 -10.711 42.935 1.00 62.12 316 GLU D CA 1
ATOM 11015 C C . GLU D 1 328 ? -38.114 -10.595 42.283 1.00 55.65 316 GLU D C 1
ATOM 11016 O O . GLU D 1 328 ? -37.409 -11.603 42.172 1.00 55.45 316 GLU D O 1
ATOM 11022 N N . ARG D 1 329 ? -37.715 -9.399 41.852 1.00 47.72 317 ARG D N 1
ATOM 11023 C CA . ARG D 1 329 ? -36.449 -9.268 41.146 1.00 40.88 317 ARG D CA 1
ATOM 11024 C C . ARG D 1 329 ? -35.262 -9.516 42.070 1.00 39.62 317 ARG D C 1
ATOM 11025 O O . ARG D 1 329 ? -34.263 -10.114 41.650 1.00 39.49 317 ARG D O 1
ATOM 11033 N N . MET D 1 330 ? -35.364 -9.076 43.331 1.00 36.80 318 MET D N 1
ATOM 11034 C CA . MET D 1 330 ? -34.293 -9.174 44.323 1.00 40.32 318 MET D CA 1
ATOM 11035 C C . MET D 1 330 ? -34.495 -10.312 45.315 1.00 41.33 318 MET D C 1
ATOM 11036 O O . MET D 1 330 ? -33.719 -10.423 46.270 1.00 40.60 318 MET D O 1
ATOM 11041 N N . ARG D 1 331 ? -35.513 -11.152 45.112 1.00 43.16 319 ARG D N 1
ATOM 11042 C CA . ARG D 1 331 ? -35.946 -12.080 46.155 1.00 43.66 319 ARG D CA 1
ATOM 11043 C C . ARG D 1 331 ? -34.859 -13.097 46.499 1.00 37.83 319 ARG D C 1
ATOM 11044 O O . ARG D 1 331 ? -34.633 -13.396 47.679 1.00 35.64 319 ARG D O 1
ATOM 11052 N N . ALA D 1 332 ? -34.163 -13.630 45.492 1.00 35.41 320 ALA D N 1
ATOM 11053 C CA . ALA D 1 332 ? -33.126 -14.618 45.770 1.00 33.92 320 ALA D CA 1
ATOM 11054 C C . ALA D 1 332 ? -31.969 -14.025 46.565 1.00 36.82 320 ALA D C 1
ATOM 11055 O O . ALA D 1 332 ? -31.320 -14.743 47.338 1.00 38.99 320 ALA D O 1
ATOM 11057 N N . SER D 1 333 ? -31.685 -12.730 46.390 1.00 35.67 321 SER D N 1
ATOM 11058 C CA . SER D 1 333 ? -30.574 -12.121 47.120 1.00 32.35 321 SER D CA 1
ATOM 11059 C C . SER D 1 333 ? -30.970 -11.764 48.550 1.00 39.95 321 SER D C 1
ATOM 11060 O O . SER D 1 333 ? -30.182 -11.970 49.479 1.00 43.20 321 SER D O 1
ATOM 11063 N N . TRP D 1 334 ? -32.171 -11.208 48.745 1.00 41.37 322 TRP D N 1
ATOM 11064 C CA . TRP D 1 334 ? -32.701 -11.048 50.095 1.00 37.16 322 TRP D CA 1
ATOM 11065 C C . TRP D 1 334 ? -32.739 -12.378 50.820 1.00 31.27 322 TRP D C 1
ATOM 11066 O O . TRP D 1 334 ? -32.521 -12.450 52.034 1.00 31.48 322 TRP D O 1
ATOM 11077 N N . HIS D 1 335 ? -33.068 -13.433 50.084 1.00 33.80 323 HIS D N 1
ATOM 11078 C CA . HIS D 1 335 ? -33.178 -14.765 50.667 1.00 38.10 323 HIS D CA 1
ATOM 11079 C C . HIS D 1 335 ? -31.865 -15.270 51.250 1.00 38.69 323 HIS D C 1
ATOM 11080 O O . HIS D 1 335 ? -31.813 -15.699 52.403 1.00 35.07 323 HIS D O 1
ATOM 11087 N N . VAL D 1 336 ? -30.806 -15.215 50.453 1.00 41.62 324 VAL D N 1
ATOM 11088 C CA . VAL D 1 336 ? -29.501 -15.698 50.905 1.00 32.41 324 VAL D CA 1
ATOM 11089 C C . VAL D 1 336 ? -28.983 -14.845 52.056 1.00 31.50 324 VAL D C 1
ATOM 11090 O O . VAL D 1 336 ? -28.411 -15.362 53.020 1.00 37.57 324 VAL D O 1
ATOM 11094 N N . LEU D 1 337 ? -29.215 -13.531 52.000 1.00 30.96 325 LEU D N 1
ATOM 11095 C CA . LEU D 1 337 ? -28.890 -12.665 53.137 1.00 32.47 325 LEU D CA 1
ATOM 11096 C C . LEU D 1 337 ? -29.613 -13.108 54.411 1.00 38.13 325 LEU D C 1
ATOM 11097 O O . LEU D 1 337 ? -29.005 -13.174 55.487 1.00 34.06 325 LEU D O 1
ATOM 11102 N N . SER D 1 338 ? -30.906 -13.424 54.313 1.00 40.45 326 SER D N 1
ATOM 11103 C CA . SER D 1 338 ? -31.665 -13.786 55.501 1.00 35.45 326 SER D CA 1
ATOM 11104 C C . SER D 1 338 ? -31.212 -15.136 56.058 1.00 26.59 326 SER D C 1
ATOM 11105 O O . SER D 1 338 ? -31.030 -15.288 57.270 1.00 32.05 326 SER D O 1
ATOM 11108 N N . GLU D 1 339 ? -31.041 -16.129 55.183 1.00 29.69 327 GLU D N 1
ATOM 11109 C CA . GLU D 1 339 ? -30.743 -17.482 55.651 1.00 34.73 327 GLU D CA 1
ATOM 11110 C C . GLU D 1 339 ? -29.268 -17.707 55.953 1.00 40.77 327 GLU D C 1
ATOM 11111 O O . GLU D 1 339 ? -28.942 -18.620 56.717 1.00 42.97 327 GLU D O 1
ATOM 11117 N N . TYR D 1 340 ? -28.366 -16.926 55.371 1.00 38.18 328 TYR D N 1
ATOM 11118 C CA . TYR D 1 340 ? -26.947 -17.201 55.532 1.00 34.94 328 TYR D CA 1
ATOM 11119 C C . TYR D 1 340 ? -26.110 -16.008 55.922 1.00 39.86 328 TYR D C 1
ATOM 11120 O O . TYR D 1 340 ? -24.977 -16.208 56.379 1.00 40.00 328 TYR D O 1
ATOM 11129 N N . GLY D 1 341 ? -26.597 -14.789 55.748 1.00 40.16 329 GLY D N 1
ATOM 11130 C CA . GLY D 1 341 ? -25.781 -13.630 56.030 1.00 38.38 329 GLY D CA 1
ATOM 11131 C C . GLY D 1 341 ? -24.831 -13.305 54.893 1.00 35.20 329 GLY D C 1
ATOM 11132 O O . GLY D 1 341 ? -24.945 -13.803 53.770 1.00 40.45 329 GLY D O 1
ATOM 11133 N N . ASN D 1 342 ? -23.868 -12.442 55.208 1.00 36.48 330 ASN D N 1
ATOM 11134 C CA . ASN D 1 342 ? -22.871 -11.975 54.247 1.00 37.45 330 ASN D CA 1
ATOM 11135 C C . ASN D 1 342 ? -21.703 -12.955 54.260 1.00 36.06 330 ASN D C 1
ATOM 11136 O O . ASN D 1 342 ? -20.822 -12.873 55.120 1.00 38.73 330 ASN D O 1
ATOM 11141 N N . MET D 1 343 ? -21.684 -13.885 53.304 1.00 32.48 331 MET D N 1
ATOM 11142 C CA . MET D 1 343 ? -20.619 -14.878 53.235 1.00 33.15 331 MET D CA 1
ATOM 11143 C C . MET D 1 343 ? -19.448 -14.462 52.352 1.00 39.60 331 MET D C 1
ATOM 11144 O O . MET D 1 343 ? -18.582 -15.296 52.074 1.00 38.47 331 MET D O 1
ATOM 11149 N N . GLN D 1 344 ? -19.401 -13.207 51.911 1.00 40.65 332 GLN D N 1
ATOM 11150 C CA . GLN D 1 344 ? -18.298 -12.660 51.101 1.00 38.59 332 GLN D CA 1
ATOM 11151 C C . GLN D 1 344 ? -18.214 -13.448 49.795 1.00 38.70 332 GLN D C 1
ATOM 11152 O O . GLN D 1 344 ? -19.243 -13.582 49.112 1.00 39.66 332 GLN D O 1
ATOM 11158 N N . GLY D 1 345 ? -17.045 -13.978 49.427 1.00 35.01 333 GLY D N 1
ATOM 11159 C CA . GLY D 1 345 ? -16.799 -14.576 48.132 1.00 37.15 333 GLY D CA 1
ATOM 11160 C C . GLY D 1 345 ? -17.901 -15.447 47.550 1.00 41.69 333 GLY D C 1
ATOM 11161 O O . GLY D 1 345 ? -18.403 -15.185 46.449 1.00 41.00 333 GLY D O 1
ATOM 11162 N N . PRO D 1 346 ? -18.282 -16.515 48.268 1.00 41.78 334 PRO D N 1
ATOM 11163 C CA . PRO D 1 346 ? -19.261 -17.484 47.716 1.00 38.41 334 PRO D CA 1
ATOM 11164 C C . PRO D 1 346 ? -20.706 -16.989 47.606 1.00 30.47 334 PRO D C 1
ATOM 11165 O O . PRO D 1 346 ? -21.521 -17.703 47.010 1.00 30.46 334 PRO D O 1
ATOM 11169 N N . SER D 1 347 ? -21.042 -15.803 48.128 1.00 29.44 335 SER D N 1
ATOM 11170 C CA . SER D 1 347 ? -22.444 -15.420 48.295 1.00 33.61 335 SER D CA 1
ATOM 11171 C C . SER D 1 347 ? -23.185 -15.330 46.965 1.00 38.10 335 SER D C 1
ATOM 11172 O O . SER D 1 347 ? -24.357 -15.724 46.875 1.00 38.50 335 SER D O 1
ATOM 11175 N N . VAL D 1 348 ? -22.536 -14.800 45.924 1.00 32.21 336 VAL D N 1
ATOM 11176 C CA . VAL D 1 348 ? -23.209 -14.668 44.637 1.00 30.75 336 VAL D CA 1
ATOM 11177 C C . VAL D 1 348 ? -23.526 -16.035 44.036 1.00 37.74 336 VAL D C 1
ATOM 11178 O O . VAL D 1 348 ? -24.493 -16.171 43.279 1.00 42.85 336 VAL D O 1
ATOM 11182 N N . LEU D 1 349 ? -22.746 -17.070 44.376 1.00 37.67 337 LEU D N 1
ATOM 11183 C CA . LEU D 1 349 ? -23.040 -18.424 43.903 1.00 36.10 337 LEU D CA 1
ATOM 11184 C C . LEU D 1 349 ? -24.173 -19.082 44.687 1.00 36.91 337 LEU D C 1
ATOM 11185 O O . LEU D 1 349 ? -24.912 -19.901 44.129 1.00 34.55 337 LEU D O 1
ATOM 11190 N N . PHE D 1 350 ? -24.316 -18.759 45.976 1.00 34.82 338 PHE D N 1
ATOM 11191 C CA . PHE D 1 350 ? -25.505 -19.176 46.716 1.00 34.95 338 PHE D CA 1
ATOM 11192 C C . PHE D 1 350 ? -26.765 -18.606 46.078 1.00 38.16 338 PHE D C 1
ATOM 11193 O O . PHE D 1 350 ? -27.786 -19.300 45.969 1.00 40.78 338 PHE D O 1
ATOM 11201 N N . ILE D 1 351 ? -26.719 -17.334 45.666 1.00 36.07 339 ILE D N 1
ATOM 11202 C CA . ILE D 1 351 ? -27.891 -16.691 45.079 1.00 34.09 339 ILE D CA 1
ATOM 11203 C C . ILE D 1 351 ? -28.186 -17.277 43.700 1.00 38.27 339 ILE D C 1
ATOM 11204 O O . ILE D 1 351 ? -29.348 -17.488 43.332 1.00 38.54 339 ILE D O 1
ATOM 11209 N N . LEU D 1 352 ? -27.140 -17.537 42.915 1.00 33.59 340 LEU D N 1
ATOM 11210 C CA . LEU D 1 352 ? -27.321 -18.199 41.629 1.00 31.24 340 LEU D CA 1
ATOM 11211 C C . LEU D 1 352 ? -27.958 -19.574 41.799 1.00 36.38 340 LEU D C 1
ATOM 11212 O O . LEU D 1 352 ? -28.849 -19.953 41.029 1.00 42.09 340 LEU D O 1
ATOM 11217 N N . ASP D 1 353 ? -27.519 -20.334 42.804 1.00 37.26 341 ASP D N 1
ATOM 11218 C CA . ASP D 1 353 ? -28.138 -21.626 43.083 1.00 41.65 341 ASP D CA 1
ATOM 11219 C C . ASP D 1 353 ? -29.574 -21.456 43.556 1.00 48.54 341 ASP D C 1
ATOM 11220 O O . ASP D 1 353 ? -30.469 -22.191 43.124 1.00 54.10 341 ASP D O 1
ATOM 11225 N N . GLU D 1 354 ? -29.816 -20.494 44.446 1.00 45.69 342 GLU D N 1
ATOM 11226 C CA . GLU D 1 354 ? -31.167 -20.287 44.953 1.00 42.10 342 GLU D CA 1
ATOM 11227 C C . GLU D 1 354 ? -32.116 -19.836 43.846 1.00 49.29 342 GLU D C 1
ATOM 11228 O O . GLU D 1 354 ? -33.292 -20.228 43.827 1.00 55.12 342 GLU D O 1
ATOM 11234 N N . MET D 1 355 ? -31.629 -19.033 42.902 1.00 41.77 343 MET D N 1
ATOM 11235 C CA . MET D 1 355 ? -32.503 -18.575 41.829 1.00 41.66 343 MET D CA 1
ATOM 11236 C C . MET D 1 355 ? -32.926 -19.726 40.922 1.00 42.68 343 MET D C 1
ATOM 11237 O O . MET D 1 355 ? -34.106 -19.851 40.577 1.00 47.97 343 MET D O 1
ATOM 11242 N N . ARG D 1 356 ? -31.977 -20.580 40.522 1.00 36.34 344 ARG D N 1
ATOM 11243 C CA . ARG D 1 356 ? -32.308 -21.635 39.568 1.00 38.34 344 ARG D CA 1
ATOM 11244 C C . ARG D 1 356 ? -33.173 -22.724 40.195 1.00 43.17 344 ARG D C 1
ATOM 11245 O O . ARG D 1 356 ? -34.027 -23.302 39.511 1.00 45.16 344 ARG D O 1
ATOM 11253 N N . ASN D 1 357 ? -32.981 -23.018 41.482 1.00 38.96 345 ASN D N 1
ATOM 11254 C CA . ASN D 1 357 ? -33.764 -24.078 42.106 1.00 41.23 345 ASN D CA 1
ATOM 11255 C C . ASN D 1 357 ? -35.216 -23.664 42.281 1.00 43.20 345 ASN D C 1
ATOM 11256 O O . ASN D 1 357 ? -36.129 -24.438 41.977 1.00 45.10 345 ASN D O 1
ATOM 11261 N N . LYS D 1 358 ? -35.451 -22.449 42.770 1.00 40.54 346 LYS D N 1
ATOM 11262 C CA . LYS D 1 358 ? -36.818 -21.962 42.857 1.00 42.30 346 LYS D CA 1
ATOM 11263 C C . LYS D 1 358 ? -37.448 -21.795 41.484 1.00 47.58 346 LYS D C 1
ATOM 11264 O O . LYS D 1 358 ? -38.651 -22.032 41.331 1.00 51.50 346 LYS D O 1
ATOM 11270 N N . SER D 1 359 ? -36.665 -21.397 40.479 1.00 47.44 347 SER D N 1
ATOM 11271 C CA . SER D 1 359 ? -37.207 -21.291 39.128 1.00 50.32 347 SER D CA 1
ATOM 11272 C C . SER D 1 359 ? -37.740 -22.635 38.641 1.00 54.37 347 SER D C 1
ATOM 11273 O O . SER D 1 359 ? -38.785 -22.695 37.977 1.00 53.83 347 SER D O 1
ATOM 11276 N N . MET D 1 360 ? -37.043 -23.726 38.974 1.00 53.36 348 MET D N 1
ATOM 11277 C CA . MET D 1 360 ? -37.492 -25.042 38.542 1.00 59.75 348 MET D CA 1
ATOM 11278 C C . MET D 1 360 ? -38.595 -25.585 39.441 1.00 58.99 348 MET D C 1
ATOM 11279 O O . MET D 1 360 ? -39.517 -26.245 38.952 1.00 61.56 348 MET D O 1
ATOM 11284 N N . GLU D 1 361 ? -38.511 -25.335 40.753 1.00 52.51 349 GLU D N 1
ATOM 11285 C CA . GLU D 1 361 ? -39.563 -25.791 41.658 1.00 51.10 349 GLU D CA 1
ATOM 11286 C C . GLU D 1 361 ? -40.892 -25.117 41.347 1.00 53.51 349 GLU D C 1
ATOM 11287 O O . GLU D 1 361 ? -41.951 -25.752 41.408 1.00 59.10 349 GLU D O 1
ATOM 11293 N N . GLU D 1 362 ? -40.862 -23.832 41.017 1.00 48.34 350 GLU D N 1
ATOM 11294 C CA . GLU D 1 362 ? -42.072 -23.115 40.649 1.00 42.14 350 GLU D CA 1
ATOM 11295 C C . GLU D 1 362 ? -42.402 -23.247 39.165 1.00 42.13 350 GLU D C 1
ATOM 11296 O O . GLU D 1 362 ? -43.283 -22.536 38.673 1.00 43.34 350 GLU D O 1
ATOM 11302 N N . GLY D 1 363 ? -41.713 -24.134 38.449 1.00 44.67 351 GLY D N 1
ATOM 11303 C CA . GLY D 1 363 ? -42.029 -24.409 37.058 1.00 47.27 351 GLY D CA 1
ATOM 11304 C C . GLY D 1 363 ? -41.944 -23.208 36.145 1.00 56.74 351 GLY D C 1
ATOM 11305 O O . GLY D 1 363 ? -42.751 -23.083 35.211 1.00 61.12 351 GLY D O 1
ATOM 11306 N N . LYS D 1 364 ? -40.991 -22.313 36.386 1.00 49.23 352 LYS D N 1
ATOM 11307 C CA . LYS D 1 364 ? -40.881 -21.144 35.534 1.00 41.64 352 LYS D CA 1
ATOM 11308 C C . LYS D 1 364 ? -40.215 -21.527 34.214 1.00 42.09 352 LYS D C 1
ATOM 11309 O O . LYS D 1 364 ? -39.632 -22.605 34.075 1.00 45.28 352 LYS D O 1
ATOM 11315 N N . SER D 1 365 ? -40.343 -20.636 33.223 1.00 46.29 353 SER D N 1
ATOM 11316 C CA . SER D 1 365 ? -39.870 -20.936 31.871 1.00 50.49 353 SER D CA 1
ATOM 11317 C C . SER D 1 365 ? -38.356 -21.148 31.831 1.00 50.77 353 SER D C 1
ATOM 11318 O O . SER D 1 365 ? -37.861 -22.025 31.112 1.00 48.80 353 SER D O 1
ATOM 11321 N N . THR D 1 366 ? -37.608 -20.356 32.599 1.00 47.33 354 THR D N 1
ATOM 11322 C CA . THR D 1 366 ? -36.157 -20.323 32.529 1.00 41.00 354 THR D CA 1
ATOM 11323 C C . THR D 1 366 ? -35.564 -20.464 33.924 1.00 44.70 354 THR D C 1
ATOM 11324 O O . THR D 1 366 ? -36.242 -20.258 34.933 1.00 43.27 354 THR D O 1
ATOM 11328 N N . THR D 1 367 ? -34.267 -20.797 33.972 1.00 51.70 355 THR D N 1
ATOM 11329 C CA . THR D 1 367 ? -33.521 -20.804 35.234 1.00 47.33 355 THR D CA 1
ATOM 11330 C C . THR D 1 367 ? -33.322 -19.406 35.818 1.00 42.52 355 THR D C 1
ATOM 11331 O O . THR D 1 367 ? -32.931 -19.288 36.986 1.00 32.95 355 THR D O 1
ATOM 11335 N N . GLY D 1 368 ? -33.560 -18.352 35.038 1.00 47.99 356 GLY D N 1
ATOM 11336 C CA . GLY D 1 368 ? -33.580 -16.999 35.562 1.00 49.88 356 GLY D CA 1
ATOM 11337 C C . GLY D 1 368 ? -34.980 -16.473 35.834 1.00 47.74 356 GLY D C 1
ATOM 11338 O O . GLY D 1 368 ? -35.324 -15.368 35.396 1.00 40.76 356 GLY D O 1
ATOM 11339 N N . GLU D 1 369 ? -35.799 -17.263 36.541 1.00 46.79 357 GLU D N 1
ATOM 11340 C CA . GLU D 1 369 ? -37.113 -16.826 37.016 1.00 50.14 357 GLU D CA 1
ATOM 11341 C C . GLU D 1 369 ? -38.056 -16.497 35.864 1.00 48.06 357 GLU D C 1
ATOM 11342 O O . GLU D 1 369 ? -38.977 -15.683 36.017 1.00 47.60 357 GLU D O 1
ATOM 11348 N N . GLY D 1 370 ? -37.821 -17.126 34.707 1.00 41.99 358 GLY D N 1
ATOM 11349 C CA . GLY D 1 370 ? -38.662 -16.975 33.538 1.00 43.40 358 GLY D CA 1
ATOM 11350 C C . GLY D 1 370 ? -38.169 -15.967 32.526 1.00 44.45 358 GLY D C 1
ATOM 11351 O O . GLY D 1 370 ? -38.816 -15.794 31.482 1.00 43.14 358 GLY D O 1
ATOM 11352 N N . LEU D 1 371 ? -37.043 -15.311 32.795 1.00 44.58 359 LEU D N 1
ATOM 11353 C CA . LEU D 1 371 ? -36.501 -14.254 31.955 1.00 40.67 359 LEU D CA 1
ATOM 11354 C C . LEU D 1 371 ? -35.250 -14.733 31.232 1.00 37.59 359 LEU D C 1
ATOM 11355 O O . LEU D 1 371 ? -34.702 -15.796 31.523 1.00 37.80 359 LEU D O 1
ATOM 11360 N N . GLU D 1 372 ? -34.804 -13.923 30.271 1.00 38.46 360 GLU D N 1
ATOM 11361 C CA . GLU D 1 372 ? -33.721 -14.306 29.375 1.00 41.26 360 GLU D CA 1
ATOM 11362 C C . GLU D 1 372 ? -32.375 -13.777 29.851 1.00 45.54 360 GLU D C 1
ATOM 11363 O O . GLU D 1 372 ? -31.441 -14.552 30.070 1.00 39.52 360 GLU D O 1
ATOM 11369 N N . TRP D 1 373 ? -32.265 -12.463 30.000 1.00 48.61 361 TRP D N 1
ATOM 11370 C CA . TRP D 1 373 ? -31.013 -11.804 30.332 1.00 45.16 361 TRP D CA 1
ATOM 11371 C C . TRP D 1 373 ? -30.951 -11.506 31.822 1.00 38.61 361 TRP D C 1
ATOM 11372 O O . TRP D 1 373 ? -31.971 -11.255 32.469 1.00 35.46 361 TRP D O 1
ATOM 11383 N N . GLY D 1 374 ? -29.736 -11.540 32.356 1.00 39.73 362 GLY D N 1
ATOM 11384 C CA . GLY D 1 374 ? -29.515 -11.278 33.764 1.00 39.41 362 GLY D CA 1
ATOM 11385 C C . GLY D 1 374 ? -28.116 -10.751 34.024 1.00 37.21 362 GLY D C 1
ATOM 11386 O O . GLY D 1 374 ? -27.198 -10.918 33.211 1.00 38.42 362 GLY D O 1
ATOM 11387 N N . VAL D 1 375 ? -27.967 -10.111 35.181 1.00 28.87 363 VAL D N 1
ATOM 11388 C CA . VAL D 1 375 ? -26.707 -9.512 35.599 1.00 30.43 363 VAL D CA 1
ATOM 11389 C C . VAL D 1 375 ? -26.339 -10.071 36.967 1.00 35.78 363 VAL D C 1
ATOM 11390 O O . VAL D 1 375 ? -27.209 -10.376 37.789 1.00 35.22 363 VAL D O 1
ATOM 11394 N N . MET D 1 376 ? -25.033 -10.219 37.205 1.00 36.36 364 MET D N 1
ATOM 11395 C CA . MET D 1 376 ? -24.499 -10.573 38.515 1.00 31.60 364 MET D CA 1
ATOM 11396 C C . MET D 1 376 ? -23.486 -9.511 38.932 1.00 30.35 364 MET D C 1
ATOM 11397 O O . MET D 1 376 ? -22.638 -9.113 38.128 1.00 31.42 364 MET D O 1
ATOM 11402 N N . PHE D 1 377 ? -23.578 -9.042 40.176 1.00 30.87 365 PHE D N 1
ATOM 11403 C CA . PHE D 1 377 ? -22.669 -8.023 40.695 1.00 30.58 365 PHE D CA 1
ATOM 11404 C C . PHE D 1 377 ? -21.945 -8.545 41.926 1.00 30.28 365 PHE D C 1
ATOM 11405 O O . PHE D 1 377 ? -22.584 -8.916 42.917 1.00 28.68 365 PHE D O 1
ATOM 11413 N N . GLY D 1 378 ? -20.614 -8.576 41.856 1.00 30.24 366 GLY D N 1
ATOM 11414 C CA . GLY D 1 378 ? -19.765 -8.682 43.026 1.00 29.32 366 GLY D CA 1
ATOM 11415 C C . GLY D 1 378 ? -19.064 -7.352 43.208 1.00 27.96 366 GLY D C 1
ATOM 11416 O O . GLY D 1 378 ? -18.888 -6.596 42.248 1.00 28.82 366 GLY D O 1
ATOM 11417 N N . PHE D 1 379 ? -18.689 -7.054 44.450 1.00 30.00 367 PHE D N 1
ATOM 11418 C CA . PHE D 1 379 ? -17.951 -5.838 44.753 1.00 29.47 367 PHE D CA 1
ATOM 11419 C C . PHE D 1 379 ? -17.214 -6.046 46.065 1.00 30.19 367 PHE D C 1
ATOM 11420 O O . PHE D 1 379 ? -17.510 -6.975 46.816 1.00 31.61 367 PHE D O 1
ATOM 11428 N N . GLY D 1 380 ? -16.243 -5.172 46.327 1.00 28.74 368 GLY D N 1
ATOM 11429 C CA . GLY D 1 380 ? -15.408 -5.296 47.495 1.00 26.52 368 GLY D CA 1
ATOM 11430 C C . GLY D 1 380 ? -14.315 -4.243 47.508 1.00 28.02 368 GLY D C 1
ATOM 11431 O O . GLY D 1 380 ? -14.435 -3.190 46.867 1.00 26.99 368 GLY D O 1
ATOM 11432 N N . PRO D 1 381 ? -13.224 -4.523 48.232 1.00 25.89 369 PRO D N 1
ATOM 11433 C CA . PRO D 1 381 ? -12.171 -3.517 48.445 1.00 23.45 369 PRO D CA 1
ATOM 11434 C C . PRO D 1 381 ? -11.700 -2.873 47.148 1.00 24.61 369 PRO D C 1
ATOM 11435 O O . PRO D 1 381 ? -11.537 -3.539 46.123 1.00 25.58 369 PRO D O 1
ATOM 11439 N N . GLY D 1 382 ? -11.471 -1.565 47.197 1.00 23.52 370 GLY D N 1
ATOM 11440 C CA . GLY D 1 382 ? -11.041 -0.839 46.012 1.00 24.70 370 GLY D CA 1
ATOM 11441 C C . GLY D 1 382 ? -11.522 0.601 45.894 1.00 25.06 370 GLY D C 1
ATOM 11442 O O . GLY D 1 382 ? -10.701 1.516 45.924 1.00 27.25 370 GLY D O 1
ATOM 11443 N N . LEU D 1 383 ? -12.825 0.830 45.718 1.00 26.16 371 LEU D N 1
ATOM 11444 C CA . LEU D 1 383 ? -13.847 -0.200 45.536 1.00 20.58 371 LEU D CA 1
ATOM 11445 C C . LEU D 1 383 ? -13.811 -0.815 44.144 1.00 21.03 371 LEU D C 1
ATOM 11446 O O . LEU D 1 383 ? -13.598 -0.136 43.142 1.00 28.76 371 LEU D O 1
ATOM 11451 N N . THR D 1 384 ? -13.998 -2.121 44.095 1.00 22.09 372 THR D N 1
ATOM 11452 C CA . THR D 1 384 ? -13.961 -2.874 42.855 1.00 24.74 372 THR D CA 1
ATOM 11453 C C . THR D 1 384 ? -15.346 -3.431 42.583 1.00 32.02 372 THR D C 1
ATOM 11454 O O . THR D 1 384 ? -16.011 -3.934 43.493 1.00 30.96 372 THR D O 1
ATOM 11458 N N . VAL D 1 385 ? -15.785 -3.349 41.334 1.00 29.84 373 VAL D N 1
ATOM 11459 C CA . VAL D 1 385 ? -17.047 -3.945 40.926 1.00 27.58 373 VAL D CA 1
ATOM 11460 C C . VAL D 1 385 ? -16.779 -4.945 39.810 1.00 28.00 373 VAL D C 1
ATOM 11461 O O . VAL D 1 385 ? -16.075 -4.632 38.844 1.00 32.89 373 VAL D O 1
ATOM 11465 N N . GLU D 1 386 ? -17.323 -6.147 39.953 1.00 24.30 374 GLU D N 1
ATOM 11466 C CA . GLU D 1 386 ? -17.296 -7.158 38.907 1.00 26.57 374 GLU D CA 1
ATOM 11467 C C . GLU D 1 386 ? -18.721 -7.315 38.392 1.00 31.38 374 GLU D C 1
ATOM 11468 O O . GLU D 1 386 ? -19.635 -7.578 39.178 1.00 28.02 374 GLU D O 1
ATOM 11474 N N . THR D 1 387 ? -18.907 -7.152 37.081 1.00 33.37 375 THR D N 1
ATOM 11475 C CA . THR D 1 387 ? -20.206 -7.278 36.425 1.00 32.11 375 THR D CA 1
ATOM 11476 C C . THR D 1 387 ? -20.189 -8.449 35.449 1.00 32.25 375 THR D C 1
ATOM 11477 O O . THR D 1 387 ? -19.409 -8.455 34.493 1.00 32.15 375 THR D O 1
ATOM 11481 N N . VAL D 1 388 ? -21.069 -9.418 35.669 1.00 31.39 376 VAL D N 1
ATOM 11482 C CA . VAL D 1 388 ? -21.177 -10.598 34.815 1.00 32.24 376 VAL D CA 1
ATOM 11483 C C . VAL D 1 388 ? -22.515 -10.541 34.101 1.00 33.03 376 VAL D C 1
ATOM 11484 O O . VAL D 1 388 ? -23.567 -10.546 34.750 1.00 28.02 376 VAL D O 1
ATOM 11488 N N . VAL D 1 389 ? -22.485 -10.513 32.772 1.00 34.52 377 VAL D N 1
ATOM 11489 C CA . VAL D 1 389 ? -23.718 -10.605 31.994 1.00 34.68 377 VAL D CA 1
ATOM 11490 C C . VAL D 1 389 ? -24.060 -12.079 31.823 1.00 34.72 377 VAL D C 1
ATOM 11491 O O . VAL D 1 389 ? -23.236 -12.868 31.347 1.00 33.20 377 VAL D O 1
ATOM 11495 N N . LEU D 1 390 ? -25.265 -12.457 32.244 1.00 38.31 378 LEU D N 1
ATOM 11496 C CA . LEU D 1 390 ? -25.725 -13.836 32.217 1.00 38.48 378 LEU D CA 1
ATOM 11497 C C . LEU D 1 390 ? -26.938 -13.992 31.326 1.00 45.99 378 LEU D C 1
ATOM 11498 O O . LEU D 1 390 ? -27.627 -13.028 30.989 1.00 40.08 378 LEU D O 1
ATOM 11503 N N . ARG D 1 391 ? -27.219 -15.244 31.003 1.00 52.74 379 ARG D N 1
ATOM 11504 C CA . ARG D 1 391 ? -28.444 -15.571 30.306 1.00 56.51 379 ARG D CA 1
ATOM 11505 C C . ARG D 1 391 ? -28.960 -16.920 30.791 1.00 51.80 379 ARG D C 1
ATOM 11506 O O . ARG D 1 391 ? -28.187 -17.862 30.979 1.00 45.39 379 ARG D O 1
ATOM 11514 N N . SER D 1 392 ? -30.271 -16.988 30.997 1.00 47.25 380 SER D N 1
ATOM 11515 C CA . SER D 1 392 ? -30.942 -18.188 31.462 1.00 38.54 380 SER D CA 1
ATOM 11516 C C . SER D 1 392 ? -30.805 -19.329 30.452 1.00 39.53 380 SER D C 1
ATOM 11517 O O . SER D 1 392 ? -30.316 -19.171 29.330 1.00 41.76 380 SER D O 1
ATOM 11520 N N . VAL D 1 393 ? -31.266 -20.501 30.866 1.00 42.53 381 VAL D N 1
ATOM 11521 C CA . VAL D 1 393 ? -31.512 -21.617 29.962 1.00 44.16 381 VAL D CA 1
ATOM 11522 C C . VAL D 1 393 ? -32.969 -22.032 30.135 1.00 45.00 381 VAL D C 1
ATOM 11523 O O . VAL D 1 393 ? -33.507 -21.990 31.248 1.00 43.37 381 VAL D O 1
ATOM 11527 N N . ALA D 1 394 ? -33.614 -22.408 29.033 1.00 46.02 382 ALA D N 1
ATOM 11528 C CA . ALA D 1 394 ? -35.022 -22.766 29.099 1.00 53.59 382 ALA D CA 1
ATOM 11529 C C . ALA D 1 394 ? -35.215 -24.038 29.917 1.00 55.96 382 ALA D C 1
ATOM 11530 O O . ALA D 1 394 ? -34.478 -25.017 29.757 1.00 53.06 382 ALA D O 1
ATOM 11532 N N . ILE D 1 395 ? -36.201 -24.008 30.806 1.00 62.03 383 ILE D N 1
ATOM 11533 C CA . ILE D 1 395 ? -36.628 -25.187 31.550 1.00 67.05 383 ILE D CA 1
ATOM 11534 C C . ILE D 1 395 ? -37.769 -25.905 30.827 1.00 69.43 383 ILE D C 1
ATOM 11535 O O . ILE D 1 395 ? -38.831 -25.321 30.600 1.00 66.91 383 ILE D O 1
#